Protein AF-A0A6G3QTH0-F1 (afdb_monomer_lite)

Radius of gyration: 37.04 Å; chains: 1; bounding box: 109×129×85 Å

Secondary structure (DSSP, 8-state):
---HHHHHHTT-S--EE-SSEEEEE--GGGHHHHHHHHH-TTTGGGTTSPPPHHHHHHHHHHTTT-TTEEEEEETTTTEEEEEEEEEE-TTSTT-EEEEEEE-GGGSSSSHHHHHHHHHHHHHHHH-TTS--EEEEEETT-HHHHHHHHHTT----EEEEETTEEEEEEPPP-------------------------------------------------PPP--PPP---HHHHHHHHHHHHHHHPPPPPHHHHHHHHHHTT--HHHHHHHTTS-HHHHHHHHTTSS---TTHHHHHHHHHHHHHHHSPPPS------------------------------------------------------------------------PPPP--------------GGGTT-SEEEEEEETTEEEEEEGGG-EEE---SSHHHHHHHHHHTS---B--SSTT--PBPPEEEE-HHHHHHHT--SS--HHHHHHTS--TT-HHHHHHHHTT-EE-TT-SSSEEEEEPPPBTTB--EEEEE-GGGTSS-HHHHGGGGGS-HHHHHHHHHHHHHHS-S--SSHHHHHHHHHHHHS-SEEE----TTS---EEE-TTS--SSPPPTTSS-TTTSPTT-GGGTTS-TT----TTTS-----EEEE-PPPTTGGGSSEEEEEEETTHHHHHHTT--EE-SPPEEEESPPP-TTS-EEEEEE-TT--TTEEEETTEEEE--GGGS--TTSTT-PPP-SEEEEEHHHHHHHHHTT----EEEEEE-SSEE-TTHHHHHHHHHHHHHHHHHTT--SS--HHHHHHHHTTTTTT-HHHHHHHHHHHHHHHHHHHGGG----STT--TTS--TTTTSTT--HHHHHHHHHHHHHHHHHHHHHHHHHH----SEEEETEEEEEESSSSGGGTS-EETTEE-TTS--BSSSTTSEEEEEEEEHHHHHHHHHHTT-TT--GGGTTTT----S-----

Organism: NCBI:txid2706070

Structure (mmCIF, N/CA/C/O backbone):
data_AF-A0A6G3QTH0-F1
#
_entry.id   AF-A0A6G3QTH0-F1
#
loop_
_atom_site.group_PDB
_atom_site.id
_atom_site.type_symbol
_atom_site.label_atom_id
_atom_site.label_alt_id
_atom_site.label_comp_id
_atom_site.label_asym_id
_atom_site.label_entity_id
_atom_site.label_seq_id
_atom_site.pdbx_PDB_ins_code
_atom_site.Cartn_x
_atom_site.Cartn_y
_atom_site.Cart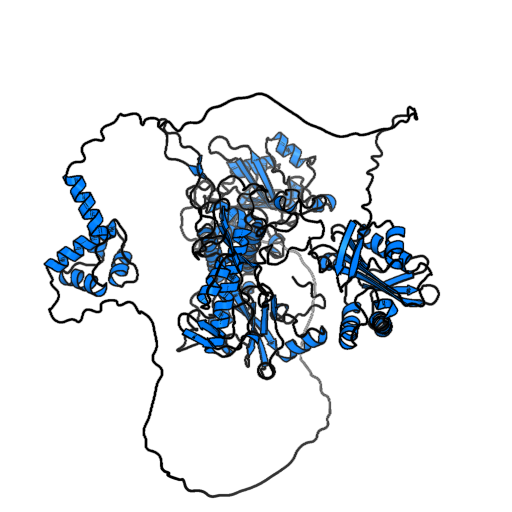n_z
_atom_site.occupancy
_atom_site.B_iso_or_equiv
_atom_site.auth_seq_id
_atom_site.auth_comp_id
_atom_site.auth_asym_id
_atom_site.auth_atom_id
_atom_site.pdbx_PDB_model_num
ATOM 1 N N . MET A 1 1 ? -12.919 6.850 -6.911 1.00 45.03 1 MET A N 1
ATOM 2 C CA . MET A 1 1 ? -13.787 6.142 -7.854 1.00 45.03 1 MET A CA 1
ATOM 3 C C . MET A 1 1 ? -13.513 4.664 -7.683 1.00 45.03 1 MET A C 1
ATOM 5 O O . MET A 1 1 ? -12.389 4.331 -7.317 1.00 45.03 1 MET A O 1
ATOM 9 N N . ASP A 1 2 ? -14.532 3.839 -7.878 1.00 47.91 2 ASP A N 1
ATOM 10 C CA . ASP A 1 2 ? -14.326 2.489 -8.414 1.00 47.91 2 ASP A CA 1
ATOM 11 C C . ASP A 1 2 ? -14.049 2.653 -9.929 1.00 47.91 2 ASP A C 1
ATOM 13 O O . ASP A 1 2 ? -14.332 3.740 -10.445 1.00 47.91 2 ASP A O 1
ATOM 17 N N . SER A 1 3 ? -13.472 1.682 -10.651 1.00 74.25 3 SER A N 1
ATOM 18 C CA . SER A 1 3 ? -13.229 1.890 -12.096 1.00 74.25 3 SER A CA 1
ATOM 19 C C . SER A 1 3 ? -14.543 2.147 -12.855 1.00 74.25 3 SER A C 1
ATOM 21 O O . SER A 1 3 ? -15.631 1.843 -12.358 1.00 74.25 3 SER A O 1
ATOM 23 N N . VAL A 1 4 ? -14.453 2.740 -14.049 1.00 75.44 4 VAL A N 1
ATOM 24 C CA . VAL A 1 4 ? -15.628 2.977 -14.914 1.00 75.44 4 VAL A CA 1
ATOM 25 C C . VAL A 1 4 ? -16.340 1.652 -15.200 1.00 75.44 4 VAL A C 1
ATOM 27 O O . VAL A 1 4 ? -17.562 1.559 -15.155 1.00 75.44 4 VAL A O 1
ATOM 30 N N . ASP A 1 5 ? -15.533 0.623 -15.395 1.00 78.56 5 ASP A N 1
ATOM 31 C CA . ASP A 1 5 ? -15.880 -0.757 -15.704 1.00 78.56 5 ASP A CA 1
ATOM 32 C C . ASP A 1 5 ? -16.513 -1.412 -14.465 1.00 78.56 5 ASP A C 1
ATOM 34 O O . ASP A 1 5 ? -17.652 -1.851 -14.525 1.00 78.56 5 ASP A O 1
ATOM 38 N N . THR A 1 6 ? -15.904 -1.258 -13.280 1.00 77.50 6 THR A N 1
ATOM 39 C CA . THR A 1 6 ? -16.502 -1.658 -11.983 1.00 77.50 6 THR A CA 1
ATOM 40 C C . THR A 1 6 ? -17.852 -0.971 -11.706 1.00 77.50 6 THR A C 1
ATOM 42 O O . THR A 1 6 ? -18.681 -1.493 -10.955 1.00 77.50 6 THR A O 1
ATOM 45 N N . ALA A 1 7 ? -18.080 0.231 -12.248 1.00 77.88 7 ALA A N 1
ATOM 46 C CA . ALA A 1 7 ? -19.360 0.928 -12.143 1.00 77.88 7 ALA A CA 1
ATOM 47 C C . ALA A 1 7 ? -20.397 0.385 -13.146 1.00 77.88 7 ALA A C 1
ATOM 49 O O . ALA A 1 7 ? -21.568 0.272 -12.782 1.00 77.88 7 ALA A O 1
ATOM 50 N N . LEU A 1 8 ? -19.970 0.001 -14.355 1.00 84.50 8 LEU A N 1
ATOM 51 C CA . LEU A 1 8 ? -20.791 -0.679 -15.363 1.00 84.50 8 LEU A CA 1
ATOM 52 C C . LEU A 1 8 ? -21.173 -2.104 -14.923 1.00 84.50 8 LEU A C 1
ATOM 54 O O . LEU A 1 8 ? -22.348 -2.454 -14.986 1.00 84.50 8 LEU A O 1
ATOM 58 N N . ASP A 1 9 ? -20.229 -2.885 -14.393 1.00 82.94 9 ASP A N 1
ATOM 59 C CA . ASP A 1 9 ? -20.406 -4.274 -13.931 1.00 82.94 9 ASP A CA 1
ATOM 60 C C . ASP A 1 9 ? -21.570 -4.432 -12.938 1.00 82.94 9 ASP A C 1
ATOM 62 O O . ASP A 1 9 ? -22.270 -5.441 -12.926 1.00 82.94 9 ASP A O 1
ATOM 66 N N . ARG A 1 10 ? -21.821 -3.412 -12.106 1.00 83.50 10 ARG A N 1
ATOM 67 C CA . ARG A 1 10 ? -22.905 -3.405 -11.104 1.00 83.50 10 ARG A CA 1
ATOM 68 C C . ARG A 1 10 ? -24.305 -3.229 -11.689 1.00 83.50 10 ARG A C 1
ATOM 70 O O . ARG A 1 10 ? -25.282 -3.469 -10.981 1.00 83.50 10 ARG A O 1
ATOM 77 N N . VAL A 1 11 ? -24.405 -2.752 -12.927 1.00 85.31 11 VAL A N 1
ATOM 78 C CA . VAL A 1 11 ? -25.665 -2.419 -13.613 1.00 85.31 11 VAL A CA 1
ATOM 79 C C . VAL A 1 11 ? -25.826 -3.168 -14.940 1.00 85.31 11 VAL A C 1
ATOM 81 O O . VAL A 1 11 ? -26.782 -2.920 -15.676 1.00 85.31 11 VAL A O 1
ATOM 84 N N . TRP A 1 12 ? -24.895 -4.069 -15.256 1.00 89.75 12 TRP A N 1
ATOM 85 C CA . TRP A 1 12 ? -24.884 -4.886 -16.464 1.00 89.75 12 TRP A CA 1
ATOM 86 C C . TRP A 1 12 ? -25.385 -6.312 -16.162 1.00 89.75 12 TRP A C 1
ATOM 88 O O . TRP A 1 12 ? -25.107 -6.829 -15.080 1.00 89.75 12 TRP A O 1
ATOM 98 N N . PRO A 1 13 ? -26.099 -6.988 -17.085 1.00 91.50 13 PRO A N 1
ATOM 99 C CA . PRO A 1 13 ? -26.591 -6.507 -18.379 1.00 91.50 13 PRO A CA 1
ATOM 100 C C . PRO A 1 13 ? -27.773 -5.531 -18.260 1.00 91.50 13 PRO A C 1
ATOM 102 O O . PRO A 1 13 ? -28.678 -5.729 -17.452 1.00 91.50 13 PRO A O 1
ATOM 105 N N . ALA A 1 14 ? -27.810 -4.521 -19.135 1.00 91.69 14 ALA A N 1
ATOM 106 C CA . ALA A 1 14 ? -28.911 -3.560 -19.230 1.00 91.69 14 ALA A CA 1
ATOM 107 C C . ALA A 1 14 ? -29.556 -3.564 -20.625 1.00 91.69 14 ALA A C 1
ATOM 109 O O . ALA A 1 14 ? -28.856 -3.483 -21.633 1.00 91.69 14 ALA A O 1
ATOM 110 N N . GLU A 1 15 ? -30.890 -3.575 -20.692 1.00 95.75 15 GLU A N 1
ATOM 111 C CA . GLU A 1 15 ? -31.651 -3.336 -21.927 1.00 95.75 15 GLU A CA 1
ATOM 112 C C . GLU A 1 15 ? -32.351 -1.974 -21.875 1.00 95.75 15 GLU A C 1
ATOM 114 O O . GLU A 1 15 ? -33.123 -1.710 -20.951 1.00 95.75 15 GLU A O 1
ATOM 119 N N . LEU A 1 16 ? -32.148 -1.129 -22.889 1.00 96.88 16 LEU A N 1
ATOM 120 C CA . LEU A 1 16 ? -32.826 0.165 -23.015 1.00 96.88 16 LEU A CA 1
ATOM 121 C C . LEU A 1 16 ? -33.865 0.081 -24.138 1.00 96.88 16 LEU A C 1
ATOM 123 O O . LEU A 1 16 ? -33.549 -0.322 -25.257 1.00 96.88 16 LEU A O 1
ATOM 127 N N . ARG A 1 17 ? -35.112 0.463 -23.854 1.00 95.62 17 ARG A N 1
ATOM 128 C CA . ARG A 1 17 ? -36.221 0.456 -24.823 1.00 95.62 17 ARG A CA 1
ATOM 129 C C . ARG A 1 17 ? -36.683 1.879 -25.108 1.00 95.62 17 ARG A C 1
ATOM 131 O O . ARG A 1 17 ? -36.864 2.664 -24.181 1.00 95.62 17 ARG A O 1
ATOM 138 N N . THR A 1 18 ? -36.896 2.185 -26.381 1.00 94.06 18 THR A N 1
ATOM 139 C CA . THR A 1 18 ? -37.471 3.444 -26.872 1.00 94.06 18 THR A CA 1
ATOM 140 C C . THR A 1 18 ? -38.622 3.151 -27.837 1.00 94.06 18 THR A C 1
ATOM 142 O O . THR A 1 18 ? -38.886 1.992 -28.160 1.00 94.06 18 THR A O 1
ATOM 145 N N . ASP A 1 19 ? -39.302 4.190 -28.328 1.00 90.00 19 ASP A N 1
ATOM 146 C CA . ASP A 1 19 ? -40.446 4.057 -29.241 1.00 90.00 19 ASP A CA 1
ATOM 147 C C . ASP A 1 19 ? -40.128 3.254 -30.517 1.00 90.00 19 ASP A C 1
ATOM 149 O O . ASP A 1 19 ? -41.019 2.625 -31.091 1.00 90.00 19 ASP A O 1
ATOM 153 N N . ARG A 1 20 ? -38.870 3.283 -30.991 1.00 96.81 20 ARG A N 1
ATOM 154 C CA . ARG A 1 20 ? -38.448 2.626 -32.242 1.00 96.81 20 ARG A CA 1
ATOM 155 C C . ARG A 1 20 ? -37.276 1.654 -32.090 1.00 96.81 20 ARG A C 1
ATOM 157 O O . ARG A 1 20 ? -37.009 0.916 -33.044 1.00 96.81 20 ARG A O 1
ATOM 164 N N . LEU A 1 21 ? -36.578 1.635 -30.950 1.00 98.00 21 LEU A N 1
ATOM 165 C CA . LEU A 1 21 ? -35.334 0.879 -30.756 1.00 98.00 21 LEU A CA 1
ATOM 166 C C . LEU A 1 21 ? -35.333 0.022 -29.481 1.00 98.00 21 LEU A C 1
ATOM 168 O O . LEU A 1 21 ? -35.874 0.394 -28.440 1.00 98.00 21 LEU A O 1
ATOM 172 N N . LEU A 1 22 ? -34.636 -1.108 -29.567 1.00 97.75 22 LEU A N 1
ATOM 173 C CA . LEU A 1 22 ? -34.147 -1.887 -28.435 1.00 97.75 22 LEU A CA 1
ATOM 174 C C . LEU A 1 22 ? -32.617 -1.833 -28.464 1.00 97.75 22 LEU A C 1
ATOM 176 O O . LEU A 1 22 ? -31.996 -2.327 -29.401 1.00 97.75 22 LEU A O 1
ATOM 180 N N . LEU A 1 23 ? -32.012 -1.243 -27.440 1.00 98.19 23 LEU A N 1
ATOM 181 C CA . LEU A 1 23 ? -30.586 -1.371 -27.160 1.00 98.19 23 LEU A CA 1
ATOM 182 C C . LEU A 1 23 ? -30.439 -2.548 -26.194 1.00 98.19 23 LEU A C 1
ATOM 184 O O . LEU A 1 23 ? -30.766 -2.421 -25.015 1.00 98.19 23 LEU A O 1
ATOM 188 N N . ARG A 1 24 ? -29.979 -3.696 -26.693 1.00 97.62 24 ARG A N 1
ATOM 189 C CA . ARG A 1 24 ? -29.685 -4.891 -25.880 1.00 97.62 24 ARG A CA 1
ATOM 190 C C . ARG A 1 24 ? -28.176 -5.155 -25.848 1.00 97.62 24 ARG A C 1
ATOM 192 O O . ARG A 1 24 ? -27.503 -4.709 -26.777 1.00 97.62 24 ARG A O 1
ATOM 199 N N . PRO A 1 25 ? -27.635 -5.876 -24.850 1.00 97.50 25 PRO A N 1
ATOM 200 C CA . PRO A 1 25 ? -26.239 -6.308 -24.867 1.00 97.50 25 PRO A CA 1
ATOM 201 C C . PRO A 1 25 ? -25.861 -6.972 -26.198 1.00 97.50 25 PRO A C 1
ATOM 203 O O . PRO A 1 25 ? -26.696 -7.639 -26.824 1.00 97.50 25 PRO A O 1
ATOM 206 N N . VAL A 1 26 ? -24.618 -6.770 -26.637 1.00 95.38 26 VAL A N 1
ATOM 207 C CA . VAL A 1 26 ? -24.077 -7.442 -27.829 1.00 95.38 26 VAL A CA 1
ATOM 208 C C . VAL A 1 26 ? -23.996 -8.951 -27.579 1.00 95.38 26 VAL A C 1
ATOM 210 O O . VAL A 1 26 ? -23.709 -9.396 -26.471 1.00 95.38 26 VAL A O 1
ATOM 213 N N . THR A 1 27 ? -24.246 -9.754 -28.609 1.00 93.44 27 THR A N 1
ATOM 214 C CA . THR A 1 27 ? -24.114 -11.216 -28.575 1.00 93.44 27 THR A CA 1
ATOM 215 C C . THR A 1 27 ? -23.159 -11.689 -29.670 1.00 93.44 27 THR A C 1
ATOM 217 O O . THR A 1 27 ? -22.854 -10.957 -30.610 1.00 93.44 27 THR A O 1
ATOM 220 N N . ARG A 1 28 ? -22.698 -12.947 -29.599 1.00 90.00 28 ARG A N 1
ATOM 221 C CA . ARG A 1 28 ? -21.864 -13.538 -30.667 1.00 90.00 28 ARG A CA 1
ATOM 222 C C . ARG A 1 28 ? -22.582 -13.590 -32.029 1.00 90.00 28 ARG A C 1
ATOM 224 O O . ARG A 1 28 ? -21.922 -13.605 -33.062 1.00 90.00 28 ARG A O 1
ATOM 231 N N . GLU A 1 29 ? -23.916 -13.558 -32.041 1.00 93.06 29 GLU A N 1
ATOM 232 C CA . GLU A 1 29 ? -24.734 -13.504 -33.263 1.00 93.06 29 GLU A CA 1
ATOM 233 C C . GLU A 1 29 ? -24.649 -12.146 -33.984 1.00 93.06 29 GLU A C 1
ATOM 235 O O . GLU A 1 29 ? -24.904 -12.076 -35.184 1.00 93.06 29 GLU A O 1
ATOM 240 N N . ASP A 1 30 ? -24.228 -11.076 -33.298 1.00 95.75 30 ASP A N 1
ATOM 241 C CA . ASP A 1 30 ? -24.039 -9.745 -33.892 1.00 95.75 30 ASP A CA 1
ATOM 242 C C . ASP A 1 30 ? -22.716 -9.600 -34.667 1.00 95.75 30 ASP A C 1
ATOM 244 O O . ASP A 1 30 ? -22.450 -8.542 -35.243 1.00 95.75 30 ASP A O 1
ATOM 248 N N . GLY A 1 31 ? -21.886 -10.648 -34.721 1.00 92.38 31 GLY A N 1
ATOM 249 C CA . GLY A 1 31 ? -20.609 -10.654 -35.441 1.00 92.38 31 GLY A CA 1
ATOM 250 C C . GLY A 1 31 ? -20.669 -10.056 -36.861 1.00 92.38 31 GLY A C 1
ATOM 251 O O . GLY A 1 31 ? -19.829 -9.205 -37.176 1.00 92.38 31 GLY A O 1
ATOM 252 N N . PRO A 1 32 ? -21.659 -10.403 -37.711 1.00 95.12 32 PRO A N 1
ATOM 253 C CA . PRO A 1 32 ? -21.818 -9.805 -39.038 1.00 95.12 32 PRO A CA 1
ATOM 254 C C . PRO A 1 32 ? -22.034 -8.284 -39.008 1.00 95.12 32 PRO A C 1
ATOM 256 O O . PRO A 1 32 ? -21.402 -7.571 -39.784 1.00 95.12 32 PRO A O 1
ATOM 259 N N . LEU A 1 33 ? -22.849 -7.771 -38.074 1.00 95.81 33 LEU A N 1
ATOM 260 C CA . LEU A 1 33 ? -23.064 -6.329 -37.894 1.00 95.81 33 LEU A CA 1
ATOM 261 C C . LEU A 1 33 ? -21.771 -5.630 -37.450 1.00 95.81 33 LEU A C 1
ATOM 263 O O . LEU A 1 33 ? -21.447 -4.555 -37.953 1.00 95.81 33 LEU A O 1
ATOM 267 N N . VAL A 1 34 ? -21.026 -6.232 -36.518 1.00 92.50 34 VAL A N 1
ATOM 268 C CA . VAL A 1 34 ? -19.736 -5.695 -36.054 1.00 92.50 34 VAL A CA 1
ATOM 269 C C . VAL A 1 34 ? -18.737 -5.611 -37.213 1.00 92.50 34 VAL A C 1
ATOM 271 O O . VAL A 1 34 ? -18.061 -4.594 -37.352 1.00 92.50 34 VAL A O 1
ATOM 274 N N . SER A 1 35 ? -18.689 -6.622 -38.086 1.00 92.12 35 SER A N 1
ATOM 275 C CA . SER A 1 35 ? -17.847 -6.592 -39.290 1.00 92.12 35 SER A CA 1
ATOM 276 C C . SER A 1 35 ? -18.272 -5.494 -40.269 1.00 92.12 35 SER A C 1
ATOM 278 O O . SER A 1 35 ? -17.438 -4.682 -40.673 1.00 92.12 35 SER A O 1
ATOM 280 N N . GLU A 1 36 ? -19.566 -5.385 -40.588 1.00 94.38 36 GLU A N 1
ATOM 281 C CA . GLU A 1 36 ? -20.078 -4.359 -41.508 1.00 94.38 36 GLU A CA 1
ATOM 282 C C . GLU A 1 36 ? -19.795 -2.932 -40.989 1.00 94.38 36 GLU A C 1
ATOM 284 O O . GLU A 1 36 ? -19.296 -2.087 -41.732 1.00 94.38 36 GLU A O 1
ATOM 289 N N . LEU A 1 37 ? -20.010 -2.667 -39.693 1.00 93.00 37 LEU A N 1
ATOM 290 C CA . LEU A 1 37 ? -19.732 -1.362 -39.074 1.00 93.00 37 LEU A CA 1
ATOM 291 C C . LEU A 1 37 ? -18.239 -0.996 -39.045 1.00 93.00 37 LEU A C 1
ATOM 293 O O . LEU A 1 37 ? -17.901 0.187 -39.140 1.00 93.00 37 LEU A O 1
ATOM 297 N N . LEU A 1 38 ? -17.348 -1.976 -38.860 1.00 88.50 38 LEU A N 1
ATOM 298 C CA . LEU A 1 38 ? -15.908 -1.738 -38.718 1.00 88.50 38 LEU A CA 1
ATOM 299 C C . LEU A 1 38 ? -15.157 -1.715 -40.059 1.00 88.50 38 LEU A C 1
ATOM 301 O O . LEU A 1 38 ? -14.117 -1.057 -40.157 1.00 88.50 38 LEU A O 1
ATOM 305 N N . THR A 1 39 ? -15.688 -2.366 -41.094 1.00 90.12 39 THR A N 1
ATOM 306 C CA . THR A 1 39 ? -15.107 -2.369 -42.447 1.00 90.12 39 THR A CA 1
ATOM 307 C C . THR A 1 39 ? -15.660 -1.252 -43.341 1.00 90.12 39 THR A C 1
ATOM 309 O O . THR A 1 39 ? -14.907 -0.710 -44.156 1.00 90.12 39 THR A O 1
ATOM 312 N N . ASP A 1 40 ? -16.920 -0.822 -43.175 1.00 90.81 40 ASP A N 1
ATOM 313 C CA . ASP A 1 40 ? -17.523 0.223 -44.015 1.00 90.81 40 ASP A CA 1
ATOM 314 C C . ASP A 1 40 ? -16.840 1.593 -43.824 1.00 90.81 40 ASP A C 1
ATOM 316 O O . ASP A 1 40 ? -17.014 2.299 -42.823 1.00 90.81 40 ASP A O 1
ATOM 320 N N . GLY A 1 41 ? -16.091 2.013 -44.848 1.00 85.56 41 GLY A N 1
ATOM 321 C CA . GLY A 1 41 ? -15.346 3.274 -44.856 1.00 85.56 41 GLY A CA 1
ATOM 322 C C . GLY A 1 41 ? -16.205 4.539 -44.730 1.00 85.56 41 GLY A C 1
ATOM 323 O O . GLY A 1 41 ? -15.671 5.591 -44.390 1.00 85.56 41 GLY A O 1
ATOM 324 N N . ARG A 1 42 ? -17.526 4.465 -44.951 1.00 91.38 42 ARG A N 1
ATOM 325 C CA . ARG A 1 42 ? -18.484 5.565 -44.735 1.00 91.38 42 ARG A CA 1
ATOM 326 C C . ARG A 1 42 ? -18.820 5.697 -43.253 1.00 91.38 42 ARG A C 1
ATOM 328 O O . ARG A 1 42 ? -18.807 6.809 -42.733 1.00 91.38 42 ARG A O 1
ATOM 335 N N . VAL A 1 43 ? -19.077 4.576 -42.571 1.00 90.00 43 VAL A N 1
ATOM 336 C CA . VAL A 1 43 ? -19.286 4.527 -41.108 1.00 90.00 43 VAL A CA 1
ATOM 337 C C . VAL A 1 43 ? -18.016 4.985 -40.389 1.00 90.00 43 VAL A C 1
ATOM 339 O O . VAL A 1 43 ? -18.055 5.806 -39.473 1.00 90.00 43 VAL A O 1
ATOM 342 N N . ARG A 1 44 ? -16.865 4.508 -40.867 1.00 89.06 44 ARG A N 1
ATOM 343 C CA . ARG A 1 44 ? -15.548 4.731 -40.265 1.00 89.06 44 ARG A CA 1
ATOM 344 C C . ARG A 1 44 ? -14.859 6.042 -40.666 1.00 89.06 44 ARG A C 1
ATOM 346 O O . ARG A 1 44 ? -13.832 6.383 -40.071 1.00 89.06 44 ARG A O 1
ATOM 353 N N . ALA A 1 45 ? -15.426 6.808 -41.604 1.00 86.56 45 ALA A N 1
ATOM 354 C CA . ALA A 1 45 ? -14.846 8.039 -42.163 1.00 86.56 45 ALA A CA 1
ATOM 355 C C . ALA A 1 45 ? -14.404 9.069 -41.106 1.00 86.56 45 ALA A C 1
ATOM 357 O O . ALA A 1 45 ? -13.401 9.757 -41.284 1.00 86.56 45 ALA A O 1
ATOM 358 N N . HIS A 1 46 ? -15.137 9.160 -39.993 1.00 84.44 46 HIS A N 1
ATOM 359 C CA . HIS A 1 46 ? -14.864 10.104 -38.904 1.00 84.44 46 HIS A CA 1
ATOM 360 C C . HIS A 1 46 ? -14.279 9.455 -37.637 1.00 84.44 46 HIS A C 1
ATOM 362 O O . HIS A 1 46 ? -14.173 10.123 -36.612 1.00 84.44 46 HIS A O 1
ATOM 368 N N . LEU A 1 47 ? -13.904 8.171 -37.699 1.00 80.06 47 LEU A N 1
ATOM 369 C CA . LEU A 1 47 ? -13.471 7.357 -36.552 1.00 80.06 47 LEU A CA 1
ATOM 370 C C . LEU A 1 47 ? -12.088 6.706 -36.764 1.00 80.06 47 LEU A C 1
ATOM 372 O O . LEU A 1 47 ? -11.748 5.730 -36.096 1.00 80.06 47 LEU A O 1
ATOM 376 N N . GLY A 1 48 ? -11.303 7.220 -37.719 1.00 70.94 48 GLY A N 1
ATOM 377 C CA . GLY A 1 48 ? -9.948 6.742 -38.026 1.00 70.94 48 GLY A CA 1
ATOM 378 C C . GLY A 1 48 ? -9.840 5.741 -39.186 1.00 70.94 48 GLY A C 1
ATOM 379 O O . GLY A 1 48 ? -8.799 5.110 -39.321 1.00 70.94 48 GLY A O 1
ATOM 380 N N . GLY A 1 49 ? -10.874 5.591 -40.024 1.00 80.12 49 GLY A N 1
ATOM 381 C CA . GLY A 1 49 ? -10.841 4.722 -41.212 1.00 80.12 49 GLY A CA 1
ATOM 382 C C . GLY A 1 49 ? -11.190 3.254 -40.937 1.00 80.12 49 GLY A C 1
ATOM 383 O O . GLY A 1 49 ? -11.360 2.848 -39.782 1.00 80.12 49 GLY A O 1
ATOM 384 N N . SER A 1 50 ? -11.383 2.477 -42.007 1.00 80.62 50 SER A N 1
ATOM 385 C CA . SER A 1 50 ? -11.748 1.054 -41.936 1.00 80.62 50 SER A CA 1
ATOM 386 C C . SER A 1 50 ? -10.729 0.239 -41.136 1.00 80.62 50 SER A C 1
ATOM 388 O O . SER A 1 50 ? -9.534 0.529 -41.143 1.00 80.62 50 SER A O 1
ATOM 390 N N . VAL A 1 51 ? -11.226 -0.762 -40.418 1.00 81.31 51 VAL A N 1
ATOM 391 C CA . VAL A 1 51 ? -10.442 -1.631 -39.533 1.00 81.31 51 VAL A CA 1
ATOM 392 C C . VAL A 1 51 ? -9.953 -2.862 -40.312 1.00 81.31 51 VAL A C 1
ATOM 394 O O . VAL A 1 51 ? -10.645 -3.319 -41.216 1.00 81.31 51 VAL A O 1
ATOM 397 N N . THR A 1 52 ? -8.759 -3.373 -39.988 1.00 79.44 52 THR A N 1
ATOM 398 C CA . THR A 1 52 ? -8.214 -4.621 -40.559 1.00 79.44 52 THR A CA 1
ATOM 399 C C . THR A 1 52 ? -8.946 -5.844 -40.014 1.00 79.44 52 THR A C 1
ATOM 401 O O . THR A 1 52 ? -9.424 -5.804 -38.882 1.00 79.44 52 THR A O 1
ATOM 404 N N . ASP A 1 53 ? -9.001 -6.931 -40.784 1.00 73.69 53 ASP A N 1
ATOM 405 C CA . ASP A 1 53 ? -9.802 -8.118 -40.447 1.00 73.69 53 ASP A CA 1
ATOM 406 C C . ASP A 1 53 ? -9.447 -8.715 -39.071 1.00 73.69 53 ASP A C 1
ATOM 408 O O . ASP A 1 53 ? -10.348 -9.011 -38.288 1.00 73.69 53 ASP A O 1
ATOM 412 N N . ASP A 1 54 ? -8.162 -8.761 -38.700 1.00 63.59 54 ASP A N 1
ATOM 413 C CA . ASP A 1 54 ? -7.707 -9.206 -37.368 1.00 63.59 54 ASP A CA 1
ATOM 414 C C . ASP A 1 54 ? -8.328 -8.349 -36.248 1.00 63.59 54 ASP A C 1
ATOM 416 O O . ASP A 1 54 ? -8.877 -8.840 -35.265 1.00 63.59 54 ASP A O 1
ATOM 420 N N . ARG A 1 55 ? -8.342 -7.023 -36.436 1.00 71.00 55 ARG A N 1
ATOM 421 C CA . ARG A 1 55 ? -8.933 -6.071 -35.482 1.00 71.00 55 ARG A CA 1
ATOM 422 C C . ARG A 1 55 ? -10.465 -6.033 -35.543 1.00 71.00 55 ARG A C 1
ATOM 424 O O . ARG A 1 55 ? -11.084 -5.460 -34.643 1.00 71.00 55 ARG A O 1
ATOM 431 N N . VAL A 1 56 ? -11.082 -6.615 -36.573 1.00 80.62 56 VAL A N 1
ATOM 432 C CA . VAL A 1 56 ? -12.520 -6.912 -36.606 1.00 80.62 56 VAL A CA 1
ATOM 433 C C . VAL A 1 56 ? -12.803 -8.160 -35.769 1.00 80.62 56 VAL A C 1
ATOM 435 O O . VAL A 1 56 ? -13.703 -8.103 -34.931 1.00 80.62 56 VAL A O 1
ATOM 438 N N . ALA A 1 57 ? -12.011 -9.227 -35.914 1.00 75.62 57 ALA A N 1
ATOM 439 C CA . ALA A 1 57 ? -12.124 -10.447 -35.111 1.00 75.62 57 ALA A CA 1
ATOM 440 C C . ALA A 1 57 ? -11.979 -10.153 -33.605 1.00 75.62 57 ALA A C 1
ATOM 442 O O . ALA A 1 57 ? -12.895 -10.464 -32.840 1.00 75.62 57 ALA A O 1
ATOM 443 N N . ALA A 1 58 ? -10.941 -9.408 -33.205 1.00 72.44 58 ALA A N 1
ATOM 444 C CA . ALA A 1 58 ? -10.743 -8.926 -31.833 1.00 72.44 58 ALA A CA 1
ATOM 445 C C . ALA A 1 58 ? -11.995 -8.240 -31.250 1.00 72.44 58 ALA A C 1
ATOM 447 O O . ALA A 1 58 ? -12.374 -8.426 -30.093 1.00 72.44 58 ALA A O 1
ATOM 448 N N . ARG A 1 59 ? -12.687 -7.432 -32.067 1.00 82.25 59 ARG A N 1
ATOM 449 C CA . ARG A 1 59 ? -13.900 -6.708 -31.655 1.00 82.25 59 ARG A CA 1
ATOM 450 C C . ARG A 1 59 ? -15.151 -7.584 -31.649 1.00 82.25 59 ARG A C 1
ATOM 452 O O . ARG A 1 59 ? -16.003 -7.383 -30.786 1.00 82.25 59 ARG A O 1
ATOM 459 N N . GLN A 1 60 ? -15.256 -8.562 -32.545 1.00 87.75 60 GLN A N 1
ATOM 460 C CA . GLN A 1 60 ? -16.309 -9.583 -32.506 1.00 87.75 60 GLN A CA 1
ATOM 461 C C . GLN A 1 60 ? -16.188 -10.481 -31.264 1.00 87.75 60 GLN A C 1
ATOM 463 O O . GLN A 1 60 ? -17.211 -10.858 -30.695 1.00 87.75 60 GLN A O 1
ATOM 468 N N . ALA A 1 61 ? -14.962 -10.782 -30.822 1.00 81.88 61 ALA A N 1
ATOM 469 C CA . ALA A 1 61 ? -14.696 -11.522 -29.591 1.00 81.88 61 ALA A CA 1
ATOM 470 C C . ALA A 1 61 ? -15.001 -10.690 -28.331 1.00 81.88 61 ALA A C 1
ATOM 472 O O . ALA A 1 61 ? -15.687 -11.176 -27.433 1.00 81.88 61 ALA A O 1
ATOM 473 N N . ALA A 1 62 ? -14.546 -9.431 -28.284 1.00 84.31 62 ALA A N 1
ATOM 474 C CA . ALA A 1 62 ? -14.639 -8.588 -27.090 1.00 84.31 62 ALA A CA 1
ATOM 475 C C . ALA A 1 62 ? -16.027 -7.968 -26.834 1.00 84.31 62 ALA A C 1
ATOM 477 O O . ALA A 1 62 ? -16.439 -7.845 -25.680 1.00 84.31 62 ALA A O 1
ATOM 478 N N . TYR A 1 63 ? -16.774 -7.538 -27.861 1.00 89.12 63 TYR A N 1
ATOM 479 C CA . TYR A 1 63 ? -18.038 -6.822 -27.615 1.00 89.12 63 TYR A CA 1
ATOM 480 C C . TYR A 1 63 ? -19.104 -7.635 -26.845 1.00 89.12 63 TYR A C 1
ATOM 482 O O . TYR A 1 63 ? -19.752 -7.033 -25.990 1.00 89.12 63 TYR A O 1
ATOM 490 N N . PRO A 1 64 ? -19.284 -8.957 -27.055 1.00 90.88 64 PRO A N 1
ATOM 491 C CA . PRO A 1 64 ? -20.233 -9.767 -26.282 1.00 90.88 64 PRO A CA 1
ATOM 492 C C . PRO A 1 64 ? -19.952 -9.871 -24.772 1.00 90.88 64 PRO A C 1
ATOM 494 O O . PRO A 1 64 ? -20.867 -10.202 -24.021 1.00 90.88 64 PRO A O 1
ATOM 497 N N . THR A 1 65 ? -18.721 -9.607 -24.317 1.00 86.38 65 THR A N 1
ATOM 498 C CA . THR A 1 65 ? -18.354 -9.550 -22.886 1.00 86.38 65 THR A CA 1
ATOM 499 C C . THR A 1 65 ? -18.166 -8.120 -22.368 1.00 86.38 65 THR A C 1
ATOM 501 O O . THR A 1 65 ? -18.099 -7.911 -21.161 1.00 86.38 65 THR A O 1
ATOM 504 N N . THR A 1 66 ? -18.138 -7.113 -23.249 1.00 88.44 66 THR A N 1
ATOM 505 C CA . THR A 1 66 ? -17.940 -5.706 -22.871 1.00 88.44 66 THR A CA 1
ATOM 506 C C . THR A 1 66 ? -19.177 -5.141 -22.161 1.00 88.44 66 THR A C 1
ATOM 508 O O . THR A 1 66 ? -20.215 -4.900 -22.786 1.00 88.44 66 THR A O 1
ATOM 511 N N . ALA A 1 67 ? -19.058 -4.855 -20.862 1.00 91.00 67 ALA A N 1
ATOM 512 C CA . ALA A 1 67 ? -20.067 -4.093 -20.133 1.00 91.00 67 ALA A CA 1
ATOM 513 C C . ALA A 1 67 ? -20.247 -2.693 -20.755 1.00 91.00 67 ALA A C 1
ATOM 515 O O . ALA A 1 67 ? -19.278 -2.036 -21.127 1.00 91.00 67 ALA A O 1
ATOM 516 N N . GLY A 1 68 ? -21.495 -2.241 -20.913 1.00 92.56 68 GLY A N 1
ATOM 517 C CA . GLY A 1 68 ? -21.804 -0.965 -21.572 1.00 92.56 68 GLY A CA 1
ATOM 518 C C . GLY A 1 68 ? -21.798 -0.994 -23.109 1.00 92.56 68 GLY A C 1
ATOM 519 O O . GLY A 1 68 ? -21.925 0.068 -23.720 1.00 92.56 68 GLY A O 1
ATOM 520 N N . ALA A 1 69 ? -21.679 -2.162 -23.757 1.00 96.56 69 ALA A N 1
ATOM 521 C CA . ALA A 1 69 ? -21.828 -2.311 -25.210 1.00 96.56 69 ALA A CA 1
ATOM 522 C C . ALA A 1 69 ? -23.223 -2.838 -25.602 1.00 96.56 69 ALA A C 1
ATOM 524 O O . ALA A 1 69 ? -23.605 -3.955 -25.248 1.00 96.56 69 ALA A O 1
ATOM 525 N N . TRP A 1 70 ? -23.973 -2.061 -26.391 1.00 98.25 70 TRP A N 1
ATOM 526 C CA . TRP A 1 70 ? -25.295 -2.433 -26.902 1.00 98.25 70 TRP A CA 1
ATOM 527 C C . TRP A 1 70 ? -25.339 -2.555 -28.423 1.00 98.25 70 TRP A C 1
ATOM 529 O O . TRP A 1 70 ? -24.973 -1.623 -29.145 1.00 98.25 70 TRP A O 1
ATOM 539 N N . THR A 1 71 ? -25.957 -3.632 -28.899 1.00 98.06 71 THR A N 1
ATOM 540 C CA . THR A 1 71 ? -26.518 -3.701 -30.249 1.00 98.06 71 THR A CA 1
ATOM 541 C C . THR A 1 71 ? -27.806 -2.884 -30.301 1.00 98.06 71 THR A C 1
ATOM 543 O O . THR A 1 71 ? -28.738 -3.103 -29.523 1.00 98.06 71 THR A O 1
ATOM 546 N N . VAL A 1 72 ? -27.875 -1.954 -31.252 1.00 98.06 72 VAL A N 1
ATOM 547 C CA . VAL A 1 72 ? -29.067 -1.165 -31.574 1.00 98.06 72 VAL A CA 1
ATOM 548 C C . VAL A 1 72 ? -29.935 -1.973 -32.538 1.00 98.06 72 VAL A C 1
ATOM 550 O O . VAL A 1 72 ? -29.596 -2.118 -33.713 1.00 98.06 72 VAL A O 1
ATOM 553 N N . VAL A 1 73 ? -31.064 -2.485 -32.053 1.00 97.69 73 VAL A N 1
ATOM 554 C CA . VAL A 1 73 ? -32.055 -3.240 -32.833 1.00 97.69 73 VAL A CA 1
ATOM 555 C C . VAL A 1 73 ? -33.259 -2.350 -33.144 1.00 97.69 73 VAL A C 1
ATOM 557 O O . VAL A 1 73 ? -33.813 -1.697 -32.260 1.00 97.69 73 VAL A O 1
ATOM 560 N N . ARG A 1 74 ? -33.694 -2.327 -34.406 1.00 95.62 74 ARG A N 1
ATOM 561 C CA . ARG A 1 74 ? -34.902 -1.628 -34.863 1.00 95.62 74 ARG A CA 1
ATOM 562 C C . ARG A 1 74 ? -36.140 -2.459 -34.515 1.00 95.62 74 ARG A C 1
ATOM 564 O O . ARG A 1 74 ? -36.271 -3.595 -34.957 1.00 95.62 74 ARG A O 1
ATOM 571 N N . VAL A 1 75 ? -37.079 -1.902 -33.749 1.00 93.62 75 VAL A N 1
ATOM 572 C CA . VAL A 1 75 ? -38.241 -2.660 -33.231 1.00 93.62 75 VAL A CA 1
ATOM 573 C C . VAL A 1 75 ? -39.193 -3.111 -34.348 1.00 93.62 75 VAL A C 1
ATOM 575 O O . VAL A 1 75 ? -39.751 -4.203 -34.271 1.00 93.62 75 VAL A O 1
ATOM 578 N N . ALA A 1 76 ? -39.352 -2.304 -35.401 1.00 91.50 76 ALA A N 1
ATOM 579 C CA . ALA A 1 76 ? -40.336 -2.533 -36.464 1.00 91.50 76 ALA A CA 1
ATOM 580 C C . ALA A 1 76 ? -40.082 -3.788 -37.327 1.00 91.50 76 ALA A C 1
ATOM 582 O O . ALA A 1 76 ? -41.034 -4.363 -37.848 1.00 91.50 76 ALA A O 1
ATOM 583 N N . ASP A 1 77 ? -38.823 -4.201 -37.488 1.00 90.81 77 ASP A N 1
ATOM 584 C CA . ASP A 1 77 ? -38.406 -5.347 -38.312 1.00 90.81 77 ASP A CA 1
ATOM 585 C C . ASP A 1 77 ? -37.405 -6.281 -37.599 1.00 90.81 77 ASP A C 1
ATOM 587 O O . ASP A 1 77 ? -36.891 -7.217 -38.209 1.00 90.81 77 ASP A O 1
ATOM 591 N N . GLN A 1 78 ? -37.143 -6.032 -36.308 1.00 91.62 78 GLN A N 1
ATOM 592 C CA . GLN A 1 78 ? -36.185 -6.741 -35.449 1.00 91.62 78 GLN A CA 1
ATOM 593 C C . GLN A 1 78 ? -34.741 -6.764 -35.986 1.00 91.62 78 GLN A C 1
ATOM 595 O O . GLN A 1 78 ? -33.942 -7.607 -35.578 1.00 91.62 78 GLN A O 1
ATOM 600 N N . ARG A 1 79 ? -34.365 -5.838 -36.880 1.00 93.75 79 ARG A N 1
ATOM 601 C CA . ARG A 1 79 ? -33.017 -5.821 -37.464 1.00 93.75 79 ARG A CA 1
ATOM 602 C C . ARG A 1 79 ? -31.992 -5.135 -36.557 1.00 93.75 79 ARG A C 1
ATOM 604 O O . ARG A 1 79 ? -32.219 -3.989 -36.159 1.00 93.75 79 ARG A O 1
ATOM 611 N N . PRO A 1 80 ? -30.831 -5.758 -36.294 1.00 96.81 80 PRO A N 1
ATOM 612 C CA . PRO A 1 80 ? -29.644 -5.047 -35.832 1.00 96.81 80 PRO A CA 1
ATOM 613 C C . PRO A 1 80 ? -29.238 -3.981 -36.866 1.00 96.81 80 PRO A C 1
ATOM 615 O O . PRO A 1 80 ? -29.148 -4.273 -38.057 1.00 96.81 80 PRO A O 1
ATOM 618 N N . ILE A 1 81 ? -29.037 -2.735 -36.430 1.00 97.06 81 ILE A N 1
ATOM 619 C CA . ILE A 1 81 ? -28.729 -1.584 -37.305 1.00 97.06 81 ILE A CA 1
ATOM 620 C C . ILE A 1 81 ? -27.528 -0.750 -36.841 1.00 97.06 81 ILE A C 1
ATOM 622 O O . ILE A 1 81 ? -27.183 0.241 -37.489 1.00 97.06 81 ILE A O 1
ATOM 626 N N . GLY A 1 82 ? -26.899 -1.102 -35.720 1.00 96.81 82 GLY A N 1
ATOM 627 C CA . GLY A 1 82 ? -25.772 -0.348 -35.186 1.00 96.81 82 GLY A CA 1
ATOM 628 C C . GLY A 1 82 ? -25.327 -0.774 -33.793 1.00 96.81 82 GLY A C 1
ATOM 629 O O . GLY A 1 82 ? -25.876 -1.701 -33.204 1.00 96.81 82 GLY A O 1
ATOM 630 N N . LEU A 1 83 ? -24.347 -0.049 -33.267 1.00 97.31 83 LEU A N 1
ATOM 631 C CA . LEU A 1 83 ? -23.701 -0.261 -31.980 1.00 97.31 83 LEU A CA 1
ATOM 632 C C . LEU A 1 83 ? -23.658 1.064 -31.199 1.00 97.31 83 LEU A C 1
ATOM 634 O O . LEU A 1 83 ? -23.323 2.111 -31.762 1.00 97.31 83 LEU A O 1
ATOM 638 N N . VAL A 1 84 ? -23.947 1.017 -29.900 1.00 97.62 84 VAL A N 1
ATOM 639 C CA . VAL A 1 84 ? -23.649 2.091 -28.938 1.00 97.62 84 VAL A CA 1
ATOM 640 C C . VAL A 1 84 ? -22.763 1.509 -27.846 1.00 97.62 84 VAL A C 1
ATOM 642 O O . VAL A 1 84 ? -23.026 0.410 -27.369 1.00 97.62 84 VAL A O 1
ATOM 645 N N . THR A 1 85 ? -21.725 2.234 -27.440 1.00 95.94 85 THR A N 1
ATOM 646 C CA . THR A 1 85 ? -20.830 1.815 -26.353 1.00 95.94 85 THR A CA 1
ATOM 647 C C . THR A 1 85 ? -20.623 2.948 -25.362 1.00 95.94 85 THR A C 1
ATOM 649 O O . THR A 1 85 ? -20.384 4.082 -25.780 1.00 95.94 85 THR A O 1
ATOM 652 N N . ILE A 1 86 ? -20.654 2.635 -24.070 1.00 95.19 86 ILE A N 1
ATOM 653 C CA . ILE A 1 86 ? -20.198 3.501 -22.979 1.00 95.19 86 ILE A CA 1
ATOM 654 C C . ILE A 1 86 ? -19.082 2.762 -22.232 1.00 95.19 86 ILE A C 1
ATOM 656 O O . ILE A 1 86 ? -19.280 1.616 -21.845 1.00 95.19 86 ILE A O 1
ATOM 660 N N . GLY A 1 87 ? -17.925 3.400 -22.038 1.00 90.81 87 GLY A N 1
ATOM 661 C CA . GLY A 1 87 ? -16.761 2.794 -21.374 1.00 90.81 87 GLY A CA 1
ATOM 662 C C . GLY A 1 87 ? -15.703 3.822 -20.967 1.00 90.81 87 GLY A C 1
ATOM 663 O O . GLY A 1 87 ? -15.905 5.026 -21.139 1.00 90.81 87 GLY A O 1
ATOM 664 N N . ALA A 1 88 ? -14.578 3.375 -20.403 1.00 85.25 88 ALA A N 1
ATOM 665 C CA . ALA A 1 88 ? -13.511 4.269 -19.948 1.00 85.25 88 ALA A CA 1
ATOM 666 C C . ALA A 1 88 ? -12.925 5.131 -21.090 1.00 85.25 88 ALA A C 1
ATOM 668 O O . ALA A 1 88 ? -12.526 4.620 -22.136 1.00 85.25 88 ALA A O 1
ATOM 669 N N . ASP A 1 89 ? -12.823 6.448 -20.879 1.00 83.25 89 ASP A N 1
ATOM 670 C CA . ASP A 1 89 ? -12.125 7.342 -21.808 1.00 83.25 89 ASP A CA 1
ATOM 671 C C . ASP A 1 89 ? -10.609 7.150 -21.668 1.00 83.25 89 ASP A C 1
ATOM 673 O O . ASP A 1 89 ? -9.996 7.616 -20.705 1.00 83.25 89 ASP A O 1
ATOM 677 N N . HIS A 1 90 ? -9.990 6.519 -22.667 1.00 76.56 90 HIS A N 1
ATOM 678 C CA . HIS A 1 90 ? -8.546 6.265 -22.716 1.00 76.56 90 HIS A CA 1
ATOM 679 C C . HIS A 1 90 ? -7.677 7.533 -22.575 1.00 76.56 90 HIS A C 1
ATOM 681 O O . HIS A 1 90 ? -6.507 7.438 -22.208 1.00 76.56 90 HIS A O 1
ATOM 687 N N . ARG A 1 91 ? -8.231 8.732 -22.817 1.00 74.75 91 ARG A N 1
ATOM 688 C CA . ARG A 1 91 ? -7.533 10.018 -22.627 1.00 74.75 91 ARG A CA 1
ATOM 689 C C . ARG A 1 91 ? -7.588 10.533 -21.181 1.00 74.75 91 ARG A C 1
ATOM 691 O O . ARG A 1 91 ? -6.917 11.518 -20.877 1.00 74.75 91 ARG A O 1
ATOM 698 N N . CYS A 1 92 ? -8.390 9.955 -20.277 1.00 70.75 92 CYS A N 1
ATOM 699 C CA . CYS A 1 92 ? -8.474 10.410 -18.883 1.00 70.75 92 CYS A CA 1
ATOM 700 C C . CYS A 1 92 ? -9.058 9.367 -17.914 1.00 70.75 92 CYS A C 1
ATOM 702 O O . CYS A 1 92 ? -10.257 9.101 -17.898 1.00 70.75 92 CYS A O 1
ATOM 704 N N . GLU A 1 93 ? -8.203 8.882 -17.012 1.00 65.75 93 GLU A N 1
ATOM 705 C CA . GLU A 1 93 ? -8.546 8.005 -15.886 1.00 65.75 93 GLU A CA 1
ATOM 706 C C . GLU A 1 93 ? -9.788 8.498 -15.105 1.00 65.75 93 GLU A C 1
ATOM 708 O O . GLU A 1 93 ? -9.771 9.564 -14.484 1.00 65.75 93 GLU A O 1
ATOM 713 N N . GLY A 1 94 ? -10.865 7.704 -15.114 1.00 69.06 94 GLY A N 1
ATOM 714 C CA . GLY A 1 94 ? -12.121 8.014 -14.417 1.00 69.06 94 GLY A CA 1
ATOM 715 C C . GLY A 1 94 ? -13.070 8.970 -15.154 1.00 69.06 94 GLY A C 1
ATOM 716 O O . GLY A 1 94 ? -14.044 9.428 -14.554 1.00 69.06 94 GLY A O 1
ATOM 717 N N . ARG A 1 95 ? -12.805 9.283 -16.429 1.00 84.12 95 ARG A N 1
ATOM 718 C CA . ARG A 1 95 ? -13.764 9.875 -17.378 1.00 84.12 95 ARG A CA 1
ATOM 719 C C . ARG A 1 95 ? -14.335 8.772 -18.275 1.00 84.12 95 ARG A C 1
ATOM 721 O O . ARG A 1 95 ? -13.716 7.723 -18.435 1.00 84.12 95 ARG A O 1
ATOM 728 N N . VAL A 1 96 ? -15.521 8.998 -18.832 1.00 88.94 96 VAL A N 1
ATOM 729 C CA . VAL A 1 96 ? -16.290 7.970 -19.552 1.00 88.94 96 VAL A CA 1
ATOM 730 C C . VAL A 1 96 ? -16.649 8.481 -20.937 1.00 88.94 96 VAL A C 1
ATOM 732 O O . VAL A 1 96 ? -17.138 9.602 -21.061 1.00 88.94 96 VAL A O 1
ATOM 735 N N . GLU A 1 97 ? -16.415 7.682 -21.972 1.00 93.00 97 GLU A N 1
ATOM 736 C CA . GLU A 1 97 ? -16.758 8.010 -23.353 1.00 93.00 97 GLU A CA 1
ATOM 737 C C . GLU A 1 97 ? -17.985 7.231 -23.833 1.00 93.00 97 GLU A C 1
ATOM 739 O O . GLU A 1 97 ? -18.092 6.022 -23.639 1.00 93.00 97 GLU A O 1
ATOM 744 N N . LEU A 1 98 ? -18.887 7.942 -24.510 1.00 94.88 98 LEU A N 1
ATOM 745 C CA . LEU A 1 98 ? -19.951 7.392 -25.335 1.00 94.88 98 LEU A CA 1
ATOM 746 C C . LEU A 1 98 ? -19.538 7.428 -26.809 1.00 94.88 98 LEU A C 1
ATOM 748 O O . LEU A 1 98 ? -19.196 8.488 -27.339 1.00 94.88 98 LEU A O 1
ATOM 752 N N . SER A 1 99 ? -19.687 6.294 -27.494 1.00 93.88 99 SER A N 1
ATOM 753 C CA . SER A 1 99 ? -19.564 6.176 -28.950 1.00 93.88 99 SER A CA 1
ATOM 754 C C . SER A 1 99 ? -20.817 5.542 -29.566 1.00 93.88 99 SER A C 1
ATOM 756 O O . SER A 1 99 ? -21.556 4.807 -28.909 1.00 93.88 99 SER A O 1
ATOM 758 N N . CYS A 1 100 ? -21.086 5.857 -30.835 1.00 94.69 100 CYS A N 1
ATOM 759 C CA . CYS A 1 100 ? -22.250 5.381 -31.580 1.00 94.69 100 CYS A CA 1
ATOM 760 C C . CYS A 1 100 ? -21.902 5.206 -33.064 1.00 94.69 100 CYS A C 1
ATOM 762 O O . CYS A 1 100 ? -21.377 6.122 -33.698 1.00 94.69 100 CYS A O 1
ATOM 764 N N . GLN A 1 101 ? -22.220 4.036 -33.619 1.00 95.50 101 GLN A N 1
ATOM 765 C CA . GLN A 1 101 ? -22.029 3.686 -35.027 1.00 95.50 101 GLN A CA 1
ATOM 766 C C . GLN A 1 101 ? -23.328 3.057 -35.546 1.00 95.50 101 GLN A C 1
ATOM 768 O O . GLN A 1 101 ? -23.811 2.093 -34.963 1.00 95.50 101 GLN A O 1
ATOM 773 N N . LEU A 1 102 ? -23.903 3.575 -36.634 1.00 95.50 102 LEU A N 1
ATOM 774 C CA . LEU A 1 102 ? -25.069 2.977 -37.301 1.00 95.50 102 LEU A CA 1
ATOM 775 C C . LEU A 1 102 ? -24.719 2.608 -38.741 1.00 95.50 102 LEU A C 1
ATOM 777 O O . LEU A 1 102 ? -23.963 3.338 -39.387 1.00 95.50 102 LEU A O 1
ATOM 781 N N . LEU A 1 103 ? -25.340 1.552 -39.267 1.00 95.81 103 LEU A N 1
ATOM 782 C CA . LEU A 1 103 ? -25.261 1.205 -40.684 1.00 95.81 103 LEU A CA 1
ATOM 783 C C . LEU A 1 103 ? -25.827 2.341 -41.559 1.00 95.81 103 LEU A C 1
ATOM 785 O O . LEU A 1 103 ? -26.824 2.961 -41.169 1.00 95.81 103 LEU A O 1
ATOM 789 N N . PRO A 1 104 ? -25.277 2.596 -42.764 1.00 94.25 104 PRO A N 1
ATOM 790 C CA . PRO A 1 104 ? -25.729 3.693 -43.627 1.00 94.25 104 PRO A CA 1
ATOM 791 C C . PRO A 1 104 ? -27.218 3.645 -43.998 1.00 94.25 104 PRO A C 1
ATOM 793 O O . PRO A 1 104 ? -27.836 4.687 -44.204 1.00 94.25 104 PRO A O 1
ATOM 796 N N . ALA A 1 105 ? -27.818 2.450 -44.019 1.00 91.00 105 ALA A N 1
ATOM 797 C CA . ALA A 1 105 ? -29.249 2.245 -44.257 1.00 91.00 105 ALA A CA 1
ATOM 798 C C . ALA A 1 105 ? -30.170 2.745 -43.120 1.00 91.00 105 ALA A C 1
ATOM 800 O O . ALA A 1 105 ? -31.380 2.801 -43.313 1.00 91.00 105 ALA A O 1
ATOM 801 N N . ALA A 1 106 ? -29.625 3.106 -41.951 1.00 91.19 106 ALA A N 1
ATOM 802 C CA . ALA A 1 106 ? -30.363 3.655 -40.806 1.00 91.19 106 ALA A CA 1
ATOM 803 C C . ALA A 1 106 ? -30.097 5.158 -40.564 1.00 91.19 106 ALA A C 1
ATOM 805 O O . ALA A 1 106 ? -30.506 5.724 -39.544 1.00 91.19 106 ALA A O 1
ATOM 806 N N . TRP A 1 107 ? -29.371 5.820 -41.471 1.00 93.25 107 TRP A N 1
ATOM 807 C CA . TRP A 1 107 ? -29.059 7.246 -41.370 1.00 93.25 107 TRP A CA 1
ATOM 808 C C . TRP A 1 107 ? -30.250 8.119 -41.802 1.00 93.25 107 TRP A C 1
ATOM 810 O O . TRP A 1 107 ? -31.135 7.698 -42.537 1.00 93.25 107 TRP A O 1
ATOM 820 N N . GLY A 1 108 ? -30.295 9.369 -41.329 1.00 89.81 108 GLY A N 1
ATOM 821 C CA . GLY A 1 108 ? -31.365 10.327 -41.655 1.00 89.81 108 GLY A CA 1
ATOM 822 C C . GLY A 1 108 ? -32.673 10.141 -40.869 1.00 89.81 108 GLY A C 1
ATOM 823 O O . GLY A 1 108 ? -33.307 11.132 -40.524 1.00 89.81 108 GLY A O 1
ATOM 824 N N . GLU A 1 109 ? -33.025 8.917 -40.469 1.00 89.81 109 GLU A N 1
ATOM 825 C CA . GLU A 1 109 ? -34.251 8.586 -39.709 1.00 89.81 109 GLU A CA 1
ATOM 826 C C . GLU A 1 109 ? -34.272 9.084 -38.243 1.00 89.81 109 GLU A C 1
ATOM 828 O O . GLU A 1 109 ? -35.228 8.857 -37.494 1.00 89.81 109 GLU A O 1
ATOM 833 N N . GLY A 1 110 ? -33.194 9.731 -37.792 1.00 92.06 110 GLY A N 1
ATOM 834 C CA . GLY A 1 110 ? -33.032 10.228 -36.422 1.00 92.06 110 GLY A CA 1
ATOM 835 C C . GLY A 1 110 ? -32.748 9.150 -35.367 1.00 92.06 110 GLY A C 1
ATOM 836 O O . GLY A 1 110 ? -32.597 9.495 -34.199 1.00 92.06 110 GLY A O 1
ATOM 837 N N . LEU A 1 111 ? -32.634 7.875 -35.754 1.00 92.88 111 LEU A N 1
ATOM 838 C CA . LEU A 1 111 ? -32.467 6.735 -34.839 1.00 92.88 111 LEU A CA 1
ATOM 839 C C . LEU A 1 111 ? -31.210 6.856 -33.956 1.00 92.88 111 LEU A C 1
ATOM 841 O O . LEU A 1 111 ? -31.269 6.568 -32.767 1.00 92.88 111 LEU A O 1
ATOM 845 N N . GLY A 1 112 ? -30.103 7.390 -34.484 1.00 93.44 112 GLY A N 1
ATOM 846 C CA . GLY A 1 112 ? -28.891 7.639 -33.687 1.00 93.44 112 GLY A CA 1
ATOM 847 C C . GLY A 1 112 ? -29.109 8.645 -32.550 1.00 93.44 112 GLY A C 1
ATOM 848 O O . GLY A 1 112 ? -28.575 8.470 -31.460 1.00 93.44 112 GLY A O 1
ATOM 849 N N . ARG A 1 113 ? -29.966 9.657 -32.757 1.00 94.44 113 ARG A N 1
ATOM 850 C CA . ARG A 1 113 ? -30.325 10.635 -31.716 1.00 94.44 113 ARG A CA 1
ATOM 851 C C . ARG A 1 113 ? -31.098 9.965 -30.580 1.00 94.44 113 ARG A C 1
ATOM 853 O O . ARG A 1 113 ? -30.891 10.305 -29.423 1.00 94.44 113 ARG A O 1
ATOM 860 N N . GLU A 1 114 ? -31.981 9.034 -30.928 1.00 95.56 114 GLU A N 1
ATOM 861 C CA . GLU A 1 114 ? -32.819 8.277 -29.996 1.00 95.56 114 GLU A CA 1
ATOM 862 C C . GLU A 1 114 ? -31.982 7.286 -29.171 1.00 95.56 114 GLU A C 1
ATOM 864 O O . GLU A 1 114 ? -32.044 7.311 -27.944 1.00 95.56 114 GLU A O 1
ATOM 869 N N . ALA A 1 115 ? -31.115 6.509 -29.831 1.00 96.00 115 ALA A N 1
ATOM 870 C CA . ALA A 1 115 ? -30.190 5.580 -29.180 1.00 96.00 115 ALA A CA 1
ATOM 871 C C . ALA A 1 115 ? -29.230 6.289 -28.207 1.00 96.00 115 ALA A C 1
ATOM 873 O O . ALA A 1 115 ? -29.082 5.871 -27.059 1.00 96.00 115 ALA A O 1
ATOM 874 N N . VAL A 1 116 ? -28.607 7.394 -28.639 1.00 96.06 116 VAL A N 1
ATOM 875 C CA . VAL A 1 116 ? -27.672 8.151 -27.792 1.00 96.06 116 VAL A CA 1
ATOM 876 C C . VAL A 1 116 ? -28.402 8.867 -26.651 1.00 96.06 116 VAL A C 1
ATOM 878 O O . VAL A 1 116 ? -27.892 8.874 -25.536 1.00 96.06 116 VAL A O 1
ATOM 881 N N . ALA A 1 117 ? -29.607 9.410 -26.867 1.00 94.75 117 ALA A N 1
ATOM 882 C CA . ALA A 1 117 ? -30.398 9.998 -25.781 1.00 94.75 117 ALA A CA 1
ATOM 883 C C . ALA A 1 117 ? -30.738 8.970 -24.687 1.00 94.75 117 ALA A C 1
ATOM 885 O O . ALA A 1 117 ? -30.583 9.272 -23.503 1.00 94.75 117 ALA A O 1
ATOM 886 N N . ALA A 1 118 ? -31.146 7.755 -25.074 1.00 95.81 118 ALA A N 1
ATOM 887 C CA . ALA A 1 118 ? -31.431 6.671 -24.134 1.00 95.81 118 ALA A CA 1
ATOM 888 C C . ALA A 1 118 ? -30.187 6.268 -23.324 1.00 95.81 118 ALA A C 1
ATOM 890 O O . ALA A 1 118 ? -30.258 6.187 -22.098 1.00 95.81 118 ALA A O 1
ATOM 891 N N . ALA A 1 119 ? -29.040 6.090 -23.987 1.00 95.88 119 ALA A N 1
ATOM 892 C CA . ALA A 1 119 ? -27.787 5.721 -23.329 1.00 95.88 119 ALA A CA 1
ATOM 893 C C . ALA A 1 119 ? -27.257 6.826 -22.384 1.00 95.88 119 ALA A C 1
ATOM 895 O O . ALA A 1 119 ? -26.782 6.524 -21.289 1.00 95.88 119 ALA A O 1
ATOM 896 N N . VAL A 1 120 ? -27.398 8.109 -22.752 1.00 93.69 120 VAL A N 1
ATOM 897 C CA . VAL A 1 120 ? -27.040 9.253 -21.885 1.00 93.69 120 VAL A CA 1
ATOM 898 C C . VAL A 1 120 ? -27.945 9.350 -20.652 1.00 93.69 120 VAL A C 1
ATOM 900 O O . VAL A 1 120 ? -27.436 9.630 -19.565 1.00 93.69 120 VAL A O 1
ATOM 903 N N . SER A 1 121 ? -29.259 9.116 -20.788 1.00 92.00 121 SER A N 1
ATOM 904 C CA . SER A 1 121 ? -30.162 9.067 -19.625 1.00 92.00 121 SER A CA 1
ATOM 905 C C . SER A 1 121 ? -29.792 7.899 -18.719 1.00 92.00 121 SER A C 1
ATOM 907 O O . SER A 1 121 ? -29.464 8.123 -17.562 1.00 92.00 121 SER A O 1
ATOM 909 N N . TRP A 1 122 ? -29.704 6.677 -19.263 1.00 94.38 122 TRP A N 1
ATOM 910 C CA . TRP A 1 122 ? -29.342 5.485 -18.488 1.00 94.38 122 TRP A CA 1
ATOM 911 C C . TRP A 1 122 ? -28.046 5.671 -17.695 1.00 94.38 122 TRP A C 1
ATOM 913 O O . TRP A 1 122 ? -28.025 5.385 -16.503 1.00 94.38 122 TRP A O 1
ATOM 923 N N . TRP A 1 123 ? -26.994 6.223 -18.306 1.00 91.38 123 TRP A N 1
ATOM 924 C CA . TRP A 1 123 ? -25.750 6.501 -17.585 1.00 91.38 123 TRP A CA 1
ATOM 925 C C . TRP A 1 123 ? -25.946 7.493 -16.427 1.00 91.38 123 TRP A C 1
ATOM 927 O O . TRP A 1 123 ? -25.416 7.297 -15.335 1.00 91.38 123 TRP A O 1
ATOM 937 N N . THR A 1 124 ? -26.721 8.555 -16.659 1.00 85.81 124 THR A N 1
ATOM 938 C CA . THR A 1 124 ? -26.985 9.610 -15.667 1.00 85.81 124 THR A CA 1
ATOM 939 C C . THR A 1 124 ? -27.864 9.113 -14.513 1.00 85.81 124 THR A C 1
ATOM 941 O O . THR A 1 124 ? -27.660 9.531 -13.374 1.00 85.81 124 THR A O 1
ATOM 944 N N . ASP A 1 125 ? -28.822 8.230 -14.803 1.00 85.38 125 ASP A N 1
ATOM 945 C CA . ASP A 1 125 ? -29.862 7.788 -13.871 1.00 85.38 125 ASP A CA 1
ATOM 946 C C . ASP A 1 125 ? -29.482 6.493 -13.122 1.00 85.38 125 ASP A C 1
ATOM 948 O O . ASP A 1 125 ? -29.817 6.342 -11.947 1.00 85.38 125 ASP A O 1
ATOM 952 N N . ALA A 1 126 ? -28.775 5.561 -13.777 1.00 84.38 126 ALA A N 1
ATOM 953 C CA . ALA A 1 126 ? -28.440 4.241 -13.231 1.00 84.38 126 ALA A CA 1
ATOM 954 C C . ALA A 1 126 ? -27.008 4.120 -12.680 1.00 84.38 126 ALA A C 1
ATOM 956 O O . ALA A 1 126 ? -26.768 3.226 -11.869 1.00 84.38 126 ALA A O 1
ATOM 957 N N . VAL A 1 127 ? -26.066 4.996 -13.068 1.00 81.38 127 VAL A N 1
ATOM 958 C CA . VAL A 1 127 ? -24.637 4.886 -12.688 1.00 81.38 127 VAL A CA 1
ATOM 959 C C . VAL A 1 127 ? -24.150 6.086 -11.847 1.00 81.38 127 VAL A C 1
ATOM 961 O O . VAL A 1 127 ? -23.204 6.791 -12.225 1.00 81.38 127 VAL A O 1
ATOM 964 N N . PRO A 1 128 ? -24.769 6.360 -10.676 1.00 68.75 128 PRO A N 1
ATOM 965 C CA . PRO A 1 128 ? -24.380 7.480 -9.823 1.00 68.75 128 PRO A CA 1
ATOM 966 C C . PRO A 1 128 ? -22.920 7.342 -9.369 1.00 68.75 128 PRO A C 1
ATOM 968 O O . PRO A 1 128 ? -22.498 6.319 -8.829 1.00 68.75 128 PRO A O 1
ATOM 971 N N . GLY A 1 129 ? -22.131 8.390 -9.603 1.00 65.56 129 GLY A N 1
ATOM 972 C CA . GLY A 1 129 ? -20.702 8.416 -9.286 1.00 65.56 129 GLY A CA 1
ATOM 973 C C . GLY A 1 129 ? -19.773 7.705 -10.284 1.00 65.56 129 GLY A C 1
ATOM 974 O O . GLY A 1 129 ? -18.564 7.736 -10.058 1.00 65.56 129 GLY A O 1
ATOM 975 N N . GLY A 1 130 ? -20.276 7.134 -11.390 1.00 64.56 130 GLY A N 1
ATOM 976 C CA . GLY A 1 130 ? -19.464 6.407 -12.386 1.00 64.56 130 GLY A CA 1
ATOM 977 C C . GLY A 1 130 ? -18.420 7.247 -13.142 1.00 64.56 130 GLY A C 1
ATOM 978 O O . GLY A 1 130 ? -17.518 6.701 -13.767 1.00 64.56 130 GLY A O 1
ATOM 979 N N . GLY A 1 131 ? -18.520 8.578 -13.076 1.00 74.56 131 GLY A N 1
ATOM 980 C CA . GLY A 1 131 ? -17.608 9.523 -13.729 1.00 74.56 131 GLY A CA 1
ATOM 981 C C . GLY A 1 131 ? -18.317 10.467 -14.711 1.00 74.56 131 GLY A C 1
ATOM 982 O O . GLY A 1 131 ? -19.479 10.251 -15.068 1.00 74.56 131 GLY A O 1
ATOM 983 N N . PRO A 1 132 ? -17.663 11.565 -15.132 1.00 83.94 132 PRO A N 1
ATOM 984 C CA . PRO A 1 132 ? -18.219 12.464 -16.134 1.00 83.94 132 PRO A CA 1
ATOM 985 C C . PRO A 1 132 ? -18.250 11.785 -17.509 1.00 83.94 132 PRO A C 1
ATOM 987 O O . PRO A 1 132 ? -17.204 11.424 -18.044 1.00 83.94 132 PRO A O 1
ATOM 990 N N . LEU A 1 133 ? -19.443 11.675 -18.095 1.00 89.94 133 LEU A N 1
ATOM 991 C CA . LEU A 1 133 ? -19.625 11.216 -19.471 1.00 89.94 133 LEU A CA 1
ATOM 992 C C . LEU A 1 133 ? -19.227 12.310 -20.474 1.00 89.94 133 LEU A C 1
ATOM 994 O O . LEU A 1 133 ? -19.491 13.498 -20.256 1.00 89.94 133 LEU A O 1
ATOM 998 N N . VAL A 1 134 ? -18.635 11.905 -21.593 1.00 93.12 134 VAL A N 1
ATOM 999 C CA . VAL A 1 134 ? -18.373 12.722 -22.782 1.00 93.12 134 VAL A CA 1
ATOM 1000 C C . VAL A 1 134 ? -18.672 11.911 -24.044 1.00 93.12 134 VAL A C 1
ATOM 1002 O O . VAL A 1 134 ? -18.663 10.689 -24.015 1.00 93.12 134 VAL A O 1
ATOM 1005 N N . ALA A 1 135 ? -18.904 12.585 -25.163 1.00 93.00 135 ALA A N 1
ATOM 1006 C CA . ALA A 1 135 ? -18.819 12.015 -26.501 1.00 93.00 135 ALA A CA 1
ATOM 1007 C C . ALA A 1 135 ? -17.821 12.853 -27.311 1.00 93.00 135 ALA A C 1
ATOM 1009 O O . ALA A 1 135 ? -17.863 14.089 -27.252 1.00 93.00 135 ALA A O 1
ATOM 1010 N N . VAL A 1 136 ? -16.929 12.202 -28.056 1.00 90.25 136 VAL A N 1
ATOM 1011 C CA . VAL A 1 136 ? -15.955 12.867 -28.932 1.00 90.25 136 VAL A CA 1
ATOM 1012 C C . VAL A 1 136 ? -16.263 12.518 -30.384 1.00 90.25 136 VAL A C 1
ATOM 1014 O O . VAL A 1 136 ? -16.605 11.388 -30.723 1.00 90.25 136 VAL A O 1
ATOM 1017 N N . THR A 1 137 ? -16.204 13.511 -31.270 1.00 91.44 137 THR A N 1
ATOM 1018 C CA . THR A 1 137 ? -16.419 13.291 -32.705 1.00 91.44 137 THR A CA 1
ATOM 1019 C C . THR A 1 137 ? -15.715 14.357 -33.533 1.00 91.44 137 THR A C 1
ATOM 1021 O O . THR A 1 137 ? -15.547 15.487 -33.071 1.00 91.44 137 THR A O 1
ATOM 1024 N N . GLN A 1 138 ? -15.324 14.035 -34.769 1.00 90.00 138 GLN A N 1
ATOM 1025 C CA . GLN A 1 138 ? -14.638 15.000 -35.627 1.00 90.00 138 GLN A CA 1
ATOM 1026 C C . GLN A 1 138 ? -15.500 16.246 -35.839 1.00 90.00 138 GLN A C 1
ATOM 1028 O O . GLN A 1 138 ? -16.679 16.148 -36.165 1.00 90.00 138 GLN A O 1
ATOM 1033 N N . LYS A 1 139 ? -14.887 17.430 -35.802 1.00 89.69 139 LYS A N 1
ATOM 1034 C CA . LYS A 1 139 ? -15.525 18.706 -36.166 1.00 89.69 139 LYS A CA 1
ATOM 1035 C C . LYS A 1 139 ? -16.010 18.736 -37.627 1.00 89.69 139 LYS A C 1
ATOM 1037 O O . LYS A 1 139 ? -16.871 19.534 -37.998 1.00 89.69 139 LYS A O 1
ATOM 1042 N N . ALA A 1 140 ? -15.470 17.844 -38.461 1.00 91.12 140 ALA A N 1
ATOM 1043 C CA . ALA A 1 140 ? -15.959 17.561 -39.809 1.00 91.12 140 ALA A CA 1
ATOM 1044 C C . ALA A 1 140 ? -17.289 16.774 -39.821 1.00 91.12 140 ALA A C 1
ATOM 1046 O O . ALA A 1 140 ? -18.089 16.958 -40.742 1.00 91.12 140 ALA A O 1
ATOM 1047 N N . ASN A 1 141 ? -17.569 15.963 -38.793 1.00 92.38 141 ASN A N 1
ATOM 1048 C CA . ASN A 1 141 ? -18.781 15.155 -38.638 1.00 92.38 141 ASN A CA 1
ATOM 1049 C C . ASN A 1 141 ? -19.985 16.014 -38.214 1.00 92.38 141 ASN A C 1
ATOM 1051 O O . ASN A 1 141 ? -20.570 15.867 -37.139 1.00 92.38 141 ASN A O 1
ATOM 1055 N N . ARG A 1 142 ? -20.400 16.917 -39.108 1.00 91.44 142 ARG A N 1
ATOM 1056 C CA . ARG A 1 142 ? -21.531 17.834 -38.897 1.00 91.44 142 ARG A CA 1
ATOM 1057 C C . ARG A 1 142 ? -22.855 17.115 -38.602 1.00 91.44 142 ARG A C 1
ATOM 1059 O O . ARG A 1 142 ? -23.785 17.763 -38.130 1.00 91.44 142 ARG A O 1
ATOM 1066 N N . ALA A 1 143 ? -22.976 15.822 -38.913 1.00 89.69 143 ALA A N 1
ATOM 1067 C CA . ALA A 1 143 ? -24.138 15.016 -38.553 1.00 89.69 143 ALA A CA 1
ATOM 1068 C C . ALA A 1 143 ? -24.135 14.676 -37.054 1.00 89.69 143 ALA A C 1
ATOM 1070 O O . ALA A 1 143 ? -25.110 14.990 -36.372 1.00 89.69 143 ALA A O 1
ATOM 1071 N N . SER A 1 144 ? -23.029 14.126 -36.540 1.00 92.00 144 SER A N 1
ATOM 1072 C CA . SER A 1 144 ? -22.874 13.810 -35.115 1.00 92.00 144 SER A CA 1
ATOM 1073 C C . SER A 1 144 ? -22.895 15.068 -34.240 1.00 92.00 144 SER A C 1
ATOM 1075 O O . SER A 1 144 ? -23.663 15.119 -33.284 1.00 92.00 144 SER A O 1
ATOM 1077 N N . CYS A 1 145 ? -22.190 16.141 -34.627 1.00 92.50 145 CYS A N 1
ATOM 1078 C CA . CYS A 1 145 ? -22.234 17.431 -33.922 1.00 92.50 145 CYS A CA 1
ATOM 1079 C C . CYS A 1 145 ? -23.674 17.915 -33.667 1.00 92.50 145 CYS A C 1
ATOM 1081 O O . CYS A 1 145 ? -24.084 18.096 -32.520 1.00 92.50 145 CYS A O 1
ATOM 1083 N N . ARG A 1 146 ? -24.491 18.014 -34.729 1.00 92.25 146 ARG A N 1
ATOM 1084 C CA . ARG A 1 146 ? -25.904 18.420 -34.616 1.00 92.25 146 ARG A CA 1
ATOM 1085 C C . ARG A 1 146 ? -26.750 17.434 -33.812 1.00 92.25 146 ARG A C 1
ATOM 1087 O O . ARG A 1 146 ? -27.728 17.848 -33.200 1.00 92.25 146 ARG A O 1
ATOM 1094 N N . MET A 1 147 ? -26.426 16.142 -33.839 1.00 94.50 147 MET A N 1
ATOM 1095 C CA . MET A 1 147 ? -27.138 15.114 -33.076 1.00 94.50 147 MET A CA 1
ATOM 1096 C C . MET A 1 147 ? -26.917 15.292 -31.569 1.00 94.50 147 MET A C 1
ATOM 1098 O O . MET A 1 147 ? -27.892 15.316 -30.819 1.00 94.50 147 MET A O 1
ATOM 1102 N N . LEU A 1 148 ? -25.659 15.481 -31.156 1.00 92.94 148 LEU A N 1
ATOM 1103 C CA . LEU A 1 148 ? -25.249 15.723 -29.769 1.00 92.94 148 LEU A CA 1
ATOM 1104 C C . LEU A 1 148 ? -25.821 17.061 -29.256 1.00 92.94 148 LEU A C 1
ATOM 1106 O O . LEU A 1 148 ? -26.409 17.124 -28.175 1.00 92.94 148 LEU A O 1
ATOM 1110 N N . GLU A 1 149 ? -25.769 18.110 -30.080 1.00 92.19 149 GLU A N 1
ATOM 1111 C CA . GLU A 1 149 ? -26.392 19.415 -29.800 1.00 92.19 149 GLU A CA 1
ATOM 1112 C C . GLU A 1 149 ? -27.918 19.312 -29.650 1.00 92.19 149 GLU A C 1
ATOM 1114 O O . GLU A 1 149 ? -28.503 19.893 -28.734 1.00 92.19 149 GLU A O 1
ATOM 1119 N N . ALA A 1 150 ? -28.582 18.514 -30.493 1.00 87.94 150 ALA A N 1
ATOM 1120 C CA . ALA A 1 150 ? -30.028 18.310 -30.438 1.00 87.94 150 ALA A CA 1
ATOM 1121 C C . ALA A 1 150 ? -30.498 17.460 -29.242 1.00 87.94 150 ALA A C 1
ATOM 1123 O O . ALA A 1 150 ? -31.695 17.461 -28.949 1.00 87.94 150 ALA A O 1
ATOM 1124 N N . ILE A 1 151 ? -29.612 16.745 -28.542 1.00 90.62 151 ILE A N 1
ATOM 1125 C CA . ILE A 1 151 ? -29.904 16.127 -27.230 1.00 90.62 151 ILE A CA 1
ATOM 1126 C C . ILE A 1 151 ? -29.401 16.987 -26.056 1.00 90.62 151 ILE A C 1
ATOM 1128 O O . ILE A 1 151 ? -29.431 16.566 -24.904 1.00 90.62 151 ILE A O 1
ATOM 1132 N N . GLY A 1 152 ? -28.994 18.230 -26.333 1.00 85.62 152 GLY A N 1
ATOM 1133 C CA . GLY A 1 152 ? -28.653 19.235 -25.331 1.00 85.62 152 GLY A CA 1
ATOM 1134 C C . GLY A 1 152 ? -27.206 19.199 -24.844 1.00 85.62 152 GLY A C 1
ATOM 1135 O O . GLY A 1 152 ? -26.880 19.963 -23.937 1.00 85.62 152 GLY A O 1
ATOM 1136 N N . MET A 1 153 ? -26.342 18.361 -25.424 1.00 89.81 153 MET A N 1
ATOM 1137 C CA . MET A 1 153 ? -24.898 18.410 -25.177 1.00 89.81 153 MET A CA 1
ATOM 1138 C C . MET A 1 153 ? -24.299 19.653 -25.849 1.00 89.81 153 MET A C 1
ATOM 1140 O O . MET A 1 153 ? -24.851 20.189 -26.808 1.00 89.81 153 MET A O 1
ATOM 1144 N N . THR A 1 154 ? -23.158 20.132 -25.361 1.00 86.25 154 THR A N 1
ATOM 1145 C CA . THR A 1 154 ? -22.516 21.355 -25.880 1.00 86.25 154 THR A CA 1
ATOM 1146 C C . THR A 1 154 ? -21.026 21.137 -26.060 1.00 86.25 154 THR A C 1
ATOM 1148 O O . THR A 1 154 ? -20.416 20.575 -25.154 1.00 86.25 154 THR A O 1
ATOM 1151 N N . VAL A 1 155 ? -20.422 21.631 -27.147 1.00 87.81 155 VAL A N 1
ATOM 1152 C CA . VAL A 1 155 ? -18.953 21.658 -27.272 1.00 87.81 155 VAL A CA 1
ATOM 1153 C C . VAL A 1 155 ? -18.366 22.424 -26.086 1.00 87.81 155 VAL A C 1
ATOM 1155 O O . VAL A 1 155 ? -18.784 23.550 -25.810 1.00 87.81 155 VAL A O 1
ATOM 1158 N N . VAL A 1 156 ? -17.405 21.819 -25.388 1.00 82.88 156 VAL A N 1
ATOM 1159 C CA . VAL A 1 156 ? -16.652 22.480 -24.303 1.00 82.88 156 VAL A CA 1
ATOM 1160 C C . VAL A 1 156 ? -15.150 22.549 -24.553 1.00 82.88 156 VAL A C 1
ATOM 1162 O O . VAL A 1 156 ? -14.485 23.309 -23.855 1.00 82.88 156 VAL A O 1
ATOM 1165 N N . ASP A 1 157 ? -14.628 21.769 -25.504 1.00 78.50 157 ASP A N 1
ATOM 1166 C CA . ASP A 1 157 ? -13.239 21.845 -25.963 1.00 78.50 157 ASP A CA 1
ATOM 1167 C C . ASP A 1 157 ? -13.070 21.220 -27.363 1.00 78.50 157 ASP A C 1
ATOM 1169 O O . ASP A 1 157 ? -13.964 20.519 -27.860 1.00 78.50 157 ASP A O 1
ATOM 1173 N N . GLU A 1 158 ? -11.917 21.464 -27.984 1.00 85.31 158 GLU A N 1
ATOM 1174 C CA . GLU A 1 158 ? -11.477 20.851 -29.241 1.00 85.31 158 GLU A CA 1
ATOM 1175 C C . GLU A 1 158 ? -10.055 20.295 -29.098 1.00 85.31 158 GLU A C 1
ATOM 1177 O O . GLU A 1 158 ? -9.153 21.000 -28.656 1.00 85.31 158 GLU A O 1
ATOM 1182 N N . LEU A 1 159 ? -9.845 19.049 -29.528 1.00 80.38 159 LEU A N 1
ATOM 1183 C CA . LEU A 1 159 ? -8.545 18.364 -29.507 1.00 80.38 159 LEU A CA 1
ATOM 1184 C C . LEU A 1 159 ? -8.184 17.843 -30.905 1.00 80.38 159 LEU A C 1
ATOM 1186 O O . LEU A 1 159 ? -9.024 17.866 -31.805 1.00 80.38 159 LEU A O 1
ATOM 1190 N N . GLU A 1 160 ? -6.951 17.385 -31.112 1.00 79.69 160 GLU A N 1
ATOM 1191 C CA . GLU A 1 160 ? -6.514 16.791 -32.382 1.00 79.69 160 GLU A CA 1
ATOM 1192 C C . GLU A 1 160 ? -6.201 15.303 -32.199 1.00 79.69 160 GLU A C 1
ATOM 1194 O O . GLU A 1 160 ? -5.428 14.927 -31.324 1.00 79.69 160 GLU A O 1
ATOM 1199 N N . GLU A 1 161 ? -6.841 14.454 -33.004 1.00 72.06 161 GLU A N 1
ATOM 1200 C CA . GLU A 1 161 ? -6.769 12.994 -32.891 1.00 72.06 161 GLU A CA 1
ATOM 1201 C C . GLU A 1 161 ? -7.065 12.366 -34.261 1.00 72.06 161 GLU A C 1
ATOM 1203 O O . GLU A 1 161 ? -7.877 12.894 -35.023 1.00 72.06 161 GLU A O 1
ATOM 1208 N N . HIS A 1 162 ? -6.382 11.273 -34.616 1.00 67.88 162 HIS A N 1
ATOM 1209 C CA . HIS A 1 162 ? -6.408 10.684 -35.970 1.00 67.88 162 HIS A CA 1
ATOM 1210 C C . HIS A 1 162 ? -6.122 11.693 -37.111 1.00 67.88 162 HIS A C 1
ATOM 1212 O O . HIS A 1 162 ? -6.693 11.586 -38.195 1.00 67.88 162 HIS A O 1
ATOM 1218 N N . GLY A 1 163 ? -5.273 12.701 -36.865 1.00 73.25 163 GLY A N 1
ATOM 1219 C CA . GLY A 1 163 ? -4.955 13.759 -37.838 1.00 73.25 163 GLY A CA 1
ATOM 1220 C C . GLY A 1 163 ? -6.110 14.726 -38.133 1.00 73.25 163 GLY A C 1
ATOM 1221 O O . GLY A 1 163 ? -6.099 15.407 -39.157 1.00 73.25 163 GLY A O 1
ATOM 1222 N N . ALA A 1 164 ? -7.132 14.773 -37.271 1.00 81.00 164 ALA A N 1
ATOM 1223 C CA . ALA A 1 164 ? -8.308 15.617 -37.439 1.00 81.00 164 ALA A CA 1
ATOM 1224 C C . ALA A 1 164 ? -8.709 16.314 -36.130 1.00 81.00 164 ALA A C 1
ATOM 1226 O O . ALA A 1 164 ? -8.589 15.764 -35.035 1.00 81.00 164 ALA A O 1
ATOM 1227 N N . ARG A 1 165 ? -9.264 17.527 -36.250 1.00 86.25 165 ARG A N 1
ATOM 1228 C CA . ARG A 1 165 ? -9.849 18.246 -35.109 1.00 86.25 165 ARG A CA 1
ATOM 1229 C C . ARG A 1 165 ? -11.146 17.578 -34.666 1.00 86.25 165 ARG A C 1
ATOM 1231 O O . ARG A 1 165 ? -12.096 17.478 -35.448 1.00 86.25 165 ARG A O 1
ATOM 1238 N N . GLN A 1 166 ? -11.193 17.192 -33.403 1.00 88.81 166 GLN A N 1
ATOM 1239 C CA . GLN A 1 166 ? -12.349 16.659 -32.698 1.00 88.81 166 GLN A CA 1
ATOM 1240 C C . GLN A 1 166 ? -13.062 17.770 -31.915 1.00 88.81 166 GLN A C 1
ATOM 1242 O O . GLN A 1 166 ? -12.440 18.745 -31.497 1.00 88.81 166 GLN A O 1
ATOM 1247 N N . CYS A 1 167 ? -14.359 17.602 -31.676 1.00 90.25 167 CYS A N 1
ATOM 1248 C CA . CYS A 1 167 ? -15.145 18.371 -30.716 1.00 90.25 167 CYS A CA 1
ATOM 1249 C C . CYS A 1 167 ? -15.582 17.447 -29.576 1.00 90.25 167 CYS A C 1
ATOM 1251 O O . CYS A 1 167 ? -16.087 16.351 -29.829 1.00 90.25 167 CYS A O 1
ATOM 1253 N N . LEU A 1 168 ? -15.415 17.902 -28.332 1.00 88.31 168 LEU A N 1
ATOM 1254 C CA . LEU A 1 168 ? -15.779 17.143 -27.138 1.00 88.31 168 LEU A CA 1
ATOM 1255 C C . LEU A 1 168 ? -17.066 17.698 -26.510 1.00 88.31 168 LEU A C 1
ATOM 1257 O O . LEU A 1 168 ? -17.159 18.882 -26.166 1.00 88.31 168 LEU A O 1
ATOM 1261 N N . TYR A 1 169 ? -18.042 16.808 -26.332 1.00 89.25 169 TYR A N 1
ATOM 1262 C CA . TYR A 1 169 ? -19.398 17.087 -25.865 1.00 89.25 169 TYR A CA 1
ATOM 1263 C C . TYR A 1 169 ? -19.698 16.336 -24.552 1.00 89.25 169 TYR A C 1
ATOM 1265 O O . TYR A 1 169 ? -19.911 15.128 -24.590 1.00 89.25 169 TYR A O 1
ATOM 1273 N N . PRO A 1 170 ? -19.764 16.984 -23.376 1.00 85.31 170 PRO A N 1
ATOM 1274 C CA . PRO A 1 170 ? -20.395 16.414 -22.186 1.00 85.31 170 PRO A CA 1
ATOM 1275 C C . PRO A 1 170 ? -21.927 16.576 -22.225 1.00 85.31 170 PRO A C 1
ATOM 1277 O O . PRO A 1 170 ? -22.429 17.535 -22.828 1.00 85.31 170 PRO A O 1
ATOM 1280 N N . PRO A 1 171 ? -22.688 15.725 -21.510 1.00 80.62 171 PRO A N 1
ATOM 1281 C CA . PRO A 1 171 ? -24.070 16.013 -21.153 1.00 80.62 171 PRO A CA 1
ATOM 1282 C C . PRO A 1 171 ? -24.203 17.361 -20.443 1.00 80.62 171 PRO A C 1
ATOM 1284 O O . PRO A 1 171 ? -23.348 17.778 -19.653 1.00 80.62 171 PRO A O 1
ATOM 1287 N N . ARG A 1 172 ? -25.321 18.044 -20.689 1.00 69.38 172 ARG A N 1
ATOM 1288 C CA . ARG A 1 172 ? -25.690 19.236 -19.929 1.00 69.38 172 ARG A CA 1
ATOM 1289 C C . ARG A 1 172 ? -25.968 18.835 -18.489 1.00 69.38 172 ARG A C 1
ATOM 1291 O O . ARG A 1 172 ? -26.915 18.101 -18.238 1.00 69.38 172 ARG A O 1
ATOM 1298 N N . ALA A 1 173 ? -25.191 19.379 -17.555 1.00 55.16 173 ALA A N 1
ATOM 1299 C CA . ALA A 1 173 ? -25.413 19.169 -16.130 1.00 55.16 173 ALA A CA 1
ATOM 1300 C C . ALA A 1 173 ? -26.864 19.517 -15.758 1.00 55.16 173 ALA A C 1
ATOM 1302 O O . ALA A 1 173 ? -27.269 20.688 -15.792 1.00 55.16 173 ALA A O 1
ATOM 1303 N N . THR A 1 174 ? -27.637 18.494 -15.403 1.00 38.91 174 THR A N 1
ATOM 1304 C CA . THR A 1 174 ? -28.975 18.626 -14.843 1.00 38.91 174 THR A CA 1
ATOM 1305 C C . THR A 1 174 ? -28.863 19.420 -13.549 1.00 38.91 174 THR A C 1
ATOM 1307 O O . THR A 1 174 ? -28.313 18.975 -12.544 1.00 38.91 174 THR A O 1
ATOM 1310 N N . ARG A 1 175 ? -29.382 20.653 -13.561 1.00 29.80 175 ARG A N 1
ATOM 1311 C CA . ARG A 1 175 ? -29.680 21.348 -12.311 1.00 29.80 175 ARG A CA 1
ATOM 1312 C C . ARG A 1 175 ? -30.843 20.606 -11.671 1.00 29.80 175 ARG A C 1
ATOM 1314 O O . ARG A 1 175 ? -31.990 20.920 -11.974 1.00 29.80 175 ARG A O 1
ATOM 1321 N N . THR A 1 176 ? -30.540 19.672 -10.775 1.00 27.95 176 THR A N 1
ATOM 1322 C CA . THR A 1 176 ? -31.504 19.146 -9.809 1.00 27.95 176 THR A CA 1
ATOM 1323 C C . THR A 1 176 ? -31.956 20.309 -8.934 1.00 27.95 176 THR A C 1
ATOM 1325 O O . THR A 1 176 ? -31.361 20.625 -7.903 1.00 27.95 176 THR A O 1
ATOM 1328 N N . THR A 1 177 ? -32.978 21.026 -9.394 1.00 23.16 177 THR A N 1
ATOM 1329 C CA . THR A 1 177 ? -33.669 22.036 -8.604 1.00 23.16 177 THR A CA 1
ATOM 1330 C C . THR A 1 177 ? -34.372 21.307 -7.481 1.00 23.16 177 THR A C 1
ATOM 1332 O O . THR A 1 177 ? -35.459 20.772 -7.676 1.00 23.16 177 THR A O 1
ATOM 1335 N N . VAL A 1 178 ? -33.739 21.295 -6.307 1.00 26.11 178 VAL A N 1
ATOM 1336 C CA . VAL A 1 178 ? -34.369 20.902 -5.048 1.00 26.11 178 VAL A CA 1
ATOM 1337 C C . VAL A 1 178 ? -35.487 21.906 -4.773 1.00 26.11 178 VAL A C 1
ATOM 1339 O O . VAL A 1 178 ? -35.294 22.936 -4.126 1.00 26.11 178 VAL A O 1
ATOM 1342 N N . THR A 1 179 ? -36.663 21.631 -5.332 1.00 23.27 179 THR A N 1
ATOM 1343 C CA . THR A 1 179 ? -37.901 22.350 -5.058 1.00 23.27 179 THR A CA 1
ATOM 1344 C C . THR A 1 179 ? -38.303 22.033 -3.628 1.00 23.27 179 THR A C 1
ATOM 1346 O O . THR A 1 179 ? -39.003 21.058 -3.366 1.00 23.27 179 THR A O 1
ATOM 1349 N N . CYS A 1 180 ? -37.808 22.843 -2.693 1.00 25.80 180 CYS A N 1
ATOM 1350 C CA . CYS A 1 180 ? -38.151 22.747 -1.284 1.00 25.80 180 CYS A CA 1
ATOM 1351 C C . CYS A 1 180 ? -39.642 23.082 -1.110 1.00 25.80 180 CYS A C 1
ATOM 1353 O O . CYS A 1 180 ? -40.027 24.248 -1.004 1.00 25.80 180 CYS A O 1
ATOM 1355 N N . ALA A 1 181 ? -40.486 22.050 -1.147 1.00 25.52 181 ALA A N 1
ATOM 1356 C CA . ALA A 1 181 ? -41.935 22.144 -1.018 1.00 25.52 181 ALA A CA 1
ATOM 1357 C C . ALA A 1 181 ? -42.318 22.455 0.441 1.00 25.52 181 ALA A C 1
ATOM 1359 O O . ALA A 1 181 ? -42.754 21.581 1.185 1.00 25.52 181 ALA A O 1
ATOM 1360 N N . GLY A 1 182 ? -42.078 23.698 0.871 1.00 31.52 182 GLY A N 1
ATOM 1361 C CA . GLY A 1 182 ? -42.106 24.037 2.295 1.00 31.52 182 GLY A CA 1
ATOM 1362 C C . GLY A 1 182 ? -42.121 25.523 2.657 1.00 31.52 182 GLY A C 1
ATOM 1363 O O . GLY A 1 182 ? -41.767 25.847 3.786 1.00 31.52 182 GLY A O 1
ATOM 1364 N N . CYS A 1 183 ? -42.510 26.438 1.760 1.00 24.89 183 CYS A N 1
ATOM 1365 C CA . CYS A 1 183 ? -42.846 27.810 2.167 1.00 24.89 183 CYS A CA 1
ATOM 1366 C C . CYS A 1 183 ? -43.778 28.502 1.159 1.00 24.89 183 CYS A C 1
ATOM 1368 O O . CYS A 1 183 ? -43.449 28.599 -0.022 1.00 24.89 183 CYS A O 1
ATOM 1370 N N . ALA A 1 184 ? -44.930 28.997 1.621 1.00 28.31 184 ALA A N 1
ATOM 1371 C CA . ALA A 1 184 ? -45.911 29.695 0.792 1.00 28.31 184 ALA A CA 1
ATOM 1372 C C . ALA A 1 184 ? -45.929 31.199 1.108 1.00 28.31 184 ALA A C 1
ATOM 1374 O O . ALA A 1 184 ? -46.222 31.586 2.235 1.00 28.31 184 ALA A O 1
ATOM 1375 N N . CYS A 1 185 ? -45.672 32.036 0.099 1.00 26.11 185 CYS A N 1
ATOM 1376 C CA . CYS A 1 185 ? -45.914 33.483 0.120 1.00 26.11 185 CYS A CA 1
ATOM 1377 C C . CYS A 1 185 ? -46.249 33.972 -1.300 1.00 26.11 185 CYS A C 1
ATOM 1379 O O . CYS A 1 185 ? -45.669 33.498 -2.276 1.00 26.11 185 CYS A O 1
ATOM 1381 N N . LEU A 1 186 ? -47.203 34.902 -1.415 1.00 27.95 186 LEU A N 1
ATOM 1382 C CA . LEU A 1 186 ? -47.772 35.368 -2.691 1.00 27.95 186 LEU A CA 1
ATOM 1383 C C . LEU A 1 186 ? -47.037 36.600 -3.278 1.00 27.95 186 LEU A C 1
ATOM 1385 O O . LEU A 1 186 ? -46.313 37.283 -2.551 1.00 27.95 186 LEU A O 1
ATOM 1389 N N . PRO A 1 187 ? -47.182 36.890 -4.591 1.00 35.16 187 PRO A N 1
ATOM 1390 C CA . PRO A 1 187 ? -46.212 37.703 -5.329 1.00 35.16 187 PRO A CA 1
ATOM 1391 C C . PRO A 1 187 ? -46.567 39.191 -5.501 1.00 35.16 187 PRO A C 1
ATOM 1393 O O . PRO A 1 187 ? -47.731 39.581 -5.588 1.00 35.16 187 PRO A O 1
ATOM 1396 N N . ARG A 1 188 ? -45.517 39.997 -5.706 1.00 28.39 188 ARG A N 1
ATOM 1397 C CA . ARG A 1 188 ? -45.475 41.247 -6.495 1.00 28.39 188 ARG A CA 1
ATOM 1398 C C . ARG A 1 188 ? -44.081 41.309 -7.152 1.00 28.39 188 ARG A C 1
ATOM 1400 O O . ARG A 1 188 ? -43.125 40.868 -6.527 1.00 28.39 188 ARG A O 1
ATOM 1407 N N . GLY A 1 189 ? -43.861 41.808 -8.366 1.00 25.47 189 GLY A N 1
ATOM 1408 C CA . GLY A 1 189 ? -44.778 42.395 -9.346 1.00 25.47 189 GLY A CA 1
ATOM 1409 C C . GLY A 1 189 ? -44.106 43.587 -10.039 1.00 25.47 189 GLY A C 1
ATOM 1410 O O . GLY A 1 189 ? -43.991 44.640 -9.422 1.00 25.47 189 GLY A O 1
ATOM 1411 N N . GLY A 1 190 ? -43.651 43.427 -11.288 1.00 24.44 190 GLY A N 1
ATOM 1412 C CA . GLY A 1 190 ? -43.013 44.501 -12.067 1.00 24.44 190 GLY A CA 1
ATOM 1413 C C . GLY A 1 190 ? -42.043 43.995 -13.144 1.00 24.44 190 GLY A C 1
ATOM 1414 O O . GLY A 1 190 ? -41.120 43.243 -12.848 1.00 24.44 190 GLY A O 1
ATOM 1415 N N . THR A 1 191 ? -42.254 44.424 -14.390 1.00 25.00 191 THR A N 1
ATOM 1416 C CA . THR A 1 191 ? -41.390 44.186 -15.569 1.00 25.00 191 THR A CA 1
ATOM 1417 C C . THR A 1 191 ? -41.177 45.546 -16.309 1.00 25.00 191 THR A C 1
ATOM 1419 O O . THR A 1 191 ? -41.566 46.565 -15.739 1.00 25.00 191 THR A O 1
ATOM 1422 N N . PRO A 1 192 ? -40.457 45.685 -17.449 1.00 50.78 192 PRO A N 1
ATOM 1423 C CA . PRO A 1 192 ? -39.171 46.398 -17.389 1.00 50.78 192 PRO A CA 1
ATOM 1424 C C . PRO A 1 192 ? -38.944 47.521 -18.436 1.00 50.78 192 PRO A C 1
ATOM 1426 O O . PRO A 1 192 ? -39.622 47.596 -19.459 1.00 50.78 192 PRO A O 1
ATOM 1429 N N . SER A 1 193 ? -37.919 48.358 -18.213 1.00 24.47 193 SER A N 1
ATOM 1430 C CA . SER A 1 193 ? -37.265 49.270 -19.186 1.00 24.47 193 SER A CA 1
ATOM 1431 C C . SER A 1 193 ? -36.037 49.947 -18.535 1.00 24.47 193 SER A C 1
ATOM 1433 O O . SER A 1 193 ? -36.002 50.024 -17.311 1.00 24.47 193 SER A O 1
ATOM 1435 N N . SER A 1 194 ? -35.000 50.434 -19.238 1.00 25.36 194 SER A N 1
ATOM 1436 C CA . SER A 1 194 ? -34.705 50.457 -20.689 1.00 25.36 194 SER A CA 1
ATOM 1437 C C . SER A 1 194 ? -33.189 50.553 -20.996 1.00 25.36 194 SER A C 1
ATOM 1439 O O . SER A 1 194 ? -32.395 50.926 -20.137 1.00 25.36 194 SER A O 1
ATOM 1441 N N . VAL A 1 195 ? -32.841 50.255 -22.259 1.00 27.36 195 VAL A N 1
ATOM 1442 C CA . VAL A 1 195 ? -31.801 50.844 -23.163 1.00 27.36 195 VAL A CA 1
ATOM 1443 C C . VAL A 1 195 ? -31.243 52.222 -22.696 1.00 27.36 195 VAL A C 1
ATOM 1445 O O . VAL A 1 195 ? -32.008 52.988 -22.114 1.00 27.36 195 VAL A O 1
ATOM 1448 N N . ALA A 1 196 ? -29.982 52.652 -22.917 1.00 26.38 196 ALA A N 1
ATOM 1449 C CA . ALA A 1 196 ? -29.022 52.434 -24.028 1.00 26.38 196 ALA A CA 1
ATOM 1450 C C . ALA A 1 196 ? -27.534 52.648 -23.578 1.00 26.38 196 ALA A C 1
ATOM 1452 O O . ALA A 1 196 ? -27.310 53.350 -22.599 1.00 26.38 196 ALA A O 1
ATOM 1453 N N . GLU A 1 197 ? -26.510 51.933 -24.085 1.00 27.09 197 GLU A N 1
ATOM 1454 C CA . GLU A 1 197 ? -25.647 52.192 -25.281 1.00 27.09 197 GLU A CA 1
ATOM 1455 C C . GLU A 1 197 ? -24.261 52.835 -24.941 1.00 27.09 197 GLU A C 1
ATOM 1457 O O . GLU A 1 197 ? -24.038 53.252 -23.809 1.00 27.09 197 GLU A O 1
ATOM 1462 N N . ALA A 1 198 ? -23.269 52.773 -25.851 1.00 31.89 198 ALA A N 1
ATOM 1463 C CA . ALA A 1 198 ? -21.821 53.005 -25.607 1.00 31.89 198 ALA A CA 1
ATOM 1464 C C . ALA A 1 198 ? -21.272 54.297 -26.286 1.00 31.89 198 ALA A C 1
ATOM 1466 O O . ALA A 1 198 ? -22.043 54.946 -26.992 1.00 31.89 198 ALA A O 1
ATOM 1467 N N . PRO A 1 199 ? -19.982 54.718 -26.110 1.00 39.97 199 PRO A N 1
ATOM 1468 C CA . PRO A 1 199 ? -18.840 54.120 -26.847 1.00 39.97 199 PRO A CA 1
ATOM 1469 C C . PRO A 1 199 ? -17.435 54.189 -26.150 1.00 39.97 199 PRO A C 1
ATOM 1471 O O . PRO A 1 199 ? -17.305 54.549 -24.984 1.00 39.97 199 PRO A O 1
ATOM 1474 N N . ARG A 1 200 ? -16.355 53.833 -26.882 1.00 34.84 200 ARG A N 1
ATOM 1475 C CA . ARG A 1 200 ? -14.910 54.014 -26.524 1.00 34.84 200 ARG A CA 1
ATOM 1476 C C . ARG A 1 200 ? -14.420 55.451 -26.867 1.00 34.84 200 ARG A C 1
ATOM 1478 O O . ARG A 1 200 ? -15.094 56.066 -27.694 1.00 34.84 200 ARG A O 1
ATOM 1485 N N . PRO A 1 201 ? -13.258 55.981 -26.375 1.00 41.69 201 PRO A N 1
ATOM 1486 C CA . PRO A 1 201 ? -11.951 55.733 -27.051 1.00 41.69 201 PRO A CA 1
ATOM 1487 C C . PRO A 1 201 ? -10.611 55.912 -26.244 1.00 41.69 201 PRO A C 1
ATOM 1489 O O . PRO A 1 201 ? -10.572 56.492 -25.171 1.00 41.69 201 PRO A O 1
ATOM 1492 N N . ALA A 1 202 ?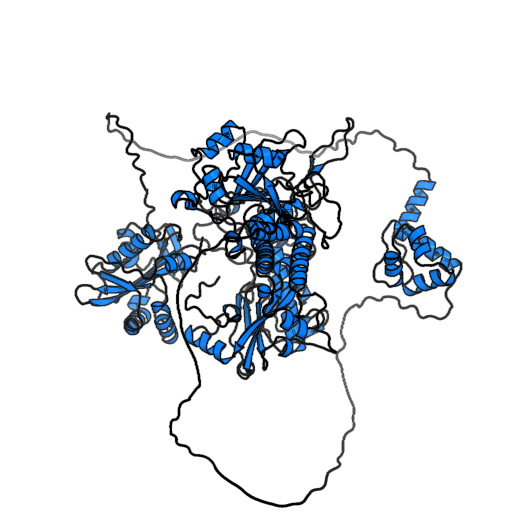 -9.510 55.427 -26.856 1.00 27.86 202 ALA A N 1
ATOM 1493 C CA . ALA A 1 202 ? -8.092 55.894 -26.937 1.00 27.86 202 ALA A CA 1
ATOM 1494 C C . ALA A 1 202 ? -7.261 56.557 -25.781 1.00 27.86 202 ALA A C 1
ATOM 1496 O O . ALA A 1 202 ? -7.745 57.279 -24.922 1.00 27.86 202 ALA A O 1
ATOM 1497 N N . ARG A 1 203 ? -5.919 56.384 -25.871 1.00 34.22 203 ARG A N 1
ATOM 1498 C CA . ARG A 1 203 ? -4.837 57.154 -25.183 1.00 34.22 203 ARG A CA 1
ATOM 1499 C C . ARG A 1 203 ? -4.360 58.349 -26.047 1.00 34.22 203 ARG A C 1
ATOM 1501 O O . ARG A 1 203 ? -4.511 58.261 -27.265 1.00 34.22 203 ARG A O 1
ATOM 1508 N N . PRO A 1 204 ? -3.677 59.380 -25.486 1.00 41.53 204 PRO A N 1
ATOM 1509 C CA . PRO A 1 204 ? -2.195 59.435 -25.582 1.00 41.53 204 PRO A CA 1
ATOM 1510 C C . PRO A 1 204 ? -1.439 60.073 -24.367 1.00 41.53 204 PRO A C 1
ATOM 1512 O O . PRO A 1 204 ? -2.016 60.365 -23.327 1.00 41.53 204 PRO A O 1
ATOM 1515 N N . ARG A 1 205 ? -0.105 60.223 -24.503 1.00 31.00 205 ARG A N 1
ATOM 1516 C CA . ARG A 1 205 ? 0.887 60.966 -23.654 1.00 31.00 205 ARG A CA 1
ATOM 1517 C C . ARG A 1 205 ? 1.099 62.414 -24.229 1.00 31.00 205 ARG A C 1
ATOM 1519 O O . ARG A 1 205 ? 0.397 62.669 -25.207 1.00 31.00 205 ARG A O 1
ATOM 1526 N N . PRO A 1 206 ? 2.027 63.334 -23.791 1.00 48.94 206 PRO A N 1
ATOM 1527 C CA . PRO A 1 206 ? 3.220 63.203 -22.902 1.00 48.94 206 PRO A CA 1
ATOM 1528 C C . PRO A 1 206 ? 3.645 64.418 -21.991 1.00 48.94 206 PRO A C 1
ATOM 1530 O O . PRO A 1 206 ? 3.084 65.497 -22.087 1.00 48.94 206 PRO A O 1
ATOM 1533 N N . ALA A 1 207 ? 4.773 64.251 -21.255 1.00 29.25 207 ALA A N 1
ATOM 1534 C CA . ALA A 1 207 ? 5.840 65.260 -20.955 1.00 29.25 207 ALA A CA 1
ATOM 1535 C C . ALA A 1 207 ? 5.541 66.487 -20.028 1.00 29.25 207 ALA A C 1
ATOM 1537 O O . ALA A 1 207 ? 4.399 66.889 -19.895 1.00 29.25 207 ALA A O 1
ATOM 1538 N N . ARG A 1 208 ? 6.509 67.174 -19.368 1.00 31.98 208 ARG A N 1
ATOM 1539 C CA . ARG A 1 208 ? 7.935 66.922 -18.981 1.00 31.98 208 ARG A CA 1
ATOM 1540 C C . ARG A 1 208 ? 8.419 67.981 -17.954 1.00 31.98 208 ARG A C 1
ATOM 1542 O O . ARG A 1 208 ? 8.131 69.151 -18.165 1.00 31.98 208 ARG A O 1
ATOM 1549 N N . THR A 1 209 ? 9.339 67.615 -17.047 1.00 24.34 209 THR A N 1
ATOM 1550 C CA . THR A 1 209 ? 10.430 68.499 -16.542 1.00 24.34 209 THR A CA 1
ATOM 1551 C C . THR A 1 209 ? 11.616 67.679 -15.972 1.00 24.34 209 THR A C 1
ATOM 1553 O O . THR A 1 209 ? 11.561 66.452 -15.952 1.00 24.34 209 THR A O 1
ATOM 1556 N N . PHE A 1 210 ? 12.726 68.346 -15.623 1.00 27.34 210 PHE A N 1
ATOM 1557 C CA . PHE A 1 210 ? 14.098 67.833 -15.355 1.00 27.34 210 PHE A CA 1
ATOM 1558 C C . PHE A 1 210 ? 14.639 68.405 -14.003 1.00 27.34 210 PHE A C 1
ATOM 1560 O O . PHE A 1 210 ? 13.861 69.131 -13.382 1.00 27.34 210 PHE A O 1
ATOM 1567 N N . PRO A 1 211 ? 15.921 68.237 -13.550 1.00 45.50 211 PRO A N 1
ATOM 1568 C CA . PRO A 1 211 ? 17.076 67.441 -14.047 1.00 45.50 211 PRO A CA 1
ATOM 1569 C C . PRO A 1 211 ? 17.871 66.620 -12.972 1.00 45.50 211 PRO A C 1
ATOM 1571 O O . PRO A 1 211 ? 17.564 66.702 -11.796 1.00 45.50 211 PRO A O 1
ATOM 1574 N N . ARG A 1 212 ? 18.945 65.910 -13.413 1.00 26.94 212 ARG A N 1
ATOM 1575 C CA . ARG A 1 212 ? 20.286 65.643 -12.774 1.00 26.94 212 ARG A CA 1
ATOM 1576 C C . ARG A 1 212 ? 20.371 65.334 -11.248 1.00 26.94 212 ARG A C 1
ATOM 1578 O O . ARG A 1 212 ? 19.835 66.060 -10.434 1.00 26.94 212 ARG A O 1
ATOM 1585 N N . THR A 1 213 ? 21.180 64.385 -10.758 1.00 29.59 213 THR A N 1
ATOM 1586 C CA . THR A 1 213 ? 22.615 64.098 -11.041 1.00 29.59 213 THR A CA 1
ATOM 1587 C C . THR A 1 213 ? 22.978 62.612 -10.793 1.00 29.59 213 THR A C 1
ATOM 1589 O O . THR A 1 213 ? 22.122 61.812 -10.430 1.00 29.59 213 THR A O 1
ATOM 1592 N N . SER A 1 214 ? 24.252 62.225 -10.969 1.00 29.69 214 SER A N 1
ATOM 1593 C CA . SER A 1 214 ? 24.785 60.899 -10.605 1.00 29.69 214 SER A CA 1
ATOM 1594 C C . SER A 1 214 ? 26.116 60.984 -9.836 1.00 29.69 214 SER A C 1
ATOM 1596 O O . SER A 1 214 ? 26.999 61.758 -10.207 1.00 29.69 214 SER A O 1
ATOM 1598 N N . ARG A 1 215 ? 26.283 60.158 -8.787 1.00 27.70 215 ARG A N 1
ATOM 1599 C CA . ARG A 1 215 ? 27.577 59.689 -8.231 1.00 27.70 215 ARG A CA 1
ATOM 1600 C C . ARG A 1 215 ? 27.373 58.500 -7.270 1.00 27.70 215 ARG A C 1
ATOM 1602 O O . ARG A 1 215 ? 26.241 58.122 -6.991 1.00 27.70 215 ARG A O 1
ATOM 1609 N N . ARG A 1 216 ? 28.474 57.848 -6.875 1.00 29.44 216 ARG A N 1
ATOM 1610 C CA . ARG A 1 216 ? 28.519 56.518 -6.228 1.00 29.44 216 ARG A CA 1
ATOM 1611 C C . ARG A 1 216 ? 28.439 56.560 -4.693 1.00 29.44 216 ARG A C 1
ATOM 1613 O O . ARG A 1 216 ? 29.027 57.458 -4.107 1.00 29.44 216 ARG A O 1
ATOM 1620 N N . SER A 1 217 ? 27.892 55.476 -4.124 1.00 29.91 217 SER A N 1
ATOM 1621 C CA . SER A 1 217 ? 28.161 54.878 -2.794 1.00 29.91 217 SER A CA 1
ATOM 1622 C C . SER A 1 217 ? 27.941 55.716 -1.522 1.00 29.91 217 SER A C 1
ATOM 1624 O O . SER A 1 217 ? 28.226 56.907 -1.466 1.00 29.91 217 SER A O 1
ATOM 1626 N N . PRO A 1 218 ? 27.510 55.050 -0.436 1.00 35.00 218 PRO A N 1
ATOM 1627 C CA . PRO A 1 218 ? 28.403 54.985 0.729 1.00 35.00 218 PRO A CA 1
ATOM 1628 C C . PRO A 1 218 ? 28.461 53.601 1.407 1.00 35.00 218 PRO A C 1
ATOM 1630 O O . PRO A 1 218 ? 27.497 52.839 1.399 1.00 35.00 218 PRO A O 1
ATOM 1633 N N . GLN A 1 219 ? 29.587 53.311 2.062 1.00 29.88 219 GLN A N 1
ATOM 1634 C CA . GLN A 1 219 ? 29.702 52.242 3.065 1.00 29.88 219 GLN A CA 1
ATOM 1635 C C . GLN A 1 219 ? 29.014 52.670 4.374 1.00 29.88 219 GLN A C 1
ATOM 1637 O O . GLN A 1 219 ? 28.986 53.865 4.677 1.00 29.88 219 GLN A O 1
ATOM 1642 N N . ARG A 1 220 ? 28.546 51.718 5.198 1.00 28.95 220 ARG A N 1
ATOM 1643 C CA . ARG A 1 220 ? 28.259 51.960 6.626 1.00 28.95 220 ARG A CA 1
ATOM 1644 C C . ARG A 1 220 ? 28.657 50.783 7.525 1.00 28.95 220 ARG A C 1
ATOM 1646 O O . ARG A 1 220 ? 27.993 49.759 7.550 1.00 28.95 220 ARG A O 1
ATOM 1653 N N . ASN A 1 221 ? 29.736 51.023 8.265 1.00 27.22 221 ASN A N 1
ATOM 1654 C CA . ASN A 1 221 ? 29.986 50.724 9.680 1.00 27.22 221 ASN A CA 1
ATOM 1655 C C . ASN A 1 221 ? 29.455 49.415 10.297 1.00 27.22 221 ASN A C 1
ATOM 1657 O O . ASN A 1 221 ? 28.277 49.297 10.628 1.00 27.22 221 ASN A O 1
ATOM 1661 N N . TRP A 1 222 ? 30.401 48.550 10.673 1.00 22.52 222 TRP A N 1
ATOM 1662 C CA . TRP A 1 222 ? 30.281 47.689 11.856 1.00 22.52 222 TRP A CA 1
ATOM 1663 C C . TRP A 1 222 ? 30.283 48.528 13.153 1.00 22.52 222 TRP A C 1
ATOM 1665 O O . TRP A 1 222 ? 31.060 49.484 13.242 1.00 22.52 222 TRP A O 1
ATOM 1675 N N . PRO A 1 223 ? 29.501 48.159 14.184 1.00 31.78 223 PRO A N 1
ATOM 1676 C CA . PRO A 1 223 ? 29.745 48.574 15.563 1.00 31.78 223 PRO A CA 1
ATOM 1677 C C . PRO A 1 223 ? 30.810 47.685 16.232 1.00 31.78 223 PRO A C 1
ATOM 1679 O O . PRO A 1 223 ? 30.947 46.505 15.911 1.00 31.78 223 PRO A O 1
ATOM 1682 N N . VAL A 1 224 ? 31.539 48.246 17.198 1.00 29.75 224 VAL A N 1
ATOM 1683 C CA . VAL A 1 224 ? 32.526 47.541 18.036 1.00 29.75 224 VAL A CA 1
ATOM 1684 C C . VAL A 1 224 ? 31.927 47.295 19.420 1.00 29.75 224 VAL A C 1
ATOM 1686 O O . VAL A 1 224 ? 31.415 48.249 19.999 1.00 29.75 224 VAL A O 1
ATOM 1689 N N . CYS A 1 225 ? 32.018 46.061 19.942 1.00 26.12 225 CYS A N 1
ATOM 1690 C CA . CYS A 1 225 ? 32.328 45.738 21.353 1.00 26.12 225 CYS A CA 1
ATOM 1691 C C . CYS A 1 225 ? 32.092 44.253 21.689 1.00 26.12 225 CYS A C 1
ATOM 1693 O O . CYS A 1 225 ? 30.944 43.831 21.788 1.00 26.12 225 CYS A O 1
ATOM 1695 N N . ALA A 1 226 ? 33.176 43.508 21.935 1.00 27.50 226 ALA A N 1
ATOM 1696 C CA . ALA A 1 226 ? 33.338 42.497 22.997 1.00 27.50 226 ALA A CA 1
ATOM 1697 C C . ALA A 1 226 ? 34.648 41.728 22.747 1.00 27.50 226 ALA A C 1
ATOM 1699 O O . ALA A 1 226 ? 34.808 41.111 21.695 1.00 27.50 226 ALA A O 1
ATOM 1700 N N . LEU A 1 227 ? 35.584 41.750 23.699 1.00 27.59 227 LEU A N 1
ATOM 1701 C CA . LEU A 1 227 ? 36.741 40.851 23.668 1.00 27.59 227 LEU A CA 1
ATOM 1702 C C . LEU A 1 227 ? 36.292 39.470 24.176 1.00 27.59 227 LEU A C 1
ATOM 1704 O O . LEU A 1 227 ? 35.756 39.407 25.285 1.00 27.59 227 LEU A O 1
ATOM 1708 N N . PRO A 1 228 ? 36.486 38.372 23.420 1.00 36.12 228 PRO A N 1
ATOM 1709 C CA . PRO A 1 228 ? 36.328 37.035 23.977 1.00 36.12 228 PRO A CA 1
ATOM 1710 C C . PRO A 1 228 ? 37.420 36.778 25.024 1.00 36.12 228 PRO A C 1
ATOM 1712 O O . PRO A 1 228 ? 38.504 37.362 24.964 1.00 36.12 228 PRO A O 1
ATOM 1715 N N . ALA A 1 229 ? 37.138 35.893 25.981 1.00 40.03 229 ALA A N 1
ATOM 1716 C CA . ALA A 1 229 ? 38.130 35.477 26.966 1.00 40.03 229 ALA A CA 1
ATOM 1717 C C . ALA A 1 229 ? 39.359 34.858 26.278 1.00 40.03 229 ALA A C 1
ATOM 1719 O O . ALA A 1 229 ? 39.238 34.163 25.267 1.00 40.03 229 ALA A O 1
ATOM 1720 N N . THR A 1 230 ? 40.544 35.093 26.841 1.00 40.34 230 THR A N 1
ATOM 1721 C CA . THR A 1 230 ? 41.781 34.450 26.391 1.00 40.34 230 THR A CA 1
ATOM 1722 C C . THR A 1 230 ? 41.712 32.955 26.681 1.00 40.34 230 THR A C 1
ATOM 1724 O O . THR A 1 230 ? 41.942 32.538 27.816 1.00 40.34 230 THR A O 1
ATOM 1727 N N . VAL A 1 231 ? 41.401 32.167 25.650 1.00 43.78 231 VAL A N 1
ATOM 1728 C CA . VAL A 1 231 ? 41.524 30.704 25.666 1.00 43.78 231 VAL A CA 1
ATOM 1729 C C . VAL A 1 231 ? 42.948 30.350 26.123 1.00 43.78 231 VAL A C 1
ATOM 1731 O O . VAL A 1 231 ? 43.905 30.841 25.512 1.00 43.78 231 VAL A O 1
ATOM 1734 N N . PRO A 1 232 ? 43.129 29.559 27.199 1.00 58.12 232 PRO A N 1
ATOM 1735 C CA . PRO A 1 232 ? 44.446 29.108 27.634 1.00 58.12 232 PRO A CA 1
ATOM 1736 C C . PRO A 1 232 ? 45.188 28.415 26.488 1.00 58.12 232 PRO A C 1
ATOM 1738 O O . PRO A 1 232 ? 44.586 27.643 25.744 1.00 58.12 232 PRO A O 1
ATOM 1741 N N . MET A 1 233 ? 46.503 28.630 26.351 1.00 46.31 233 MET A N 1
ATOM 1742 C CA . MET A 1 233 ? 47.252 27.978 25.263 1.00 46.31 233 MET A CA 1
ATOM 1743 C C . MET A 1 233 ? 47.149 26.447 25.310 1.00 46.31 233 MET A C 1
ATOM 1745 O O . MET A 1 233 ? 47.183 25.825 24.256 1.00 46.31 233 MET A O 1
ATOM 1749 N N . SER A 1 234 ? 46.961 25.846 26.491 1.00 57.03 234 SER A N 1
ATOM 1750 C CA . SER A 1 234 ? 46.678 24.413 26.632 1.00 57.03 234 SER A CA 1
ATOM 1751 C C . SER A 1 234 ? 45.427 23.983 25.864 1.00 57.03 234 SER A C 1
ATOM 1753 O O . SER A 1 234 ? 45.523 23.066 25.066 1.00 57.03 234 SER A O 1
ATOM 1755 N N . GLU A 1 235 ? 44.301 24.692 25.997 1.00 58.84 235 GLU A N 1
ATOM 1756 C CA . GLU A 1 235 ? 43.057 24.362 25.278 1.00 58.84 235 GLU A CA 1
ATOM 1757 C C . GLU A 1 235 ? 43.207 24.531 23.755 1.00 58.84 235 GLU A C 1
ATOM 1759 O O . GLU A 1 235 ? 42.593 23.802 22.976 1.00 58.84 235 GLU A O 1
ATOM 1764 N N . LEU A 1 236 ? 44.058 25.466 23.314 1.00 56.22 236 LEU A N 1
ATOM 1765 C CA . LEU A 1 236 ? 44.426 25.618 21.904 1.00 56.22 236 LEU A CA 1
ATOM 1766 C C . LEU A 1 236 ? 45.306 24.463 21.399 1.00 56.22 236 LEU A C 1
ATOM 1768 O O . LEU A 1 236 ? 45.091 24.004 20.279 1.00 56.22 236 LEU A O 1
ATOM 1772 N N . PHE A 1 237 ? 46.249 23.966 22.205 1.00 54.47 237 PHE A N 1
ATOM 1773 C CA . PHE A 1 237 ? 47.024 22.768 21.868 1.00 54.47 237 PHE A CA 1
ATOM 1774 C C . PHE A 1 237 ? 46.147 21.507 21.888 1.00 54.47 237 PHE A C 1
ATOM 1776 O O . PHE A 1 237 ? 46.157 20.773 20.906 1.00 54.47 237 PHE A O 1
ATOM 1783 N N . ASP A 1 238 ? 45.298 21.314 22.902 1.00 62.03 238 ASP A N 1
ATOM 1784 C CA . ASP A 1 238 ? 44.333 20.205 22.979 1.00 62.03 238 ASP A CA 1
ATOM 1785 C C . ASP A 1 238 ? 43.397 20.177 21.753 1.00 62.03 238 ASP A C 1
ATOM 1787 O O . ASP A 1 238 ? 43.110 19.113 21.198 1.00 62.03 238 ASP A O 1
ATOM 1791 N N . ALA A 1 239 ? 42.943 21.347 21.285 1.00 57.75 239 ALA A N 1
ATOM 1792 C CA . ALA A 1 239 ? 42.117 21.471 20.083 1.00 57.75 239 ALA A CA 1
ATOM 1793 C C . ALA A 1 239 ? 42.888 21.176 18.780 1.00 57.75 239 ALA A C 1
ATOM 1795 O O . ALA A 1 239 ? 42.317 20.602 17.848 1.00 57.75 239 ALA A O 1
ATOM 1796 N N . VAL A 1 240 ? 44.174 21.539 18.702 1.00 55.59 240 VAL A N 1
ATOM 1797 C CA . VAL A 1 240 ? 45.052 21.202 17.567 1.00 55.59 240 VAL A CA 1
ATOM 1798 C C . VAL A 1 240 ? 45.368 19.705 17.545 1.00 55.59 240 VAL A C 1
ATOM 1800 O O . VAL A 1 240 ? 45.239 19.079 16.492 1.00 55.59 240 VAL A O 1
ATOM 1803 N N . ASP A 1 241 ? 45.684 19.107 18.691 1.00 60.66 241 ASP A N 1
ATOM 1804 C CA . ASP A 1 241 ? 45.959 17.675 18.822 1.00 60.66 241 ASP A CA 1
ATOM 1805 C C . ASP A 1 241 ? 44.710 16.837 18.518 1.00 60.66 241 ASP A C 1
ATOM 1807 O O . ASP A 1 241 ? 44.795 15.836 17.805 1.00 60.66 241 ASP A O 1
ATOM 1811 N N . ALA A 1 242 ? 43.524 17.274 18.956 1.00 59.28 242 ALA A N 1
ATOM 1812 C CA . ALA A 1 242 ? 42.255 16.662 18.561 1.00 59.28 242 ALA A CA 1
ATOM 1813 C C . ALA A 1 242 ? 42.000 16.775 17.044 1.00 59.28 242 ALA A C 1
ATOM 1815 O O . ALA A 1 242 ? 41.565 15.808 16.412 1.00 59.28 242 ALA A O 1
ATOM 1816 N N . LEU A 1 243 ? 42.308 17.925 16.430 1.00 58.75 243 LEU A N 1
ATOM 1817 C CA . LEU A 1 243 ? 42.177 18.118 14.983 1.00 58.75 243 LEU A CA 1
ATOM 1818 C C . LEU A 1 243 ? 43.134 17.206 14.195 1.00 58.75 243 LEU A C 1
ATOM 1820 O O . LEU A 1 243 ? 42.715 16.620 13.193 1.00 58.75 243 LEU A O 1
ATOM 1824 N N . VAL A 1 244 ? 44.377 17.038 14.653 1.00 59.16 244 VAL A N 1
ATOM 1825 C CA . VAL A 1 244 ? 45.363 16.121 14.055 1.00 59.16 244 VAL A CA 1
ATOM 1826 C C . VAL A 1 244 ? 44.927 14.662 14.236 1.00 59.16 244 VAL A C 1
ATOM 1828 O O . VAL A 1 244 ? 44.828 13.934 13.246 1.00 59.16 244 VAL A O 1
ATOM 1831 N N . ALA A 1 245 ? 44.568 14.247 15.456 1.00 59.75 245 ALA A N 1
ATOM 1832 C CA . ALA A 1 245 ? 44.109 12.888 15.761 1.00 59.75 245 ALA A CA 1
ATOM 1833 C C . ALA A 1 245 ? 42.869 12.485 14.941 1.00 59.75 245 ALA A C 1
ATOM 1835 O O . ALA A 1 245 ? 42.818 11.379 14.399 1.00 59.75 245 ALA A O 1
ATOM 1836 N N . SER A 1 246 ? 41.917 13.407 14.741 1.00 58.75 246 SER A N 1
ATOM 1837 C CA . SER A 1 246 ? 40.714 13.157 13.929 1.00 58.75 246 SER A CA 1
ATOM 1838 C C . SER A 1 246 ? 41.020 12.772 12.470 1.00 58.75 246 SER A C 1
ATOM 1840 O O . SER A 1 246 ? 40.202 12.120 11.814 1.00 58.75 246 SER A O 1
ATOM 1842 N N . ARG A 1 247 ? 42.205 13.150 11.963 1.00 58.62 247 ARG A N 1
ATOM 1843 C CA . ARG A 1 247 ? 42.684 12.879 10.598 1.00 58.62 247 ARG A CA 1
ATOM 1844 C C . ARG A 1 247 ? 43.761 11.795 10.520 1.00 58.62 247 ARG A C 1
ATOM 1846 O O . ARG A 1 247 ? 44.102 11.389 9.412 1.00 58.62 247 ARG A O 1
ATOM 1853 N N . ALA A 1 248 ? 44.267 11.301 11.651 1.00 63.16 248 ALA A N 1
ATOM 1854 C CA . ALA A 1 248 ? 45.250 10.223 11.682 1.00 63.16 248 ALA A CA 1
ATOM 1855 C C . ALA A 1 248 ? 44.680 8.930 11.070 1.00 63.16 248 ALA A C 1
ATOM 1857 O O . ALA A 1 248 ? 43.518 8.571 11.298 1.00 63.16 248 ALA A O 1
ATOM 1858 N N . VAL A 1 249 ? 45.498 8.225 10.285 1.00 73.56 249 VAL A N 1
ATOM 1859 C CA . VAL A 1 249 ? 45.152 6.921 9.704 1.00 73.56 249 VAL A CA 1
ATOM 1860 C C . VAL A 1 249 ? 45.418 5.844 10.752 1.00 73.56 249 VAL A C 1
ATOM 1862 O O . VAL A 1 249 ? 46.548 5.674 11.194 1.00 73.56 249 VAL A O 1
ATOM 1865 N N . LEU A 1 250 ? 44.375 5.117 11.157 1.00 83.25 250 LEU A N 1
ATOM 1866 C CA . LEU A 1 250 ? 44.520 3.995 12.086 1.00 83.25 250 LEU A CA 1
ATOM 1867 C C . LEU A 1 250 ? 45.247 2.820 11.408 1.00 83.25 250 LEU A C 1
ATOM 1869 O O . LEU A 1 250 ? 44.955 2.549 10.238 1.00 83.25 250 LEU A O 1
ATOM 1873 N N . PRO A 1 251 ? 46.081 2.050 12.136 1.00 86.75 251 PRO A N 1
ATOM 1874 C CA . PRO A 1 251 ? 46.682 0.820 11.620 1.00 86.75 251 PRO A CA 1
ATOM 1875 C C . PRO A 1 251 ? 45.639 -0.151 11.029 1.00 86.75 251 PRO A C 1
ATOM 1877 O O . PRO A 1 251 ? 44.477 -0.122 11.453 1.00 86.75 251 PRO A O 1
ATOM 1880 N N . PRO A 1 252 ? 46.005 -1.049 10.095 1.00 88.88 252 PRO A N 1
ATOM 1881 C CA . PRO A 1 252 ? 45.081 -2.047 9.549 1.00 88.88 252 PRO A CA 1
ATOM 1882 C C . PRO A 1 252 ? 44.442 -2.923 10.648 1.00 88.88 252 PRO A C 1
ATOM 1884 O O . PRO A 1 252 ? 45.106 -3.210 11.644 1.00 88.88 252 PRO A O 1
ATOM 1887 N N . PRO A 1 253 ? 43.193 -3.416 10.508 1.00 90.81 253 PRO A N 1
ATOM 1888 C CA . PRO A 1 253 ? 42.497 -4.146 11.581 1.00 90.81 253 PRO A CA 1
ATOM 1889 C C . PRO A 1 253 ? 43.266 -5.340 12.178 1.00 90.81 253 PRO A C 1
ATOM 1891 O O . PRO A 1 253 ? 43.238 -5.548 13.391 1.00 90.81 253 PRO A O 1
ATOM 1894 N N . ALA A 1 254 ? 44.017 -6.074 11.348 1.00 85.62 254 ALA A N 1
ATOM 1895 C CA . ALA A 1 254 ? 44.894 -7.158 11.796 1.00 85.62 254 ALA A CA 1
ATOM 1896 C C . ALA A 1 254 ? 46.019 -6.672 12.732 1.00 85.62 254 ALA A C 1
ATOM 1898 O O . ALA A 1 254 ? 46.340 -7.346 13.710 1.00 85.62 254 ALA A O 1
ATOM 1899 N N . GLU A 1 255 ? 46.563 -5.482 12.477 1.00 89.06 255 GLU A N 1
ATOM 1900 C CA . GLU A 1 255 ? 47.601 -4.856 13.295 1.00 89.06 255 GLU A CA 1
ATOM 1901 C C . GLU A 1 255 ? 47.033 -4.336 14.621 1.00 89.06 255 GLU A C 1
ATOM 1903 O O . GLU A 1 255 ? 47.620 -4.567 15.674 1.00 89.06 255 GLU A O 1
ATOM 1908 N N . ARG A 1 256 ? 45.818 -3.764 14.615 1.00 93.06 256 ARG A N 1
ATOM 1909 C CA . ARG A 1 256 ? 45.095 -3.395 15.854 1.00 93.06 256 ARG A CA 1
ATOM 1910 C C . ARG A 1 256 ? 44.960 -4.596 16.794 1.00 93.06 256 ARG A C 1
ATOM 1912 O O . ARG A 1 256 ? 45.225 -4.500 17.993 1.00 93.06 256 ARG A O 1
ATOM 1919 N N . LYS A 1 257 ? 44.599 -5.750 16.221 1.00 91.69 257 LYS A N 1
ATOM 1920 C CA . LYS A 1 257 ? 44.502 -7.032 16.927 1.00 91.69 257 LYS A CA 1
ATOM 1921 C C . LYS A 1 257 ? 45.869 -7.541 17.405 1.00 91.69 257 LYS A C 1
ATOM 1923 O O . LYS A 1 257 ? 45.934 -8.060 18.520 1.00 91.69 257 LYS A O 1
ATOM 1928 N N . ARG A 1 258 ? 46.941 -7.396 16.605 1.00 93.06 258 ARG A N 1
ATOM 1929 C CA . ARG A 1 258 ? 48.322 -7.753 16.996 1.00 93.06 258 ARG A CA 1
ATOM 1930 C C . ARG A 1 258 ? 48.759 -6.948 18.215 1.00 93.06 258 ARG A C 1
ATOM 1932 O O . ARG A 1 258 ? 49.138 -7.548 19.213 1.00 93.06 258 ARG A O 1
ATOM 1939 N N . LEU A 1 259 ? 48.652 -5.622 18.149 1.00 92.00 259 LEU A N 1
ATOM 1940 C CA . LEU A 1 259 ? 49.086 -4.701 19.201 1.00 92.00 259 LEU A CA 1
ATOM 1941 C C . LEU A 1 259 ? 48.365 -4.966 20.529 1.00 92.00 259 LEU A C 1
ATOM 1943 O O . LEU A 1 259 ? 49.019 -5.142 21.556 1.00 92.00 259 LEU A O 1
ATOM 1947 N N . ARG A 1 260 ? 47.029 -5.106 20.510 1.00 94.25 260 ARG A N 1
ATOM 1948 C CA . ARG A 1 260 ? 46.263 -5.477 21.713 1.00 94.25 260 ARG A CA 1
ATOM 1949 C C . ARG A 1 260 ? 46.711 -6.832 22.278 1.00 94.25 260 ARG A C 1
ATOM 1951 O O . ARG A 1 260 ? 46.911 -6.951 23.484 1.00 94.25 260 ARG A O 1
ATOM 1958 N N . ALA A 1 261 ? 46.859 -7.851 21.428 1.00 91.06 261 ALA A N 1
ATOM 1959 C CA . ALA A 1 261 ? 47.232 -9.196 21.866 1.00 91.06 261 ALA A CA 1
ATOM 1960 C C . ALA A 1 261 ? 48.677 -9.282 22.393 1.00 91.06 261 ALA A C 1
ATOM 1962 O O . ALA A 1 261 ? 48.920 -10.012 23.350 1.00 91.06 261 ALA A O 1
ATOM 1963 N N . ALA A 1 262 ? 49.613 -8.519 21.821 1.00 87.81 262 ALA A N 1
ATOM 1964 C CA . ALA A 1 262 ? 51.006 -8.458 22.263 1.00 87.81 262 ALA A CA 1
ATOM 1965 C C . ALA A 1 262 ? 51.151 -7.857 23.674 1.00 87.81 262 ALA A C 1
ATOM 1967 O O . ALA A 1 262 ? 52.014 -8.287 24.437 1.00 87.81 262 ALA A O 1
ATOM 1968 N N . HIS A 1 263 ? 50.258 -6.936 24.054 1.00 89.69 263 HIS A N 1
ATOM 1969 C CA . HIS A 1 263 ? 50.165 -6.399 25.417 1.00 89.69 263 HIS A CA 1
ATOM 1970 C C . HIS A 1 263 ? 49.316 -7.257 26.375 1.00 89.69 263 HIS A 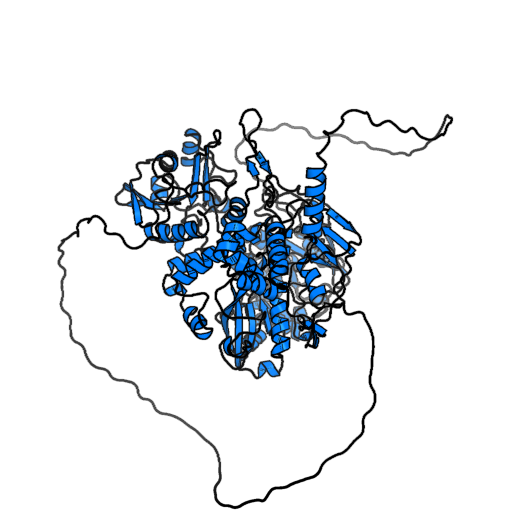C 1
ATOM 1972 O O . HIS A 1 263 ? 49.093 -6.870 27.518 1.00 89.69 263 HIS A O 1
ATOM 1978 N N . GLY A 1 264 ? 48.794 -8.403 25.924 1.00 87.81 264 GLY A N 1
ATOM 1979 C CA . GLY A 1 264 ? 47.950 -9.293 26.730 1.00 87.81 264 GLY A CA 1
ATOM 1980 C C . GLY A 1 264 ? 46.524 -8.790 27.007 1.00 87.81 264 GLY A C 1
ATOM 1981 O O . GLY A 1 264 ? 45.736 -9.531 27.588 1.00 87.81 264 GLY A O 1
ATOM 1982 N N . LEU A 1 265 ? 46.162 -7.581 26.562 1.00 92.88 265 LEU A N 1
ATOM 1983 C CA . LEU A 1 265 ? 44.849 -6.976 26.809 1.00 92.88 265 LEU A CA 1
ATOM 1984 C C . LEU A 1 265 ? 43.711 -7.793 26.185 1.00 92.88 265 LEU A C 1
ATOM 1986 O O . LEU A 1 265 ? 43.736 -8.135 24.998 1.00 92.88 265 LEU A O 1
ATOM 1990 N N . THR A 1 266 ? 42.644 -8.031 26.940 1.00 93.12 266 THR A N 1
ATOM 1991 C CA . THR A 1 266 ? 41.400 -8.602 26.415 1.00 93.12 266 THR A CA 1
ATOM 1992 C C . THR A 1 266 ? 40.564 -7.556 25.668 1.00 93.12 266 THR A C 1
ATOM 1994 O O . THR A 1 266 ? 40.723 -6.343 25.818 1.00 93.12 266 THR A O 1
ATOM 1997 N N . ILE A 1 267 ? 39.615 -8.030 24.854 1.00 90.06 267 ILE A N 1
ATOM 1998 C CA . ILE A 1 267 ? 38.646 -7.160 24.166 1.00 90.06 267 ILE A CA 1
ATOM 1999 C C . ILE A 1 267 ? 37.710 -6.469 25.182 1.00 90.06 267 ILE A C 1
ATOM 2001 O O . ILE A 1 267 ? 37.240 -5.364 24.918 1.00 90.06 267 ILE A O 1
ATOM 2005 N N . ASP A 1 268 ? 37.462 -7.081 26.347 1.00 86.69 268 ASP A N 1
ATOM 2006 C CA . ASP A 1 268 ? 36.587 -6.518 27.385 1.00 86.69 268 ASP A CA 1
ATOM 2007 C C . ASP A 1 268 ? 37.256 -5.369 28.146 1.00 86.69 268 ASP A C 1
ATOM 2009 O O . ASP A 1 268 ? 36.601 -4.365 28.415 1.00 86.69 268 ASP A O 1
ATOM 2013 N N . GLU A 1 269 ? 38.553 -5.467 28.445 1.00 85.56 269 GLU A N 1
ATOM 2014 C CA . GLU A 1 269 ? 39.313 -4.388 29.093 1.00 85.56 269 GLU A CA 1
ATOM 2015 C C . GLU A 1 269 ? 39.398 -3.155 28.188 1.00 85.56 269 GLU A C 1
ATOM 2017 O O . GLU A 1 269 ? 39.084 -2.048 28.625 1.00 85.56 269 GLU A O 1
ATOM 2022 N N . VAL A 1 270 ? 39.715 -3.347 26.901 1.00 89.94 270 VAL A N 1
ATOM 2023 C CA . VAL A 1 270 ? 39.721 -2.260 25.906 1.00 89.94 270 VAL A CA 1
ATOM 2024 C C . VAL A 1 270 ? 38.324 -1.658 25.733 1.00 89.94 270 VAL A C 1
ATOM 2026 O O . VAL A 1 270 ? 38.180 -0.436 25.707 1.00 89.94 270 VAL A O 1
ATOM 2029 N N . ALA A 1 271 ? 37.275 -2.484 25.675 1.00 91.50 271 ALA A N 1
ATOM 2030 C CA . ALA A 1 271 ? 35.901 -1.992 25.599 1.00 91.50 271 ALA A CA 1
ATOM 2031 C C . ALA A 1 271 ? 35.494 -1.198 26.853 1.00 91.50 271 ALA A C 1
ATOM 2033 O O . ALA A 1 271 ? 34.863 -0.150 26.730 1.00 91.50 271 ALA A O 1
ATOM 2034 N N . THR A 1 272 ? 35.902 -1.650 28.041 1.00 88.12 272 THR A N 1
ATOM 2035 C CA . THR A 1 272 ? 35.619 -0.993 29.327 1.00 88.12 272 THR A CA 1
ATOM 2036 C C . THR A 1 272 ? 36.340 0.349 29.439 1.00 88.12 272 THR A C 1
ATOM 2038 O O . THR A 1 272 ? 35.703 1.355 29.752 1.00 88.12 272 THR A O 1
ATOM 2041 N N . ALA A 1 273 ? 37.636 0.397 29.112 1.00 88.31 273 ALA A N 1
ATOM 2042 C CA . ALA A 1 273 ? 38.432 1.625 29.121 1.00 88.31 273 ALA A CA 1
ATOM 2043 C C . ALA A 1 273 ? 37.869 2.692 28.163 1.00 88.31 273 ALA A C 1
ATOM 2045 O O . ALA A 1 273 ? 37.802 3.871 28.508 1.00 88.31 273 ALA A O 1
ATOM 2046 N N . LEU A 1 274 ? 37.398 2.265 26.987 1.00 89.44 274 LEU A N 1
ATOM 2047 C CA . LEU A 1 274 ? 36.797 3.130 25.966 1.00 89.44 274 LEU A CA 1
ATOM 2048 C C . LEU A 1 274 ? 35.279 3.340 26.147 1.00 89.44 274 LEU A C 1
ATOM 2050 O O . LEU A 1 274 ? 34.663 4.023 25.335 1.00 89.44 274 LEU A O 1
ATOM 2054 N N . LYS A 1 275 ? 34.668 2.772 27.199 1.00 88.75 275 LYS A N 1
ATOM 2055 C CA . LYS A 1 275 ? 33.226 2.850 27.524 1.00 88.75 275 LYS A CA 1
ATOM 2056 C C . LYS A 1 275 ? 32.284 2.357 26.406 1.00 88.75 275 LYS A C 1
ATOM 2058 O O . LYS A 1 275 ? 31.133 2.783 26.318 1.00 88.75 275 LYS A O 1
ATOM 2063 N N . VAL A 1 276 ? 32.748 1.419 25.579 1.00 92.31 276 VAL A N 1
ATOM 2064 C CA . VAL A 1 276 ? 31.988 0.786 24.485 1.00 92.31 276 VAL A CA 1
ATOM 2065 C C . VAL A 1 276 ? 31.639 -0.675 24.800 1.00 92.31 276 VAL A C 1
ATOM 2067 O O . VAL A 1 276 ? 31.996 -1.222 25.839 1.00 92.31 276 VAL A O 1
ATOM 2070 N N . ARG A 1 277 ? 30.916 -1.348 23.897 1.00 90.69 277 ARG A N 1
ATOM 2071 C CA . ARG A 1 277 ? 30.612 -2.785 24.017 1.00 90.69 277 ARG A CA 1
ATOM 2072 C C . ARG A 1 277 ? 31.757 -3.625 23.434 1.00 90.69 277 ARG A C 1
ATOM 2074 O O . ARG A 1 277 ? 32.305 -3.262 22.396 1.00 90.69 277 ARG A O 1
ATOM 2081 N N . ARG A 1 278 ? 32.025 -4.811 24.004 1.00 93.94 278 ARG A N 1
ATOM 2082 C CA . ARG A 1 278 ? 32.958 -5.836 23.465 1.00 93.94 278 ARG A CA 1
ATOM 2083 C C . ARG A 1 278 ? 32.805 -6.052 21.953 1.00 93.94 278 ARG A C 1
ATOM 2085 O O . ARG A 1 278 ? 33.786 -6.121 21.216 1.00 93.94 278 ARG A O 1
ATOM 2092 N N . ALA A 1 279 ? 31.559 -6.142 21.484 1.00 87.81 279 ALA A N 1
ATOM 2093 C CA . ALA A 1 279 ? 31.234 -6.338 20.071 1.00 87.81 279 ALA A CA 1
ATOM 2094 C C . ALA A 1 279 ? 31.707 -5.181 19.169 1.00 87.81 279 ALA A C 1
ATOM 2096 O O . ALA A 1 279 ? 32.045 -5.423 18.014 1.00 87.81 279 ALA A O 1
ATOM 2097 N N . THR A 1 280 ? 31.776 -3.951 19.689 1.00 89.19 280 THR A N 1
ATOM 2098 C CA . THR A 1 280 ? 32.251 -2.770 18.957 1.00 89.19 280 THR A CA 1
ATOM 2099 C C . THR A 1 280 ? 33.757 -2.855 18.697 1.00 89.19 280 THR A C 1
ATOM 2101 O O . THR A 1 280 ? 34.178 -2.754 17.550 1.00 89.19 280 THR A O 1
ATOM 2104 N N . VAL A 1 281 ? 34.561 -3.151 19.728 1.00 88.38 281 VAL A N 1
ATOM 2105 C CA . VAL A 1 281 ? 36.024 -3.333 19.591 1.00 88.38 281 VAL A CA 1
ATOM 2106 C C . VAL A 1 281 ? 36.347 -4.535 18.696 1.00 88.38 281 VAL A C 1
ATOM 2108 O O . VAL A 1 281 ? 37.177 -4.439 17.797 1.00 88.38 281 VAL A O 1
ATOM 2111 N N . SER A 1 282 ? 35.611 -5.642 18.849 1.00 90.38 282 SER A N 1
ATOM 2112 C CA . SER A 1 282 ? 35.697 -6.795 17.938 1.00 90.38 282 SER A CA 1
ATOM 2113 C C . SER A 1 282 ? 35.351 -6.426 16.481 1.00 90.38 282 SER A C 1
ATOM 2115 O O . SER A 1 282 ? 35.956 -6.943 15.540 1.00 90.38 282 SER A O 1
ATOM 2117 N N . GLY A 1 283 ? 34.425 -5.485 16.269 1.00 86.06 283 GLY A N 1
ATOM 2118 C CA . GLY A 1 283 ? 34.116 -4.909 14.958 1.00 86.06 283 GLY A CA 1
ATOM 2119 C C . GLY A 1 283 ? 35.261 -4.075 14.371 1.00 86.06 283 GLY A C 1
ATOM 2120 O O . GLY A 1 283 ? 35.527 -4.183 13.173 1.00 86.06 283 GLY A O 1
ATOM 2121 N N . TRP A 1 284 ? 35.966 -3.300 15.202 1.00 93.00 284 TRP A N 1
ATOM 2122 C CA . TRP A 1 284 ? 37.135 -2.494 14.811 1.00 93.00 284 TRP A CA 1
ATOM 2123 C C . TRP A 1 284 ? 38.375 -3.338 14.481 1.00 93.00 284 TRP A C 1
ATOM 2125 O O . TRP A 1 284 ? 39.106 -3.007 13.549 1.00 93.00 284 TRP A O 1
ATOM 2135 N N . GLU A 1 285 ? 38.597 -4.444 15.195 1.00 92.75 285 GLU A N 1
ATOM 2136 C CA . GLU A 1 285 ? 39.700 -5.393 14.944 1.00 92.75 285 GLU A CA 1
ATOM 2137 C C . GLU A 1 285 ? 39.422 -6.382 13.800 1.00 92.75 285 GLU A C 1
ATOM 2139 O O . GLU A 1 285 ? 40.338 -7.035 13.306 1.00 92.75 285 GLU A O 1
ATOM 2144 N N . SER A 1 286 ? 38.168 -6.496 13.353 1.00 87.62 286 SER A N 1
ATOM 2145 C CA . SER A 1 286 ? 37.780 -7.323 12.199 1.00 87.62 286 SER A CA 1
ATOM 2146 C C . SER A 1 286 ? 37.443 -6.519 10.939 1.00 87.62 286 SER A C 1
ATOM 2148 O O . SER A 1 286 ? 37.004 -7.103 9.951 1.00 87.62 286 SER A O 1
ATOM 2150 N N . GLY A 1 287 ? 37.613 -5.191 10.959 1.00 86.50 287 GLY A N 1
ATOM 2151 C CA . GLY A 1 287 ? 37.315 -4.303 9.826 1.00 86.50 287 GLY A CA 1
ATOM 2152 C C . GLY A 1 287 ? 35.827 -4.193 9.463 1.00 86.50 287 GLY A C 1
ATOM 2153 O O . GLY A 1 287 ? 35.482 -3.555 8.473 1.00 86.50 287 GLY A O 1
ATOM 2154 N N . LYS A 1 288 ? 34.924 -4.789 10.255 1.00 82.06 288 LYS A N 1
ATOM 2155 C CA . LYS A 1 288 ? 33.465 -4.756 10.025 1.00 82.06 288 LYS A CA 1
ATOM 2156 C C . LYS A 1 288 ? 32.853 -3.380 10.294 1.00 82.06 288 LYS A C 1
ATOM 2158 O O . LYS A 1 288 ? 31.775 -3.069 9.797 1.00 82.06 288 LYS A O 1
ATOM 2163 N N . THR A 1 289 ? 33.532 -2.577 11.104 1.00 84.62 289 THR A N 1
ATOM 2164 C CA . THR A 1 289 ? 33.179 -1.202 11.464 1.00 84.62 289 THR A CA 1
ATOM 2165 C C . THR A 1 289 ? 34.459 -0.427 11.735 1.00 84.62 289 THR A C 1
ATOM 2167 O O . THR A 1 289 ? 35.391 -1.002 12.289 1.00 84.62 289 THR A O 1
ATOM 2170 N N . GLU A 1 290 ? 34.476 0.873 11.458 1.00 83.88 290 GLU A N 1
ATOM 2171 C CA . GLU A 1 290 ? 35.537 1.781 11.917 1.00 83.88 290 GLU A CA 1
ATOM 2172 C C . GLU A 1 290 ? 35.058 2.631 13.111 1.00 83.88 290 GLU A C 1
ATOM 2174 O O . GLU A 1 290 ? 33.852 2.900 13.219 1.00 83.88 290 GLU A O 1
ATOM 2179 N N . PRO A 1 291 ? 35.954 3.047 14.027 1.00 86.56 291 PRO A N 1
ATOM 2180 C CA . PRO A 1 291 ? 35.604 3.899 15.155 1.00 86.56 291 PRO A CA 1
ATOM 2181 C C . PRO A 1 291 ? 35.314 5.330 14.687 1.00 86.56 291 PRO A C 1
ATOM 2183 O O . PRO A 1 291 ? 35.790 5.793 13.645 1.00 86.56 291 PRO A O 1
ATOM 2186 N N . ARG A 1 292 ? 34.535 6.052 15.491 1.00 80.44 292 ARG A N 1
ATOM 2187 C CA . ARG A 1 292 ? 34.138 7.446 15.249 1.00 80.44 292 ARG A CA 1
ATOM 2188 C C . ARG A 1 292 ? 34.569 8.307 16.440 1.00 80.44 292 ARG A C 1
ATOM 2190 O O . ARG A 1 292 ? 34.721 7.749 17.522 1.00 80.44 292 ARG A O 1
ATOM 2197 N N . PRO A 1 293 ? 34.794 9.619 16.273 1.00 73.00 293 PRO A N 1
ATOM 2198 C CA . PRO A 1 293 ? 35.001 10.512 17.409 1.00 73.00 293 PRO A CA 1
ATOM 2199 C C . PRO A 1 293 ? 33.775 10.504 18.344 1.00 73.00 293 PRO A C 1
ATOM 2201 O O . PRO A 1 293 ? 32.650 10.476 17.830 1.00 73.00 293 PRO A O 1
ATOM 2204 N N . PRO A 1 294 ? 33.962 10.566 19.677 1.00 71.19 294 PRO A N 1
ATOM 2205 C CA . PRO A 1 294 ? 35.243 10.717 20.379 1.00 71.19 294 PRO A CA 1
ATOM 2206 C C . PRO A 1 294 ? 36.021 9.403 20.604 1.00 71.19 294 PRO A C 1
ATOM 2208 O O . PRO A 1 294 ? 37.213 9.443 20.907 1.00 71.19 294 PRO A O 1
ATOM 2211 N N . GLU A 1 295 ? 35.400 8.226 20.468 1.00 83.06 295 GLU A N 1
ATOM 2212 C CA . GLU A 1 295 ? 36.038 6.953 20.843 1.00 83.06 295 GLU A CA 1
ATOM 2213 C C . GLU A 1 295 ? 37.226 6.588 19.935 1.00 83.06 295 GLU A C 1
ATOM 2215 O O . GLU A 1 295 ? 38.188 5.970 20.393 1.00 83.06 295 GLU A O 1
ATOM 2220 N N . ARG A 1 296 ? 37.200 7.025 18.667 1.00 85.38 296 ARG A N 1
ATOM 2221 C CA . ARG A 1 296 ? 38.322 6.938 17.713 1.00 85.38 296 ARG A CA 1
ATOM 2222 C C . ARG A 1 296 ? 39.600 7.524 18.287 1.00 85.38 296 ARG A C 1
ATOM 2224 O O . ARG A 1 296 ? 40.650 6.907 18.155 1.00 85.38 296 ARG A O 1
ATOM 2231 N N . ASP A 1 297 ? 39.510 8.684 18.921 1.00 80.12 297 ASP A N 1
ATOM 2232 C CA . ASP A 1 297 ? 40.683 9.469 19.305 1.00 80.12 297 ASP A CA 1
ATOM 2233 C C . ASP A 1 297 ? 41.299 8.927 20.605 1.00 80.12 297 ASP A C 1
ATOM 2235 O O . ASP A 1 297 ? 42.480 9.132 20.880 1.00 80.12 297 ASP A O 1
ATOM 2239 N N . ALA A 1 298 ? 40.512 8.204 21.407 1.00 82.75 298 ALA A N 1
ATOM 2240 C CA . ALA A 1 298 ? 40.999 7.409 22.530 1.00 82.75 298 ALA A CA 1
ATOM 2241 C C . ALA A 1 298 ? 41.581 6.055 22.069 1.00 82.75 298 ALA A C 1
ATOM 2243 O O . ALA A 1 298 ? 42.621 5.632 22.572 1.00 82.75 298 ALA A O 1
ATOM 2244 N N . TYR A 1 299 ? 40.963 5.397 21.080 1.00 89.56 299 TYR A N 1
ATOM 2245 C CA . TYR A 1 299 ? 41.457 4.129 20.529 1.00 89.56 299 TYR A CA 1
ATOM 2246 C C . TYR A 1 299 ? 42.742 4.297 19.701 1.00 89.56 299 TYR A C 1
ATOM 2248 O O . TYR A 1 299 ? 43.623 3.450 19.796 1.00 89.56 299 TYR A O 1
ATOM 2256 N N . ALA A 1 300 ? 42.890 5.405 18.963 1.00 87.94 300 ALA A N 1
ATOM 2257 C CA . ALA A 1 300 ? 44.133 5.783 18.286 1.00 87.94 300 ALA A CA 1
ATOM 2258 C C . ALA A 1 300 ? 45.290 5.880 19.291 1.00 87.94 300 ALA A C 1
ATOM 2260 O O . ALA A 1 300 ? 46.221 5.086 19.228 1.00 87.94 300 ALA A O 1
ATOM 2261 N N . ARG A 1 301 ? 45.150 6.739 20.312 1.00 84.00 301 ARG A N 1
ATOM 2262 C CA . ARG A 1 301 ? 46.169 6.935 21.359 1.00 84.00 301 ARG A CA 1
ATOM 2263 C C . ARG A 1 301 ? 46.521 5.655 22.124 1.00 84.00 301 ARG A C 1
ATOM 2265 O O . ARG A 1 301 ? 47.671 5.500 22.528 1.00 84.00 301 ARG A O 1
ATOM 2272 N N . LEU A 1 302 ? 45.569 4.732 22.305 1.00 88.25 302 LEU A N 1
ATOM 2273 C CA . LEU A 1 302 ? 45.862 3.392 22.822 1.00 88.25 302 LEU A CA 1
ATOM 2274 C C . LEU A 1 302 ? 46.753 2.608 21.846 1.00 88.25 302 LEU A C 1
ATOM 2276 O O . LEU A 1 302 ? 47.793 2.102 22.252 1.00 88.25 302 LEU A O 1
ATOM 2280 N N . LEU A 1 303 ? 46.363 2.508 20.574 1.00 90.00 303 LEU A N 1
ATOM 2281 C CA . LEU A 1 303 ? 47.109 1.760 19.559 1.00 90.00 303 LEU A CA 1
ATOM 2282 C C . LEU A 1 303 ? 48.514 2.327 19.318 1.00 90.00 303 LEU A C 1
ATOM 2284 O O . LEU A 1 303 ? 49.454 1.542 19.237 1.00 90.00 303 LEU A O 1
ATOM 2288 N N . ASP A 1 304 ? 48.677 3.649 19.286 1.00 86.44 304 ASP A N 1
ATOM 2289 C CA . ASP A 1 304 ? 49.977 4.309 19.112 1.00 86.44 304 ASP A CA 1
ATOM 2290 C C . ASP A 1 304 ? 50.928 3.970 20.275 1.00 86.44 304 ASP A C 1
ATOM 2292 O O . ASP A 1 304 ? 52.071 3.562 20.066 1.00 86.44 304 ASP A O 1
ATOM 2296 N N . LYS A 1 305 ? 50.427 4.020 21.519 1.00 86.88 305 LYS A N 1
ATOM 2297 C CA . LYS A 1 305 ? 51.194 3.629 22.715 1.00 86.88 305 LYS A CA 1
ATOM 2298 C C . LYS A 1 305 ? 51.508 2.134 22.769 1.00 86.88 305 LYS A C 1
ATOM 2300 O O . LYS A 1 305 ? 52.537 1.753 23.320 1.00 86.88 305 LYS A O 1
ATOM 2305 N N . LEU A 1 306 ? 50.673 1.281 22.176 1.00 88.75 306 LEU A N 1
ATOM 2306 C CA . LEU A 1 306 ? 51.007 -0.132 21.993 1.00 88.75 306 LEU A CA 1
ATOM 2307 C C . LEU A 1 306 ? 52.024 -0.343 20.860 1.00 88.75 306 LEU A C 1
ATOM 2309 O O . LEU A 1 306 ? 52.857 -1.234 20.976 1.00 88.75 306 LEU A O 1
ATOM 2313 N N . ALA A 1 307 ? 52.015 0.469 19.801 1.00 87.56 307 ALA A N 1
ATOM 2314 C CA . ALA A 1 307 ? 53.005 0.397 18.725 1.00 87.56 307 ALA A CA 1
ATOM 2315 C C . ALA A 1 307 ? 54.412 0.815 19.193 1.00 87.56 307 ALA A C 1
ATOM 2317 O O . ALA A 1 307 ? 55.391 0.186 18.797 1.00 87.56 307 ALA A O 1
ATOM 2318 N N . GLU A 1 308 ? 54.512 1.798 20.096 1.00 86.00 308 GLU A N 1
ATOM 2319 C CA . GLU A 1 308 ? 55.762 2.157 20.791 1.00 86.00 308 GLU A CA 1
ATOM 2320 C C . GLU A 1 308 ? 56.346 0.990 21.610 1.00 86.00 308 GLU A C 1
ATOM 2322 O O . GLU A 1 308 ? 57.562 0.813 21.653 1.00 86.00 308 GLU A O 1
ATOM 2327 N N . LEU A 1 309 ? 55.489 0.186 22.252 1.00 80.75 309 LEU A N 1
ATOM 2328 C CA . LEU A 1 309 ? 55.894 -0.948 23.095 1.00 80.75 309 LEU A CA 1
ATOM 2329 C C . LEU A 1 309 ? 56.124 -2.249 22.307 1.00 80.75 309 LEU A C 1
ATOM 2331 O O . LEU A 1 309 ? 56.910 -3.095 22.733 1.00 80.75 309 LEU A O 1
ATOM 2335 N N . TYR A 1 310 ? 55.444 -2.418 21.172 1.00 86.19 310 TYR A N 1
ATOM 2336 C CA . TYR A 1 310 ? 55.461 -3.630 20.350 1.00 86.19 310 TYR A CA 1
ATOM 2337 C C . TYR A 1 310 ? 55.686 -3.291 18.870 1.00 86.19 310 TYR A C 1
ATOM 2339 O O . TYR A 1 310 ? 54.794 -3.541 18.049 1.00 86.19 310 TYR A O 1
ATOM 2347 N N . PRO A 1 311 ? 56.863 -2.755 18.489 1.00 79.69 311 PRO A N 1
ATOM 2348 C CA . PRO A 1 311 ? 57.176 -2.446 17.096 1.00 79.69 311 PRO A CA 1
ATOM 2349 C C . PRO A 1 311 ? 56.971 -3.662 16.178 1.00 79.69 311 PRO A C 1
ATOM 2351 O O . PRO A 1 311 ? 57.058 -4.822 16.597 1.00 79.69 311 PRO A O 1
ATOM 2354 N N . ALA A 1 312 ? 56.638 -3.399 14.915 1.00 69.88 312 ALA A N 1
ATOM 2355 C CA . ALA A 1 312 ? 56.448 -4.450 13.922 1.00 69.88 312 ALA A CA 1
ATOM 2356 C C . ALA A 1 312 ? 57.801 -5.090 13.532 1.00 69.88 312 ALA A C 1
ATOM 2358 O O . ALA A 1 312 ? 58.802 -4.375 13.440 1.00 69.88 312 ALA A O 1
ATOM 2359 N N . PRO A 1 313 ? 57.858 -6.413 13.276 1.00 59.62 313 PRO A N 1
ATOM 2360 C CA . PRO A 1 313 ? 59.022 -7.040 12.650 1.00 59.62 313 PRO A CA 1
ATOM 2361 C C . PRO A 1 313 ? 59.317 -6.411 11.281 1.00 59.62 313 PRO A C 1
ATOM 2363 O O . PRO A 1 313 ? 58.390 -6.062 10.553 1.00 59.62 313 PRO A O 1
ATOM 2366 N N . ALA A 1 314 ? 60.597 -6.291 10.923 1.00 49.94 314 ALA A N 1
ATOM 2367 C CA . ALA A 1 314 ? 61.048 -5.478 9.787 1.00 49.94 314 ALA A CA 1
ATOM 2368 C C . ALA A 1 314 ? 60.704 -6.024 8.380 1.00 49.94 314 ALA A C 1
ATOM 2370 O O . ALA A 1 314 ? 60.948 -5.328 7.399 1.00 49.94 314 ALA A O 1
ATOM 2371 N N . ASP A 1 315 ? 60.117 -7.222 8.276 1.00 50.53 315 ASP A N 1
ATOM 2372 C CA . ASP A 1 315 ? 59.794 -7.892 7.010 1.00 50.53 315 ASP A CA 1
ATOM 2373 C C . ASP A 1 315 ? 58.294 -8.226 6.899 1.00 50.53 315 ASP A C 1
ATOM 2375 O O . ASP A 1 315 ? 57.842 -9.322 7.236 1.00 50.53 315 ASP A O 1
ATOM 2379 N N . ALA A 1 316 ? 57.512 -7.273 6.386 1.00 35.94 316 ALA A N 1
ATOM 2380 C CA . ALA A 1 316 ? 56.164 -7.503 5.862 1.00 35.94 316 ALA A CA 1
ATOM 2381 C C . ALA A 1 316 ? 55.843 -6.467 4.761 1.00 35.94 316 ALA A C 1
ATOM 2383 O O . ALA A 1 316 ? 56.025 -5.271 4.993 1.00 35.94 316 ALA A O 1
ATOM 2384 N N . PRO A 1 317 ? 55.370 -6.871 3.565 1.00 39.25 317 PRO A N 1
ATOM 2385 C CA . PRO A 1 317 ? 55.136 -5.936 2.466 1.00 39.25 317 PRO A CA 1
ATOM 2386 C C . PRO A 1 317 ? 53.908 -5.049 2.717 1.00 39.25 317 PRO A C 1
ATOM 2388 O O . PRO A 1 317 ? 52.797 -5.540 2.926 1.00 39.25 317 PRO A O 1
ATOM 2391 N N . VAL A 1 318 ? 54.103 -3.731 2.638 1.00 37.50 318 VAL A N 1
ATOM 2392 C CA . VAL A 1 318 ? 53.029 -2.732 2.737 1.00 37.50 318 VAL A CA 1
ATOM 2393 C C . VAL A 1 318 ? 52.165 -2.776 1.474 1.00 37.50 318 VAL A C 1
ATOM 2395 O O . VAL A 1 318 ? 52.650 -2.527 0.372 1.00 37.50 318 VAL A O 1
ATOM 2398 N N . GLN A 1 319 ? 50.873 -3.077 1.626 1.00 34.56 319 GLN A N 1
ATOM 2399 C CA . GLN A 1 319 ? 49.886 -2.953 0.550 1.00 34.56 319 GLN A CA 1
ATOM 2400 C C . GLN A 1 319 ? 49.255 -1.556 0.571 1.00 34.56 319 GLN A C 1
ATOM 2402 O O . GLN A 1 319 ? 48.175 -1.361 1.129 1.00 34.56 319 GLN A O 1
ATOM 2407 N N . ASP A 1 320 ? 49.944 -0.588 -0.033 1.00 33.41 320 ASP A N 1
ATOM 2408 C CA . ASP A 1 320 ? 49.399 0.755 -0.248 1.00 33.41 320 ASP A CA 1
ATOM 2409 C C . ASP A 1 320 ? 48.326 0.782 -1.347 1.00 33.41 320 ASP A C 1
ATOM 2411 O O . ASP A 1 320 ? 48.352 0.018 -2.316 1.00 33.41 320 ASP A O 1
ATOM 2415 N N . ALA A 1 321 ? 47.364 1.695 -1.201 1.00 38.66 321 ALA A N 1
ATOM 2416 C CA . ALA A 1 321 ? 46.261 1.858 -2.142 1.00 38.66 321 ALA A CA 1
ATOM 2417 C C . ALA A 1 321 ? 46.634 2.809 -3.294 1.00 38.66 321 ALA A C 1
ATOM 2419 O O . ALA A 1 321 ? 46.958 3.973 -3.066 1.00 38.66 321 ALA A O 1
ATOM 2420 N N . ALA A 1 322 ? 46.502 2.342 -4.540 1.00 29.67 322 ALA A N 1
ATOM 2421 C CA . ALA A 1 322 ? 46.733 3.139 -5.747 1.00 29.67 322 ALA A CA 1
ATOM 2422 C C . ALA A 1 322 ? 45.447 3.341 -6.571 1.00 29.67 322 ALA A C 1
ATOM 2424 O O . ALA A 1 322 ? 44.589 2.461 -6.659 1.00 29.67 322 ALA A O 1
ATOM 2425 N N . VAL A 1 323 ? 45.320 4.521 -7.186 1.00 34.38 323 VAL A N 1
ATOM 2426 C CA . VAL A 1 323 ? 44.157 4.936 -7.989 1.00 34.38 323 VAL A CA 1
ATOM 2427 C C . VAL A 1 323 ? 44.362 4.549 -9.462 1.00 34.38 323 VAL A C 1
ATOM 2429 O O . VAL A 1 323 ? 45.417 4.867 -10.011 1.00 34.38 323 VAL A O 1
ATOM 2432 N N . PRO A 1 324 ? 43.379 3.930 -10.146 1.00 31.98 324 PRO A N 1
ATOM 2433 C CA . PRO A 1 324 ? 43.480 3.665 -11.577 1.00 31.98 324 PRO A CA 1
ATOM 2434 C C . PRO A 1 324 ? 43.178 4.927 -12.400 1.00 31.98 324 PRO A C 1
ATOM 2436 O O . PRO A 1 324 ? 42.044 5.406 -12.436 1.00 31.98 324 PRO A O 1
ATOM 2439 N N . ALA A 1 325 ? 44.201 5.441 -13.084 1.00 28.52 325 ALA A N 1
ATOM 2440 C CA . ALA A 1 325 ? 44.059 6.377 -14.200 1.00 28.52 325 ALA A CA 1
ATOM 2441 C C . ALA A 1 325 ? 43.919 5.622 -15.544 1.00 28.52 325 ALA A C 1
ATOM 2443 O O . ALA A 1 325 ? 43.991 4.395 -15.598 1.00 28.52 325 ALA A O 1
ATOM 2444 N N . THR A 1 326 ? 43.653 6.357 -16.623 1.00 25.30 326 THR A N 1
ATOM 2445 C CA . THR A 1 326 ? 43.006 5.839 -17.842 1.00 25.30 326 THR A CA 1
ATOM 2446 C C . THR A 1 326 ? 43.967 5.408 -18.971 1.00 25.30 326 THR A C 1
ATOM 2448 O O . THR A 1 326 ? 45.058 5.954 -19.097 1.00 25.30 326 THR A O 1
ATOM 2451 N N . PHE A 1 327 ? 43.437 4.560 -19.870 1.00 29.59 327 PHE A N 1
ATOM 2452 C CA . PHE A 1 327 ? 43.712 4.424 -21.322 1.00 29.59 327 PHE A CA 1
ATOM 2453 C C . PHE A 1 327 ? 44.599 3.286 -21.890 1.00 29.59 327 PHE A C 1
ATOM 2455 O O . PHE A 1 327 ? 45.773 3.142 -21.582 1.00 29.59 327 PHE A O 1
ATOM 2462 N N . THR A 1 328 ? 43.987 2.612 -22.883 1.00 25.31 328 THR A N 1
ATOM 2463 C CA . THR A 1 328 ? 44.525 2.037 -24.145 1.00 25.31 328 THR A CA 1
ATOM 2464 C C . THR A 1 328 ? 45.632 0.974 -24.151 1.00 25.31 328 THR A C 1
ATOM 2466 O O . THR A 1 328 ? 46.747 1.203 -23.705 1.00 25.31 328 THR A O 1
ATOM 2469 N N . GLY A 1 329 ? 45.360 -0.118 -24.881 1.00 24.78 329 GLY A N 1
ATOM 2470 C CA . GLY A 1 329 ? 46.357 -1.067 -25.394 1.00 24.78 329 GLY A CA 1
ATOM 2471 C C . GLY A 1 329 ? 45.706 -2.230 -26.156 1.00 24.78 329 GLY A C 1
ATOM 2472 O O . GLY A 1 329 ? 45.252 -3.182 -25.532 1.00 24.78 329 GLY A O 1
ATOM 2473 N N . ALA A 1 330 ? 45.627 -2.148 -27.490 1.00 26.31 330 ALA A N 1
ATOM 2474 C CA . ALA A 1 330 ? 45.128 -3.228 -28.359 1.00 26.31 330 ALA A CA 1
ATOM 2475 C C . ALA A 1 330 ? 46.295 -4.083 -28.931 1.00 26.31 330 ALA A C 1
ATOM 2477 O O . ALA A 1 330 ? 47.426 -3.592 -28.946 1.00 26.31 330 ALA A O 1
ATOM 2478 N N . PRO A 1 331 ? 46.072 -5.345 -29.364 1.00 51.22 331 PRO A N 1
ATOM 2479 C CA . PRO A 1 331 ? 47.132 -6.366 -29.404 1.00 51.22 331 PRO A CA 1
ATOM 2480 C C . PRO A 1 331 ? 47.628 -6.776 -30.807 1.00 51.22 331 PRO A C 1
ATOM 2482 O O . PRO A 1 331 ? 46.897 -6.645 -31.786 1.00 51.22 331 PRO A O 1
ATOM 2485 N N . ALA A 1 332 ? 48.829 -7.377 -30.868 1.00 26.75 332 ALA A N 1
ATOM 2486 C CA . ALA A 1 332 ? 49.329 -8.305 -31.908 1.00 26.75 332 ALA A CA 1
ATOM 2487 C C . ALA A 1 332 ? 50.760 -8.797 -31.551 1.00 26.75 332 ALA A C 1
ATOM 2489 O O . ALA A 1 332 ? 51.443 -8.084 -30.813 1.00 26.75 332 ALA A O 1
ATOM 2490 N N . PRO A 1 333 ? 51.298 -9.895 -32.137 1.00 37.94 333 PRO A N 1
ATOM 2491 C CA . PRO A 1 333 ? 50.666 -11.070 -32.758 1.00 37.94 333 PRO A CA 1
ATOM 2492 C C . PRO A 1 333 ? 51.152 -12.408 -32.118 1.00 37.94 333 PRO A C 1
ATOM 2494 O O . PRO A 1 333 ? 51.752 -12.408 -31.046 1.00 37.94 333 PRO A O 1
ATOM 2497 N N . ALA A 1 334 ? 50.878 -13.552 -32.761 1.00 27.47 334 ALA A N 1
ATOM 2498 C CA . ALA A 1 334 ? 51.193 -14.912 -32.287 1.00 27.47 334 ALA A CA 1
ATOM 2499 C C . ALA A 1 334 ? 52.300 -15.620 -33.106 1.00 27.47 334 ALA A C 1
ATOM 2501 O O . ALA A 1 334 ? 52.698 -15.119 -34.152 1.00 27.47 334 ALA A O 1
ATOM 2502 N N . GLU A 1 335 ? 52.736 -16.803 -32.646 1.00 29.45 335 GLU A N 1
ATOM 2503 C CA . GLU A 1 335 ? 53.335 -17.906 -33.433 1.00 29.45 335 GLU A CA 1
ATOM 2504 C C . GLU A 1 335 ? 53.337 -19.211 -32.582 1.00 29.45 335 GLU A C 1
ATOM 2506 O O . GLU A 1 335 ? 53.038 -19.175 -31.388 1.00 29.45 335 GLU A O 1
ATOM 2511 N N . THR A 1 336 ? 53.733 -20.374 -33.113 1.00 26.34 336 THR A N 1
ATOM 2512 C CA . THR A 1 336 ? 52.802 -21.404 -33.629 1.00 26.34 336 THR A CA 1
ATOM 2513 C C . THR A 1 336 ? 53.371 -22.823 -33.464 1.00 26.34 336 THR A C 1
ATOM 2515 O O . THR A 1 336 ? 54.520 -23.058 -33.838 1.00 26.34 336 THR A O 1
ATOM 2518 N N . ARG A 1 337 ? 52.557 -23.805 -33.015 1.00 23.92 337 ARG A N 1
ATOM 2519 C CA . ARG A 1 337 ? 52.518 -25.173 -33.601 1.00 23.92 337 ARG A CA 1
ATOM 2520 C C . ARG A 1 337 ? 51.361 -26.060 -33.114 1.00 23.92 337 ARG A C 1
ATOM 2522 O O . ARG A 1 337 ? 50.640 -25.714 -32.186 1.00 23.92 337 ARG A O 1
ATOM 2529 N N . THR A 1 338 ? 51.165 -27.179 -33.815 1.00 23.25 338 THR A N 1
ATOM 2530 C CA . THR A 1 338 ? 49.893 -27.911 -33.948 1.00 23.25 338 THR A CA 1
ATOM 2531 C C . THR A 1 338 ? 50.032 -29.442 -33.865 1.00 23.25 338 THR A C 1
ATOM 2533 O O . THR A 1 338 ? 51.068 -29.983 -34.229 1.00 23.25 338 THR A O 1
ATOM 2536 N N . LEU A 1 339 ? 48.936 -30.090 -33.426 1.00 28.56 339 LEU A N 1
ATOM 2537 C CA . LEU A 1 339 ? 48.339 -31.383 -33.853 1.00 28.56 339 LEU A CA 1
ATOM 2538 C C . LEU A 1 339 ? 49.232 -32.596 -34.226 1.00 28.56 339 LEU A C 1
ATOM 2540 O O . LEU A 1 339 ? 50.055 -32.493 -35.126 1.00 28.56 339 LEU A O 1
ATOM 2544 N N . SER A 1 340 ? 48.874 -33.802 -33.733 1.00 25.66 340 SER A N 1
ATOM 2545 C CA . SER A 1 340 ? 48.274 -34.862 -34.592 1.00 25.66 340 SER A CA 1
ATOM 2546 C C . SER A 1 340 ? 47.772 -36.123 -33.839 1.00 25.66 340 SER A C 1
ATOM 2548 O O . SER A 1 340 ? 48.483 -36.681 -33.015 1.00 25.66 340 SER A O 1
ATOM 2550 N N . THR A 1 341 ? 46.567 -36.584 -34.214 1.00 25.91 341 THR A N 1
ATOM 2551 C CA . THR A 1 341 ? 46.049 -37.982 -34.331 1.00 25.91 341 THR A CA 1
ATOM 2552 C C . THR A 1 341 ? 46.380 -39.115 -33.334 1.00 25.91 341 THR A C 1
ATOM 2554 O O . THR A 1 341 ? 47.527 -39.528 -33.190 1.00 25.91 341 THR A O 1
ATOM 2557 N N . GLY A 1 342 ? 45.317 -39.810 -32.899 1.00 24.23 342 GLY A N 1
ATOM 2558 C CA . GLY A 1 342 ? 45.283 -41.235 -32.517 1.00 24.23 342 GLY A CA 1
ATOM 2559 C C . GLY A 1 342 ? 43.842 -41.775 -32.638 1.00 24.23 342 GLY A C 1
ATOM 2560 O O . GLY A 1 342 ? 42.910 -41.020 -32.366 1.00 24.23 342 GLY A O 1
ATOM 2561 N N . GLN A 1 343 ? 43.633 -43.018 -33.097 1.00 26.55 343 GLN A N 1
ATOM 2562 C CA . GLN A 1 343 ? 42.311 -43.553 -33.499 1.00 26.55 343 GLN A CA 1
ATOM 2563 C C . GLN A 1 343 ? 41.981 -44.902 -32.813 1.00 26.55 343 GLN A C 1
ATOM 2565 O O . GLN A 1 343 ? 42.865 -45.549 -32.257 1.00 26.55 343 GLN A O 1
ATOM 2570 N N . ALA A 1 344 ? 40.699 -45.290 -32.810 1.00 29.61 344 ALA A N 1
ATOM 2571 C CA . ALA A 1 344 ? 40.147 -46.473 -32.130 1.00 29.61 344 ALA A CA 1
ATOM 2572 C C . ALA A 1 344 ? 40.351 -47.805 -32.893 1.00 29.61 344 ALA A C 1
ATOM 2574 O O . ALA A 1 344 ? 40.872 -47.804 -34.010 1.00 29.61 344 ALA A O 1
ATOM 2575 N N . PRO A 1 345 ? 39.868 -48.929 -32.323 1.00 35.78 345 PRO A N 1
ATOM 2576 C CA . PRO A 1 345 ? 39.243 -49.966 -33.150 1.00 35.78 345 PRO A CA 1
ATOM 2577 C C . PRO A 1 345 ? 37.853 -50.455 -32.673 1.00 35.78 345 PRO A C 1
ATOM 2579 O O . PRO A 1 345 ? 37.512 -50.440 -31.492 1.00 35.78 345 PRO A O 1
ATOM 2582 N N . GLU A 1 346 ? 37.097 -50.925 -33.664 1.00 27.50 346 GLU A N 1
ATOM 2583 C CA . GLU A 1 346 ? 35.844 -51.711 -33.673 1.00 27.50 346 GLU A CA 1
ATOM 2584 C C . GLU A 1 346 ? 36.091 -53.224 -33.387 1.00 27.50 346 GLU A C 1
ATOM 2586 O O . GLU A 1 346 ? 37.252 -53.623 -33.309 1.00 27.50 346 GLU A O 1
ATOM 2591 N N . ALA A 1 347 ? 35.130 -54.166 -33.265 1.00 27.42 347 ALA A N 1
ATOM 2592 C CA . ALA A 1 347 ? 33.652 -54.202 -33.106 1.00 27.42 347 ALA A CA 1
ATOM 2593 C C . ALA A 1 347 ? 33.206 -55.668 -32.766 1.00 27.42 347 ALA A C 1
ATOM 2595 O O . ALA A 1 347 ? 34.057 -56.479 -32.403 1.00 27.42 347 ALA A O 1
ATOM 2596 N N . ALA A 1 348 ? 31.910 -55.987 -32.978 1.00 26.83 348 ALA A N 1
ATOM 2597 C CA . ALA A 1 348 ? 31.252 -57.307 -33.164 1.00 26.83 348 ALA A CA 1
ATOM 2598 C C . ALA A 1 348 ? 30.513 -57.959 -31.959 1.00 26.83 348 ALA A C 1
ATOM 2600 O O . ALA A 1 348 ? 31.030 -57.945 -30.847 1.00 26.83 348 ALA A O 1
ATOM 2601 N N . ASP A 1 349 ? 29.348 -58.626 -32.113 1.00 25.36 349 ASP A N 1
ATOM 2602 C CA . ASP A 1 349 ? 28.248 -58.521 -33.117 1.00 25.36 349 ASP A CA 1
ATOM 2603 C C . ASP A 1 349 ? 26.979 -59.319 -32.658 1.00 25.36 349 ASP A C 1
ATOM 2605 O O . ASP A 1 349 ? 27.089 -60.167 -31.774 1.00 25.36 349 ASP A O 1
ATOM 2609 N N . MET A 1 350 ? 25.828 -59.117 -33.334 1.00 26.64 350 MET A N 1
ATOM 2610 C CA . MET A 1 350 ? 24.610 -59.974 -33.422 1.00 26.64 350 MET A CA 1
ATOM 2611 C C . MET A 1 350 ? 23.702 -60.119 -32.157 1.00 26.64 350 MET A C 1
ATOM 2613 O O . MET A 1 350 ? 24.185 -60.194 -31.035 1.00 26.64 350 MET A O 1
ATOM 2617 N N . THR A 1 351 ? 22.351 -60.195 -32.220 1.00 25.05 351 THR A N 1
ATOM 2618 C CA . THR A 1 351 ? 21.386 -60.210 -33.358 1.00 25.05 351 THR A CA 1
ATOM 2619 C C . THR A 1 351 ? 19.940 -59.821 -32.955 1.00 25.05 351 THR A C 1
ATOM 2621 O O . THR A 1 351 ? 19.519 -60.214 -31.875 1.00 25.05 351 THR A O 1
ATOM 2624 N N . ALA A 1 352 ? 19.174 -59.243 -33.907 1.00 27.16 352 ALA A N 1
ATOM 2625 C CA . ALA A 1 352 ? 17.734 -59.480 -34.223 1.00 27.16 352 ALA A CA 1
ATOM 2626 C C . ALA A 1 352 ? 16.616 -59.187 -33.161 1.00 27.16 352 ALA A C 1
ATOM 2628 O O . ALA A 1 352 ? 16.816 -59.378 -31.971 1.00 27.16 352 ALA A O 1
ATOM 2629 N N . THR A 1 353 ? 15.376 -58.765 -33.490 1.00 25.70 353 THR A N 1
ATOM 2630 C CA . THR A 1 353 ? 14.725 -58.401 -34.782 1.00 25.70 353 THR A CA 1
ATOM 2631 C C . THR A 1 353 ? 13.544 -57.417 -34.592 1.00 25.70 353 THR A C 1
ATOM 2633 O O . THR A 1 353 ? 13.116 -57.143 -33.477 1.00 25.70 353 THR A O 1
ATOM 2636 N N . GLU A 1 354 ? 13.034 -56.905 -35.715 1.00 25.80 354 GLU A N 1
ATOM 2637 C CA . GLU A 1 354 ? 12.126 -55.766 -35.939 1.00 25.80 354 GLU A CA 1
ATOM 2638 C C . GLU A 1 354 ? 10.627 -55.869 -35.506 1.00 25.80 354 GLU A C 1
ATOM 2640 O O . GLU A 1 354 ? 10.053 -56.953 -35.453 1.00 25.80 354 GLU A O 1
ATOM 2645 N N . ASN A 1 355 ? 9.981 -54.683 -35.444 1.00 27.19 355 ASN A N 1
ATOM 2646 C CA . ASN A 1 355 ? 8.765 -54.255 -36.199 1.00 27.19 355 ASN A CA 1
ATOM 2647 C C . ASN A 1 355 ? 7.362 -53.999 -35.550 1.00 27.19 355 ASN A C 1
ATOM 2649 O O . ASN A 1 355 ? 6.696 -54.894 -35.041 1.00 27.19 355 ASN A O 1
ATOM 2653 N N . THR A 1 356 ? 6.869 -52.771 -35.826 1.00 23.84 356 THR A N 1
ATOM 2654 C CA . THR A 1 356 ? 5.472 -52.334 -36.137 1.00 23.84 356 THR A CA 1
ATOM 2655 C C . THR A 1 356 ? 4.405 -52.122 -35.024 1.00 23.84 356 THR A C 1
ATOM 2657 O O . THR A 1 356 ? 4.411 -52.735 -33.966 1.00 23.84 356 THR A O 1
ATOM 2660 N N . GLN A 1 357 ? 3.470 -51.189 -35.300 1.00 26.22 357 GLN A N 1
ATOM 2661 C CA . GLN A 1 357 ? 2.414 -50.576 -34.456 1.00 26.22 357 GLN A CA 1
ATOM 2662 C C . GLN A 1 357 ? 1.162 -50.257 -35.335 1.00 26.22 357 GLN A C 1
ATOM 2664 O O . GLN A 1 357 ? 1.369 -50.050 -36.534 1.00 26.22 357 GLN A O 1
ATOM 2669 N N . PRO A 1 358 ? -0.099 -50.093 -34.832 1.00 44.97 358 PRO A N 1
ATOM 2670 C CA . PRO A 1 358 ? -0.695 -50.394 -33.519 1.00 44.97 358 PRO A CA 1
ATOM 2671 C C . PRO A 1 358 ? -1.617 -51.651 -33.624 1.00 44.97 358 PRO A C 1
ATOM 2673 O O . PRO A 1 358 ? -0.993 -52.705 -33.728 1.00 44.97 358 PRO A O 1
ATOM 2676 N N . PRO A 1 359 ? -2.990 -51.684 -33.675 1.00 37.09 359 PRO A N 1
ATOM 2677 C CA . PRO A 1 359 ? -4.091 -50.700 -33.500 1.00 37.09 359 PRO A CA 1
ATOM 2678 C C . PRO A 1 359 ? -4.908 -50.888 -32.181 1.00 37.09 359 PRO A C 1
ATOM 2680 O O . PRO A 1 359 ? -4.482 -51.602 -31.280 1.00 37.09 359 PRO A O 1
ATOM 2683 N N . ALA A 1 360 ? -6.095 -50.262 -32.072 1.00 30.00 360 ALA A N 1
ATOM 2684 C CA . ALA A 1 360 ? -7.137 -50.518 -31.049 1.00 30.00 360 ALA A CA 1
ATOM 2685 C C . ALA A 1 360 ? -8.439 -51.052 -31.709 1.00 30.00 360 ALA A C 1
ATOM 2687 O O . ALA A 1 360 ? -8.591 -50.875 -32.922 1.00 30.00 360 ALA A O 1
ATOM 2688 N N . PRO A 1 361 ? -9.371 -51.709 -30.973 1.00 36.38 361 PRO A N 1
ATOM 2689 C CA . PRO A 1 361 ? -10.468 -50.965 -30.316 1.00 36.38 361 PRO A CA 1
ATOM 2690 C C . PRO A 1 361 ? -10.975 -51.549 -28.962 1.00 36.38 361 PRO A C 1
ATOM 2692 O O . PRO A 1 361 ? -10.493 -52.565 -28.473 1.00 36.38 361 PRO A O 1
ATOM 2695 N N . ALA A 1 362 ? -11.970 -50.879 -28.359 1.00 29.25 362 ALA A N 1
ATOM 2696 C CA . ALA A 1 362 ? -12.712 -51.249 -27.131 1.00 29.25 362 ALA A CA 1
ATOM 2697 C C . ALA A 1 362 ? -13.958 -52.144 -27.447 1.00 29.25 362 ALA A C 1
ATOM 2699 O O . ALA A 1 362 ? -14.147 -52.431 -28.632 1.00 29.25 362 ALA A O 1
ATOM 2700 N N . PRO A 1 363 ? -14.865 -52.539 -26.502 1.00 45.25 363 PRO A N 1
ATOM 2701 C CA . PRO A 1 363 ? -14.978 -52.242 -25.053 1.00 45.25 363 PRO A CA 1
ATOM 2702 C C . PRO A 1 363 ? -15.321 -53.474 -24.156 1.00 45.25 363 PRO A C 1
ATOM 2704 O O . PRO A 1 363 ? -15.232 -54.604 -24.618 1.00 45.25 363 PRO A O 1
ATOM 2707 N N . VAL A 1 364 ? -15.742 -53.255 -22.888 1.00 26.17 364 VAL A N 1
ATOM 2708 C CA . VAL A 1 364 ? -16.939 -53.826 -22.179 1.00 26.17 364 VAL A CA 1
ATOM 2709 C C . VAL A 1 364 ? -16.967 -53.338 -20.698 1.00 26.17 364 VAL A C 1
ATOM 2711 O O . VAL A 1 364 ? -15.965 -52.855 -20.180 1.00 26.17 364 VAL A O 1
ATOM 2714 N N . VAL A 1 365 ? -18.140 -53.377 -20.042 1.00 28.98 365 VAL A N 1
ATOM 2715 C CA . VAL A 1 365 ? -18.503 -52.722 -18.757 1.00 28.98 365 VAL A CA 1
ATOM 2716 C C . VAL A 1 365 ? -18.441 -53.657 -17.529 1.00 28.98 365 VAL A C 1
ATOM 2718 O O . VAL A 1 365 ? -18.848 -54.811 -17.634 1.00 28.98 365 VAL A O 1
ATOM 2721 N N . ALA A 1 366 ? -18.092 -53.131 -16.340 1.00 26.77 366 ALA A N 1
ATOM 2722 C CA . ALA A 1 366 ? -18.515 -53.666 -15.027 1.00 26.77 366 ALA A CA 1
ATOM 2723 C C . ALA A 1 366 ? -18.539 -52.574 -13.921 1.00 26.77 366 ALA A C 1
ATOM 2725 O O . ALA A 1 366 ? -17.869 -51.553 -14.053 1.00 26.77 366 ALA A O 1
ATOM 2726 N N . ALA A 1 367 ? -19.301 -52.785 -12.835 1.00 29.39 367 ALA A N 1
ATOM 2727 C CA . ALA A 1 367 ? -19.521 -51.833 -11.726 1.00 29.39 367 ALA A CA 1
ATOM 2728 C C . ALA A 1 367 ? -19.510 -52.546 -10.335 1.00 29.39 367 ALA A C 1
ATOM 2730 O O . ALA A 1 367 ? -19.533 -53.779 -10.309 1.00 29.39 367 ALA A O 1
ATOM 2731 N N . PRO A 1 368 ? -19.425 -51.833 -9.185 1.00 41.59 368 PRO A N 1
ATOM 2732 C CA . PRO A 1 368 ? -18.978 -52.411 -7.903 1.00 41.59 368 PRO A CA 1
ATOM 2733 C C . PRO A 1 368 ? -20.088 -52.971 -6.984 1.00 41.59 368 PRO A C 1
ATOM 2735 O O . PRO A 1 368 ? -21.274 -52.711 -7.174 1.00 41.59 368 PRO A O 1
ATOM 2738 N N . VAL A 1 369 ? -19.680 -53.695 -5.927 1.00 27.02 369 VAL A N 1
ATOM 2739 C CA . VAL A 1 369 ? -20.544 -54.285 -4.878 1.00 27.02 369 VAL A CA 1
ATOM 2740 C C . VAL A 1 369 ? -19.954 -54.024 -3.476 1.00 27.02 369 VAL A C 1
ATOM 2742 O O . VAL A 1 369 ? -18.740 -53.895 -3.332 1.00 27.02 369 VAL A O 1
ATOM 2745 N N . ALA A 1 370 ? -20.804 -53.935 -2.442 1.00 29.19 370 ALA A N 1
ATOM 2746 C CA . ALA A 1 370 ? -20.451 -53.573 -1.059 1.00 29.19 370 ALA A CA 1
ATOM 2747 C C . ALA A 1 370 ? -21.197 -54.424 -0.000 1.00 29.19 370 ALA A C 1
ATOM 2749 O O . ALA A 1 370 ? -22.142 -55.136 -0.337 1.00 29.19 370 ALA A O 1
ATOM 2750 N N . ALA A 1 371 ? -20.815 -54.318 1.283 1.00 30.84 371 ALA A N 1
ATOM 2751 C CA . ALA A 1 371 ? -21.506 -54.916 2.441 1.00 30.84 371 ALA A CA 1
ATOM 2752 C C . ALA A 1 371 ? -21.014 -54.302 3.782 1.00 30.84 371 ALA A C 1
ATOM 2754 O O . ALA A 1 371 ? -19.887 -53.810 3.816 1.00 30.84 371 ALA A O 1
ATOM 2755 N N . PRO A 1 372 ? -21.731 -54.448 4.922 1.00 41.22 372 PRO A N 1
ATOM 2756 C CA . PRO A 1 372 ? -23.189 -54.427 5.131 1.00 41.22 372 PRO A CA 1
ATOM 2757 C C . PRO A 1 372 ? -23.608 -53.522 6.333 1.00 41.22 372 PRO A C 1
ATOM 2759 O O . PRO A 1 372 ? -22.786 -52.824 6.921 1.00 41.22 372 PRO A O 1
ATOM 2762 N N . ARG A 1 373 ? -24.897 -53.527 6.733 1.00 28.30 373 ARG A N 1
ATOM 2763 C CA . ARG A 1 373 ? -25.445 -52.687 7.828 1.00 28.30 373 ARG A CA 1
ATOM 2764 C C . ARG A 1 373 ? -26.617 -53.338 8.592 1.00 28.30 373 ARG A C 1
ATOM 2766 O O . ARG A 1 373 ? -27.517 -53.882 7.960 1.00 28.30 373 ARG A O 1
ATOM 2773 N N . PRO A 1 374 ? -26.667 -53.173 9.926 1.00 40.66 374 PRO A N 1
ATOM 2774 C CA . PRO A 1 374 ? -27.893 -52.974 10.729 1.00 40.66 374 PRO A CA 1
ATOM 2775 C C . PRO A 1 374 ? -27.818 -51.627 11.507 1.00 40.66 374 PRO A C 1
ATOM 2777 O O . PRO A 1 374 ? -26.777 -50.979 11.492 1.00 40.66 374 PRO A O 1
ATOM 2780 N N . ALA A 1 375 ? -28.813 -51.091 12.228 1.00 25.78 375 ALA A N 1
ATOM 2781 C CA . ALA A 1 375 ? -30.281 -51.232 12.259 1.00 25.78 375 ALA A CA 1
ATOM 2782 C C . ALA A 1 375 ? -30.869 -49.880 12.786 1.00 25.78 375 ALA A C 1
ATOM 2784 O O . ALA A 1 375 ? -30.227 -48.844 12.606 1.00 25.78 375 ALA A O 1
ATOM 2785 N N . ARG A 1 376 ? -32.068 -49.832 13.405 1.00 29.08 376 ARG A N 1
ATOM 2786 C CA . ARG A 1 376 ? -32.706 -48.581 13.902 1.00 29.08 376 ARG A CA 1
ATOM 2787 C C . ARG A 1 376 ? -33.760 -48.822 15.004 1.00 29.08 376 ARG A C 1
ATOM 2789 O O . ARG A 1 376 ? -34.666 -49.618 14.789 1.00 29.08 376 ARG A O 1
ATOM 2796 N N . THR A 1 377 ? -33.723 -48.055 16.100 1.00 24.62 377 THR A N 1
ATOM 2797 C CA . THR A 1 377 ? -34.796 -47.927 17.126 1.00 24.62 377 THR A CA 1
ATOM 2798 C C . THR A 1 377 ? -34.888 -46.481 17.665 1.00 24.62 377 THR A C 1
ATOM 2800 O O . THR A 1 377 ? -34.216 -45.596 17.138 1.00 24.62 377 THR A O 1
ATOM 2803 N N . THR A 1 378 ? -35.814 -46.186 18.592 1.00 27.70 378 THR A N 1
ATOM 2804 C CA . THR A 1 378 ? -36.451 -44.855 18.735 1.00 27.70 378 THR A CA 1
ATOM 2805 C C . THR A 1 378 ? -36.493 -44.258 20.155 1.00 27.70 378 THR A C 1
ATOM 2807 O O . THR A 1 378 ? -36.452 -44.987 21.141 1.00 27.70 378 THR A O 1
ATOM 2810 N N . ARG A 1 379 ? -36.769 -42.936 20.186 1.00 23.97 379 ARG A N 1
ATOM 2811 C CA . ARG A 1 379 ? -37.354 -42.073 21.250 1.00 23.97 379 ARG A CA 1
ATOM 2812 C C . ARG A 1 379 ? -36.427 -41.090 21.974 1.00 23.97 379 ARG A C 1
ATOM 2814 O O . ARG A 1 379 ? -35.265 -41.356 22.245 1.00 23.97 379 ARG A O 1
ATOM 2821 N N . SER A 1 380 ? -37.031 -39.945 22.291 1.00 31.06 380 SER A N 1
ATOM 2822 C CA . SER A 1 380 ? -36.488 -38.833 23.070 1.00 31.06 380 SER A CA 1
ATOM 2823 C C . SER A 1 380 ? -36.693 -39.036 24.573 1.00 31.06 380 SER A C 1
ATOM 2825 O O . SER A 1 380 ? -37.750 -39.513 24.983 1.00 31.06 380 SER A O 1
ATOM 2827 N N . THR A 1 381 ? -35.780 -38.497 25.379 1.00 24.38 381 THR A N 1
ATOM 2828 C CA . THR A 1 381 ? -36.060 -37.984 26.732 1.00 24.38 381 THR A CA 1
ATOM 2829 C C . THR A 1 381 ? -35.124 -36.817 27.039 1.00 24.38 381 THR A C 1
ATOM 2831 O O . THR A 1 381 ? -34.001 -36.763 26.545 1.00 24.38 381 THR A O 1
ATOM 2834 N N . SER A 1 382 ? -35.598 -35.872 27.850 1.00 27.88 382 SER A N 1
ATOM 2835 C CA . SER A 1 382 ? -34.784 -34.785 28.404 1.00 27.88 382 SER A CA 1
ATOM 2836 C C . SER A 1 382 ? -34.207 -35.196 29.758 1.00 27.88 382 SER A C 1
ATOM 2838 O O . SER A 1 382 ? -34.937 -35.754 30.579 1.00 27.88 382 SER A O 1
ATOM 2840 N N . SER A 1 383 ? -32.950 -34.845 30.032 1.00 23.95 383 SER A N 1
ATOM 2841 C CA . SER A 1 383 ? -32.498 -34.559 31.397 1.00 23.95 383 SER A CA 1
ATOM 2842 C C . SER A 1 383 ? -31.307 -33.595 31.412 1.00 23.95 383 SER A C 1
ATOM 2844 O O . SER A 1 383 ? -30.472 -33.565 30.511 1.00 23.95 383 SER A O 1
ATOM 2846 N N . THR A 1 384 ? -31.279 -32.758 32.446 1.00 28.06 384 THR A N 1
ATOM 2847 C CA . THR A 1 384 ? -30.247 -31.754 32.736 1.00 28.06 384 THR A CA 1
ATOM 2848 C C . THR A 1 384 ? -29.028 -32.364 33.457 1.00 28.06 384 THR A C 1
ATOM 2850 O O . THR A 1 384 ? -28.969 -33.575 33.650 1.00 28.06 384 THR A O 1
ATOM 2853 N N . LEU A 1 385 ? -28.121 -31.491 33.947 1.00 26.52 385 LEU A N 1
ATOM 2854 C CA . LEU A 1 385 ? -26.873 -31.736 34.711 1.00 26.52 385 LEU A CA 1
ATOM 2855 C C . LEU A 1 385 ? -25.616 -31.828 33.807 1.00 26.52 385 LEU A C 1
ATOM 2857 O O . LEU A 1 385 ? -25.633 -32.521 32.804 1.00 26.52 385 LEU A O 1
ATOM 2861 N N . ARG A 1 386 ? -24.481 -31.167 34.103 1.00 25.36 386 ARG A N 1
ATOM 2862 C CA . ARG A 1 386 ? -24.116 -30.288 35.242 1.00 25.36 386 ARG A CA 1
ATOM 2863 C C . ARG A 1 386 ? -23.006 -29.293 34.840 1.00 25.36 386 ARG A C 1
ATOM 2865 O O . ARG A 1 386 ? -22.171 -29.612 34.004 1.00 25.36 386 ARG A O 1
ATOM 2872 N N . ARG A 1 387 ? -22.944 -28.128 35.504 1.00 33.44 387 ARG A N 1
ATOM 2873 C CA . ARG A 1 387 ? -21.805 -27.184 35.424 1.00 33.44 387 ARG A CA 1
ATOM 2874 C C . ARG A 1 387 ? -20.485 -27.838 35.880 1.00 33.44 387 ARG A C 1
ATOM 2876 O O . ARG A 1 387 ? -20.465 -28.380 36.988 1.00 33.44 387 ARG A O 1
ATOM 2883 N N . PRO A 1 388 ? -19.363 -27.615 35.178 1.00 26.91 388 PRO A N 1
ATOM 2884 C CA . PRO A 1 388 ? -18.067 -27.391 35.812 1.00 26.91 388 PRO A CA 1
ATOM 2885 C C . PRO A 1 388 ? -18.080 -26.008 36.490 1.00 26.91 388 PRO A C 1
ATOM 2887 O O . PRO A 1 388 ? -18.519 -25.024 35.898 1.00 26.91 388 PRO A O 1
ATOM 2890 N N . GLY A 1 389 ? -17.651 -25.920 37.750 1.00 25.59 389 GLY A N 1
ATOM 2891 C CA . GLY A 1 389 ? -17.567 -24.641 38.466 1.00 25.59 389 GLY A CA 1
ATOM 2892 C C . GLY A 1 389 ? -16.325 -23.834 38.076 1.00 25.59 389 GLY A C 1
ATOM 2893 O O . GLY A 1 389 ? -15.289 -24.417 37.761 1.00 25.59 389 GLY A O 1
ATOM 2894 N N . ALA A 1 390 ? -16.412 -22.503 38.153 1.00 37.72 390 ALA A N 1
ATOM 2895 C CA . ALA A 1 390 ? -15.275 -21.614 37.922 1.00 37.72 390 ALA A CA 1
ATOM 2896 C C . ALA A 1 390 ? -14.092 -21.980 38.838 1.00 37.72 390 ALA A C 1
ATOM 2898 O O . ALA A 1 390 ? -14.220 -21.973 40.065 1.00 37.72 390 ALA A O 1
ATOM 2899 N N . LYS A 1 391 ? -12.932 -22.281 38.242 1.00 24.81 391 LYS A N 1
ATOM 2900 C CA . LYS A 1 391 ? -11.668 -22.474 38.962 1.00 24.81 391 LYS A CA 1
ATOM 2901 C C . LYS A 1 391 ? -10.715 -21.320 38.678 1.00 24.81 391 LYS A C 1
ATOM 2903 O O . LYS A 1 391 ? -10.547 -20.893 37.542 1.00 24.81 391 LYS A O 1
ATOM 2908 N N . LYS A 1 392 ? -10.094 -20.838 39.753 1.00 27.58 392 LYS A N 1
ATOM 2909 C CA . LYS A 1 392 ? -9.063 -19.796 39.751 1.00 27.58 392 LYS A CA 1
ATOM 2910 C C . LYS A 1 392 ? -7.813 -20.302 39.008 1.00 27.58 392 LYS A C 1
ATOM 2912 O O . LYS A 1 392 ? -7.518 -21.494 39.061 1.00 27.58 392 LYS A O 1
ATOM 2917 N N . ALA A 1 393 ? -7.130 -19.403 38.303 1.00 30.39 393 ALA A N 1
ATOM 2918 C CA . ALA A 1 393 ? -6.156 -19.740 37.262 1.00 30.39 393 ALA A CA 1
ATOM 2919 C C . ALA A 1 393 ? -4.864 -20.437 37.742 1.00 30.39 393 ALA A C 1
ATOM 2921 O O . ALA A 1 393 ? -4.446 -20.298 38.891 1.00 30.39 393 ALA A O 1
ATOM 2922 N N . ALA A 1 394 ? -4.189 -21.085 36.787 1.00 24.59 394 ALA A N 1
ATOM 2923 C CA . ALA A 1 394 ? -2.752 -21.361 36.789 1.00 24.59 394 ALA A CA 1
ATOM 2924 C C . ALA A 1 394 ? -2.158 -20.829 35.459 1.00 24.59 394 ALA A C 1
ATOM 2926 O O . ALA A 1 394 ? -2.861 -20.875 34.448 1.00 24.59 394 ALA A O 1
ATOM 2927 N N . PRO A 1 395 ? -0.932 -20.269 35.437 1.00 41.53 395 PRO A N 1
ATOM 2928 C CA . PRO A 1 395 ? -0.445 -19.481 34.300 1.00 41.53 395 PRO A CA 1
ATOM 2929 C C . PRO A 1 395 ? 0.298 -20.305 33.236 1.00 41.53 395 PRO A C 1
ATOM 2931 O O . PRO A 1 395 ? 1.029 -21.237 33.565 1.00 41.53 395 PRO A O 1
ATOM 2934 N N . ALA A 1 396 ? 0.203 -19.875 31.973 1.00 28.81 396 ALA A N 1
ATOM 2935 C CA . ALA A 1 396 ? 1.014 -20.374 30.861 1.00 28.81 396 ALA A CA 1
ATOM 2936 C C . ALA A 1 396 ? 1.641 -19.206 30.070 1.00 28.81 396 ALA A C 1
ATOM 2938 O O . ALA A 1 396 ? 0.953 -18.488 29.355 1.00 28.81 396 ALA A O 1
ATOM 2939 N N . SER A 1 397 ? 2.955 -19.022 30.244 1.00 31.44 397 SER A N 1
ATOM 2940 C CA . SER A 1 397 ? 3.892 -18.360 29.313 1.00 31.44 397 SER A CA 1
ATOM 2941 C C . SER A 1 397 ? 3.413 -17.135 28.500 1.00 31.44 397 SER A C 1
ATOM 2943 O O . SER A 1 397 ? 3.388 -17.176 27.271 1.00 31.44 397 SER A O 1
ATOM 2945 N N . THR A 1 398 ? 3.198 -15.994 29.163 1.00 30.66 398 THR A N 1
ATOM 2946 C CA . THR A 1 398 ? 3.350 -14.669 28.523 1.00 30.66 398 THR A CA 1
ATOM 2947 C C . THR A 1 398 ? 4.787 -14.168 28.743 1.00 30.66 398 THR A C 1
ATOM 2949 O O . THR A 1 398 ? 5.282 -14.291 29.867 1.00 30.66 398 THR A O 1
ATOM 2952 N N . PRO A 1 399 ? 5.477 -13.572 27.747 1.00 33.47 399 PRO A N 1
ATOM 2953 C CA . PRO A 1 399 ? 6.777 -12.938 27.969 1.00 33.47 399 PRO A CA 1
ATOM 2954 C C . PRO A 1 399 ? 6.677 -11.803 29.000 1.00 33.47 399 PRO A C 1
ATOM 2956 O O . PRO A 1 399 ? 5.940 -10.836 28.804 1.00 33.47 399 PRO A O 1
ATOM 2959 N N . ALA A 1 400 ? 7.421 -11.911 30.102 1.00 34.34 400 ALA A N 1
ATOM 2960 C CA . ALA A 1 400 ? 7.362 -10.963 31.212 1.00 34.34 400 ALA A CA 1
ATOM 2961 C C . ALA A 1 400 ? 8.099 -9.644 30.894 1.00 34.34 400 ALA A C 1
ATOM 2963 O O . ALA A 1 400 ? 9.244 -9.439 31.292 1.00 34.34 400 ALA A O 1
ATOM 2964 N N . GLY A 1 401 ? 7.425 -8.739 30.182 1.00 32.25 401 GLY A N 1
ATOM 2965 C CA . GLY A 1 401 ? 7.789 -7.325 30.059 1.00 32.25 401 GLY A CA 1
ATOM 2966 C C . GLY A 1 401 ? 6.772 -6.461 30.804 1.00 32.25 401 GLY A C 1
ATOM 2967 O O . GLY A 1 401 ? 5.573 -6.627 30.599 1.00 32.25 401 GLY A O 1
ATOM 2968 N N . GLY A 1 402 ? 7.233 -5.569 31.685 1.00 44.81 402 GLY A N 1
ATOM 2969 C CA . GLY A 1 402 ? 6.358 -4.819 32.594 1.00 44.81 402 GLY A CA 1
ATOM 2970 C C . GLY A 1 402 ? 5.301 -3.981 31.870 1.00 44.81 402 GLY A C 1
ATOM 2971 O O . GLY A 1 402 ? 5.634 -3.017 31.180 1.00 44.81 402 GLY A O 1
ATOM 2972 N N . THR A 1 403 ? 4.028 -4.331 32.057 1.00 59.06 403 THR A N 1
ATOM 2973 C CA . THR A 1 403 ? 2.887 -3.531 31.608 1.00 59.06 403 THR A CA 1
ATOM 2974 C C . THR A 1 403 ? 2.805 -2.236 32.414 1.00 59.06 403 THR A C 1
ATOM 2976 O O . THR A 1 403 ? 2.912 -2.237 33.640 1.00 59.06 403 THR A O 1
ATOM 2979 N N . ASP A 1 404 ? 2.613 -1.111 31.725 1.00 80.31 404 ASP A N 1
ATOM 2980 C CA . ASP A 1 404 ? 2.326 0.174 32.367 1.00 80.31 404 ASP A CA 1
ATOM 2981 C C . ASP A 1 404 ? 1.000 0.050 33.150 1.00 80.31 404 ASP A C 1
ATOM 2983 O O . ASP A 1 404 ? -0.015 -0.270 32.525 1.00 80.31 404 ASP A O 1
ATOM 2987 N N . PRO A 1 405 ? 0.956 0.297 34.478 1.00 87.06 405 PRO A N 1
ATOM 2988 C CA . PRO A 1 405 ? -0.261 0.122 35.282 1.00 87.06 405 PRO A CA 1
ATOM 2989 C C . PRO A 1 405 ? -1.460 0.975 34.837 1.00 87.06 405 PRO A C 1
ATOM 2991 O O . PRO A 1 405 ? -2.593 0.708 35.232 1.00 87.06 405 PRO A O 1
ATOM 2994 N N . ARG A 1 406 ? -1.238 2.000 34.003 1.00 88.69 406 ARG A N 1
ATOM 2995 C CA . ARG A 1 406 ? -2.308 2.798 33.378 1.00 88.69 406 ARG A CA 1
ATOM 2996 C C . ARG A 1 406 ? -3.072 2.024 32.297 1.00 88.69 406 ARG A C 1
ATOM 2998 O O . ARG A 1 406 ? -4.195 2.397 31.966 1.00 88.69 406 ARG A O 1
ATOM 3005 N N . PHE A 1 407 ? -2.459 0.974 31.751 1.00 93.00 407 PHE A N 1
ATOM 3006 C CA . PHE A 1 407 ? -2.903 0.215 30.581 1.00 93.00 407 PHE A CA 1
ATOM 3007 C C . PHE A 1 407 ? -2.912 -1.305 30.843 1.00 93.00 407 PHE A C 1
ATOM 3009 O O . PHE A 1 407 ? -2.678 -2.096 29.928 1.00 93.00 407 PHE A O 1
ATOM 3016 N N . GLU A 1 408 ? -3.133 -1.731 32.094 1.00 93.31 408 GLU A N 1
ATOM 3017 C CA . GLU A 1 408 ? -2.996 -3.139 32.509 1.00 93.31 408 GLU A CA 1
ATOM 3018 C C . GLU A 1 408 ? -3.939 -4.102 31.760 1.00 93.31 408 GLU A C 1
ATOM 3020 O O . GLU A 1 408 ? -3.592 -5.266 31.576 1.00 93.31 408 GLU A O 1
ATOM 3025 N N . ASN A 1 409 ? -5.074 -3.598 31.258 1.00 95.00 409 ASN A N 1
ATOM 3026 C CA . ASN A 1 409 ? -6.070 -4.368 30.503 1.00 95.00 409 ASN A CA 1
ATOM 3027 C C . ASN A 1 409 ? -5.853 -4.302 28.973 1.00 95.00 409 ASN A C 1
ATOM 3029 O O . ASN A 1 409 ? -6.626 -4.870 28.200 1.00 95.00 409 ASN A O 1
ATOM 3033 N N . GLY A 1 410 ? -4.781 -3.639 28.525 1.00 95.12 410 GLY A N 1
ATOM 3034 C CA . GLY A 1 410 ? -4.324 -3.627 27.136 1.00 95.12 410 GLY A CA 1
ATOM 3035 C C . GLY A 1 410 ? -4.908 -2.517 26.243 1.00 95.12 410 GLY A C 1
ATOM 3036 O O . GLY A 1 410 ? -5.527 -1.567 26.721 1.00 95.12 410 GLY A O 1
ATOM 3037 N N . PRO A 1 411 ? -4.683 -2.597 24.917 1.00 96.50 411 PRO A N 1
ATOM 3038 C CA . PRO A 1 411 ? -4.950 -1.500 23.979 1.00 96.50 411 PRO A CA 1
ATOM 3039 C C . PRO A 1 411 ? -6.431 -1.256 23.675 1.00 96.50 411 PRO A C 1
ATOM 3041 O O . PRO A 1 411 ? -6.782 -0.173 23.195 1.00 96.50 411 PRO A O 1
ATOM 3044 N N . LEU A 1 412 ? -7.277 -2.266 23.884 1.00 98.12 412 LEU A N 1
ATOM 3045 C CA . LEU A 1 412 ? -8.665 -2.278 23.439 1.00 98.12 412 LEU A CA 1
ATOM 3046 C C . LEU A 1 412 ? -9.525 -3.266 24.227 1.00 98.12 412 LEU A C 1
ATOM 3048 O O . LEU A 1 412 ? -9.001 -4.201 24.835 1.00 98.12 412 LEU A O 1
ATOM 3052 N N . ALA A 1 413 ? -10.840 -3.094 24.120 1.00 98.50 413 ALA A N 1
ATOM 3053 C CA . ALA A 1 413 ? -11.816 -4.120 24.462 1.00 98.50 413 ALA A CA 1
ATOM 3054 C C . ALA A 1 413 ? -12.916 -4.212 23.395 1.00 98.50 413 ALA A C 1
ATOM 3056 O O . ALA A 1 413 ? -13.298 -3.199 22.800 1.00 98.50 413 ALA A O 1
ATOM 3057 N N . VAL A 1 414 ? -13.447 -5.416 23.185 1.00 98.75 414 VAL A N 1
ATOM 3058 C CA . VAL A 1 414 ? -14.717 -5.630 22.480 1.00 98.75 414 VAL A CA 1
ATOM 3059 C C . VAL A 1 414 ? -15.830 -5.598 23.518 1.00 98.75 414 VAL A C 1
ATOM 3061 O O . VAL A 1 414 ? -15.746 -6.300 24.518 1.00 98.75 414 VAL A O 1
ATOM 3064 N N . VAL A 1 415 ? -16.842 -4.757 23.326 1.00 98.69 415 VAL A N 1
ATOM 3065 C CA . VAL A 1 415 ? -17.980 -4.619 24.241 1.00 98.69 415 VAL A CA 1
ATOM 3066 C C . VAL A 1 415 ? -19.194 -5.305 23.631 1.00 98.69 415 VAL A C 1
ATOM 3068 O O . VAL A 1 415 ? -19.555 -4.988 22.497 1.00 98.69 415 VAL A O 1
ATOM 3071 N N . ASP A 1 416 ? -19.808 -6.206 24.398 1.00 98.31 416 ASP A N 1
ATOM 3072 C CA . ASP A 1 416 ? -20.967 -7.018 24.005 1.00 98.31 416 ASP A CA 1
ATOM 3073 C C . ASP A 1 416 ? -21.976 -7.196 25.161 1.00 98.31 416 ASP A C 1
ATOM 3075 O O . ASP A 1 416 ? -21.777 -6.655 26.257 1.00 98.31 416 ASP A O 1
ATOM 3079 N N . VAL A 1 417 ? -23.087 -7.907 24.921 1.00 97.50 417 VAL A N 1
ATOM 3080 C CA . VAL A 1 417 ? -24.204 -8.053 25.868 1.00 97.50 417 VAL A CA 1
ATOM 3081 C C . VAL A 1 417 ? -24.657 -9.513 26.036 1.00 97.50 417 VAL A C 1
ATOM 3083 O O . VAL A 1 417 ? -25.509 -9.999 25.297 1.00 97.50 417 VAL A O 1
ATOM 3086 N N . GLU A 1 418 ? -24.166 -10.186 27.080 1.00 93.94 418 GLU A N 1
ATOM 3087 C CA . GLU A 1 418 ? -24.626 -11.521 27.509 1.00 93.94 418 GLU A CA 1
ATOM 3088 C C . GLU A 1 418 ? -25.627 -11.417 28.677 1.00 93.94 418 GLU A C 1
ATOM 3090 O O . GLU A 1 418 ? -25.420 -10.643 29.614 1.00 93.94 418 GLU A O 1
ATOM 3095 N N . ASP A 1 419 ? -26.717 -12.196 28.659 1.00 90.56 419 ASP A N 1
ATOM 3096 C CA . ASP A 1 419 ? -27.747 -12.251 29.721 1.00 90.56 419 ASP A CA 1
ATOM 3097 C C . ASP A 1 419 ? -28.262 -10.866 30.202 1.00 90.56 419 ASP A C 1
ATOM 3099 O O . ASP A 1 419 ? -28.651 -10.670 31.357 1.00 90.56 419 ASP A O 1
ATOM 3103 N N . GLY A 1 420 ? -28.250 -9.861 29.317 1.00 88.06 420 GLY A N 1
ATOM 3104 C CA . GLY A 1 420 ? -28.633 -8.473 29.619 1.00 88.06 420 GLY A CA 1
ATOM 3105 C C . GLY A 1 420 ? -27.607 -7.666 30.434 1.00 88.06 420 GLY A C 1
ATOM 3106 O O . GLY A 1 420 ? -27.852 -6.490 30.736 1.00 88.06 420 GLY A O 1
ATOM 3107 N N . LYS A 1 421 ? -26.456 -8.257 30.773 1.00 94.38 421 LYS A N 1
ATOM 3108 C CA . LYS A 1 421 ? -25.268 -7.561 31.284 1.00 94.38 421 LYS A CA 1
ATOM 3109 C C . LYS A 1 421 ? -24.438 -7.042 30.119 1.00 94.38 421 LYS A C 1
ATOM 3111 O O . LYS A 1 421 ? -24.434 -7.643 29.058 1.00 94.38 421 LYS A O 1
ATOM 3116 N N . VAL A 1 422 ? -23.708 -5.950 30.327 1.00 97.81 422 VAL A N 1
ATOM 3117 C CA . VAL A 1 422 ? -22.725 -5.472 29.346 1.00 97.81 422 VAL A CA 1
ATOM 3118 C C . VAL A 1 422 ? -21.342 -5.917 29.807 1.00 97.81 422 VAL A C 1
ATOM 3120 O O . VAL A 1 422 ? -20.982 -5.681 30.963 1.00 97.81 422 VAL A O 1
ATOM 3123 N N . LEU A 1 423 ? -20.593 -6.563 28.919 1.00 98.31 423 LEU A N 1
ATOM 3124 C CA . LEU A 1 423 ? -19.271 -7.129 29.181 1.00 98.31 423 LEU A CA 1
ATOM 3125 C C . LEU A 1 423 ? -18.242 -6.524 28.223 1.00 98.31 423 LEU A C 1
ATOM 3127 O O . LEU A 1 423 ? -18.572 -6.180 27.090 1.00 98.31 423 LEU A O 1
ATOM 3131 N N . ALA A 1 424 ? -16.997 -6.399 28.676 1.00 98.44 424 ALA A N 1
ATOM 3132 C CA . ALA A 1 424 ? -15.866 -5.959 27.866 1.00 98.44 424 ALA A CA 1
ATOM 3133 C C . ALA A 1 424 ? -14.784 -7.046 27.831 1.00 98.44 424 ALA A C 1
ATOM 3135 O O . ALA A 1 424 ? -14.148 -7.323 28.847 1.00 98.44 424 ALA A O 1
ATOM 3136 N N . TYR A 1 425 ? -14.579 -7.638 26.657 1.00 98.56 425 TYR A N 1
ATOM 3137 C CA . TYR A 1 425 ? -13.598 -8.679 26.370 1.00 98.56 425 TYR A CA 1
ATOM 3138 C C . TYR A 1 425 ? -12.281 -7.999 25.991 1.00 98.56 425 TYR A C 1
ATOM 3140 O O . TYR A 1 425 ? -12.165 -7.338 24.954 1.00 98.56 425 TYR A O 1
ATOM 3148 N N . CYS A 1 426 ? -11.300 -8.116 26.876 1.00 97.81 426 CYS A N 1
ATOM 3149 C CA . CYS A 1 426 ? -9.966 -7.551 26.752 1.00 97.81 426 CYS A CA 1
ATOM 3150 C C . CYS A 1 426 ? -8.973 -8.587 26.205 1.00 97.81 426 CYS A C 1
ATOM 3152 O O . CYS A 1 426 ? -9.231 -9.793 26.150 1.00 97.81 426 CYS A O 1
ATOM 3154 N N . VAL A 1 427 ? -7.791 -8.109 25.816 1.00 93.44 427 VAL A N 1
ATOM 3155 C CA . VAL A 1 427 ? -6.706 -8.978 25.341 1.00 93.44 427 VAL A CA 1
ATOM 3156 C C . VAL A 1 427 ? -6.292 -9.992 26.419 1.00 93.44 427 VAL A C 1
ATOM 3158 O O . VAL A 1 427 ? -6.292 -9.687 27.610 1.00 93.44 427 VAL A O 1
ATOM 3161 N N . GLY A 1 428 ? -5.937 -11.211 26.007 1.00 90.31 428 GLY A N 1
ATOM 3162 C CA . GLY A 1 428 ? -5.554 -12.285 26.935 1.00 90.31 428 GLY A CA 1
ATOM 3163 C C . GLY A 1 428 ? -6.720 -12.985 27.650 1.00 90.31 428 GLY A C 1
ATOM 3164 O O . GLY A 1 428 ? -6.475 -13.717 28.605 1.00 90.31 428 GLY A O 1
ATOM 3165 N N . GLY A 1 429 ? -7.969 -12.783 27.210 1.00 92.38 429 GLY A N 1
ATOM 3166 C CA . GLY A 1 429 ? -9.144 -13.485 27.751 1.00 92.38 429 GLY A CA 1
ATOM 3167 C C . GLY A 1 429 ? -9.686 -12.911 29.065 1.00 92.38 429 GLY A C 1
ATOM 3168 O O . GLY A 1 429 ? -10.503 -13.546 29.729 1.00 92.38 429 GLY A O 1
ATOM 3169 N N . LEU A 1 430 ? -9.240 -11.714 29.453 1.00 96.06 430 LEU A N 1
ATOM 3170 C CA . LEU A 1 430 ? -9.840 -10.952 30.544 1.00 96.06 430 LEU A CA 1
ATOM 3171 C C . LEU A 1 430 ? -11.227 -10.442 30.122 1.00 96.06 430 LEU A C 1
ATOM 3173 O O . LEU A 1 430 ? -11.374 -9.895 29.033 1.00 96.06 430 LEU A O 1
ATOM 3177 N N . VAL A 1 431 ? -12.220 -10.556 31.005 1.00 97.75 431 VAL A N 1
ATOM 3178 C CA . VAL A 1 431 ? -13.555 -9.967 30.815 1.00 97.75 431 VAL A CA 1
ATOM 3179 C C . VAL A 1 431 ? -13.869 -9.039 31.988 1.00 97.75 431 VAL A C 1
ATOM 3181 O O . VAL A 1 431 ? -13.667 -9.413 33.144 1.00 97.75 431 VAL A O 1
ATOM 3184 N N . LEU A 1 432 ? -14.350 -7.831 31.691 1.00 97.69 432 LEU A N 1
ATOM 3185 C CA . LEU A 1 432 ? -14.738 -6.813 32.671 1.00 97.69 432 LEU A CA 1
ATOM 3186 C C . LEU A 1 432 ? -16.258 -6.579 32.641 1.00 97.69 432 LEU A C 1
ATOM 3188 O O . LEU A 1 432 ? -16.842 -6.461 31.564 1.00 97.69 432 LEU A O 1
ATOM 3192 N N . ASP A 1 433 ? -16.888 -6.440 33.812 1.00 97.00 433 ASP A N 1
ATOM 3193 C CA . ASP A 1 433 ? -18.259 -5.920 33.923 1.00 97.00 433 ASP A CA 1
ATOM 3194 C C . ASP A 1 433 ? -18.292 -4.433 33.514 1.00 97.00 433 ASP A C 1
ATOM 3196 O O . ASP A 1 433 ? -17.504 -3.621 34.008 1.00 97.00 433 ASP A O 1
ATOM 3200 N N . VAL A 1 434 ? -19.238 -4.051 32.650 1.00 97.69 434 VAL A N 1
ATOM 3201 C CA . VAL A 1 434 ? -19.393 -2.673 32.157 1.00 97.69 434 VAL A CA 1
ATOM 3202 C C . VAL A 1 434 ? -20.644 -2.026 32.780 1.00 97.69 434 VAL A C 1
ATOM 3204 O O . VAL A 1 434 ? -21.764 -2.248 32.312 1.00 97.69 434 VAL A O 1
ATOM 3207 N N . PRO A 1 435 ? -20.512 -1.171 33.815 1.00 95.38 435 PRO A N 1
ATOM 3208 C CA . PRO A 1 435 ? -21.657 -0.538 34.483 1.00 95.38 435 PRO A CA 1
ATOM 3209 C C . PRO A 1 435 ? -22.316 0.587 33.659 1.00 95.38 435 PRO A C 1
ATOM 3211 O O . PRO A 1 435 ? -23.347 1.138 34.060 1.00 95.38 435 PRO A O 1
ATOM 3214 N N . ALA A 1 436 ? -21.731 0.961 32.516 1.00 95.50 436 ALA A N 1
ATOM 3215 C CA . ALA A 1 436 ? -22.174 2.074 31.686 1.00 95.50 436 ALA A CA 1
ATOM 3216 C C . ALA A 1 436 ? -23.545 1.822 31.032 1.00 95.50 436 ALA A C 1
ATOM 3218 O O . ALA A 1 436 ? -23.708 0.932 30.198 1.00 95.50 436 ALA A O 1
ATOM 3219 N N . LYS A 1 437 ? -24.523 2.682 31.348 1.00 94.56 437 LYS A N 1
ATOM 3220 C CA . LYS A 1 437 ? -25.916 2.629 30.844 1.00 94.56 437 LYS A CA 1
ATOM 3221 C C . LYS A 1 437 ? -26.173 3.519 29.617 1.00 94.56 437 LYS A C 1
ATOM 3223 O O . LYS A 1 437 ? -27.312 3.688 29.197 1.00 94.56 437 LYS A O 1
ATOM 3228 N N . SER A 1 438 ? -25.130 4.156 29.089 1.00 96.56 438 SER A N 1
ATOM 3229 C CA . SER A 1 438 ? -25.173 5.075 27.945 1.00 96.56 438 SER A CA 1
ATOM 3230 C C . SER A 1 438 ? -23.783 5.210 27.313 1.00 96.56 438 SER A C 1
ATOM 3232 O O . SER A 1 438 ? -22.781 5.012 28.007 1.00 96.56 438 SER A O 1
ATOM 3234 N N . LEU A 1 439 ? -23.696 5.614 26.042 1.00 97.06 439 LEU A N 1
ATOM 3235 C CA . LEU A 1 439 ? -22.396 5.792 25.388 1.00 97.06 439 LEU A CA 1
ATOM 3236 C C . LEU A 1 439 ? -21.500 6.859 26.061 1.00 97.06 439 LEU A C 1
ATOM 3238 O O . LEU A 1 439 ? -20.317 6.577 26.239 1.00 97.06 439 LEU A O 1
ATOM 3242 N N . PRO A 1 440 ? -21.997 8.029 26.529 1.00 97.44 440 PRO A N 1
ATOM 3243 C CA . PRO A 1 440 ? -21.166 8.956 27.303 1.00 97.44 440 PRO A CA 1
ATOM 3244 C C . PRO A 1 440 ? -20.571 8.320 28.566 1.00 97.44 440 PRO A C 1
ATOM 3246 O O . PRO A 1 440 ? -19.384 8.485 28.828 1.00 97.44 440 PRO A O 1
ATOM 3249 N N . SER A 1 441 ? -21.361 7.533 29.312 1.00 97.50 441 SER A N 1
ATOM 3250 C CA . SER A 1 441 ? -20.846 6.799 30.480 1.00 97.50 441 SER A CA 1
ATOM 3251 C C . SER A 1 441 ? -19.866 5.682 30.114 1.00 97.50 441 SER A C 1
ATOM 3253 O O . SER A 1 441 ? -19.000 5.379 30.923 1.00 97.50 441 SER A O 1
ATOM 3255 N N . LEU A 1 442 ? -19.958 5.095 28.912 1.00 98.19 442 LEU A N 1
ATOM 3256 C CA . LEU A 1 442 ? -18.982 4.107 28.438 1.00 98.19 442 LEU A CA 1
ATOM 3257 C C . LEU A 1 442 ? -17.632 4.777 28.165 1.00 98.19 442 LEU A C 1
ATOM 3259 O O . LEU A 1 442 ? -16.596 4.248 28.552 1.00 98.19 442 LEU A O 1
ATOM 3263 N N . VAL A 1 443 ? -17.642 5.965 27.557 1.00 97.44 443 VAL A N 1
ATOM 3264 C CA . VAL A 1 443 ? -16.435 6.766 27.297 1.00 97.44 443 VAL A CA 1
ATOM 3265 C C . VAL A 1 443 ? -15.790 7.236 28.606 1.00 97.44 443 VAL A C 1
ATOM 3267 O O . VAL A 1 443 ? -14.574 7.135 28.753 1.00 97.44 443 VAL A O 1
ATOM 3270 N N . ASP A 1 444 ? -16.584 7.693 29.581 1.00 96.88 444 ASP A N 1
ATOM 3271 C CA . ASP A 1 444 ? -16.073 8.046 30.911 1.00 96.88 444 ASP A CA 1
ATOM 3272 C C . ASP A 1 444 ? -15.519 6.809 31.670 1.00 96.88 444 ASP A C 1
ATOM 3274 O O . ASP A 1 444 ? -14.418 6.902 32.208 1.00 96.88 444 ASP A O 1
ATOM 3278 N N . TRP A 1 445 ? -16.190 5.644 31.642 1.00 97.69 445 TRP A N 1
ATOM 3279 C CA . TRP A 1 445 ? -15.686 4.372 32.210 1.00 97.69 445 TRP A CA 1
ATOM 3280 C C . TRP A 1 445 ? -14.373 3.915 31.550 1.00 97.69 445 TRP A C 1
ATOM 3282 O O . TRP A 1 445 ? -13.404 3.591 32.239 1.00 97.69 445 TRP A O 1
ATOM 3292 N N . THR A 1 446 ? -14.302 3.977 30.215 1.00 97.38 446 THR A N 1
ATOM 3293 C CA . THR A 1 446 ? -13.122 3.588 29.415 1.00 97.38 446 THR A CA 1
ATOM 3294 C C . THR A 1 446 ? -11.862 4.342 29.852 1.00 97.38 446 THR A C 1
ATOM 3296 O O . THR A 1 446 ? -10.769 3.780 29.863 1.00 97.38 446 THR A O 1
ATOM 3299 N N . LEU A 1 447 ? -12.013 5.617 30.224 1.00 95.12 447 LEU A N 1
ATOM 3300 C CA . LEU A 1 447 ? -10.909 6.509 30.588 1.00 95.12 447 LEU A CA 1
ATOM 3301 C C . LEU A 1 447 ? -10.566 6.517 32.086 1.00 95.12 447 LEU A C 1
ATOM 3303 O O . LEU A 1 447 ? -9.494 7.000 32.442 1.00 95.12 447 LEU A O 1
ATOM 3307 N N . LYS A 1 448 ? -11.465 6.044 32.958 1.00 94.38 448 LYS A N 1
ATOM 3308 C CA . LYS A 1 448 ? -11.327 6.142 34.427 1.00 94.38 448 LYS A CA 1
ATOM 3309 C C . LYS A 1 448 ? -11.132 4.799 35.122 1.00 94.38 448 LYS A C 1
ATOM 3311 O O . LYS A 1 448 ? -10.437 4.734 36.130 1.00 94.38 448 LYS A O 1
ATOM 3316 N N . GLU A 1 449 ? -11.763 3.752 34.604 1.00 95.38 449 GLU A N 1
ATOM 3317 C CA . GLU A 1 449 ? -11.932 2.466 35.291 1.00 95.38 449 GLU A CA 1
ATOM 3318 C C . GLU A 1 449 ? -11.382 1.303 34.458 1.00 95.38 449 GLU A C 1
ATOM 3320 O O . GLU A 1 449 ? -10.731 0.415 35.002 1.00 95.38 449 GLU A O 1
ATOM 3325 N N . ALA A 1 450 ? -11.574 1.328 33.134 1.00 95.62 450 ALA A N 1
ATOM 3326 C CA . ALA A 1 450 ? -11.207 0.213 32.259 1.00 95.62 450 ALA A CA 1
ATOM 3327 C C . ALA A 1 450 ? -9.692 0.005 32.076 1.00 95.62 450 ALA A C 1
ATOM 3329 O O . ALA A 1 450 ? -9.296 -1.064 31.623 1.00 95.62 450 ALA A O 1
ATOM 3330 N N . LYS A 1 451 ? -8.848 1.002 32.397 1.00 95.94 451 LYS A N 1
ATOM 3331 C CA . LYS A 1 451 ? -7.375 0.970 32.229 1.00 95.94 451 LYS A CA 1
ATOM 3332 C C . LYS A 1 451 ? -6.932 0.450 30.850 1.00 95.94 451 LYS A C 1
ATOM 3334 O O . LYS A 1 451 ? -6.087 -0.441 30.742 1.00 95.94 451 LYS A O 1
ATOM 3339 N N . LEU A 1 452 ? -7.542 0.998 29.798 1.00 95.69 452 LEU A N 1
ATOM 3340 C CA . LEU A 1 452 ? -7.242 0.667 28.406 1.00 95.69 452 LEU A CA 1
ATOM 3341 C C . LEU A 1 452 ? -6.342 1.730 27.762 1.00 95.69 452 LEU A C 1
ATOM 3343 O O . LEU A 1 452 ? -6.468 2.924 28.038 1.00 95.69 452 LEU A O 1
ATOM 3347 N N . GLY A 1 453 ? -5.467 1.301 26.855 1.00 93.81 453 GLY A N 1
ATOM 3348 C CA . GLY A 1 453 ? -4.587 2.162 26.063 1.00 93.81 453 GLY A CA 1
ATOM 3349 C C . GLY A 1 453 ? -3.262 1.483 25.711 1.00 93.81 453 GLY A C 1
ATOM 3350 O O . GLY A 1 453 ? -3.055 0.302 25.976 1.00 93.81 453 GLY A O 1
ATOM 3351 N N . GLN A 1 454 ? -2.347 2.222 25.083 1.00 92.81 454 GLN A N 1
ATOM 3352 C CA . GLN A 1 454 ? -1.021 1.705 24.725 1.00 92.81 454 GLN A CA 1
ATOM 3353 C C . GLN A 1 454 ? 0.052 2.772 24.986 1.00 92.81 454 GLN A C 1
ATOM 3355 O O . GLN A 1 454 ? -0.154 3.925 24.590 1.00 92.81 454 GLN A O 1
ATOM 3360 N N . PRO A 1 455 ? 1.205 2.427 25.594 1.00 92.38 455 PRO A N 1
ATOM 3361 C CA . PRO A 1 455 ? 2.326 3.353 25.730 1.00 92.38 455 PRO A CA 1
ATOM 3362 C C . PRO A 1 455 ? 2.780 3.929 24.383 1.00 92.38 455 PRO A C 1
ATOM 3364 O O . PRO A 1 455 ? 2.737 3.257 23.350 1.00 92.38 455 PRO A O 1
ATOM 3367 N N . LYS A 1 456 ? 3.249 5.178 24.398 1.00 91.94 456 LYS A N 1
ATOM 3368 C CA . LYS A 1 456 ? 3.801 5.866 23.223 1.00 91.94 456 LYS A CA 1
ATOM 3369 C C . LYS A 1 456 ? 4.908 5.059 22.528 1.00 91.94 456 LYS A C 1
ATOM 3371 O O . LYS A 1 456 ? 5.853 4.598 23.160 1.00 91.94 456 LYS A O 1
ATOM 3376 N N . LEU A 1 457 ? 4.837 4.982 21.197 1.00 92.12 457 LEU A N 1
ATOM 3377 C CA . LEU A 1 457 ? 5.820 4.265 20.367 1.00 92.12 457 LEU A CA 1
ATOM 3378 C C . LEU A 1 457 ? 7.161 5.005 20.197 1.00 92.12 457 LEU A C 1
ATOM 3380 O O . LEU A 1 457 ? 8.110 4.445 19.657 1.00 92.12 457 LEU A O 1
ATOM 3384 N N . SER A 1 458 ? 7.250 6.268 20.621 1.00 90.31 458 SER A N 1
ATOM 3385 C CA . SER A 1 458 ? 8.454 7.099 20.517 1.00 90.31 458 SER A CA 1
ATOM 3386 C C . SER A 1 458 ? 8.563 8.065 21.701 1.00 90.31 458 SER A C 1
ATOM 3388 O O . SER A 1 458 ? 7.560 8.442 22.310 1.00 90.31 458 SER A O 1
ATOM 3390 N N . GLY A 1 459 ? 9.783 8.500 22.033 1.00 85.31 459 GLY A N 1
ATOM 3391 C CA . GLY A 1 459 ? 10.050 9.403 23.164 1.00 85.31 459 GLY A CA 1
ATOM 3392 C C . GLY A 1 459 ? 9.258 10.725 23.119 1.00 85.31 459 GLY A C 1
ATOM 3393 O O . GLY A 1 459 ? 8.568 11.027 24.099 1.00 85.31 459 GLY A O 1
ATOM 3394 N N . PRO A 1 460 ? 9.287 11.477 21.997 1.00 86.75 460 PRO A N 1
ATOM 3395 C CA . PRO A 1 460 ? 8.452 12.667 21.772 1.00 86.75 460 PRO A CA 1
ATOM 3396 C C . PRO A 1 460 ? 6.965 12.361 21.508 1.00 86.75 460 PRO A C 1
ATOM 3398 O O . PRO A 1 460 ? 6.159 13.280 21.365 1.00 86.75 460 PRO A O 1
ATOM 3401 N N . GLY A 1 461 ? 6.605 11.081 21.386 1.00 86.50 461 GLY A N 1
ATOM 3402 C CA . GLY A 1 461 ? 5.265 10.624 21.046 1.00 86.50 461 GLY A CA 1
ATOM 3403 C C . GLY A 1 461 ? 4.254 10.767 22.180 1.00 86.50 461 GLY A C 1
ATOM 3404 O O . GLY A 1 461 ? 4.529 11.288 23.263 1.00 86.50 461 GLY A O 1
ATOM 3405 N N . LYS A 1 462 ? 3.045 10.276 21.914 1.00 88.12 462 LYS A N 1
ATOM 3406 C CA . LYS A 1 462 ? 1.913 10.288 22.846 1.00 88.12 462 LYS A CA 1
ATOM 3407 C C . LYS A 1 462 ? 1.336 8.885 22.946 1.00 88.12 462 LYS A C 1
ATOM 3409 O O . LYS A 1 462 ? 1.349 8.157 21.955 1.00 88.12 462 LYS A O 1
ATOM 3414 N N . ASP A 1 463 ? 0.827 8.539 24.122 1.00 91.81 463 ASP A N 1
ATOM 3415 C CA . ASP A 1 463 ? 0.152 7.260 24.342 1.00 91.81 463 ASP A CA 1
ATOM 3416 C C . ASP A 1 463 ? -1.057 7.133 23.396 1.00 91.81 463 ASP A C 1
ATOM 3418 O O . ASP A 1 463 ? -1.692 8.140 23.032 1.00 91.81 463 ASP A O 1
ATOM 3422 N N . ALA A 1 464 ? -1.350 5.913 22.951 1.00 91.75 464 ALA A N 1
ATOM 3423 C CA . ALA A 1 464 ? -2.489 5.656 22.083 1.00 91.75 464 ALA A CA 1
ATOM 3424 C C . ALA A 1 464 ? -3.794 5.855 22.863 1.00 91.75 464 ALA A C 1
ATOM 3426 O O . ALA A 1 464 ? -3.911 5.444 24.016 1.00 91.75 464 ALA A O 1
ATOM 3427 N N . ASP A 1 465 ? -4.778 6.477 22.212 1.00 93.44 465 ASP A N 1
ATOM 3428 C CA . ASP A 1 465 ? -6.137 6.539 22.751 1.00 93.44 465 ASP A CA 1
ATOM 3429 C C . ASP A 1 465 ? -6.703 5.100 22.828 1.00 93.44 465 ASP A C 1
ATOM 3431 O O . ASP A 1 465 ? -6.525 4.360 21.853 1.00 93.44 465 ASP A O 1
ATOM 3435 N N . PRO A 1 466 ? -7.386 4.693 23.915 1.00 96.31 466 PRO A N 1
ATOM 3436 C CA . PRO A 1 466 ? -8.046 3.390 23.990 1.00 96.31 466 PRO A CA 1
ATOM 3437 C C . PRO A 1 466 ? -9.076 3.201 22.875 1.00 96.31 466 PRO A C 1
ATOM 3439 O O . PRO A 1 466 ? -9.762 4.148 22.471 1.00 96.31 466 PRO A O 1
ATOM 3442 N N . LEU A 1 467 ? -9.199 1.958 22.414 1.00 98.38 467 LEU A N 1
ATOM 3443 C CA . LEU A 1 467 ? -10.172 1.539 21.412 1.00 98.38 467 LEU A CA 1
ATOM 3444 C C . LEU A 1 467 ? -11.267 0.676 22.048 1.00 98.38 467 LEU A C 1
ATOM 3446 O O . LEU A 1 467 ? -10.980 -0.332 22.686 1.00 98.38 467 LEU A O 1
ATOM 3450 N N . ILE A 1 468 ? -12.522 1.048 21.822 1.00 98.56 468 ILE A N 1
ATOM 3451 C CA . ILE A 1 468 ? -13.681 0.206 22.110 1.00 98.56 468 ILE A CA 1
ATOM 3452 C C . ILE A 1 468 ? -14.260 -0.289 20.785 1.00 98.56 468 ILE A C 1
ATOM 3454 O O . ILE A 1 468 ? -14.552 0.504 19.889 1.00 98.56 468 ILE A O 1
ATOM 3458 N N . VAL A 1 469 ? -14.429 -1.600 20.657 1.00 98.75 469 VAL A N 1
ATOM 3459 C CA . VAL A 1 469 ? -15.172 -2.219 19.553 1.00 98.75 469 VAL A CA 1
ATOM 3460 C C . VAL A 1 469 ? -16.593 -2.487 20.044 1.00 98.75 469 VAL A C 1
ATOM 3462 O O . VAL A 1 469 ? -16.753 -2.978 21.157 1.00 98.75 469 VAL A O 1
ATOM 3465 N N . LEU A 1 470 ? -17.616 -2.145 19.261 1.00 98.62 470 LEU A N 1
ATOM 3466 C CA . LEU A 1 470 ? -19.021 -2.377 19.625 1.00 98.62 470 LEU A CA 1
ATOM 3467 C C . LEU A 1 470 ? -19.613 -3.484 18.748 1.00 98.62 470 LEU A C 1
ATOM 3469 O O . LEU A 1 470 ? -19.625 -3.341 17.526 1.00 98.62 470 LEU A O 1
ATOM 3473 N N . THR A 1 471 ? -20.111 -4.555 19.367 1.00 98.38 471 THR A N 1
ATOM 3474 C CA . THR A 1 471 ? -20.938 -5.576 18.697 1.00 98.38 471 THR A CA 1
ATOM 3475 C C . THR A 1 471 ? -22.333 -5.040 18.374 1.00 98.38 471 THR A C 1
ATOM 3477 O O . THR A 1 471 ? -22.744 -3.987 18.867 1.00 98.38 471 THR A O 1
ATOM 3480 N N . GLU A 1 472 ? -23.107 -5.796 17.597 1.00 97.62 472 GLU A N 1
ATOM 3481 C CA . GLU A 1 472 ? -24.495 -5.460 17.267 1.00 97.62 472 GLU A CA 1
ATOM 3482 C C . GLU A 1 472 ? -25.372 -5.292 18.521 1.00 97.62 472 GLU A C 1
ATOM 3484 O O . GLU A 1 472 ? -26.026 -4.259 18.680 1.00 97.62 472 GLU A O 1
ATOM 3489 N N . ALA A 1 473 ? -25.295 -6.221 19.481 1.00 97.38 473 ALA A N 1
ATOM 3490 C CA . ALA A 1 473 ? -26.041 -6.121 20.736 1.00 97.38 473 ALA A CA 1
ATOM 3491 C C . ALA A 1 473 ? -25.582 -4.930 21.607 1.00 97.38 473 ALA A C 1
ATOM 3493 O O . ALA A 1 473 ? -26.399 -4.299 22.286 1.00 97.38 473 ALA A O 1
ATOM 3494 N N . ALA A 1 474 ? -24.299 -4.549 21.555 1.00 97.81 474 ALA A N 1
ATOM 3495 C CA . ALA A 1 474 ? -23.815 -3.333 22.209 1.00 97.81 474 ALA A CA 1
ATOM 3496 C C . ALA A 1 474 ? -24.311 -2.045 21.521 1.00 97.81 474 ALA A C 1
ATOM 3498 O O . ALA A 1 474 ? -24.596 -1.061 22.213 1.00 97.81 474 ALA A O 1
ATOM 3499 N N . LEU A 1 475 ? -24.469 -2.032 20.190 1.00 98.06 475 LEU A N 1
ATOM 3500 C CA . LEU A 1 475 ? -25.088 -0.912 19.469 1.00 98.06 475 LEU A CA 1
ATOM 3501 C C . LEU A 1 475 ? -26.543 -0.722 19.912 1.00 98.06 475 LEU A C 1
ATOM 3503 O O . LEU A 1 475 ? -26.896 0.380 20.344 1.00 98.06 475 LEU A O 1
ATOM 3507 N N . GLU A 1 476 ? -27.351 -1.789 19.905 1.00 96.94 476 GLU A N 1
ATOM 3508 C CA . GLU A 1 476 ? -28.742 -1.751 20.382 1.00 96.94 476 GLU A CA 1
ATOM 3509 C C . GLU A 1 476 ? -28.823 -1.247 21.827 1.00 96.94 476 GLU A C 1
ATOM 3511 O O . GLU A 1 476 ? -29.564 -0.309 22.142 1.00 96.94 476 GLU A O 1
ATOM 3516 N N . ARG A 1 477 ? -27.988 -1.814 22.708 1.00 96.69 477 ARG A N 1
ATOM 3517 C CA . ARG A 1 477 ? -27.904 -1.457 24.128 1.00 96.69 477 ARG A CA 1
ATOM 3518 C C . ARG A 1 477 ? -27.593 0.019 24.363 1.00 96.69 477 ARG A C 1
ATOM 3520 O O . ARG A 1 477 ? -28.099 0.596 25.330 1.00 96.69 477 ARG A O 1
ATOM 3527 N N . TYR A 1 478 ? -26.788 0.633 23.500 1.00 97.38 478 TYR A N 1
ATOM 3528 C CA . TYR A 1 478 ? -26.460 2.057 23.566 1.00 97.38 478 TYR A CA 1
ATOM 3529 C C . TYR A 1 478 ? -27.340 2.953 22.683 1.00 97.38 478 TYR A C 1
ATOM 3531 O O . TYR A 1 478 ? -27.162 4.174 22.691 1.00 97.38 478 TYR A O 1
ATOM 3539 N N . GLY A 1 479 ? -28.346 2.389 22.007 1.00 96.19 479 GLY A N 1
ATOM 3540 C CA . GLY A 1 479 ? -29.299 3.124 21.178 1.00 96.19 479 GLY A CA 1
ATOM 3541 C C . GLY A 1 479 ? -28.686 3.670 19.888 1.00 96.19 479 GLY A C 1
ATOM 3542 O O . GLY A 1 479 ? -29.026 4.781 19.481 1.00 96.19 479 GLY A O 1
ATOM 3543 N N . LEU A 1 480 ? -27.756 2.921 19.295 1.00 97.12 480 LEU A N 1
ATOM 3544 C CA . LEU A 1 480 ? -27.214 3.109 17.950 1.00 97.12 480 LEU A CA 1
ATOM 3545 C C . LEU A 1 480 ? -27.882 2.110 16.983 1.00 97.12 480 LEU A C 1
ATOM 3547 O O . LEU A 1 480 ? -28.282 1.034 17.424 1.00 97.12 480 LEU A O 1
ATOM 3551 N N . PRO A 1 481 ? -28.006 2.430 15.683 1.00 96.31 481 PRO A N 1
ATOM 3552 C CA . PRO A 1 481 ? -28.501 1.468 14.702 1.00 96.31 481 PRO A CA 1
ATOM 3553 C C . PRO A 1 481 ? -27.476 0.344 14.482 1.00 96.31 481 PRO A C 1
ATOM 3555 O O . PRO A 1 481 ? -26.277 0.609 14.389 1.00 96.31 481 PRO A O 1
ATOM 3558 N N . VAL A 1 482 ? -27.939 -0.907 14.382 1.00 95.50 482 VAL A N 1
ATOM 3559 C CA . VAL A 1 482 ? -27.071 -2.075 14.133 1.00 95.50 482 VAL A CA 1
ATOM 3560 C C . VAL A 1 482 ? -26.392 -1.970 12.768 1.00 95.50 482 VAL A C 1
ATOM 3562 O O . VAL A 1 482 ? -25.176 -2.121 12.668 1.00 95.50 482 VAL A O 1
ATOM 3565 N N . THR A 1 483 ? -27.161 -1.608 11.742 1.00 92.50 483 THR A N 1
ATOM 3566 C CA . THR A 1 483 ? -26.704 -1.320 10.379 1.00 92.50 483 THR A CA 1
ATOM 3567 C C . THR A 1 483 ? -27.062 0.116 9.995 1.00 92.50 483 THR A C 1
ATOM 3569 O O . THR A 1 483 ? -28.106 0.633 10.385 1.00 92.50 483 THR A O 1
ATOM 3572 N N . LEU A 1 484 ? -26.193 0.773 9.225 1.00 90.62 484 LEU A N 1
ATOM 3573 C CA . LEU A 1 484 ? -26.474 2.094 8.651 1.00 90.62 484 LEU A CA 1
ATOM 3574 C C . LEU A 1 484 ? -27.515 1.987 7.523 1.00 90.62 484 LEU A C 1
ATOM 3576 O O . LEU A 1 484 ? -27.430 1.069 6.705 1.00 90.62 484 LEU A O 1
ATOM 3580 N N . ALA A 1 485 ? -28.434 2.950 7.423 1.00 88.38 485 ALA A N 1
ATOM 3581 C CA . ALA A 1 485 ? -29.294 3.100 6.242 1.00 88.38 485 ALA A CA 1
ATOM 3582 C C . ALA A 1 485 ? -28.480 3.544 5.006 1.00 88.38 485 ALA A C 1
ATOM 3584 O O . ALA A 1 485 ? -27.388 4.088 5.157 1.00 88.38 485 ALA A O 1
ATOM 3585 N N . GLU A 1 486 ? -28.990 3.378 3.778 1.00 79.69 486 GLU A N 1
ATOM 3586 C CA . GLU A 1 486 ? -28.232 3.726 2.553 1.00 79.69 486 GLU A CA 1
ATOM 3587 C C . GLU A 1 486 ? -27.771 5.196 2.514 1.00 79.69 486 GLU A C 1
ATOM 3589 O O . GLU A 1 486 ? -26.628 5.483 2.156 1.00 79.69 486 GLU A O 1
ATOM 3594 N N . GLU A 1 487 ? -28.609 6.125 2.981 1.00 79.88 487 GLU A N 1
ATOM 3595 C CA . GLU A 1 487 ? -28.253 7.543 3.140 1.00 79.88 487 GLU A CA 1
ATOM 3596 C C . GLU A 1 487 ? -27.076 7.742 4.116 1.00 79.88 487 GLU A C 1
ATOM 3598 O O . GLU A 1 487 ? -26.173 8.545 3.873 1.00 79.88 487 GLU A O 1
ATOM 3603 N N . GLU A 1 488 ? -27.050 6.981 5.214 1.00 85.19 488 GLU A N 1
ATOM 3604 C CA . GLU A 1 488 ? -26.006 7.036 6.242 1.00 85.19 488 GLU A CA 1
ATOM 3605 C C . GLU A 1 488 ? -24.718 6.325 5.801 1.00 85.19 488 GLU A C 1
ATOM 3607 O O . GLU A 1 488 ? -23.623 6.785 6.135 1.00 85.19 488 GLU A O 1
ATOM 3612 N N . LYS A 1 489 ? -24.830 5.243 5.013 1.00 79.75 489 LYS A N 1
ATOM 3613 C CA . LYS A 1 489 ? -23.707 4.576 4.336 1.00 79.75 489 LYS A CA 1
ATOM 3614 C C . LYS A 1 489 ? -23.041 5.535 3.352 1.00 79.75 489 LYS A C 1
ATOM 3616 O O . LYS A 1 489 ? -21.827 5.718 3.422 1.00 79.75 489 LYS A O 1
ATOM 3621 N N . HIS A 1 490 ? -23.824 6.207 2.503 1.00 75.44 490 HIS A N 1
ATOM 3622 C CA . HIS A 1 490 ? -23.325 7.213 1.562 1.00 75.44 490 HIS A CA 1
ATOM 3623 C C . HIS A 1 490 ? -22.694 8.414 2.295 1.00 75.44 490 HIS A C 1
ATOM 3625 O O . HIS A 1 490 ? -21.611 8.874 1.932 1.00 75.44 490 HIS A O 1
ATOM 3631 N N . ALA A 1 491 ? -23.312 8.891 3.383 1.00 77.50 491 ALA A N 1
ATOM 3632 C CA . ALA A 1 491 ? -22.737 9.934 4.237 1.00 77.50 491 ALA A CA 1
ATOM 3633 C C . ALA A 1 491 ? -21.517 9.465 5.066 1.00 77.50 491 ALA A C 1
ATOM 3635 O O . ALA A 1 491 ? -20.782 10.298 5.611 1.00 77.50 491 ALA A O 1
ATOM 3636 N N . GLY A 1 492 ? -21.313 8.149 5.194 1.00 84.19 492 GLY A N 1
ATOM 3637 C CA . GLY A 1 492 ? -20.300 7.502 6.031 1.00 84.19 492 GLY A CA 1
ATOM 3638 C C . GLY A 1 492 ? -20.485 7.711 7.540 1.00 84.19 492 GLY A C 1
ATOM 3639 O O . GLY A 1 492 ? -19.513 7.563 8.289 1.00 84.19 492 GLY A O 1
ATOM 3640 N N . ARG A 1 493 ? -21.677 8.137 7.987 1.00 90.69 493 ARG A N 1
ATOM 3641 C CA . ARG A 1 493 ? -21.977 8.563 9.367 1.00 90.69 493 ARG A CA 1
ATOM 3642 C C . ARG A 1 493 ? -23.482 8.697 9.624 1.00 90.69 493 ARG A C 1
ATOM 3644 O O . ARG A 1 493 ? -24.219 9.106 8.730 1.00 90.69 493 ARG A O 1
ATOM 3651 N N . ILE A 1 494 ? -23.900 8.492 10.873 1.00 95.31 494 ILE A N 1
ATOM 3652 C CA . ILE A 1 494 ? -25.273 8.792 11.320 1.00 95.31 494 ILE A CA 1
ATOM 3653 C C . ILE A 1 494 ? -25.512 10.321 11.418 1.00 95.31 494 ILE A C 1
ATOM 3655 O O . ILE A 1 494 ? -24.554 11.076 11.654 1.00 95.31 494 ILE A O 1
ATOM 3659 N N . PRO A 1 495 ? -26.761 10.817 11.288 1.00 93.94 495 PRO A N 1
ATOM 3660 C CA . PRO A 1 495 ? -27.080 12.244 11.334 1.00 93.94 495 PRO A CA 1
ATOM 3661 C C . PRO A 1 495 ? -26.663 12.939 12.634 1.00 93.94 495 PRO A C 1
ATOM 3663 O O . PRO A 1 495 ? -26.874 12.431 13.732 1.00 93.94 495 PRO A O 1
ATOM 3666 N N . GLU A 1 496 ? -26.182 14.181 12.537 1.00 90.69 496 GLU A N 1
ATOM 3667 C CA . GLU A 1 496 ? -25.760 14.991 13.699 1.00 90.69 496 GLU A CA 1
ATOM 3668 C C . GLU A 1 496 ? -26.907 15.263 14.698 1.00 90.69 496 GLU A C 1
ATOM 3670 O O . GLU A 1 496 ? -26.676 15.502 15.882 1.00 90.69 496 GLU A O 1
ATOM 3675 N N . GLY A 1 497 ? -28.161 15.149 14.243 1.00 93.12 497 GLY A N 1
ATOM 3676 C CA . GLY A 1 497 ? -29.359 15.199 15.081 1.00 93.12 497 GLY A CA 1
ATOM 3677 C C . GLY A 1 497 ? -29.655 13.926 15.891 1.00 93.12 497 GLY A C 1
ATOM 3678 O O . GLY A 1 497 ? -30.631 13.931 16.648 1.00 93.12 497 GLY A O 1
ATOM 3679 N N . HIS A 1 498 ? -28.869 12.853 15.754 1.00 96.44 498 HIS A N 1
ATOM 3680 C CA . HIS A 1 498 ? -29.125 11.563 16.399 1.00 96.44 498 HIS A CA 1
ATOM 3681 C C . HIS A 1 498 ? -29.077 11.639 17.939 1.00 96.44 498 HIS A C 1
ATOM 3683 O O . HIS A 1 498 ? -28.309 12.405 18.530 1.00 96.44 498 HIS A O 1
ATOM 3689 N N . LYS A 1 499 ? -29.893 10.812 18.611 1.00 97.12 499 LYS A N 1
ATOM 3690 C CA . LYS A 1 499 ? -30.069 10.807 20.078 1.00 97.12 499 LYS A CA 1
ATOM 3691 C C . LYS A 1 499 ? -28.741 10.651 20.824 1.00 97.12 499 LYS A C 1
ATOM 3693 O O . LYS A 1 499 ? -28.483 11.395 21.769 1.00 97.12 499 LYS A O 1
ATOM 3698 N N . VAL A 1 500 ? -27.885 9.736 20.371 1.00 96.56 500 VAL A N 1
ATOM 3699 C CA . VAL A 1 500 ? -26.582 9.455 20.998 1.00 96.56 500 VAL A CA 1
ATOM 3700 C C . VAL A 1 500 ? -25.588 10.608 20.800 1.00 96.56 500 VAL A C 1
ATOM 3702 O O . VAL A 1 500 ? -24.861 10.952 21.729 1.00 96.56 500 VAL A O 1
ATOM 3705 N N . ILE A 1 501 ? -25.607 11.291 19.649 1.00 96.81 501 ILE A N 1
ATOM 3706 C CA . ILE A 1 501 ? -24.758 12.475 19.415 1.00 96.81 501 ILE A CA 1
ATOM 3707 C C . ILE A 1 501 ? -25.198 13.636 20.318 1.00 96.81 501 ILE A C 1
ATOM 3709 O O . ILE A 1 501 ? -24.358 14.275 20.952 1.00 96.81 501 ILE A O 1
ATOM 3713 N N . LYS A 1 502 ? -26.511 13.853 20.476 1.00 97.19 502 LYS A N 1
ATOM 3714 C CA . LYS A 1 502 ? -27.065 14.826 21.436 1.00 97.19 502 LYS A CA 1
ATOM 3715 C C . LYS A 1 502 ? -26.690 14.498 22.889 1.00 97.19 502 LYS A C 1
ATOM 3717 O O . LYS A 1 502 ? -26.403 15.412 23.660 1.00 97.19 502 LYS A O 1
ATOM 3722 N N . GLN A 1 503 ? -26.652 13.217 23.268 1.00 96.94 503 GLN A N 1
ATOM 3723 C CA . GLN A 1 503 ? -26.182 12.782 24.591 1.00 96.94 503 GLN A CA 1
ATOM 3724 C C . GLN A 1 503 ? -24.683 13.048 24.797 1.00 96.94 503 GLN A C 1
ATOM 3726 O O . GLN A 1 503 ? -24.310 13.574 25.844 1.00 96.94 503 GLN A O 1
ATOM 3731 N N . LEU A 1 504 ? -23.835 12.741 23.807 1.00 96.81 504 LEU A N 1
ATOM 3732 C CA . LEU A 1 504 ? -22.400 13.051 23.848 1.00 96.81 504 LEU A CA 1
ATOM 3733 C C . LEU A 1 504 ? -22.160 14.559 23.993 1.00 96.81 504 LEU A C 1
ATOM 3735 O O . LEU A 1 504 ? -21.455 14.972 24.910 1.00 96.81 504 LEU A O 1
ATOM 3739 N N . ALA A 1 505 ? -22.817 15.379 23.168 1.00 96.00 505 ALA A N 1
ATOM 3740 C CA . ALA A 1 505 ? -22.701 16.834 23.225 1.00 96.00 505 ALA A CA 1
ATOM 3741 C C . ALA A 1 505 ? -23.160 17.415 24.577 1.00 96.00 505 ALA A C 1
ATOM 3743 O O . ALA A 1 505 ? -22.498 18.299 25.117 1.00 96.00 505 ALA A O 1
ATOM 3744 N N . ARG A 1 506 ? -24.245 16.885 25.168 1.00 96.62 506 ARG A N 1
ATOM 3745 C CA . ARG A 1 506 ? -24.711 17.270 26.516 1.00 96.62 506 ARG A CA 1
ATOM 3746 C C . ARG A 1 506 ? -23.734 16.865 27.629 1.00 96.62 506 ARG A C 1
ATOM 3748 O O . ARG A 1 506 ? -23.713 17.513 28.668 1.00 96.62 506 ARG A O 1
ATOM 3755 N N . ALA A 1 507 ? -22.932 15.825 27.414 1.00 95.31 507 ALA A N 1
ATOM 3756 C CA . ALA A 1 507 ? -21.837 15.406 28.291 1.00 95.31 507 ALA A CA 1
ATOM 3757 C C . ALA A 1 507 ? -20.475 16.025 27.889 1.00 95.31 507 ALA A C 1
ATOM 3759 O O . ALA A 1 507 ? -19.418 15.501 28.249 1.00 95.31 507 ALA A O 1
ATOM 3760 N N . GLU A 1 508 ? -20.498 17.122 27.121 1.00 94.75 508 GLU A N 1
ATOM 3761 C CA . GLU A 1 508 ? -19.341 17.901 26.646 1.00 94.75 508 GLU A CA 1
ATOM 3762 C C . GLU A 1 508 ? -18.341 17.135 25.756 1.00 94.75 508 GLU A C 1
ATOM 3764 O O . GLU A 1 508 ? -17.267 17.643 25.416 1.00 94.75 508 GLU A O 1
ATOM 3769 N N . TRP A 1 509 ? -18.697 15.923 25.327 1.00 96.50 509 TRP A N 1
ATOM 3770 C CA . TRP A 1 509 ? -17.912 15.121 24.400 1.00 96.50 509 TRP A CA 1
ATOM 3771 C C . TRP A 1 509 ? -18.052 15.649 22.968 1.00 96.50 509 TRP A C 1
ATOM 3773 O O . TRP A 1 509 ? -19.153 15.915 22.481 1.00 96.50 509 TRP A O 1
ATOM 3783 N N . LYS A 1 510 ? -16.923 15.771 22.265 1.00 96.06 510 LYS A N 1
ATOM 3784 C CA . LYS A 1 510 ? -16.838 16.259 20.884 1.00 96.06 510 LYS A CA 1
ATOM 3785 C C . LYS A 1 510 ? -16.475 15.127 19.928 1.00 96.06 510 LYS A C 1
ATOM 3787 O O . LYS A 1 510 ? -15.734 14.209 20.277 1.00 96.06 510 LYS A O 1
ATOM 3792 N N . LEU A 1 511 ? -16.984 15.229 18.704 1.00 94.81 511 LEU A N 1
ATOM 3793 C CA . LEU A 1 511 ? -16.637 14.370 17.573 1.00 94.81 511 LEU A CA 1
ATOM 3794 C C . LEU A 1 511 ? -15.709 15.116 16.611 1.00 94.81 511 LEU A C 1
ATOM 3796 O O . LEU A 1 511 ? -15.656 16.347 16.593 1.00 94.81 511 LEU A O 1
ATOM 3800 N N . THR A 1 512 ? -14.969 14.377 15.787 1.00 91.00 512 THR A N 1
ATOM 3801 C CA . THR A 1 512 ? -14.175 14.984 14.704 1.00 91.00 512 THR A CA 1
ATOM 3802 C C . THR A 1 512 ? -15.067 15.445 13.545 1.00 91.00 512 THR A C 1
ATOM 3804 O O . THR A 1 512 ? -16.227 15.054 13.446 1.00 91.00 512 THR A O 1
ATOM 3807 N N . LYS A 1 513 ? -14.503 16.188 12.579 1.00 84.94 513 LYS A N 1
ATOM 3808 C CA . LYS A 1 513 ? -15.189 16.583 11.327 1.00 84.94 513 LYS A CA 1
ATOM 3809 C C . LYS A 1 513 ? -15.655 15.408 10.434 1.00 84.94 513 LYS A C 1
ATOM 3811 O O . LYS A 1 513 ? -16.213 15.670 9.373 1.00 84.94 513 LYS A O 1
ATOM 3816 N N . ARG A 1 514 ? -15.409 14.143 10.814 1.00 83.31 514 ARG A N 1
ATOM 3817 C CA . ARG A 1 514 ? -16.010 12.948 10.185 1.00 83.31 514 ARG A CA 1
ATOM 3818 C C . ARG A 1 514 ? -17.356 12.544 10.811 1.00 83.31 514 ARG A C 1
ATOM 3820 O O . ARG A 1 514 ? -18.062 11.738 10.228 1.00 83.31 514 ARG A O 1
ATOM 3827 N N . GLY A 1 515 ? -17.739 13.115 11.956 1.00 91.44 515 GLY A N 1
ATOM 3828 C CA . GLY A 1 515 ? -18.945 12.732 12.693 1.00 91.44 515 GLY A CA 1
ATOM 3829 C C . GLY A 1 515 ? -18.803 11.386 13.409 1.00 91.44 515 GLY A C 1
ATOM 3830 O O . GLY A 1 515 ? -17.727 11.055 13.912 1.00 91.44 515 GLY A O 1
ATOM 3831 N N . PHE A 1 516 ? -19.911 10.646 13.473 1.00 96.06 516 PHE A N 1
ATOM 3832 C CA . PHE A 1 516 ? -20.021 9.336 14.110 1.00 96.06 516 PHE A CA 1
ATOM 3833 C C . PHE A 1 516 ? -20.325 8.291 13.025 1.00 96.06 516 PHE A C 1
ATOM 3835 O O . PHE A 1 516 ? -21.454 8.195 12.553 1.00 96.06 516 PHE A O 1
ATOM 3842 N N . GLY A 1 517 ? -19.295 7.571 12.589 1.00 95.19 517 GLY A N 1
ATOM 3843 C CA . GLY A 1 517 ? -19.363 6.554 11.537 1.00 95.19 517 GLY A CA 1
ATOM 3844 C C . GLY A 1 517 ? -18.645 5.267 11.960 1.00 95.19 517 GLY A C 1
ATOM 3845 O O . GLY A 1 517 ? -18.347 5.126 13.147 1.00 95.19 517 GLY A O 1
ATOM 3846 N N . PRO A 1 518 ? -18.309 4.364 11.015 1.00 94.94 518 PRO A N 1
ATOM 3847 C CA . PRO A 1 518 ? -17.749 3.035 11.315 1.00 94.94 518 PRO A CA 1
ATOM 3848 C C . PRO A 1 518 ? -16.488 3.090 12.188 1.00 94.94 518 PRO A C 1
ATOM 3850 O O . PRO A 1 518 ? -16.249 2.232 13.034 1.00 94.94 518 PRO A O 1
ATOM 3853 N N . TRP A 1 519 ? -15.714 4.164 12.013 1.00 96.12 519 TRP A N 1
ATOM 3854 C CA . TRP A 1 519 ? -14.697 4.602 12.957 1.00 96.12 519 TRP A CA 1
ATOM 3855 C C . TRP A 1 519 ? -15.046 5.994 13.476 1.00 96.12 519 TRP A C 1
ATOM 3857 O O . TRP A 1 519 ? -15.035 6.968 12.714 1.00 96.12 519 TRP A O 1
ATOM 3867 N N . ALA A 1 520 ? -15.310 6.099 14.775 1.00 95.88 520 ALA A N 1
ATOM 3868 C CA . ALA A 1 520 ? -15.586 7.365 15.448 1.00 95.88 520 ALA A CA 1
ATOM 3869 C C . ALA A 1 520 ? -14.483 7.695 16.462 1.00 95.88 520 ALA A C 1
ATOM 3871 O O . ALA A 1 520 ? -13.832 6.814 17.017 1.00 95.88 520 ALA A O 1
ATOM 3872 N N . ARG A 1 521 ? -14.281 8.989 16.722 1.00 96.00 521 ARG A N 1
ATOM 3873 C CA . ARG A 1 521 ? -13.344 9.477 17.740 1.00 96.00 521 ARG A CA 1
ATOM 3874 C C . ARG A 1 521 ? -14.058 10.480 18.629 1.00 96.00 521 ARG A C 1
ATOM 3876 O O . ARG A 1 521 ? -14.438 11.552 18.153 1.00 96.00 521 ARG A O 1
ATOM 3883 N N . ILE A 1 522 ? -14.201 10.123 19.899 1.00 97.06 522 ILE A N 1
ATOM 3884 C CA . ILE A 1 522 ? -14.888 10.903 20.928 1.00 97.06 522 ILE A CA 1
ATOM 3885 C C . ILE A 1 522 ? -13.823 11.519 21.835 1.00 97.06 522 ILE A C 1
ATOM 3887 O O . ILE A 1 522 ? -12.954 10.803 22.325 1.00 97.06 522 ILE A O 1
ATOM 3891 N N . TYR A 1 523 ? -13.845 12.838 22.041 1.00 96.38 523 TYR A N 1
ATOM 3892 C CA . TYR A 1 523 ? -12.808 13.526 22.818 1.00 96.38 523 TYR A CA 1
ATOM 3893 C C . TYR A 1 523 ? -13.305 14.796 23.519 1.00 96.38 523 TYR A C 1
ATOM 3895 O O . TYR A 1 523 ? -14.241 15.448 23.058 1.00 96.38 523 TYR A O 1
ATOM 3903 N N . ARG A 1 524 ? -12.642 15.185 24.611 1.00 94.00 524 ARG A N 1
ATOM 3904 C CA . ARG A 1 524 ? -12.676 16.555 25.157 1.00 94.00 524 ARG A CA 1
ATOM 3905 C C . ARG A 1 524 ? -11.363 17.268 24.773 1.00 94.00 524 ARG A C 1
ATOM 3907 O O . ARG A 1 524 ? -10.368 16.591 24.494 1.00 94.00 524 ARG A O 1
ATOM 3914 N N . PRO A 1 525 ? -11.324 18.612 24.690 1.00 87.56 525 PRO A N 1
ATOM 3915 C CA . PRO A 1 525 ? -10.068 19.348 24.529 1.00 87.56 525 PRO A CA 1
ATOM 3916 C C . PRO A 1 525 ? -9.056 18.961 25.619 1.00 87.56 525 PRO A C 1
ATOM 3918 O O . PRO A 1 525 ? -9.449 18.719 26.756 1.00 87.56 525 PRO A O 1
ATOM 3921 N N . ALA A 1 526 ? -7.771 18.889 25.270 1.00 81.50 526 ALA A N 1
ATOM 3922 C CA . ALA A 1 526 ? -6.725 18.538 26.229 1.00 81.50 526 ALA A CA 1
ATOM 3923 C C . ALA A 1 526 ? -6.522 19.657 27.264 1.00 81.50 526 ALA A C 1
ATOM 3925 O O . ALA A 1 526 ? -6.513 20.835 26.900 1.00 81.50 526 ALA A O 1
ATOM 3926 N N . ILE A 1 527 ? -6.326 19.282 28.529 1.00 78.19 527 ILE A N 1
ATOM 3927 C CA . ILE A 1 527 ? -6.056 20.209 29.635 1.00 78.19 527 ILE A CA 1
ATOM 3928 C C . ILE A 1 527 ? -4.606 19.981 30.065 1.00 78.19 527 ILE A C 1
ATOM 3930 O O . ILE A 1 527 ? -4.263 18.944 30.627 1.00 78.19 527 ILE A O 1
ATOM 3934 N N . GLY A 1 528 ? -3.722 20.922 29.723 1.00 74.31 528 GLY A N 1
ATOM 3935 C CA . GLY A 1 528 ? -2.278 20.723 29.870 1.00 74.31 528 GLY A CA 1
ATOM 3936 C C . GLY A 1 528 ? -1.793 19.523 29.046 1.00 74.31 528 GLY A C 1
ATOM 3937 O O . GLY A 1 528 ? -1.895 19.522 27.818 1.00 74.31 528 GLY A O 1
ATOM 3938 N N . SER A 1 529 ? -1.261 18.506 29.723 1.00 67.88 529 SER A N 1
ATOM 3939 C CA . SER A 1 529 ? -0.850 17.224 29.134 1.00 67.88 529 SER A CA 1
ATOM 3940 C C . SER A 1 529 ? -1.977 16.186 29.042 1.00 67.88 529 SER A C 1
ATOM 3942 O O . SER A 1 529 ? -1.841 15.223 28.284 1.00 67.88 529 SER A O 1
ATOM 3944 N N . GLU A 1 530 ? -3.076 16.350 29.783 1.00 74.31 530 GLU A N 1
ATOM 3945 C CA . GLU A 1 530 ? -4.125 15.335 29.895 1.00 74.31 530 GLU A CA 1
ATOM 3946 C C . GLU A 1 530 ? -5.012 15.272 28.647 1.00 74.31 530 GLU A C 1
ATOM 3948 O O . GLU A 1 530 ? -5.456 16.287 28.102 1.00 74.31 530 GLU A O 1
ATOM 3953 N N . ARG A 1 531 ? -5.289 14.046 28.188 1.00 83.88 531 ARG A N 1
ATOM 3954 C CA . ARG A 1 531 ? -6.088 13.756 26.991 1.00 83.88 531 ARG A CA 1
ATOM 3955 C C . ARG A 1 531 ? -7.234 12.815 27.336 1.00 83.88 531 ARG A C 1
ATOM 3957 O O . ARG A 1 531 ? -7.025 11.620 27.496 1.00 83.88 531 ARG A O 1
ATOM 3964 N N . ALA A 1 532 ? -8.451 13.340 27.345 1.00 92.06 532 ALA A N 1
ATOM 3965 C CA . ALA A 1 532 ? -9.663 12.534 27.415 1.00 92.06 532 ALA A CA 1
ATOM 3966 C C . ALA A 1 532 ? -10.149 12.217 25.989 1.00 92.06 532 ALA A C 1
ATOM 3968 O O . ALA A 1 532 ? -10.709 13.087 25.314 1.00 92.06 532 ALA A O 1
ATOM 3969 N N . CYS A 1 533 ? -9.881 11.004 25.498 1.00 95.12 533 CYS A N 1
ATOM 3970 C CA . CYS A 1 533 ? -10.202 10.595 24.130 1.00 95.12 533 CYS A CA 1
ATOM 3971 C C . CYS A 1 533 ? -10.337 9.069 23.992 1.00 95.12 533 CYS A C 1
ATOM 3973 O O . CYS A 1 533 ? -9.459 8.340 24.434 1.00 95.12 533 CYS A O 1
ATOM 3975 N N . VAL A 1 534 ? -11.385 8.607 23.306 1.00 97.00 534 VAL A N 1
ATOM 3976 C CA . VAL A 1 534 ? -11.655 7.191 23.000 1.00 97.00 534 VAL A CA 1
ATOM 3977 C C . VAL A 1 534 ? -11.893 7.033 21.495 1.00 97.00 534 VAL A C 1
ATOM 3979 O O . VAL A 1 534 ? -12.533 7.883 20.863 1.00 97.00 534 VAL A O 1
ATOM 3982 N N . GLN A 1 535 ? -11.361 5.961 20.911 1.00 97.62 535 GLN A N 1
ATOM 3983 C CA . GLN A 1 535 ? -11.655 5.525 19.542 1.00 97.62 535 GLN A CA 1
ATOM 3984 C C . GLN A 1 535 ? -12.768 4.472 19.581 1.00 97.62 535 GLN A C 1
ATOM 3986 O O . GLN A 1 535 ? -12.779 3.632 20.479 1.00 97.62 535 GLN A O 1
ATOM 3991 N N . LEU A 1 536 ? -13.672 4.488 18.602 1.00 98.06 536 LEU A N 1
ATOM 3992 C CA . LEU A 1 536 ? -14.666 3.435 18.391 1.00 98.06 536 LEU A CA 1
ATOM 3993 C C . LEU A 1 536 ? -14.421 2.719 17.060 1.00 98.06 536 LEU A C 1
ATOM 3995 O O . LEU A 1 536 ? -14.135 3.378 16.057 1.00 98.06 536 LEU A O 1
ATOM 3999 N N . CYS A 1 537 ? -14.604 1.400 17.058 1.00 98.25 537 CYS A N 1
ATOM 4000 C CA . CYS A 1 537 ? -14.724 0.548 15.873 1.00 98.25 537 CYS A CA 1
ATOM 4001 C C . CYS A 1 537 ? -16.100 -0.132 15.890 1.00 98.25 537 CYS A C 1
ATOM 4003 O O . CYS A 1 537 ? -16.527 -0.623 16.936 1.00 98.25 537 CYS A O 1
ATOM 4005 N N . ILE A 1 538 ? -16.795 -0.151 14.752 1.00 98.19 538 ILE A N 1
ATOM 4006 C CA . ILE A 1 538 ? -18.139 -0.728 14.624 1.00 98.19 538 ILE A CA 1
ATOM 4007 C C . ILE A 1 538 ? -18.150 -1.714 13.439 1.00 98.19 538 ILE A C 1
ATOM 4009 O O . ILE A 1 538 ? -18.325 -1.284 12.293 1.00 98.19 538 ILE A O 1
ATOM 4013 N N . PRO A 1 539 ? -17.906 -3.021 13.667 1.00 96.81 539 PRO A N 1
ATOM 4014 C CA . PRO A 1 539 ? -17.730 -4.001 12.593 1.00 96.81 539 PRO A CA 1
ATOM 4015 C C . PRO A 1 539 ? -18.925 -4.106 11.639 1.00 96.81 539 PRO A C 1
ATOM 4017 O O . PRO A 1 539 ? -18.715 -4.069 10.428 1.00 96.81 539 PRO A O 1
ATOM 4020 N N . SER A 1 540 ? -20.158 -4.106 12.160 1.00 95.38 540 SER A N 1
ATOM 4021 C CA . SER A 1 540 ? -21.409 -4.157 11.377 1.00 95.38 540 SER A CA 1
ATOM 4022 C C . SER A 1 540 ? -21.623 -2.950 10.450 1.00 95.38 540 SER A C 1
ATOM 4024 O O . SER A 1 540 ? -22.420 -3.002 9.515 1.00 95.38 540 SER A O 1
ATOM 4026 N N . TRP A 1 541 ? -20.888 -1.851 10.661 1.00 94.69 541 TRP A N 1
ATOM 4027 C CA . TRP A 1 541 ? -20.868 -0.688 9.767 1.00 94.69 541 TRP A CA 1
ATOM 4028 C C . TRP A 1 541 ? -19.690 -0.740 8.771 1.00 94.69 541 TRP A C 1
ATOM 4030 O O . TRP A 1 541 ? -19.309 0.283 8.204 1.00 94.69 541 TRP A O 1
ATOM 4040 N N . ASN A 1 542 ? -19.084 -1.915 8.563 1.00 91.88 542 ASN A N 1
ATOM 4041 C CA . ASN A 1 542 ? -17.892 -2.132 7.737 1.00 91.88 542 ASN A CA 1
ATOM 4042 C C . ASN A 1 542 ? -16.662 -1.321 8.209 1.00 91.88 542 ASN A C 1
ATOM 4044 O O . ASN A 1 542 ? -15.924 -0.716 7.427 1.00 91.88 542 ASN A O 1
ATOM 4048 N N . ALA A 1 543 ? -16.427 -1.285 9.526 1.00 94.81 543 ALA A N 1
ATOM 4049 C CA . ALA A 1 543 ? -15.189 -0.733 10.082 1.00 94.81 543 ALA A CA 1
ATOM 4050 C C . ALA A 1 543 ? -13.964 -1.615 9.767 1.00 94.81 543 ALA A C 1
ATOM 4052 O O . ALA A 1 543 ? -12.861 -1.098 9.552 1.00 94.81 543 ALA A O 1
ATOM 4053 N N . LEU A 1 544 ? -14.166 -2.933 9.719 1.00 95.31 544 LEU A N 1
ATOM 4054 C CA . LEU A 1 544 ? -13.158 -3.943 9.404 1.00 95.31 544 LEU A CA 1
ATOM 4055 C C . LEU A 1 544 ? -13.365 -4.444 7.965 1.00 95.31 544 LEU A C 1
ATOM 4057 O O . LEU A 1 544 ? -13.902 -5.520 7.749 1.00 95.31 544 LEU A O 1
ATOM 4061 N N . ASP A 1 545 ? -12.941 -3.624 6.996 1.00 89.12 545 ASP A N 1
ATOM 4062 C CA . ASP A 1 545 ? -12.993 -3.902 5.547 1.00 89.12 545 ASP A CA 1
ATOM 4063 C C . ASP A 1 545 ? -12.494 -5.324 5.228 1.00 89.12 545 ASP A C 1
ATOM 4065 O O . ASP A 1 545 ? -11.316 -5.632 5.451 1.00 89.12 545 ASP A O 1
ATOM 4069 N N . THR A 1 546 ? -13.388 -6.176 4.713 1.00 90.06 546 THR A N 1
ATOM 4070 C CA . THR A 1 546 ? -13.163 -7.621 4.510 1.00 90.06 546 THR A CA 1
ATOM 4071 C C . THR A 1 546 ? -11.978 -7.917 3.590 1.00 90.06 546 THR A C 1
ATOM 4073 O O . THR A 1 546 ? -11.264 -8.895 3.796 1.00 90.06 546 THR A O 1
ATOM 4076 N N . ARG A 1 547 ? -11.637 -7.014 2.662 1.00 86.25 547 ARG A N 1
ATOM 4077 C CA . ARG A 1 547 ? -10.438 -7.130 1.802 1.00 86.25 547 ARG A CA 1
ATOM 4078 C C . ARG A 1 547 ? -9.117 -7.059 2.575 1.00 86.25 547 ARG A C 1
ATOM 4080 O O . ARG A 1 547 ? -8.062 -7.388 2.041 1.00 86.25 547 ARG A O 1
ATOM 4087 N N . HIS A 1 548 ? -9.156 -6.580 3.817 1.00 89.19 548 HIS A N 1
ATOM 4088 C CA . HIS A 1 548 ? -7.991 -6.395 4.680 1.00 89.19 548 HIS A CA 1
ATOM 4089 C C . HIS A 1 548 ? -8.057 -7.234 5.961 1.00 89.19 548 HIS A C 1
ATOM 4091 O O . HIS A 1 548 ? -7.009 -7.594 6.493 1.00 89.19 548 HIS A O 1
ATOM 4097 N N . TRP A 1 549 ? -9.266 -7.521 6.450 1.00 93.94 549 TRP A N 1
ATOM 4098 C CA . TRP A 1 549 ? -9.519 -8.219 7.713 1.00 93.94 549 TRP A CA 1
ATOM 4099 C C . TRP A 1 549 ? -10.252 -9.559 7.553 1.00 93.94 549 TRP A C 1
ATOM 4101 O O . TRP A 1 549 ? -10.440 -10.244 8.553 1.00 93.94 549 TRP A O 1
ATOM 4111 N N . GLY A 1 550 ? -10.668 -9.941 6.340 1.00 91.31 550 GLY A N 1
ATOM 4112 C CA . GLY A 1 550 ? -11.571 -11.074 6.111 1.00 91.31 550 GLY A CA 1
ATOM 4113 C C . GLY A 1 550 ? -12.835 -10.966 6.963 1.00 91.31 550 GLY A C 1
ATOM 4114 O O . GLY A 1 550 ? -13.291 -9.867 7.286 1.00 91.31 550 GLY A O 1
ATOM 4115 N N . GLU A 1 551 ? -13.327 -12.108 7.430 1.00 92.44 551 GLU A N 1
ATOM 4116 C CA . GLU A 1 551 ? -14.529 -12.187 8.265 1.00 92.44 551 GLU A CA 1
ATOM 4117 C C . GLU A 1 551 ? -14.275 -11.826 9.744 1.00 92.44 551 GLU A C 1
ATOM 4119 O O . GLU A 1 551 ? -15.089 -12.150 10.604 1.00 92.44 551 GLU A O 1
ATOM 4124 N N . ALA A 1 552 ? -13.181 -11.117 10.079 1.00 95.06 552 ALA A N 1
ATOM 4125 C CA . ALA A 1 552 ? -12.881 -10.721 11.464 1.00 95.06 552 ALA A CA 1
ATOM 4126 C C . ALA A 1 552 ? -14.054 -9.991 12.138 1.00 95.06 552 ALA A C 1
ATOM 4128 O O . ALA A 1 552 ? -14.282 -10.159 13.330 1.00 95.06 552 ALA A O 1
ATOM 4129 N N . GLY A 1 553 ? -14.819 -9.199 11.379 1.00 93.50 553 GLY A N 1
ATOM 4130 C CA . GLY A 1 553 ? -15.991 -8.486 11.892 1.00 93.50 553 GLY A CA 1
ATOM 4131 C C . GLY A 1 553 ? -17.166 -9.372 12.328 1.00 93.50 553 GLY A C 1
ATOM 4132 O O . GLY A 1 553 ? -18.090 -8.843 12.937 1.00 93.50 553 GLY A O 1
ATOM 4133 N N . GLN A 1 554 ? -17.126 -10.674 12.029 1.00 94.75 554 GLN A N 1
ATOM 4134 C CA . GLN A 1 554 ? -18.117 -11.689 12.412 1.00 94.75 554 GLN A CA 1
ATOM 4135 C C . GLN A 1 554 ? -17.595 -12.647 13.501 1.00 94.75 554 GLN A C 1
ATOM 4137 O O . GLN A 1 554 ? -18.335 -13.523 13.947 1.00 94.75 554 GLN A O 1
ATOM 4142 N N . LEU A 1 555 ? -16.332 -12.512 13.928 1.00 97.19 555 LEU A N 1
ATOM 4143 C CA . LEU A 1 555 ? -15.777 -13.319 15.018 1.00 97.19 555 LEU A CA 1
ATOM 4144 C C . LEU A 1 555 ? -16.486 -13.004 16.349 1.00 97.19 555 LEU A C 1
ATOM 4146 O O . LEU A 1 555 ? -16.851 -11.844 16.577 1.00 97.19 555 LEU A O 1
ATOM 4150 N N . PRO A 1 556 ? -16.632 -13.985 17.262 1.00 97.31 556 PRO A N 1
ATOM 4151 C CA . PRO A 1 556 ? -17.163 -13.712 18.591 1.00 97.31 556 PRO A CA 1
ATOM 4152 C C . PRO A 1 556 ? -16.229 -12.780 19.396 1.00 97.31 556 PRO A C 1
ATOM 4154 O O . PRO A 1 556 ? -15.071 -12.556 19.017 1.00 97.31 556 PRO A O 1
ATOM 4157 N N . PRO A 1 557 ? -16.708 -12.183 20.505 1.00 98.00 557 PRO A N 1
ATOM 4158 C CA . PRO A 1 557 ? -16.018 -11.062 21.147 1.00 98.00 557 PRO A CA 1
ATOM 4159 C C . PRO A 1 557 ? -14.593 -11.351 21.637 1.00 98.00 557 PRO A C 1
ATOM 4161 O O . PRO A 1 557 ? -13.751 -10.450 21.623 1.00 98.00 557 PRO A O 1
ATOM 4164 N N . ALA A 1 558 ? -14.301 -12.584 22.063 1.00 97.56 558 ALA A N 1
ATOM 4165 C CA . ALA A 1 558 ? -12.992 -12.967 22.591 1.00 97.56 558 ALA A CA 1
ATOM 4166 C C . ALA A 1 558 ? -11.949 -13.151 21.473 1.00 97.56 558 ALA A C 1
ATOM 4168 O O . ALA A 1 558 ? -10.823 -12.665 21.579 1.00 97.56 558 ALA A O 1
ATOM 4169 N N . GLU A 1 559 ? -12.346 -13.791 20.378 1.00 97.88 559 GLU A N 1
ATOM 4170 C CA . GLU A 1 559 ? -11.570 -14.026 19.161 1.00 97.88 559 GLU A CA 1
ATOM 4171 C C . GLU A 1 559 ? -11.310 -12.697 18.432 1.00 97.88 559 GLU A C 1
ATOM 4173 O O . GLU A 1 559 ? -10.183 -12.389 18.038 1.00 97.88 559 GLU A O 1
ATOM 4178 N N . LEU A 1 560 ? -12.313 -11.815 18.362 1.00 98.44 560 LEU A N 1
ATOM 4179 C CA . LEU A 1 560 ? -12.139 -10.458 17.841 1.00 98.44 560 LEU A CA 1
ATOM 4180 C C . LEU A 1 560 ? -11.181 -9.620 18.714 1.00 98.44 560 LEU A C 1
ATOM 4182 O O . LEU A 1 560 ? -10.327 -8.895 18.187 1.00 98.44 560 LEU A O 1
ATOM 4186 N N . ALA A 1 561 ? -11.257 -9.748 20.045 1.00 98.44 561 ALA A N 1
ATOM 4187 C CA . ALA A 1 561 ? -10.300 -9.124 20.960 1.00 98.44 561 ALA A CA 1
ATOM 4188 C C . ALA A 1 561 ? -8.878 -9.700 20.799 1.00 98.44 561 ALA A C 1
ATOM 4190 O O . ALA A 1 561 ? -7.902 -8.945 20.881 1.00 98.44 561 ALA A O 1
ATOM 4191 N N . ARG A 1 562 ? -8.744 -11.005 20.512 1.00 97.44 562 ARG A N 1
ATOM 4192 C CA . ARG A 1 562 ? -7.474 -11.680 20.189 1.00 97.44 562 ARG A CA 1
ATOM 4193 C C . ARG A 1 562 ? -6.869 -11.130 18.897 1.00 97.44 562 ARG A C 1
ATOM 4195 O O . ARG A 1 562 ? -5.767 -10.581 18.955 1.00 97.44 562 ARG A O 1
ATOM 4202 N N . VAL A 1 563 ? -7.583 -11.184 17.769 1.00 98.19 563 VAL A N 1
ATOM 4203 C CA . VAL A 1 563 ? -7.119 -10.690 16.454 1.00 98.19 563 VAL A CA 1
ATOM 4204 C C . VAL A 1 563 ? -6.657 -9.235 16.530 1.00 98.19 563 VAL A C 1
ATOM 4206 O O . VAL A 1 563 ? -5.520 -8.907 16.167 1.00 98.19 563 VAL A O 1
ATOM 4209 N N . LEU A 1 564 ? -7.510 -8.345 17.047 1.00 98.31 564 LEU A N 1
ATOM 4210 C CA . LEU A 1 564 ? -7.184 -6.922 17.131 1.00 98.31 564 LEU A CA 1
ATOM 4211 C C . LEU A 1 564 ? -6.089 -6.646 18.171 1.00 98.31 564 LEU A C 1
ATOM 4213 O O . LEU A 1 564 ? -5.287 -5.733 17.973 1.00 98.31 564 LEU A O 1
ATOM 4217 N N . GLY A 1 565 ? -6.009 -7.431 19.249 1.00 97.75 565 GLY A N 1
ATOM 4218 C CA . GLY A 1 565 ? -4.973 -7.332 20.279 1.00 97.75 565 GLY A CA 1
ATOM 4219 C C . GLY A 1 565 ? -3.580 -7.740 19.792 1.00 97.75 565 GLY A C 1
ATOM 4220 O O . GLY A 1 565 ? -2.598 -7.032 20.046 1.00 97.75 565 GLY A O 1
ATOM 4221 N N . VAL A 1 566 ? -3.480 -8.839 19.038 1.00 98.19 566 VAL A N 1
ATOM 4222 C CA . VAL A 1 566 ? -2.230 -9.270 18.388 1.00 98.19 566 VAL A CA 1
ATOM 4223 C C . VAL A 1 566 ? -1.781 -8.221 17.370 1.00 98.19 566 VAL A C 1
ATOM 4225 O O . VAL A 1 566 ? -0.634 -7.775 17.418 1.00 98.19 566 VAL A O 1
ATOM 4228 N N . TYR A 1 567 ? -2.686 -7.727 16.518 1.00 98.56 567 TYR A N 1
ATOM 4229 C CA . TYR A 1 567 ? -2.368 -6.619 15.615 1.00 98.56 567 TYR A CA 1
ATOM 4230 C C . TYR A 1 567 ? -1.915 -5.359 16.384 1.00 98.56 567 TYR A C 1
ATOM 4232 O O . TYR A 1 567 ? -0.909 -4.745 16.027 1.00 98.56 567 TYR A O 1
ATOM 4240 N N . ALA A 1 568 ? -2.610 -4.976 17.461 1.00 97.69 568 ALA A N 1
ATOM 4241 C CA . ALA A 1 568 ? -2.312 -3.761 18.219 1.00 97.69 568 ALA A CA 1
ATOM 4242 C C . ALA A 1 568 ? -0.950 -3.814 18.927 1.00 97.69 568 ALA A C 1
ATOM 4244 O O . ALA A 1 568 ? -0.188 -2.844 18.895 1.00 97.69 568 ALA A O 1
ATOM 4245 N N . SER A 1 569 ? -0.619 -4.951 19.543 1.00 96.06 569 SER A N 1
ATOM 4246 C CA . SER A 1 569 ? 0.674 -5.178 20.203 1.00 96.06 569 SER A CA 1
ATOM 4247 C C . SER A 1 569 ? 1.846 -5.206 19.214 1.00 96.06 569 SER A C 1
ATOM 4249 O O . SER A 1 569 ? 2.915 -4.664 19.518 1.00 96.06 569 SER A O 1
ATOM 4251 N N . ARG A 1 570 ? 1.642 -5.760 18.010 1.00 97.12 570 ARG A N 1
ATOM 4252 C CA . ARG A 1 570 ? 2.661 -5.863 16.951 1.00 97.12 570 ARG A CA 1
ATOM 4253 C C . ARG A 1 570 ? 2.839 -4.590 16.127 1.00 97.12 570 ARG A C 1
ATOM 4255 O O . ARG A 1 570 ? 3.970 -4.228 15.823 1.00 97.12 570 ARG A O 1
ATOM 4262 N N . VAL A 1 571 ? 1.755 -3.887 15.809 1.00 97.62 571 VAL A N 1
ATOM 4263 C CA . VAL A 1 571 ? 1.754 -2.653 15.009 1.00 97.62 571 VAL A CA 1
ATOM 4264 C C . VAL A 1 571 ? 1.500 -1.452 15.927 1.00 97.62 571 VAL A C 1
ATOM 4266 O O . VAL A 1 571 ? 2.452 -0.884 16.473 1.00 97.62 571 VAL A O 1
ATOM 4269 N N . MET A 1 572 ? 0.230 -1.097 16.125 1.00 96.44 572 MET A N 1
ATOM 4270 C CA . MET A 1 572 ? -0.291 -0.093 17.061 1.00 96.44 572 MET A CA 1
ATOM 4271 C C . MET A 1 572 ? -1.802 -0.305 17.229 1.00 96.44 572 MET A C 1
ATOM 4273 O O . MET A 1 572 ? -2.421 -0.876 16.327 1.00 96.44 572 MET A O 1
ATOM 4277 N N . THR A 1 573 ? -2.418 0.205 18.302 1.00 96.56 573 THR A N 1
ATOM 4278 C CA . THR A 1 573 ? -3.891 0.237 18.436 1.00 96.56 573 THR A CA 1
ATOM 4279 C C . THR A 1 573 ? -4.557 0.768 17.150 1.00 96.56 573 THR A C 1
ATOM 4281 O O . THR A 1 573 ? -4.243 1.894 16.742 1.00 96.56 573 THR A O 1
ATOM 4284 N N . PRO A 1 574 ? -5.459 -0.000 16.500 1.00 94.94 574 PRO A N 1
ATOM 4285 C CA . PRO A 1 574 ? -6.121 0.405 15.260 1.00 94.94 574 PRO A CA 1
ATOM 4286 C C . PRO A 1 574 ? -6.800 1.779 15.337 1.00 94.94 574 PRO A C 1
ATOM 4288 O O . PRO A 1 574 ? -7.485 2.103 16.308 1.00 94.94 574 PRO A O 1
ATOM 4291 N N . ARG A 1 575 ? -6.628 2.591 14.288 1.00 90.56 575 ARG A N 1
ATOM 4292 C CA . ARG A 1 575 ? -7.187 3.947 14.172 1.00 90.56 575 ARG A CA 1
ATOM 4293 C C . ARG A 1 575 ? -7.703 4.192 12.760 1.00 90.56 575 ARG A C 1
ATOM 4295 O O . ARG A 1 575 ? -6.988 4.703 11.898 1.00 90.56 575 ARG A O 1
ATOM 4302 N N . GLY A 1 576 ? -8.970 3.863 12.528 1.00 92.75 576 GLY A N 1
ATOM 4303 C CA . GLY A 1 576 ? -9.511 3.832 11.172 1.00 92.75 576 GLY A CA 1
ATOM 4304 C C . GLY A 1 576 ? -9.103 2.556 10.438 1.00 92.75 576 GLY A C 1
ATOM 4305 O O . GLY A 1 576 ? -8.483 1.661 11.010 1.00 92.75 576 GLY A O 1
ATOM 4306 N N . SER A 1 577 ? -9.396 2.504 9.138 1.00 93.19 577 SER A N 1
ATOM 4307 C CA . SER A 1 577 ? -8.910 1.424 8.277 1.00 93.19 577 SER A CA 1
ATOM 4308 C C . SER A 1 577 ? -7.384 1.272 8.346 1.00 93.19 577 SER A C 1
ATOM 4310 O O . SER A 1 577 ? -6.660 2.208 8.702 1.00 93.19 577 SER A O 1
ATOM 4312 N N . THR A 1 578 ? -6.884 0.101 7.955 1.00 95.56 578 THR A N 1
ATOM 4313 C CA . THR A 1 578 ? -5.450 -0.234 7.831 1.00 95.56 578 THR A CA 1
ATOM 4314 C C . THR A 1 578 ? -4.637 0.887 7.172 1.00 95.56 578 THR A C 1
ATOM 4316 O O . THR A 1 578 ? -3.614 1.313 7.699 1.00 95.56 578 THR A O 1
ATOM 4319 N N . ALA A 1 579 ? -5.157 1.475 6.091 1.00 94.50 579 ALA A N 1
ATOM 4320 C CA . ALA A 1 579 ? -4.559 2.620 5.404 1.00 94.50 579 ALA A CA 1
ATOM 4321 C C . ALA A 1 579 ? -4.394 3.884 6.277 1.00 94.50 579 ALA A C 1
ATOM 4323 O O . ALA A 1 579 ? -3.413 4.611 6.136 1.00 94.50 579 ALA A O 1
ATOM 4324 N N . VAL A 1 580 ? -5.345 4.175 7.173 1.00 94.75 580 VAL A N 1
ATOM 4325 C CA . VAL A 1 580 ? -5.234 5.294 8.127 1.00 94.75 580 VAL A CA 1
ATOM 4326 C C . VAL A 1 580 ? -4.304 4.916 9.278 1.00 94.75 580 VAL A C 1
ATOM 4328 O O . VAL A 1 580 ? -3.438 5.711 9.629 1.00 94.75 580 VAL A O 1
ATOM 4331 N N . THR A 1 581 ? -4.400 3.689 9.794 1.00 96.69 581 THR A N 1
ATOM 4332 C CA . THR A 1 581 ? -3.502 3.188 10.847 1.00 96.69 581 THR A CA 1
ATOM 4333 C C . THR A 1 581 ? -2.034 3.224 10.395 1.00 96.69 581 THR A C 1
ATOM 4335 O O . THR A 1 581 ? -1.175 3.658 11.154 1.00 96.69 581 THR A O 1
ATOM 4338 N N . GLY A 1 582 ? -1.734 2.890 9.135 1.00 96.88 582 GLY A N 1
ATOM 4339 C CA . GLY A 1 582 ? -0.380 2.973 8.573 1.00 96.88 582 GLY A CA 1
ATOM 4340 C C . GLY A 1 582 ? 0.174 4.400 8.486 1.00 96.88 582 GLY A C 1
ATOM 4341 O O . GLY A 1 582 ? 1.374 4.596 8.665 1.00 96.88 582 GLY A O 1
ATOM 4342 N N . LEU A 1 583 ? -0.691 5.396 8.271 1.00 95.75 583 LEU A N 1
ATOM 4343 C CA . LEU A 1 583 ? -0.357 6.827 8.231 1.00 95.75 583 LEU A CA 1
ATOM 4344 C C . LEU A 1 583 ? -0.160 7.417 9.644 1.00 95.75 583 LEU A C 1
ATOM 4346 O O . LEU A 1 583 ? 0.735 8.229 9.893 1.00 95.75 583 LEU A O 1
ATOM 4350 N N . GLU A 1 584 ? -0.999 6.986 10.586 1.00 95.62 584 GLU A N 1
ATOM 4351 C CA . GLU A 1 584 ? -0.891 7.308 12.011 1.00 95.62 584 GLU A CA 1
ATOM 4352 C C . GLU A 1 584 ? 0.382 6.691 12.611 1.00 95.62 584 GLU A C 1
ATOM 4354 O O . GLU A 1 584 ? 1.056 7.349 13.397 1.00 95.62 584 GLU A O 1
ATOM 4359 N N . LEU A 1 585 ? 0.783 5.490 12.173 1.00 97.31 585 LEU A N 1
ATOM 4360 C CA . LEU A 1 585 ? 2.015 4.822 12.603 1.00 97.31 585 LEU A CA 1
ATOM 4361 C C . LEU A 1 585 ? 3.275 5.618 12.229 1.00 97.31 585 LEU A C 1
ATOM 4363 O O . LEU A 1 585 ? 4.150 5.795 13.076 1.00 97.31 585 LEU A O 1
ATOM 4367 N N . MET A 1 586 ? 3.351 6.153 11.002 1.00 96.62 586 MET A N 1
ATOM 4368 C CA . MET A 1 586 ? 4.439 7.062 10.594 1.00 96.62 586 MET A CA 1
ATOM 4369 C C . MET A 1 586 ? 4.515 8.276 11.537 1.00 96.62 586 MET A C 1
ATOM 4371 O O . MET A 1 586 ? 5.586 8.648 12.009 1.00 96.62 586 MET A O 1
ATOM 4375 N N . THR A 1 587 ? 3.355 8.843 11.880 1.00 94.69 587 THR A N 1
ATOM 4376 C CA . THR A 1 587 ? 3.229 10.015 12.763 1.00 94.69 587 THR A CA 1
ATOM 4377 C C . THR A 1 587 ? 3.524 9.689 14.237 1.00 94.69 587 THR A C 1
ATOM 4379 O O . THR A 1 587 ? 4.014 10.541 14.973 1.00 94.69 587 THR A O 1
ATOM 4382 N N . ALA A 1 588 ? 3.246 8.467 14.695 1.00 95.00 588 ALA A N 1
ATOM 4383 C CA . ALA A 1 588 ? 3.506 8.022 16.064 1.00 95.00 588 ALA A CA 1
ATOM 4384 C C . ALA A 1 588 ? 4.989 7.688 16.304 1.00 95.00 588 ALA A C 1
ATOM 4386 O O . ALA A 1 588 ? 5.505 7.921 17.400 1.00 95.00 588 ALA A O 1
ATOM 4387 N N . LEU A 1 589 ? 5.675 7.165 15.283 1.00 95.50 589 LEU A N 1
ATOM 4388 C CA . LEU A 1 589 ? 7.102 6.836 15.324 1.00 95.50 589 LEU A CA 1
ATOM 4389 C C . LEU A 1 589 ? 7.984 8.065 15.066 1.00 95.50 589 LEU A C 1
ATOM 4391 O O . LEU A 1 589 ? 9.000 8.230 15.737 1.00 95.50 589 LEU A O 1
ATOM 4395 N N . HIS A 1 590 ? 7.550 8.967 14.180 1.00 94.25 590 HIS A N 1
ATOM 4396 C CA . HIS A 1 590 ? 8.187 10.258 13.915 1.00 94.25 590 HIS A CA 1
ATOM 4397 C C . HIS A 1 590 ? 7.202 11.414 14.201 1.00 94.25 590 HIS A C 1
ATOM 4399 O O . HIS A 1 590 ? 6.656 12.007 13.263 1.00 94.25 590 HIS A O 1
ATOM 4405 N N . PRO A 1 591 ? 6.953 11.752 15.488 1.00 94.00 591 PRO A N 1
ATOM 4406 C CA . PRO A 1 591 ? 6.078 12.859 15.870 1.00 94.00 591 PRO A CA 1
ATOM 4407 C C . PRO A 1 591 ? 6.544 14.181 15.259 1.00 94.00 591 PRO A C 1
ATOM 4409 O O . PRO A 1 591 ? 7.751 14.400 15.177 1.00 94.00 591 PRO A O 1
ATOM 4412 N N . PRO A 1 592 ? 5.624 15.095 14.903 1.00 93.31 592 PRO A N 1
ATOM 4413 C CA . PRO A 1 592 ? 5.964 16.366 14.258 1.00 93.31 592 PRO A CA 1
ATOM 4414 C C . PRO A 1 592 ? 6.665 17.366 15.190 1.00 93.31 592 PRO A C 1
ATOM 4416 O O . PRO A 1 592 ? 7.253 18.349 14.738 1.00 93.31 592 PRO A O 1
ATOM 4419 N N . THR A 1 593 ? 6.553 17.146 16.502 1.00 92.81 593 THR A N 1
ATOM 4420 C CA . THR A 1 593 ? 6.986 18.075 17.547 1.00 92.81 593 THR A CA 1
ATOM 4421 C C . THR A 1 593 ? 7.584 17.340 18.737 1.00 92.81 593 THR A C 1
ATOM 4423 O O . THR A 1 593 ? 7.074 16.286 19.122 1.00 92.81 593 THR A O 1
ATOM 4426 N N . ARG A 1 594 ? 8.590 17.943 19.370 1.00 92.62 594 ARG A N 1
ATOM 4427 C CA . ARG A 1 594 ? 9.188 17.501 20.639 1.00 92.62 594 ARG A CA 1
ATOM 4428 C C . ARG A 1 594 ? 9.001 18.565 21.723 1.00 92.62 594 ARG A C 1
ATOM 4430 O O . ARG A 1 594 ? 8.671 19.709 21.420 1.00 92.62 594 ARG A O 1
ATOM 4437 N N . ALA A 1 595 ? 9.241 18.195 22.977 1.00 90.06 595 ALA A N 1
ATOM 4438 C CA . ALA A 1 595 ? 9.421 19.178 24.040 1.00 90.06 595 ALA A CA 1
ATOM 4439 C C . ALA A 1 595 ? 10.854 19.737 23.991 1.00 90.06 595 ALA A C 1
ATOM 4441 O O . ALA A 1 595 ? 11.796 18.957 23.848 1.00 90.06 595 ALA A O 1
ATOM 4442 N N . SER A 1 596 ? 11.004 21.054 24.135 1.00 90.38 596 SER A N 1
ATOM 4443 C CA . SER A 1 596 ? 12.301 21.729 24.278 1.00 90.38 596 SER A CA 1
ATOM 4444 C C . SER A 1 596 ? 13.032 21.312 25.560 1.00 90.38 596 SER A C 1
ATOM 4446 O O . SER A 1 596 ? 12.482 20.617 26.428 1.00 90.38 596 SER A O 1
ATOM 4448 N N . GLU A 1 597 ? 14.253 21.810 25.738 1.00 89.81 597 GLU A N 1
ATOM 4449 C CA . GLU A 1 597 ? 14.826 21.965 27.079 1.00 89.81 597 GLU A CA 1
ATOM 4450 C C . GLU A 1 597 ? 13.990 22.958 27.916 1.00 89.81 597 GLU A C 1
ATOM 4452 O O . GLU A 1 597 ? 13.261 23.778 27.346 1.00 89.81 597 GLU A O 1
ATOM 4457 N N . PRO A 1 598 ? 14.002 22.871 29.258 1.00 89.88 598 PRO A N 1
ATOM 4458 C CA . PRO A 1 598 ? 13.318 23.848 30.102 1.00 89.88 598 PRO A CA 1
ATOM 4459 C C . PRO A 1 598 ? 13.895 25.256 29.908 1.00 89.88 598 PRO A C 1
ATOM 4461 O O . PRO A 1 598 ? 15.111 25.424 29.873 1.00 89.88 598 PRO A O 1
ATOM 4464 N N . ASP A 1 599 ? 13.032 26.266 29.824 1.00 91.19 599 ASP A N 1
ATOM 4465 C CA . ASP A 1 599 ? 13.446 27.668 29.881 1.00 91.19 599 ASP A CA 1
ATOM 4466 C C . ASP A 1 599 ? 13.895 28.084 31.298 1.00 91.19 599 ASP A C 1
ATOM 4468 O O . ASP A 1 599 ? 13.880 27.294 32.245 1.00 91.19 599 ASP A O 1
ATOM 4472 N N . ALA A 1 600 ? 14.269 29.356 31.467 1.00 89.75 600 ALA A N 1
ATOM 4473 C CA . ALA A 1 600 ? 14.697 29.911 32.755 1.00 89.75 600 ALA A CA 1
ATOM 4474 C C . ALA A 1 600 ? 13.616 29.880 33.864 1.00 89.75 600 ALA A C 1
ATOM 4476 O O . ALA A 1 600 ? 13.937 30.113 35.026 1.00 89.75 600 ALA A O 1
ATOM 4477 N N . ALA A 1 601 ? 12.353 29.581 33.531 1.00 88.88 601 ALA A N 1
ATOM 4478 C CA . ALA A 1 601 ? 11.259 29.348 34.476 1.00 88.88 601 ALA A CA 1
ATOM 4479 C C . ALA A 1 601 ? 10.925 27.845 34.639 1.00 88.88 601 ALA A C 1
ATOM 4481 O O . ALA A 1 601 ? 9.896 27.493 35.218 1.00 88.88 601 ALA A O 1
ATOM 4482 N N . GLY A 1 602 ? 11.769 26.947 34.118 1.00 87.25 602 GLY A N 1
ATOM 4483 C CA . GLY A 1 602 ? 11.582 25.495 34.155 1.00 87.25 602 GLY A CA 1
ATOM 4484 C C . GLY A 1 602 ? 10.536 24.965 33.166 1.00 87.25 602 GLY A C 1
ATOM 4485 O O . GLY A 1 602 ? 10.204 23.776 33.198 1.00 87.25 602 GLY A O 1
ATOM 4486 N N . LYS A 1 603 ? 10.001 25.808 32.276 1.00 87.12 603 LYS A N 1
ATOM 4487 C CA . LYS A 1 603 ? 8.910 25.449 31.366 1.00 87.12 603 LYS A CA 1
ATOM 4488 C C . LYS A 1 603 ? 9.456 24.960 30.027 1.00 87.12 603 LYS A C 1
ATOM 4490 O O . LYS A 1 603 ? 10.290 25.605 29.403 1.00 87.12 603 LYS A O 1
ATOM 4495 N N . ARG A 1 604 ? 8.949 23.819 29.553 1.00 87.44 604 ARG A N 1
ATOM 4496 C CA . ARG A 1 604 ? 9.239 23.304 28.205 1.00 87.44 604 ARG A CA 1
ATOM 4497 C C . ARG A 1 604 ? 8.211 23.807 27.191 1.00 87.44 604 ARG A C 1
ATOM 4499 O O . ARG A 1 604 ? 7.021 23.906 27.496 1.00 87.44 604 ARG A O 1
ATOM 4506 N N . HIS A 1 605 ? 8.676 24.053 25.974 1.00 88.19 605 HIS A N 1
ATOM 4507 C CA . HIS A 1 605 ? 7.907 24.525 24.823 1.00 88.19 605 HIS A CA 1
ATOM 4508 C C . HIS A 1 605 ? 7.813 23.435 23.749 1.00 88.19 605 HIS A C 1
ATOM 4510 O O . HIS A 1 605 ? 8.462 22.394 23.847 1.00 88.19 605 HIS A O 1
ATOM 4516 N N . SER A 1 606 ? 6.977 23.651 22.732 1.00 89.38 606 SER A N 1
ATOM 4517 C CA . SER A 1 606 ? 6.821 22.723 21.605 1.00 89.38 606 SER A CA 1
ATOM 4518 C C . SER A 1 606 ? 7.728 23.135 20.447 1.00 89.38 606 SER A C 1
ATOM 4520 O O . SER A 1 606 ? 7.449 24.123 19.773 1.00 89.38 606 SER A O 1
ATOM 4522 N N . GLU A 1 607 ? 8.761 22.348 20.174 1.00 92.50 607 GLU A N 1
ATOM 4523 C CA . GLU A 1 607 ? 9.678 22.529 19.041 1.00 92.50 607 GLU A CA 1
ATOM 4524 C C . GLU A 1 607 ? 9.354 21.567 17.896 1.00 92.50 607 GLU A C 1
ATOM 4526 O O . GLU A 1 607 ? 8.708 20.540 18.109 1.00 92.50 607 GLU A O 1
ATOM 4531 N N . HIS A 1 608 ? 9.864 21.845 16.692 1.00 92.31 608 HIS A N 1
ATOM 4532 C CA . HIS A 1 608 ? 9.950 20.844 15.626 1.00 92.31 608 HIS A CA 1
ATOM 4533 C C . HIS A 1 608 ? 10.824 19.656 16.068 1.00 92.31 608 HIS A C 1
ATOM 4535 O O . HIS A 1 608 ? 11.833 19.827 16.752 1.00 92.31 608 HIS A O 1
ATOM 4541 N N . ASN A 1 609 ? 10.441 18.444 15.669 1.00 93.56 609 ASN A N 1
ATOM 4542 C CA . ASN A 1 609 ? 11.213 17.231 15.923 1.00 93.56 609 ASN A CA 1
ATOM 4543 C C . ASN A 1 609 ? 12.019 16.840 14.665 1.00 93.56 609 ASN A C 1
ATOM 4545 O O . ASN A 1 609 ? 11.392 16.436 13.683 1.00 93.56 609 ASN A O 1
ATOM 4549 N N . PRO A 1 610 ? 13.365 16.931 14.668 1.00 91.19 610 PRO A N 1
ATOM 4550 C CA . PRO A 1 610 ? 14.187 16.607 13.500 1.00 91.19 610 PRO A CA 1
ATOM 4551 C C . PRO A 1 610 ? 13.924 15.194 12.970 1.00 91.19 610 PRO A C 1
ATOM 4553 O O . PRO A 1 610 ? 13.725 14.259 13.746 1.00 91.19 610 PRO A O 1
ATOM 4556 N N . GLY A 1 611 ? 13.932 15.024 11.646 1.00 91.00 611 GLY A N 1
ATOM 4557 C CA . GLY A 1 611 ? 13.578 13.742 11.028 1.00 91.00 611 GLY A CA 1
ATOM 4558 C C . GLY A 1 611 ? 12.070 13.457 10.991 1.00 91.00 611 GLY A C 1
ATOM 4559 O O . GLY A 1 611 ? 11.682 12.292 10.888 1.00 91.00 611 GLY A O 1
ATOM 4560 N N . SER A 1 612 ? 11.220 14.486 11.088 1.00 94.19 612 SER A N 1
ATOM 4561 C CA . SER A 1 612 ? 9.760 14.405 10.922 1.00 94.19 612 SER A CA 1
ATOM 4562 C C . SER A 1 612 ? 9.264 15.398 9.864 1.00 94.19 612 SER A C 1
ATOM 4564 O O . SER A 1 612 ? 9.959 16.353 9.537 1.00 94.19 612 SER A O 1
ATOM 4566 N N . LEU A 1 613 ? 8.041 15.211 9.360 1.00 92.81 613 LEU A N 1
ATOM 4567 C CA . LEU A 1 613 ? 7.429 16.076 8.333 1.00 92.81 613 LEU A CA 1
ATOM 4568 C C . LEU A 1 613 ? 6.887 17.417 8.875 1.00 92.81 613 LEU A C 1
ATOM 4570 O O . LEU A 1 613 ? 6.144 18.107 8.183 1.00 92.81 613 LEU A O 1
ATOM 4574 N N . GLY A 1 614 ? 7.191 17.770 10.129 1.00 88.06 614 GLY A N 1
ATOM 4575 C CA . GLY A 1 614 ? 6.627 18.951 10.781 1.00 88.06 614 GLY A CA 1
ATOM 4576 C C . GLY A 1 614 ? 5.121 18.853 11.069 1.00 88.06 614 GLY A C 1
ATOM 4577 O O . GLY A 1 614 ? 4.459 17.846 10.816 1.00 88.06 614 GLY A O 1
ATOM 4578 N N . LYS A 1 615 ? 4.584 19.900 11.703 1.00 89.56 615 LYS A N 1
ATOM 4579 C CA . LYS A 1 615 ? 3.204 19.941 12.227 1.00 89.56 615 LYS A CA 1
ATOM 4580 C C . LYS A 1 615 ? 2.173 20.383 11.190 1.00 89.56 615 LYS A C 1
ATOM 4582 O O . LYS A 1 615 ? 1.016 19.969 11.265 1.00 89.56 615 LYS A O 1
ATOM 4587 N N . ASP A 1 616 ? 2.584 21.254 10.285 1.00 91.25 616 ASP A N 1
ATOM 4588 C CA . ASP A 1 616 ? 1.717 21.999 9.383 1.00 91.25 616 ASP A CA 1
ATOM 4589 C C . ASP A 1 616 ? 1.937 21.494 7.944 1.00 91.25 616 ASP A C 1
ATOM 4591 O O . ASP A 1 616 ? 2.991 20.945 7.630 1.00 91.25 616 ASP A O 1
ATOM 4595 N N . ALA A 1 617 ? 0.908 21.556 7.096 1.00 92.56 617 ALA A N 1
ATOM 4596 C CA . ALA A 1 617 ? 0.981 21.008 5.740 1.00 92.56 617 ALA A CA 1
ATOM 4597 C C . ALA A 1 617 ? 1.629 22.009 4.770 1.00 92.56 617 ALA A C 1
ATOM 4599 O O . ALA A 1 617 ? 1.399 23.210 4.895 1.00 92.56 617 ALA A O 1
ATOM 4600 N N . ILE A 1 618 ? 2.379 21.496 3.789 1.00 92.88 618 ILE A N 1
ATOM 4601 C CA . ILE A 1 618 ? 2.897 22.272 2.650 1.00 92.88 618 ILE A CA 1
ATOM 4602 C C . ILE A 1 618 ? 1.714 22.902 1.903 1.00 92.88 618 ILE A C 1
ATOM 4604 O O . ILE A 1 618 ? 0.712 22.220 1.662 1.00 92.88 618 ILE A O 1
ATOM 4608 N N . ASP A 1 619 ? 1.822 24.183 1.537 1.00 93.62 619 ASP A N 1
ATOM 4609 C CA . ASP A 1 619 ? 0.741 24.896 0.849 1.00 93.62 619 ASP A CA 1
ATOM 4610 C C . ASP A 1 619 ? 0.392 24.191 -0.483 1.00 93.62 619 ASP A C 1
ATOM 4612 O O . ASP A 1 619 ? 1.302 23.866 -1.251 1.00 93.62 619 ASP A O 1
ATOM 4616 N N . PRO A 1 620 ? -0.896 23.956 -0.810 1.00 92.38 620 PRO A N 1
ATOM 4617 C CA . PRO A 1 620 ? -1.322 23.405 -2.100 1.00 92.38 620 PRO A CA 1
ATOM 4618 C C . PRO A 1 620 ? -0.776 24.117 -3.353 1.00 92.38 620 PRO A C 1
ATOM 4620 O O . PRO A 1 620 ? -0.811 23.527 -4.433 1.00 92.38 620 PRO A O 1
ATOM 4623 N N . MET A 1 621 ? -0.288 25.354 -3.235 1.00 94.50 621 MET A N 1
ATOM 4624 C CA . MET A 1 621 ? 0.356 26.108 -4.313 1.00 94.50 621 MET A CA 1
ATOM 4625 C C . MET A 1 621 ? 1.889 25.966 -4.354 1.00 94.50 621 MET A C 1
ATOM 4627 O O . MET A 1 621 ? 2.474 26.248 -5.396 1.00 94.50 621 MET A O 1
ATOM 4631 N N . ASN A 1 622 ? 2.533 25.494 -3.279 1.00 94.50 622 ASN A N 1
ATOM 4632 C CA . ASN A 1 622 ? 3.994 25.316 -3.185 1.00 94.50 622 ASN A CA 1
ATOM 4633 C C . ASN A 1 622 ? 4.479 23.942 -3.696 1.00 94.50 622 ASN A C 1
ATOM 4635 O O . ASN A 1 622 ? 5.670 23.634 -3.647 1.00 94.50 622 ASN A O 1
ATOM 4639 N N . TRP A 1 623 ? 3.568 23.088 -4.168 1.00 96.31 623 TRP A N 1
ATOM 4640 C CA . TRP A 1 623 ? 3.904 21.757 -4.672 1.00 96.31 623 TRP A CA 1
ATOM 4641 C C . TRP A 1 623 ? 4.438 21.785 -6.113 1.00 96.31 623 TRP A C 1
ATOM 4643 O O . TRP A 1 623 ? 3.782 22.376 -6.974 1.00 96.31 623 TRP A O 1
ATOM 4653 N N . PRO A 1 624 ? 5.542 21.072 -6.421 1.00 97.38 624 PRO A N 1
ATOM 4654 C CA . PRO A 1 624 ? 6.015 20.887 -7.790 1.00 97.38 624 PRO A CA 1
ATOM 4655 C C . PRO A 1 624 ? 4.908 20.343 -8.711 1.00 97.38 624 PRO A C 1
ATOM 4657 O O . PRO A 1 624 ? 4.329 19.294 -8.399 1.00 97.38 624 PRO A O 1
ATOM 4660 N N . PRO A 1 625 ? 4.617 20.984 -9.862 1.00 96.31 625 PRO A N 1
ATOM 4661 C CA . PRO A 1 625 ? 3.563 20.533 -10.771 1.00 96.31 625 PRO A CA 1
ATOM 4662 C C . PRO A 1 625 ? 3.719 19.072 -11.217 1.00 96.31 625 PRO A C 1
ATOM 4664 O O . PRO A 1 625 ? 2.726 18.351 -11.320 1.00 96.31 625 PRO A O 1
ATOM 4667 N N . CYS A 1 626 ? 4.954 18.599 -11.405 1.00 97.06 626 CYS A N 1
ATOM 4668 C CA . CYS A 1 626 ? 5.237 17.227 -11.824 1.00 97.06 626 CYS A CA 1
ATOM 4669 C C . CYS A 1 626 ? 4.914 16.158 -10.761 1.00 97.06 626 CYS A C 1
ATOM 4671 O O . CYS A 1 626 ? 4.636 15.014 -11.116 1.00 97.06 626 CYS A O 1
ATOM 4673 N N . GLU A 1 627 ? 4.884 16.494 -9.469 1.00 96.88 627 GLU A N 1
ATOM 4674 C CA . GLU A 1 627 ? 4.650 15.516 -8.393 1.00 96.88 627 GLU A CA 1
ATOM 4675 C C . GLU A 1 627 ? 3.162 15.246 -8.127 1.00 96.88 627 GLU A C 1
ATOM 4677 O O . GLU A 1 627 ? 2.778 14.186 -7.623 1.00 96.88 627 GLU A O 1
ATOM 4682 N N . VAL A 1 628 ? 2.301 16.212 -8.443 1.00 95.06 628 VAL A N 1
ATOM 4683 C CA . VAL A 1 628 ? 0.903 16.213 -8.001 1.00 95.06 628 VAL A CA 1
ATOM 4684 C C . VAL A 1 628 ? -0.028 15.461 -8.966 1.00 95.06 628 VAL A C 1
ATOM 4686 O O . VAL A 1 628 ? 0.217 15.433 -10.175 1.00 95.06 628 VAL A O 1
ATOM 4689 N N . PRO A 1 629 ? -1.116 14.833 -8.471 1.00 90.69 629 PRO A N 1
ATOM 4690 C CA . PRO A 1 629 ? -2.139 14.241 -9.332 1.00 90.69 629 PRO A CA 1
ATOM 4691 C C . PRO A 1 629 ? -2.927 15.322 -10.086 1.00 90.69 629 PRO A C 1
ATOM 4693 O O . PRO A 1 629 ? -2.926 16.497 -9.717 1.00 90.69 629 PRO A O 1
ATOM 4696 N N . ASP A 1 630 ? -3.619 14.918 -11.145 1.00 86.25 630 ASP A N 1
ATOM 4697 C CA . ASP A 1 630 ? -4.343 15.837 -12.023 1.00 86.25 630 ASP A CA 1
ATOM 4698 C C . ASP A 1 630 ? -5.506 16.543 -11.304 1.00 86.25 630 ASP A C 1
ATOM 4700 O O . ASP A 1 630 ? -6.126 16.011 -10.381 1.00 86.25 630 ASP A O 1
ATOM 4704 N N . GLY A 1 631 ? -5.755 17.800 -11.682 1.00 85.56 631 GLY A N 1
ATOM 4705 C CA . GLY A 1 631 ? -6.713 18.671 -10.997 1.00 85.56 631 GLY A CA 1
ATOM 4706 C C . GLY A 1 631 ? -6.273 19.192 -9.617 1.00 85.56 631 GLY A C 1
ATOM 4707 O O . GLY A 1 631 ? -7.095 19.790 -8.924 1.00 85.56 631 GLY A O 1
ATOM 4708 N N . HIS A 1 632 ? -5.012 19.020 -9.202 1.00 92.31 632 HIS A N 1
ATOM 4709 C CA . HIS A 1 632 ? -4.449 19.702 -8.024 1.00 92.31 632 HIS A CA 1
ATOM 4710 C C . HIS A 1 632 ? -4.526 21.245 -8.152 1.00 92.31 632 HIS A C 1
ATOM 4712 O O . HIS A 1 632 ? -4.461 21.747 -9.273 1.00 92.31 632 HIS A O 1
ATOM 4718 N N . PRO A 1 633 ? -4.630 22.034 -7.058 1.00 94.12 633 PRO A N 1
ATOM 4719 C CA . PRO A 1 633 ? -4.745 23.500 -7.136 1.00 94.12 633 PRO A CA 1
ATOM 4720 C C . PRO A 1 633 ? -3.638 24.221 -7.918 1.00 94.12 633 PRO A C 1
ATOM 4722 O O . PRO A 1 633 ? -3.931 25.167 -8.645 1.00 94.12 633 PRO A O 1
ATOM 4725 N N . VAL A 1 634 ? -2.391 23.739 -7.855 1.00 95.12 634 VAL A N 1
ATOM 4726 C CA . VAL A 1 634 ? -1.275 24.267 -8.670 1.00 95.12 634 VAL A CA 1
ATOM 4727 C C . VAL A 1 634 ? -1.470 24.066 -10.187 1.00 95.12 634 VAL A C 1
ATOM 4729 O O . VAL A 1 634 ? -0.831 24.737 -10.985 1.00 95.12 634 VAL A O 1
ATOM 4732 N N . LEU A 1 635 ? -2.385 23.176 -10.593 1.00 93.19 635 LEU A N 1
ATOM 4733 C CA . LEU A 1 635 ? -2.724 22.855 -11.986 1.00 93.19 635 LEU A CA 1
ATOM 4734 C C . LEU A 1 635 ? -4.028 23.524 -12.464 1.00 93.19 635 LEU A C 1
ATOM 4736 O O . LEU A 1 635 ? -4.502 23.216 -13.555 1.00 93.19 635 LEU A O 1
ATOM 4740 N N . LYS A 1 636 ? -4.645 24.400 -11.656 1.00 88.38 636 LYS A N 1
ATOM 4741 C CA . LYS A 1 636 ? -5.969 25.007 -11.928 1.00 88.38 636 LYS A CA 1
ATOM 4742 C C . LYS A 1 636 ? -6.075 25.735 -13.283 1.00 88.38 636 LYS A C 1
ATOM 4744 O O . LYS A 1 636 ? -7.183 25.896 -13.782 1.00 88.38 636 LYS A O 1
ATOM 4749 N N . ASP A 1 637 ? -4.944 26.209 -13.814 1.00 86.56 637 ASP A N 1
ATOM 4750 C CA . ASP A 1 637 ? -4.850 27.026 -15.029 1.00 86.56 637 ASP A CA 1
ATOM 4751 C C . ASP A 1 637 ? -4.526 26.187 -16.287 1.00 86.56 637 ASP A C 1
ATOM 4753 O O . ASP A 1 637 ? -4.421 26.741 -17.381 1.00 86.56 637 ASP A O 1
ATOM 4757 N N . LEU A 1 638 ? -4.375 24.858 -16.160 1.00 82.62 638 LEU A N 1
ATOM 4758 C CA . LEU A 1 638 ? -4.242 23.963 -17.315 1.00 82.62 638 LEU A CA 1
ATOM 4759 C C . LEU A 1 638 ? -5.570 23.848 -18.091 1.00 82.62 638 LEU A C 1
ATOM 4761 O O . LEU A 1 638 ? -6.644 23.904 -17.481 1.00 82.62 638 LEU A O 1
ATOM 4765 N N . PRO A 1 639 ? -5.531 23.618 -19.421 1.00 76.19 639 PRO A N 1
ATOM 4766 C CA . PRO A 1 639 ? -6.729 23.315 -20.197 1.00 76.19 639 PRO A CA 1
ATOM 4767 C C . PRO A 1 639 ? -7.480 22.107 -19.623 1.00 76.19 639 PRO A C 1
ATOM 4769 O O . PRO A 1 639 ? -6.878 21.123 -19.192 1.00 76.19 639 PRO A O 1
ATOM 4772 N N . ARG A 1 640 ? -8.816 22.166 -19.638 1.00 57.56 640 ARG A N 1
ATOM 4773 C CA . ARG A 1 640 ? -9.696 21.211 -18.934 1.00 57.56 640 ARG A CA 1
ATOM 4774 C C . ARG A 1 640 ? -9.509 19.749 -19.368 1.00 57.56 640 ARG A C 1
ATOM 4776 O O . ARG A 1 640 ? -9.836 18.849 -18.594 1.00 57.56 640 ARG A O 1
ATOM 4783 N N . PHE A 1 641 ? -9.010 19.526 -20.580 1.00 62.84 641 PHE A N 1
ATOM 4784 C CA . PHE A 1 641 ? -8.790 18.207 -21.173 1.00 62.84 641 PHE A CA 1
ATOM 4785 C C . PHE A 1 641 ? -7.308 17.931 -21.485 1.00 62.84 641 PHE A C 1
ATOM 4787 O O . PHE A 1 641 ? -7.009 16.966 -22.180 1.00 62.84 641 PHE A O 1
ATOM 4794 N N . HIS A 1 642 ? -6.385 18.740 -20.947 1.00 77.12 642 HIS A N 1
ATOM 4795 C CA . HIS A 1 642 ? -4.944 18.549 -21.123 1.00 77.12 642 HIS A CA 1
ATOM 4796 C C . HIS A 1 642 ? -4.462 17.242 -20.481 1.00 77.12 642 HIS A C 1
ATOM 4798 O O . HIS A 1 642 ? -4.586 17.051 -19.268 1.00 77.12 642 HIS A O 1
ATOM 4804 N N . VAL A 1 643 ? -3.895 16.353 -21.295 1.00 77.38 643 VAL A N 1
ATOM 4805 C CA . VAL A 1 643 ? -3.345 15.065 -20.858 1.00 77.38 643 VAL A CA 1
ATOM 4806 C C . VAL A 1 643 ? -1.847 15.238 -20.636 1.00 77.38 643 VAL A C 1
ATOM 4808 O O . VAL A 1 643 ? -1.080 15.306 -21.591 1.00 77.38 643 VAL A O 1
ATOM 4811 N N . ARG A 1 644 ? -1.429 15.335 -19.369 1.00 87.06 644 ARG A N 1
ATOM 4812 C CA . ARG A 1 644 ? -0.024 15.596 -19.028 1.00 87.06 644 ARG A CA 1
ATOM 4813 C C . ARG A 1 644 ? 0.887 14.425 -19.376 1.00 87.06 644 ARG A C 1
ATOM 4815 O O . ARG A 1 644 ? 0.709 13.337 -18.824 1.00 87.06 644 ARG A O 1
ATOM 4822 N N . GLY A 1 645 ? 1.882 14.680 -20.222 1.00 85.62 645 GLY A N 1
ATOM 4823 C CA . GLY A 1 645 ? 2.867 13.685 -20.651 1.00 85.62 645 GLY A CA 1
ATOM 4824 C C . GLY A 1 645 ? 4.006 13.450 -19.643 1.00 85.62 645 GLY A C 1
ATOM 4825 O O . GLY A 1 645 ? 4.085 14.132 -18.614 1.00 85.62 645 GLY A O 1
ATOM 4826 N N . PRO A 1 646 ? 4.939 12.520 -19.933 1.00 90.00 646 PRO A N 1
ATOM 4827 C CA . PRO A 1 646 ? 6.091 12.223 -19.070 1.00 90.00 646 PRO A CA 1
ATOM 4828 C C . PRO A 1 646 ? 6.986 13.436 -18.763 1.00 90.00 646 PRO A C 1
ATOM 4830 O O . PRO A 1 646 ? 7.545 13.530 -17.671 1.00 90.00 646 PRO A O 1
ATOM 4833 N N . GLY A 1 647 ? 7.063 14.410 -19.677 1.00 93.88 647 GLY A N 1
ATOM 4834 C CA . GLY A 1 647 ? 7.749 15.696 -19.478 1.00 93.88 647 GLY A CA 1
ATOM 4835 C C . GLY A 1 647 ? 7.045 16.681 -18.528 1.00 93.88 647 GLY A C 1
ATOM 4836 O O . GLY A 1 647 ? 7.588 17.744 -18.244 1.00 93.88 647 GLY A O 1
ATOM 4837 N N . GLU A 1 648 ? 5.865 16.346 -17.992 1.00 93.00 648 GLU A N 1
ATOM 4838 C CA . GLU A 1 648 ? 5.042 17.234 -17.145 1.00 93.00 648 GLU A CA 1
ATOM 4839 C C . GLU A 1 648 ? 4.618 16.623 -15.795 1.00 93.00 648 GLU A C 1
ATOM 4841 O O . GLU A 1 648 ? 3.984 17.299 -14.973 1.00 93.00 648 GLU A O 1
ATOM 4846 N N . LYS A 1 649 ? 4.879 15.328 -15.579 1.00 93.94 649 LYS A N 1
ATOM 4847 C CA . LYS A 1 649 ? 4.293 14.530 -14.492 1.00 93.94 649 LYS A CA 1
ATOM 4848 C C . LYS A 1 649 ? 5.149 13.296 -14.190 1.00 93.94 649 LYS A C 1
ATOM 4850 O O . LYS A 1 649 ? 5.606 12.626 -15.106 1.00 93.94 649 LYS A O 1
ATOM 4855 N N . LEU A 1 650 ? 5.320 12.962 -12.909 1.00 94.31 650 LEU A N 1
ATOM 4856 C CA . LEU A 1 650 ? 5.917 11.698 -12.469 1.00 94.31 650 LEU A CA 1
ATOM 4857 C C . LEU A 1 650 ? 4.981 10.521 -12.784 1.00 94.31 650 LEU A C 1
ATOM 4859 O O . LEU A 1 650 ? 3.860 10.459 -12.266 1.00 94.31 650 LEU A O 1
ATOM 4863 N N . PHE A 1 651 ? 5.491 9.539 -13.527 1.00 92.19 651 PHE A N 1
ATOM 4864 C CA . PHE A 1 651 ? 4.845 8.238 -13.768 1.00 92.19 651 PHE A CA 1
ATOM 4865 C C . PHE A 1 651 ? 5.472 7.119 -12.918 1.00 92.19 651 PHE A C 1
ATOM 4867 O O . PHE A 1 651 ? 5.591 5.972 -13.338 1.00 92.19 651 PHE A O 1
ATOM 4874 N N . GLU A 1 652 ? 5.871 7.459 -11.689 1.00 94.75 652 GLU A N 1
ATOM 4875 C CA . GLU A 1 652 ? 6.477 6.532 -10.727 1.00 94.75 652 GLU A CA 1
ATOM 4876 C C . GLU A 1 652 ? 5.422 5.621 -10.074 1.00 94.75 652 GLU A C 1
ATOM 4878 O O . GLU A 1 652 ? 5.052 5.767 -8.904 1.00 94.75 652 GLU A O 1
ATOM 4883 N N . GLU A 1 653 ? 4.934 4.682 -10.881 1.00 93.75 653 GLU A N 1
ATOM 4884 C CA . GLU A 1 653 ? 4.076 3.561 -10.502 1.00 93.75 653 GLU A CA 1
ATOM 4885 C C . GLU A 1 653 ? 4.859 2.227 -10.585 1.00 93.75 653 GLU A C 1
ATOM 4887 O O . GLU A 1 653 ? 6.043 2.199 -10.949 1.00 93.75 653 GLU A O 1
ATOM 4892 N N . ALA A 1 654 ? 4.236 1.129 -10.147 1.00 91.56 654 ALA A N 1
ATOM 4893 C CA . ALA A 1 654 ? 4.830 -0.210 -10.203 1.00 91.56 654 ALA A CA 1
ATOM 4894 C C . ALA A 1 654 ? 4.755 -0.795 -11.629 1.00 91.56 654 ALA A C 1
ATOM 4896 O O . ALA A 1 654 ? 4.163 -0.176 -12.510 1.00 91.56 654 ALA A O 1
ATOM 4897 N N . TYR A 1 655 ? 5.371 -1.958 -11.861 1.00 94.50 655 TYR A N 1
ATOM 4898 C CA . TYR A 1 655 ? 5.325 -2.594 -13.180 1.00 94.50 655 TYR A CA 1
ATOM 4899 C C . TYR A 1 655 ? 3.940 -3.156 -13.518 1.00 94.50 655 TYR A C 1
ATOM 4901 O O . TYR A 1 655 ? 3.296 -3.774 -12.673 1.00 94.50 655 TYR A O 1
ATOM 4909 N N . ASP A 1 656 ? 3.554 -3.018 -14.780 1.00 93.62 656 ASP A N 1
ATOM 4910 C CA . ASP A 1 656 ? 2.512 -3.799 -15.448 1.00 93.62 656 ASP A CA 1
ATOM 4911 C C . ASP A 1 656 ? 2.974 -4.011 -16.897 1.00 93.62 656 ASP A C 1
ATOM 4913 O O . ASP A 1 656 ? 2.709 -3.191 -17.775 1.00 93.62 656 ASP A O 1
ATOM 4917 N N . TRP A 1 657 ? 3.777 -5.057 -17.103 1.00 95.12 657 TRP A N 1
ATOM 4918 C CA . TRP A 1 657 ? 4.458 -5.371 -18.363 1.00 95.12 657 TRP A CA 1
ATOM 4919 C C . TRP A 1 657 ? 4.406 -6.872 -18.627 1.00 95.12 657 TRP A C 1
ATOM 4921 O O . TRP A 1 657 ? 4.610 -7.674 -17.715 1.00 95.12 657 TRP A O 1
ATOM 4931 N N . ALA A 1 658 ? 4.210 -7.250 -19.882 1.00 94.62 658 ALA A N 1
ATOM 4932 C CA . ALA A 1 658 ? 4.429 -8.601 -20.367 1.00 94.62 658 ALA A CA 1
ATOM 4933 C C . ALA A 1 658 ? 4.854 -8.552 -21.836 1.00 94.62 658 ALA A C 1
ATOM 4935 O O . ALA A 1 658 ? 4.754 -7.515 -22.489 1.00 94.62 658 ALA A O 1
ATOM 4936 N N . ARG A 1 659 ? 5.328 -9.687 -22.344 1.00 94.00 659 ARG A N 1
ATOM 4937 C CA . ARG A 1 659 ? 5.691 -9.889 -23.751 1.00 94.00 659 ARG A CA 1
ATOM 4938 C C . ARG A 1 659 ? 5.227 -11.268 -24.230 1.00 94.00 659 ARG A C 1
ATOM 4940 O O . ARG A 1 659 ? 5.031 -12.153 -23.386 1.00 94.00 659 ARG A O 1
ATOM 4947 N N . PRO A 1 660 ? 5.121 -11.507 -25.547 1.00 92.31 660 PRO A N 1
ATOM 4948 C CA . PRO A 1 660 ? 5.025 -12.859 -26.087 1.00 92.31 660 PRO A CA 1
ATOM 4949 C C . PRO A 1 660 ? 6.151 -13.765 -25.559 1.00 92.31 660 PRO A C 1
ATOM 4951 O O . PRO A 1 660 ? 7.259 -13.302 -25.254 1.00 92.31 660 PRO A O 1
ATOM 4954 N N . MET A 1 661 ? 5.865 -15.063 -25.435 1.00 93.75 661 MET A N 1
ATOM 4955 C CA . MET A 1 661 ? 6.914 -16.054 -25.183 1.00 93.75 661 MET A CA 1
ATOM 4956 C C . MET A 1 661 ? 7.738 -16.283 -26.452 1.00 93.75 661 MET A C 1
ATOM 4958 O O . MET A 1 661 ? 7.232 -16.182 -27.566 1.00 93.75 661 MET A O 1
ATOM 4962 N N . THR A 1 662 ? 9.022 -16.573 -26.273 1.00 94.75 662 THR A N 1
ATOM 4963 C CA . THR A 1 662 ? 9.907 -17.020 -27.355 1.00 94.75 662 THR A CA 1
ATOM 4964 C C . THR A 1 662 ? 9.685 -18.504 -27.650 1.00 94.75 662 THR A C 1
ATOM 4966 O O . THR A 1 662 ? 9.297 -19.257 -26.757 1.00 94.75 662 THR A O 1
ATOM 4969 N N . ASP A 1 663 ? 10.018 -18.958 -28.863 1.00 94.44 663 ASP A N 1
ATOM 4970 C CA . ASP A 1 663 ? 9.939 -20.377 -29.258 1.00 94.44 663 ASP A CA 1
ATOM 4971 C C . ASP A 1 663 ? 10.588 -21.316 -28.227 1.00 94.44 663 ASP A C 1
ATOM 4973 O O . ASP A 1 663 ? 10.062 -22.387 -27.936 1.00 94.44 663 ASP A O 1
ATOM 4977 N N . ALA A 1 664 ? 11.714 -20.896 -27.636 1.00 94.25 664 ALA A N 1
ATOM 4978 C CA . ALA A 1 664 ? 12.423 -21.657 -26.613 1.00 94.25 664 ALA A CA 1
ATOM 4979 C C . ALA A 1 664 ? 11.611 -21.779 -25.309 1.00 94.25 664 ALA A C 1
ATOM 4981 O O . ALA A 1 664 ? 11.507 -22.871 -24.752 1.00 94.25 664 ALA A O 1
ATOM 4982 N N . GLU A 1 665 ? 10.982 -20.694 -24.848 1.00 95.94 665 GLU A N 1
ATOM 4983 C CA . GLU A 1 665 ? 10.101 -20.702 -23.670 1.00 95.94 665 GLU A CA 1
ATOM 4984 C C . GLU A 1 665 ? 8.833 -21.527 -23.922 1.00 95.94 665 GLU A C 1
ATOM 4986 O O . GLU A 1 665 ? 8.377 -22.233 -23.026 1.00 95.94 665 GLU A O 1
ATOM 4991 N N . CYS A 1 666 ? 8.328 -21.531 -25.158 1.00 94.56 666 CYS A N 1
ATOM 4992 C CA . CYS A 1 666 ? 7.209 -22.371 -25.585 1.00 94.56 666 CYS A CA 1
ATOM 4993 C C . CYS A 1 666 ? 7.527 -23.880 -25.614 1.00 94.56 666 CYS A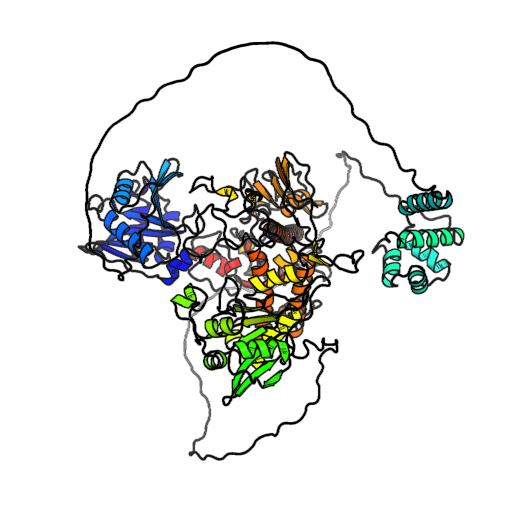 C 1
ATOM 4995 O O . CYS A 1 666 ? 6.600 -24.685 -25.684 1.00 94.56 666 CYS A O 1
ATOM 4997 N N . THR A 1 667 ? 8.802 -24.295 -25.529 1.00 95.44 667 THR A N 1
ATOM 4998 C CA . THR A 1 667 ? 9.156 -25.719 -25.335 1.00 95.44 667 THR A CA 1
ATOM 4999 C C . THR A 1 667 ? 9.136 -26.159 -23.866 1.00 95.44 667 THR A C 1
ATOM 5001 O O . THR A 1 667 ? 9.133 -27.361 -23.590 1.00 95.44 667 THR A O 1
ATOM 5004 N N . LEU A 1 668 ? 9.097 -25.208 -22.925 1.00 96.81 668 LEU A N 1
ATOM 5005 C CA . LEU A 1 668 ? 9.027 -25.472 -21.488 1.00 96.81 668 LEU A CA 1
ATOM 5006 C C . LEU A 1 668 ? 7.591 -25.809 -21.056 1.00 96.81 668 LEU A C 1
ATOM 5008 O O . LEU A 1 668 ? 6.617 -25.593 -21.775 1.00 96.81 668 LEU A O 1
ATOM 5012 N N . ARG A 1 669 ? 7.444 -26.387 -19.861 1.00 96.94 669 ARG A N 1
ATOM 5013 C CA . ARG A 1 669 ? 6.169 -26.975 -19.408 1.00 96.94 669 ARG A CA 1
ATOM 5014 C C . ARG A 1 669 ? 5.310 -26.010 -18.604 1.00 96.94 669 ARG A C 1
ATOM 5016 O O . ARG A 1 669 ? 4.080 -26.054 -18.692 1.00 96.94 669 ARG A O 1
ATOM 5023 N N . HIS A 1 670 ? 5.951 -25.162 -17.806 1.00 98.25 670 HIS A N 1
ATOM 5024 C CA . HIS A 1 670 ? 5.310 -24.404 -16.742 1.00 98.25 670 HIS A CA 1
ATOM 5025 C C . HIS A 1 670 ? 5.630 -22.917 -16.796 1.00 98.25 670 HIS A C 1
ATOM 5027 O O . HIS A 1 670 ? 6.722 -22.507 -17.174 1.00 98.25 670 HIS A O 1
ATOM 5033 N N . LEU A 1 671 ? 4.666 -22.121 -16.346 1.00 97.94 671 LEU A N 1
ATOM 5034 C CA . LEU A 1 671 ? 4.848 -20.723 -15.983 1.00 97.94 671 LEU A CA 1
ATOM 5035 C C . LEU A 1 671 ? 4.843 -20.650 -14.458 1.00 97.94 671 LEU A C 1
ATOM 5037 O O . LEU A 1 671 ? 3.861 -21.047 -13.833 1.00 97.94 671 LEU A O 1
ATOM 5041 N N . VAL A 1 672 ? 5.930 -20.164 -13.859 1.00 98.31 672 VAL A N 1
ATOM 5042 C CA . VAL A 1 672 ? 6.109 -20.116 -12.400 1.00 98.31 672 VAL A CA 1
ATOM 5043 C C . VAL A 1 672 ? 6.192 -18.662 -11.944 1.00 98.31 672 VAL A C 1
ATOM 5045 O O . VAL A 1 672 ? 7.100 -17.920 -12.323 1.00 98.31 672 VAL A O 1
ATOM 5048 N N . GLY A 1 673 ? 5.234 -18.251 -11.111 1.00 97.88 673 GLY A N 1
ATOM 5049 C CA . GLY A 1 673 ? 5.169 -16.919 -10.519 1.00 97.88 673 GLY A CA 1
ATOM 5050 C C . GLY A 1 673 ? 5.914 -16.836 -9.187 1.00 97.88 673 GLY A C 1
ATOM 5051 O O . GLY A 1 673 ? 5.657 -17.616 -8.263 1.00 97.88 673 GLY A O 1
ATOM 5052 N N . ILE A 1 674 ? 6.796 -15.846 -9.053 1.00 98.06 674 ILE A N 1
ATOM 5053 C CA . ILE A 1 674 ? 7.438 -15.462 -7.789 1.00 98.06 674 ILE A CA 1
ATOM 5054 C C . ILE A 1 674 ? 7.024 -14.047 -7.385 1.00 98.06 674 ILE A C 1
ATOM 5056 O O . ILE A 1 674 ? 7.062 -13.134 -8.199 1.00 98.06 674 ILE A O 1
ATOM 5060 N N . ASP A 1 675 ? 6.660 -13.846 -6.120 1.00 97.19 675 ASP A N 1
ATOM 5061 C CA . ASP A 1 675 ? 6.263 -12.536 -5.576 1.00 97.19 675 ASP A CA 1
ATOM 5062 C C . ASP A 1 675 ? 7.218 -12.075 -4.472 1.00 97.19 675 ASP A C 1
ATOM 5064 O O . ASP A 1 675 ? 7.614 -12.859 -3.600 1.00 97.19 675 ASP A O 1
ATOM 5068 N N . VAL A 1 676 ? 7.592 -10.793 -4.503 1.00 96.88 676 VAL A N 1
ATOM 5069 C CA . VAL A 1 676 ? 8.506 -10.185 -3.532 1.00 96.88 676 VAL A CA 1
ATOM 5070 C C . VAL A 1 676 ? 7.752 -9.799 -2.259 1.00 96.88 676 VAL A C 1
ATOM 5072 O O . VAL A 1 676 ? 7.086 -8.768 -2.186 1.00 96.88 676 VAL A O 1
ATOM 5075 N N . ASN A 1 677 ? 7.954 -10.578 -1.192 1.00 94.62 677 ASN A N 1
ATOM 5076 C CA . ASN A 1 677 ? 7.349 -10.355 0.119 1.00 94.62 677 ASN A CA 1
ATOM 5077 C C . ASN A 1 677 ? 7.471 -8.884 0.560 1.00 94.62 677 ASN A C 1
ATOM 5079 O O . ASN A 1 677 ? 8.568 -8.387 0.818 1.00 94.62 677 ASN A O 1
ATOM 5083 N N . MET A 1 678 ? 6.327 -8.198 0.683 1.00 95.44 678 MET A N 1
ATOM 5084 C CA . MET A 1 678 ? 6.228 -6.803 1.137 1.00 95.44 678 MET A CA 1
ATOM 5085 C C . MET A 1 678 ? 7.162 -5.835 0.379 1.00 95.44 678 MET A C 1
ATOM 5087 O O . MET A 1 678 ? 7.825 -5.002 1.008 1.00 95.44 678 MET A O 1
ATOM 5091 N N . ALA A 1 679 ? 7.223 -5.921 -0.956 1.00 96.06 679 ALA A N 1
ATOM 5092 C CA . ALA A 1 679 ? 8.198 -5.188 -1.768 1.00 96.06 679 ALA A CA 1
ATOM 5093 C C . ALA A 1 679 ? 8.245 -3.681 -1.466 1.00 96.06 679 ALA A C 1
ATOM 5095 O O . ALA A 1 679 ? 9.320 -3.140 -1.212 1.00 96.06 679 ALA A O 1
ATOM 5096 N N . PHE A 1 680 ? 7.089 -3.017 -1.368 1.00 96.25 680 PHE A N 1
ATOM 5097 C CA . PHE A 1 680 ? 7.002 -1.584 -1.051 1.00 96.25 680 PHE A CA 1
ATOM 5098 C C . PHE A 1 680 ? 7.503 -1.218 0.359 1.00 96.25 680 PHE A C 1
ATOM 5100 O O . PHE A 1 680 ? 8.008 -0.115 0.569 1.00 96.25 680 PHE A O 1
ATOM 5107 N N . ALA A 1 681 ? 7.424 -2.134 1.333 1.00 96.50 681 ALA A N 1
ATOM 5108 C CA . ALA A 1 681 ? 8.043 -1.926 2.644 1.00 96.50 681 ALA A CA 1
ATOM 5109 C C . ALA A 1 681 ? 9.575 -2.001 2.528 1.00 96.50 681 ALA A C 1
ATOM 5111 O O . ALA A 1 681 ? 10.281 -1.130 3.035 1.00 96.50 681 ALA A O 1
ATOM 5112 N N . ALA A 1 682 ? 10.096 -2.991 1.795 1.00 96.81 682 ALA A N 1
ATOM 5113 C CA . ALA A 1 682 ? 11.527 -3.101 1.510 1.00 96.81 682 ALA A CA 1
ATOM 5114 C C . ALA A 1 682 ? 12.056 -1.914 0.671 1.00 96.81 682 ALA A C 1
ATOM 5116 O O . ALA A 1 682 ? 13.176 -1.456 0.894 1.00 96.81 682 ALA A O 1
ATOM 5117 N N . GLY A 1 683 ? 11.240 -1.356 -0.230 1.00 97.00 683 GLY A N 1
ATOM 5118 C CA . GLY A 1 683 ? 11.523 -0.124 -0.976 1.00 97.00 683 GLY A CA 1
ATOM 5119 C C . GLY A 1 683 ? 11.627 1.127 -0.096 1.00 97.00 683 GLY A C 1
ATOM 5120 O O . GLY A 1 683 ? 12.405 2.029 -0.412 1.00 97.00 683 GLY A O 1
ATOM 5121 N N . ALA A 1 684 ? 10.930 1.165 1.044 1.00 97.62 684 ALA A N 1
ATOM 5122 C CA . ALA A 1 684 ? 11.025 2.242 2.032 1.00 97.62 684 ALA A CA 1
ATOM 5123 C C . ALA A 1 684 ? 12.247 2.123 2.971 1.00 97.62 684 ALA A C 1
ATOM 5125 O O . ALA A 1 684 ? 12.762 3.137 3.439 1.00 97.62 684 ALA A O 1
ATOM 5126 N N . ASN A 1 685 ? 12.747 0.909 3.225 1.00 97.25 685 ASN A N 1
ATOM 5127 C CA . ASN A 1 685 ? 13.845 0.633 4.164 1.00 97.25 685 ASN A CA 1
ATOM 5128 C C . ASN A 1 685 ? 15.154 1.372 3.815 1.00 97.25 685 ASN A C 1
ATOM 5130 O O . ASN A 1 685 ? 15.796 1.065 2.805 1.00 97.25 685 ASN A O 1
ATOM 5134 N N . GLY A 1 686 ? 15.593 2.319 4.643 1.00 96.75 686 GLY A N 1
ATOM 5135 C CA . GLY A 1 686 ? 16.816 3.089 4.423 1.00 96.75 686 GLY A CA 1
ATOM 5136 C C . GLY A 1 686 ? 16.692 4.188 3.365 1.00 96.75 686 GLY A C 1
ATOM 5137 O O . GLY A 1 686 ? 17.720 4.732 2.961 1.00 96.75 686 GLY A O 1
ATOM 5138 N N . LEU A 1 687 ? 15.481 4.497 2.885 1.00 97.69 687 LEU A N 1
ATOM 5139 C CA . LEU A 1 687 ? 15.253 5.550 1.895 1.00 97.69 687 LEU A CA 1
ATOM 5140 C C . LEU A 1 687 ? 15.375 6.934 2.552 1.00 97.69 687 LEU A C 1
ATOM 5142 O O . LEU A 1 687 ? 14.607 7.279 3.451 1.00 97.69 687 LEU A O 1
ATOM 5146 N N . THR A 1 688 ? 16.312 7.746 2.065 1.00 98.00 688 THR A N 1
ATOM 5147 C CA . THR A 1 688 ? 16.327 9.187 2.340 1.00 98.00 688 THR A CA 1
ATOM 5148 C C . THR A 1 688 ? 15.185 9.846 1.572 1.00 98.00 688 THR A C 1
ATOM 5150 O O . THR A 1 688 ? 15.099 9.712 0.353 1.00 98.00 688 THR A O 1
ATOM 5153 N N . VAL A 1 689 ? 14.320 10.570 2.279 1.00 97.81 689 VAL A N 1
ATOM 5154 C CA . VAL A 1 689 ? 13.213 11.342 1.703 1.00 97.81 689 VAL A CA 1
ATOM 5155 C C . VAL A 1 689 ? 13.252 12.777 2.207 1.00 97.81 689 VAL A C 1
ATOM 5157 O O . VAL A 1 689 ? 13.734 13.036 3.309 1.00 97.81 689 VAL A O 1
ATOM 5160 N N . GLY A 1 690 ? 12.752 13.720 1.410 1.00 96.25 690 GLY A N 1
ATOM 5161 C CA . GLY A 1 690 ? 12.659 15.112 1.839 1.00 96.25 690 GLY A CA 1
ATOM 5162 C C . GLY A 1 690 ? 11.661 15.285 2.982 1.00 96.25 690 GLY A C 1
ATOM 5163 O O . GLY A 1 690 ? 10.633 14.610 3.012 1.00 96.25 690 GLY A O 1
ATOM 5164 N N . LEU A 1 691 ? 11.930 16.202 3.905 1.00 95.56 691 LEU A N 1
ATOM 5165 C CA . LEU A 1 691 ? 11.079 16.469 5.067 1.00 95.56 691 LEU A CA 1
ATOM 5166 C C . LEU A 1 691 ? 10.275 17.764 4.882 1.00 95.56 691 LEU A C 1
ATOM 5168 O O . LEU A 1 691 ? 9.066 17.743 5.106 1.00 95.56 691 LEU A O 1
ATOM 5172 N N . GLY A 1 692 ? 10.894 18.823 4.354 1.00 90.31 692 GLY A N 1
ATOM 5173 C CA . GLY A 1 692 ? 10.244 20.092 4.002 1.00 90.31 692 GLY A CA 1
ATOM 5174 C C . GLY A 1 692 ? 9.781 20.236 2.540 1.00 90.31 692 GLY A C 1
ATOM 5175 O O . GLY A 1 692 ? 9.559 19.256 1.818 1.00 90.31 692 GLY A O 1
ATOM 5176 N N . GLU A 1 693 ? 9.624 21.497 2.123 1.00 92.94 693 GLU A N 1
ATOM 5177 C CA . GLU A 1 693 ? 9.267 21.923 0.760 1.00 92.94 693 GLU A CA 1
ATOM 5178 C C . GLU A 1 693 ? 10.404 21.686 -0.255 1.00 92.94 693 GLU A C 1
ATOM 5180 O O . GLU A 1 693 ? 11.559 21.459 0.114 1.00 92.94 693 GLU A O 1
ATOM 5185 N N . ALA A 1 694 ? 10.074 21.721 -1.550 1.00 96.81 694 ALA A N 1
ATOM 5186 C CA . ALA A 1 694 ? 11.036 21.536 -2.635 1.00 96.81 694 ALA A CA 1
ATOM 5187 C C . ALA A 1 694 ? 11.626 22.867 -3.126 1.00 96.81 694 ALA A C 1
ATOM 5189 O O . ALA A 1 694 ? 10.934 23.875 -3.220 1.00 96.81 694 ALA A O 1
ATOM 5190 N N . THR A 1 695 ? 12.903 22.844 -3.502 1.00 97.94 695 THR A N 1
ATOM 5191 C CA . THR A 1 695 ? 13.600 23.942 -4.185 1.00 97.94 695 THR A CA 1
ATOM 5192 C C . THR A 1 695 ? 13.733 23.612 -5.668 1.00 97.94 695 THR A C 1
ATOM 5194 O O . THR A 1 695 ? 14.205 22.528 -6.012 1.00 97.94 695 THR A O 1
ATOM 5197 N N . HIS A 1 696 ? 13.335 24.536 -6.544 1.00 98.31 696 HIS A N 1
ATOM 5198 C CA . HIS A 1 696 ? 13.546 24.414 -7.989 1.00 98.31 696 HIS A CA 1
ATOM 5199 C C . HIS A 1 696 ? 14.988 24.768 -8.365 1.00 98.31 696 HIS A C 1
ATOM 5201 O O . HIS A 1 696 ? 15.527 25.764 -7.880 1.00 98.31 696 HIS A O 1
ATOM 5207 N N . VAL A 1 697 ? 15.607 23.963 -9.228 1.00 98.12 697 VAL A N 1
ATOM 5208 C CA . VAL A 1 697 ? 16.970 24.165 -9.739 1.00 98.12 697 VAL A CA 1
ATOM 5209 C C . VAL A 1 697 ? 17.047 23.793 -11.222 1.00 98.12 697 VAL A C 1
ATOM 5211 O O . VAL A 1 697 ? 16.487 22.785 -11.644 1.00 98.12 697 VAL A O 1
ATOM 5214 N N . THR A 1 698 ? 17.763 24.584 -12.022 1.00 97.75 698 THR A N 1
ATOM 5215 C CA . THR A 1 698 ? 17.946 24.360 -13.467 1.00 97.75 698 THR A CA 1
ATOM 5216 C C . THR A 1 698 ? 19.390 23.969 -13.782 1.00 97.75 698 THR A C 1
ATOM 5218 O O . THR A 1 698 ? 20.324 24.463 -13.154 1.00 97.75 698 THR A O 1
ATOM 5221 N N . ASN A 1 699 ? 19.571 23.054 -14.739 1.00 96.12 699 ASN A N 1
ATOM 5222 C CA . ASN A 1 699 ? 20.842 22.396 -15.074 1.00 96.12 699 ASN A CA 1
ATOM 5223 C C . ASN A 1 699 ? 21.639 21.870 -13.847 1.00 96.12 699 ASN A C 1
ATOM 5225 O O . ASN A 1 699 ? 22.843 22.131 -13.748 1.00 96.12 699 ASN A O 1
ATOM 5229 N N . PRO A 1 700 ? 21.012 21.185 -12.864 1.00 97.06 700 PRO A N 1
ATOM 5230 C CA . PRO A 1 700 ? 21.707 20.765 -11.652 1.00 97.06 700 PRO A CA 1
ATOM 5231 C C . PRO A 1 700 ? 22.635 19.568 -11.905 1.00 97.06 700 PRO A C 1
ATOM 5233 O O . PRO A 1 700 ? 22.311 18.647 -12.655 1.00 97.06 700 PRO A O 1
ATOM 5236 N N . VAL A 1 701 ? 23.757 19.517 -11.182 1.00 95.94 701 VAL A N 1
ATOM 5237 C CA . VAL A 1 701 ? 24.538 18.278 -11.048 1.00 95.94 701 VAL A CA 1
ATOM 5238 C C . VAL A 1 701 ? 23.705 17.263 -10.262 1.00 95.94 701 VAL A C 1
ATOM 5240 O O . VAL A 1 701 ? 23.164 17.587 -9.203 1.00 95.94 701 VAL A O 1
ATOM 5243 N N . PHE A 1 702 ? 23.600 16.035 -10.769 1.00 98.00 702 PHE A N 1
ATOM 5244 C CA . PHE A 1 702 ? 22.853 14.973 -10.102 1.00 98.00 702 PHE A CA 1
ATOM 5245 C C . PHE A 1 702 ? 23.574 14.472 -8.837 1.00 98.00 702 PHE A C 1
ATOM 5247 O O . PHE A 1 702 ? 24.731 14.058 -8.905 1.00 98.00 702 PHE A O 1
ATOM 5254 N N . ASP A 1 703 ? 22.870 14.444 -7.701 1.00 96.69 703 ASP A N 1
ATOM 5255 C CA . ASP A 1 703 ? 23.314 13.769 -6.474 1.00 96.69 703 ASP A CA 1
ATOM 5256 C C . ASP A 1 703 ? 22.331 12.636 -6.117 1.00 96.69 703 ASP A C 1
ATOM 5258 O O . ASP A 1 703 ? 21.197 12.921 -5.720 1.00 96.69 703 ASP A O 1
ATOM 5262 N N . PRO A 1 704 ? 22.742 11.352 -6.178 1.00 96.69 704 PRO A N 1
ATOM 5263 C CA . PRO A 1 704 ? 21.884 10.221 -5.821 1.00 96.69 704 PRO A CA 1
ATOM 5264 C C . PRO A 1 704 ? 21.491 10.173 -4.333 1.00 96.69 704 PRO A C 1
ATOM 5266 O O . PRO A 1 704 ? 20.663 9.344 -3.953 1.00 96.69 704 PRO A O 1
ATOM 5269 N N . LYS A 1 705 ? 22.071 11.022 -3.471 1.00 96.56 705 LYS A N 1
ATOM 5270 C CA . LYS A 1 705 ? 21.697 11.152 -2.051 1.00 96.56 705 LYS A CA 1
ATOM 5271 C C . LYS A 1 705 ? 20.637 12.226 -1.804 1.00 96.56 705 LYS A C 1
ATOM 5273 O O . LYS A 1 705 ? 20.005 12.191 -0.748 1.00 96.56 705 LYS A O 1
ATOM 5278 N N . LEU A 1 706 ? 20.442 13.157 -2.739 1.00 97.88 706 LEU A N 1
ATOM 5279 C CA . LEU A 1 706 ? 19.511 14.275 -2.612 1.00 97.88 706 LEU A CA 1
ATOM 5280 C C . LEU A 1 706 ? 18.117 13.844 -3.111 1.00 97.88 706 LEU A C 1
ATOM 5282 O O . LEU A 1 706 ? 17.945 13.588 -4.307 1.00 97.88 706 LEU A O 1
ATOM 5286 N N . PRO A 1 707 ? 17.098 13.724 -2.238 1.00 98.19 707 PRO A N 1
ATOM 5287 C CA . PRO A 1 707 ? 15.760 13.350 -2.677 1.00 98.19 707 PRO A CA 1
ATOM 5288 C C . PRO A 1 707 ? 15.116 14.490 -3.468 1.00 98.19 707 PRO A C 1
ATOM 5290 O O . PRO A 1 707 ? 15.076 15.641 -3.026 1.00 98.19 707 PRO A O 1
ATOM 5293 N N . GLY A 1 708 ? 14.575 14.150 -4.631 1.00 98.00 708 GLY A N 1
ATOM 5294 C CA . GLY A 1 708 ? 13.922 15.091 -5.523 1.00 98.00 708 GLY A CA 1
ATOM 5295 C C . GLY A 1 708 ? 13.301 14.417 -6.739 1.00 98.00 708 GLY A C 1
ATOM 5296 O O . GLY A 1 708 ? 13.425 13.203 -6.940 1.00 98.00 708 GLY A O 1
ATOM 5297 N N . SER A 1 709 ? 12.653 15.255 -7.535 1.00 98.56 709 SER A N 1
ATOM 5298 C CA . SER A 1 709 ? 12.043 14.927 -8.821 1.00 98.56 709 SER A CA 1
ATOM 5299 C C . SER A 1 709 ? 12.853 15.623 -9.911 1.00 98.56 709 SER A C 1
ATOM 5301 O O . SER A 1 709 ? 13.077 16.827 -9.814 1.00 98.56 709 SER A O 1
ATOM 5303 N N . TRP A 1 710 ? 13.322 14.892 -10.918 1.00 98.69 710 TRP A N 1
ATOM 5304 C CA . TRP A 1 710 ? 14.321 15.355 -11.887 1.00 98.69 710 TRP A CA 1
ATOM 5305 C C . TRP A 1 710 ? 13.793 15.174 -13.309 1.00 98.69 710 TRP A C 1
ATOM 5307 O O . TRP A 1 710 ? 13.336 14.080 -13.640 1.00 98.69 710 TRP A O 1
ATOM 5317 N N . LEU A 1 711 ? 13.889 16.206 -14.148 1.00 98.69 711 LEU A N 1
ATOM 5318 C CA . LEU A 1 711 ? 13.651 16.098 -15.586 1.00 98.69 711 LEU A CA 1
ATOM 5319 C C . LEU A 1 711 ? 14.957 15.659 -16.252 1.00 98.69 711 LEU A C 1
ATOM 5321 O O . LEU A 1 711 ? 15.941 16.404 -16.250 1.00 98.69 711 LEU A O 1
ATOM 5325 N N . VAL A 1 712 ? 14.982 14.442 -16.788 1.00 98.19 712 VAL A N 1
ATOM 5326 C CA . VAL A 1 712 ? 16.181 13.827 -17.379 1.00 98.19 712 VAL A CA 1
ATOM 5327 C C . VAL A 1 712 ? 15.785 13.138 -18.679 1.00 98.19 712 VAL A C 1
ATOM 5329 O O . VAL A 1 712 ? 14.715 12.538 -18.753 1.00 98.19 712 VAL A O 1
ATOM 5332 N N . ASP A 1 713 ? 16.638 13.195 -19.698 1.00 97.94 713 ASP A N 1
ATOM 5333 C CA . ASP A 1 713 ? 16.531 12.277 -20.833 1.00 97.94 713 ASP A CA 1
ATOM 5334 C C . ASP A 1 713 ? 17.215 10.953 -20.474 1.00 97.94 713 ASP A C 1
ATOM 5336 O O . ASP A 1 713 ? 18.355 10.958 -20.006 1.00 97.94 713 ASP A O 1
ATOM 5340 N N . LEU A 1 714 ? 16.501 9.839 -20.646 1.00 97.81 714 LEU A N 1
ATOM 5341 C CA . LEU A 1 714 ? 17.003 8.471 -20.455 1.00 97.81 714 LEU A CA 1
ATOM 5342 C C . LEU A 1 714 ? 16.736 7.587 -21.689 1.00 97.81 714 LEU A C 1
ATOM 5344 O O . LEU A 1 714 ? 16.932 6.373 -21.632 1.00 97.81 714 LEU A O 1
ATOM 5348 N N . SER A 1 715 ? 16.323 8.181 -22.815 1.00 96.56 715 SER A N 1
ATOM 5349 C CA . SER A 1 715 ? 16.076 7.475 -24.084 1.00 96.56 715 SER A CA 1
ATOM 5350 C C . SER A 1 715 ? 17.325 6.799 -24.659 1.00 96.56 715 SER A C 1
ATOM 5352 O O . SER A 1 715 ? 17.233 5.803 -25.380 1.00 96.56 715 SER A O 1
ATOM 5354 N N . HIS A 1 716 ? 18.513 7.296 -24.302 1.00 95.81 716 HIS A N 1
ATOM 5355 C CA . HIS A 1 716 ? 19.820 6.773 -24.708 1.00 95.81 716 HIS A CA 1
ATOM 5356 C C . HIS A 1 716 ? 20.266 5.515 -23.953 1.00 95.81 716 HIS A C 1
ATOM 5358 O O . HIS A 1 716 ? 21.284 4.933 -24.329 1.00 95.81 716 HIS A O 1
ATOM 5364 N N . VAL A 1 717 ? 19.548 5.087 -22.909 1.00 96.88 717 VAL A N 1
ATOM 5365 C CA . VAL A 1 717 ? 19.868 3.846 -22.188 1.00 96.88 717 VAL A CA 1
ATOM 5366 C C . VAL A 1 717 ? 19.477 2.634 -23.037 1.00 96.88 717 VAL A C 1
ATOM 5368 O O . VAL A 1 717 ? 18.391 2.589 -23.614 1.00 96.88 717 VAL A O 1
ATOM 5371 N N . ASP A 1 718 ? 20.363 1.643 -23.107 1.00 95.75 718 ASP A N 1
ATOM 5372 C CA . ASP A 1 718 ? 20.165 0.394 -23.843 1.00 95.75 718 ASP A CA 1
ATOM 5373 C C . ASP A 1 718 ? 20.310 -0.792 -22.878 1.00 95.75 718 ASP A C 1
ATOM 5375 O O . ASP A 1 718 ? 21.372 -1.014 -22.300 1.00 95.75 718 ASP A O 1
ATOM 5379 N N . LEU A 1 719 ? 19.227 -1.549 -22.673 1.00 96.50 719 LEU A N 1
ATOM 5380 C CA . LEU A 1 719 ? 19.241 -2.709 -21.774 1.00 96.50 719 LEU A CA 1
ATOM 5381 C C . LEU A 1 719 ? 20.030 -3.898 -22.334 1.00 96.50 719 LEU A C 1
ATOM 5383 O O . LEU A 1 719 ? 20.387 -4.792 -21.569 1.00 96.50 719 LEU A O 1
ATOM 5387 N N . SER A 1 720 ? 20.362 -3.877 -23.627 1.00 96.56 720 SER A N 1
ATOM 5388 C CA . SER A 1 720 ? 21.194 -4.899 -24.269 1.00 96.56 720 SER A CA 1
ATOM 5389 C C . SER A 1 720 ? 22.645 -4.867 -23.778 1.00 96.56 720 SER A C 1
ATOM 5391 O O . SER A 1 720 ? 23.374 -5.834 -23.975 1.00 96.56 720 SER A O 1
ATOM 5393 N N . LYS A 1 721 ? 23.084 -3.770 -23.139 1.00 96.44 721 LYS A N 1
ATOM 5394 C CA . LYS A 1 721 ? 24.462 -3.570 -22.674 1.00 96.44 721 LYS A CA 1
ATOM 5395 C C . LYS A 1 721 ? 24.498 -2.789 -21.361 1.00 96.44 721 LYS A C 1
ATOM 5397 O O . LYS A 1 721 ? 24.550 -1.563 -21.350 1.00 96.44 721 LYS A O 1
ATOM 5402 N N . VAL A 1 722 ? 24.523 -3.492 -20.232 1.00 97.00 722 VAL A N 1
ATOM 5403 C CA . VAL A 1 722 ? 24.400 -2.870 -18.899 1.00 97.00 722 VAL A CA 1
ATOM 5404 C C . VAL A 1 722 ? 25.505 -3.296 -17.943 1.00 97.00 722 VAL A C 1
ATOM 5406 O O . VAL A 1 722 ? 26.083 -4.374 -18.068 1.00 97.00 722 VAL A O 1
ATOM 5409 N N . LYS A 1 723 ? 25.807 -2.457 -16.948 1.00 96.19 723 LYS A N 1
ATOM 5410 C CA . LYS A 1 723 ? 26.697 -2.844 -15.850 1.00 96.19 723 LYS A CA 1
ATOM 5411 C C . LYS A 1 723 ? 25.969 -3.677 -14.806 1.00 96.19 723 LYS A C 1
ATOM 5413 O O . LYS A 1 723 ? 24.953 -3.261 -14.251 1.00 96.19 723 LYS A O 1
ATOM 5418 N N . VAL A 1 724 ? 26.570 -4.809 -14.449 1.00 92.00 724 VAL A N 1
ATOM 5419 C CA . VAL A 1 724 ? 26.165 -5.637 -13.311 1.00 92.00 724 VAL A CA 1
ATOM 5420 C C . VAL A 1 724 ? 27.255 -5.533 -12.243 1.00 92.00 724 VAL A C 1
ATOM 5422 O O . VAL A 1 724 ? 28.273 -6.222 -12.255 1.00 92.00 724 VAL A O 1
ATOM 5425 N N . GLY A 1 725 ? 27.070 -4.599 -11.308 1.00 87.06 725 GLY A N 1
ATOM 5426 C CA . GLY A 1 725 ? 28.050 -4.285 -10.263 1.00 87.06 725 GLY A CA 1
ATOM 5427 C C . GLY A 1 725 ? 29.224 -3.441 -10.771 1.00 87.06 725 GLY A C 1
ATOM 5428 O O . GLY A 1 725 ? 29.271 -2.243 -10.505 1.00 87.06 725 GLY A O 1
ATOM 5429 N N . LYS A 1 726 ? 30.186 -4.058 -11.467 1.00 88.94 726 LYS A N 1
ATOM 5430 C CA . LYS A 1 726 ? 31.341 -3.365 -12.087 1.00 88.94 726 LYS A CA 1
ATOM 5431 C C . LYS A 1 726 ? 31.634 -3.802 -13.524 1.00 88.94 726 LYS A C 1
ATOM 5433 O O . LYS A 1 726 ? 32.317 -3.074 -14.238 1.00 88.94 726 LYS A O 1
ATOM 5438 N N . GLU A 1 727 ? 31.139 -4.964 -13.925 1.00 93.75 727 GLU A N 1
ATOM 5439 C CA . GLU A 1 727 ? 31.374 -5.569 -15.234 1.00 93.75 727 GLU A CA 1
ATOM 5440 C C . GLU A 1 727 ? 30.245 -5.181 -16.192 1.00 93.75 727 GLU A C 1
ATOM 5442 O O . GLU A 1 727 ? 29.094 -5.066 -15.770 1.00 93.75 727 GLU A O 1
ATOM 5447 N N . TRP A 1 728 ? 30.572 -4.955 -17.466 1.00 96.38 728 TRP A N 1
ATOM 5448 C CA . TRP A 1 728 ? 29.569 -4.848 -18.527 1.00 96.38 728 TRP A CA 1
ATOM 5449 C C . TRP A 1 728 ? 29.102 -6.250 -18.916 1.00 96.38 728 TRP A C 1
ATOM 5451 O O . TRP A 1 728 ? 29.925 -7.153 -19.057 1.00 96.38 728 TRP A O 1
ATOM 5461 N N . VAL A 1 729 ? 27.796 -6.407 -19.107 1.00 96.06 729 VAL A N 1
ATOM 5462 C CA . VAL A 1 729 ? 27.154 -7.640 -19.560 1.00 96.06 729 VAL A CA 1
ATOM 5463 C C . VAL A 1 729 ? 26.300 -7.306 -20.779 1.00 96.06 729 VAL A C 1
ATOM 5465 O O . VAL A 1 729 ? 25.531 -6.342 -20.745 1.00 96.06 729 VAL A O 1
ATOM 5468 N N . GLU A 1 730 ? 26.439 -8.100 -21.841 1.00 96.06 730 GLU A N 1
ATOM 5469 C CA . GLU A 1 730 ? 25.507 -8.076 -22.970 1.00 96.06 730 GLU A CA 1
ATOM 5470 C C . GLU A 1 730 ? 24.299 -8.969 -22.637 1.00 96.06 730 GLU A C 1
ATOM 5472 O O . GLU A 1 730 ? 24.470 -10.071 -22.112 1.00 96.06 730 GLU A O 1
ATOM 5477 N N . LEU A 1 731 ? 23.090 -8.499 -22.929 1.00 95.81 731 LEU A N 1
ATOM 5478 C CA . LEU A 1 731 ? 21.815 -9.177 -22.672 1.00 95.81 731 LEU A CA 1
ATOM 5479 C C . LEU A 1 731 ? 20.906 -9.032 -23.898 1.00 95.81 731 LEU A C 1
ATOM 5481 O O . LEU A 1 731 ? 21.123 -8.152 -24.730 1.00 95.81 731 LEU A O 1
ATOM 5485 N N . ASP A 1 732 ? 19.843 -9.833 -23.984 1.00 93.69 732 ASP A N 1
ATOM 5486 C CA . ASP A 1 732 ? 18.753 -9.514 -24.905 1.00 93.69 732 ASP A CA 1
ATOM 5487 C C . ASP A 1 732 ? 17.885 -8.397 -24.303 1.00 93.69 732 ASP A C 1
ATOM 5489 O O . ASP A 1 732 ? 17.018 -8.631 -23.457 1.00 93.69 732 ASP A O 1
ATOM 5493 N N . GLY A 1 733 ? 18.147 -7.161 -24.734 1.00 92.75 733 GLY A N 1
ATOM 5494 C CA . GLY A 1 733 ? 17.404 -5.981 -24.303 1.00 92.75 733 GLY A CA 1
ATOM 5495 C C . GLY A 1 733 ? 15.940 -5.957 -24.757 1.00 92.75 733 GLY A C 1
ATOM 5496 O O . GLY A 1 733 ? 15.175 -5.169 -24.208 1.00 92.75 733 GLY A O 1
ATOM 5497 N N . SER A 1 734 ? 15.528 -6.801 -25.713 1.00 92.75 734 SER A N 1
ATOM 5498 C CA . SER A 1 734 ? 14.130 -6.896 -26.164 1.00 92.75 734 SER A CA 1
ATOM 5499 C C . SER A 1 734 ? 13.255 -7.736 -25.226 1.00 92.75 734 SER A C 1
ATOM 5501 O O . SER A 1 734 ? 12.047 -7.521 -25.142 1.00 92.75 734 SER A O 1
ATOM 5503 N N . LEU A 1 735 ? 13.867 -8.643 -24.457 1.00 96.12 735 LEU A N 1
ATOM 5504 C CA . LEU A 1 735 ? 13.181 -9.504 -23.489 1.00 96.12 735 LEU A CA 1
ATOM 5505 C C . LEU A 1 735 ? 13.116 -8.891 -22.074 1.00 96.12 735 LEU A C 1
ATOM 5507 O O . LEU A 1 735 ? 12.681 -9.563 -21.135 1.00 96.12 735 LEU A O 1
ATOM 5511 N N . LEU A 1 736 ? 13.559 -7.638 -21.905 1.00 96.56 736 LEU A N 1
ATOM 5512 C CA . LEU A 1 736 ? 13.697 -6.952 -20.617 1.00 96.56 736 LEU A CA 1
ATOM 5513 C C . LEU A 1 736 ? 12.868 -5.652 -20.553 1.00 96.56 736 LEU A C 1
ATOM 5515 O O . LEU A 1 736 ? 12.987 -4.809 -21.441 1.00 96.56 736 LEU A O 1
ATOM 5519 N N . PRO A 1 737 ? 12.086 -5.421 -19.481 1.00 96.62 737 PRO A N 1
ATOM 5520 C CA . PRO A 1 737 ? 11.335 -4.181 -19.309 1.00 96.62 737 PRO A CA 1
ATOM 5521 C C . PRO A 1 737 ? 12.229 -3.014 -18.886 1.00 96.62 737 PRO A C 1
ATOM 5523 O O . PRO A 1 737 ? 12.988 -3.111 -17.923 1.00 96.62 737 PRO A O 1
ATOM 5526 N N . SER A 1 738 ? 12.043 -1.864 -19.529 1.00 96.56 738 SER A N 1
ATOM 5527 C CA . SER A 1 738 ? 12.605 -0.573 -19.126 1.00 96.56 738 SER A CA 1
ATOM 5528 C C . SER A 1 738 ? 12.315 -0.248 -17.651 1.00 96.56 738 SER A C 1
ATOM 5530 O O . SER A 1 738 ? 11.152 -0.096 -17.274 1.00 96.56 738 SER A O 1
ATOM 5532 N N . PRO A 1 739 ? 13.339 -0.019 -16.804 1.00 96.81 739 PRO A N 1
ATOM 5533 C CA . PRO A 1 739 ? 13.142 0.385 -15.410 1.00 96.81 739 PRO A CA 1
ATOM 5534 C C . PRO A 1 739 ? 12.640 1.827 -15.255 1.00 96.81 739 PRO A C 1
ATOM 5536 O O . PRO A 1 739 ? 12.351 2.266 -14.136 1.00 96.81 739 PRO A O 1
ATOM 5539 N N . PHE A 1 740 ? 12.542 2.575 -16.353 1.00 96.88 740 PHE A N 1
ATOM 5540 C CA . PHE A 1 740 ? 12.213 3.997 -16.363 1.00 96.88 740 PHE A CA 1
ATOM 5541 C C . PHE A 1 740 ? 10.706 4.257 -16.497 1.00 96.88 740 PHE A C 1
ATOM 5543 O O . PHE A 1 740 ? 10.232 5.287 -16.026 1.00 96.88 740 PHE A O 1
ATOM 5550 N N . THR A 1 741 ? 9.936 3.310 -17.039 1.00 93.62 741 THR A N 1
ATOM 5551 C CA . THR A 1 741 ? 8.476 3.414 -17.201 1.00 93.62 741 THR A CA 1
ATOM 5552 C C . THR A 1 741 ? 7.752 2.318 -16.401 1.00 93.62 741 THR A C 1
ATOM 5554 O O . THR A 1 741 ? 8.335 1.271 -16.111 1.00 93.62 741 THR A O 1
ATOM 5557 N N . PRO A 1 742 ? 6.476 2.513 -16.013 1.00 90.69 742 PRO A N 1
ATOM 5558 C CA . PRO A 1 742 ? 5.687 1.459 -15.370 1.00 90.69 742 PRO A CA 1
ATOM 5559 C C . PRO A 1 742 ? 5.257 0.359 -16.358 1.00 90.69 742 PRO A C 1
ATOM 5561 O O . PRO A 1 742 ? 5.042 -0.777 -15.948 1.00 90.69 742 PRO A O 1
ATOM 5564 N N . LYS A 1 743 ? 5.176 0.671 -17.658 1.00 91.88 743 LYS A N 1
ATOM 5565 C CA . LYS A 1 743 ? 4.812 -0.271 -18.728 1.00 91.88 743 LYS A CA 1
ATOM 5566 C C . LYS A 1 743 ? 6.001 -1.009 -19.355 1.00 91.88 743 LYS A C 1
ATOM 5568 O O . LYS A 1 743 ? 5.806 -1.767 -20.290 1.00 91.88 743 LYS A O 1
ATOM 5573 N N . GLY A 1 744 ? 7.233 -0.807 -18.877 1.00 93.69 744 GLY A N 1
ATOM 5574 C CA . GLY A 1 744 ? 8.430 -1.459 -19.433 1.00 93.69 744 GLY A CA 1
ATOM 5575 C C . GLY A 1 744 ? 8.884 -0.929 -20.805 1.00 93.69 744 GLY A C 1
ATOM 5576 O O . GLY A 1 744 ? 9.904 -1.375 -21.322 1.00 93.69 744 GLY A O 1
ATOM 5577 N N . GLU A 1 745 ? 8.192 0.064 -21.358 1.00 92.69 745 GLU A N 1
ATOM 5578 C CA . GLU A 1 745 ? 8.534 0.799 -22.581 1.00 92.69 745 GLU A CA 1
ATOM 5579 C C . GLU A 1 745 ? 9.836 1.610 -22.426 1.00 92.69 745 GLU A C 1
ATOM 5581 O O . GLU A 1 745 ? 10.081 2.243 -21.387 1.00 92.69 745 GLU A O 1
ATOM 5586 N N . ARG A 1 746 ? 10.669 1.649 -23.471 1.00 93.44 746 ARG A N 1
ATOM 5587 C CA . ARG A 1 746 ? 11.825 2.559 -23.547 1.00 93.44 746 ARG A CA 1
ATOM 5588 C C . ARG A 1 746 ? 11.330 4.020 -23.575 1.00 93.44 746 ARG A C 1
ATOM 5590 O O . ARG A 1 746 ? 10.391 4.296 -24.309 1.00 93.44 746 ARG A O 1
ATOM 5597 N N . PRO A 1 747 ? 11.933 4.967 -22.830 1.00 94.31 747 PRO A N 1
ATOM 5598 C CA . PRO A 1 747 ? 11.557 6.377 -22.938 1.00 94.31 747 PRO A CA 1
ATOM 5599 C C . PRO A 1 747 ? 11.927 6.958 -24.308 1.00 94.31 747 PRO A C 1
ATOM 5601 O O . PRO A 1 747 ? 13.057 6.777 -24.756 1.00 94.31 747 PRO A O 1
ATOM 5604 N N . ASP A 1 748 ? 11.031 7.737 -24.916 1.00 92.88 748 ASP A N 1
ATOM 5605 C CA . ASP A 1 748 ? 11.285 8.433 -26.192 1.00 92.88 748 ASP A CA 1
ATOM 5606 C C . ASP A 1 748 ? 11.997 9.794 -26.035 1.00 92.88 748 ASP A C 1
ATOM 5608 O O . ASP A 1 748 ? 12.268 10.480 -27.021 1.00 92.88 748 ASP A O 1
ATOM 5612 N N . GLY A 1 749 ? 12.288 10.223 -24.801 1.00 95.19 749 GLY A N 1
ATOM 5613 C CA . GLY A 1 749 ? 12.975 11.487 -24.529 1.00 95.19 749 GLY A CA 1
ATOM 5614 C C . GLY A 1 749 ? 12.923 11.931 -23.057 1.00 95.19 749 GLY A C 1
ATOM 5615 O O . GLY A 1 749 ? 12.773 11.093 -22.158 1.00 95.19 749 GLY A O 1
ATOM 5616 N N . PRO A 1 750 ? 13.030 13.249 -22.787 1.00 97.12 750 PRO A N 1
ATOM 5617 C CA . PRO A 1 750 ? 13.000 13.815 -21.439 1.00 97.12 750 PRO A CA 1
ATOM 5618 C C . PRO A 1 750 ? 11.703 13.539 -20.667 1.00 97.12 750 PRO A C 1
ATOM 5620 O O . PRO A 1 750 ? 10.608 13.874 -21.122 1.00 97.12 750 PRO A O 1
ATOM 5623 N N . ALA A 1 751 ? 11.834 13.012 -19.448 1.00 97.75 751 ALA A N 1
ATOM 5624 C CA . ALA A 1 751 ? 10.713 12.764 -18.542 1.00 97.75 751 ALA A CA 1
ATOM 5625 C C . ALA A 1 751 ? 11.077 13.017 -17.070 1.00 97.75 751 ALA A C 1
ATOM 5627 O O . ALA A 1 751 ? 12.254 13.094 -16.704 1.00 97.75 751 ALA A O 1
ATOM 5628 N N . TRP A 1 752 ? 10.057 13.167 -16.220 1.00 98.50 752 TRP A N 1
ATOM 5629 C CA . TRP A 1 752 ? 10.237 13.323 -14.777 1.00 98.50 752 TRP A CA 1
ATOM 5630 C C . TRP A 1 752 ? 10.414 11.976 -14.076 1.00 98.50 752 TRP A C 1
ATOM 5632 O O . TRP A 1 752 ? 9.546 11.104 -14.139 1.00 98.50 752 TRP A O 1
ATOM 5642 N N . TYR A 1 753 ? 11.492 11.869 -13.302 1.00 98.62 753 TYR A N 1
ATOM 5643 C CA . TYR A 1 753 ? 11.860 10.687 -12.525 1.00 98.62 753 TYR A CA 1
ATOM 5644 C C . TYR A 1 753 ? 12.180 11.051 -11.069 1.00 98.62 753 TYR A C 1
ATOM 5646 O O . TYR A 1 753 ? 12.702 12.132 -10.786 1.00 98.62 753 TYR A O 1
ATOM 5654 N N . ALA A 1 754 ? 11.931 10.144 -10.124 1.00 98.56 754 ALA A N 1
ATOM 5655 C CA . ALA A 1 754 ? 12.413 10.299 -8.750 1.00 98.56 754 ALA A CA 1
ATOM 5656 C C . ALA A 1 754 ? 13.904 9.909 -8.642 1.00 98.56 754 ALA A C 1
ATOM 5658 O O . ALA A 1 754 ? 14.380 9.060 -9.399 1.00 98.56 754 ALA A O 1
ATOM 5659 N N . THR A 1 755 ? 14.640 10.460 -7.662 1.00 98.62 755 THR A N 1
ATOM 5660 C CA . THR A 1 755 ? 16.087 10.183 -7.458 1.00 98.62 755 THR A CA 1
ATOM 5661 C C . THR A 1 755 ? 16.496 8.700 -7.602 1.00 98.62 755 THR A C 1
ATOM 5663 O O . THR A 1 755 ? 17.511 8.456 -8.256 1.00 98.62 755 THR A O 1
ATOM 5666 N N . PRO A 1 756 ? 15.762 7.690 -7.071 1.00 98.56 756 PRO A N 1
ATOM 5667 C CA . PRO A 1 756 ? 16.154 6.282 -7.208 1.00 98.56 756 PRO A CA 1
ATOM 5668 C C . PRO A 1 756 ? 16.216 5.770 -8.655 1.00 98.56 756 PRO A C 1
ATOM 5670 O O . PRO A 1 756 ? 17.055 4.925 -8.953 1.00 98.56 756 PRO A O 1
ATOM 5673 N N . THR A 1 757 ? 15.366 6.288 -9.545 1.00 98.50 757 THR A N 1
ATOM 5674 C CA . THR A 1 757 ? 15.313 5.911 -10.968 1.00 98.50 757 THR A CA 1
ATOM 5675 C C . THR A 1 757 ? 16.510 6.480 -11.727 1.00 98.50 757 THR A C 1
ATOM 5677 O O . THR A 1 757 ? 17.217 5.748 -12.416 1.00 98.50 757 THR A O 1
ATOM 5680 N N . VAL A 1 758 ? 16.810 7.768 -11.523 1.00 98.56 758 VAL A N 1
ATOM 5681 C CA . VAL A 1 758 ? 17.970 8.439 -12.139 1.00 98.56 758 VAL A CA 1
ATOM 5682 C C . VAL A 1 758 ? 19.286 7.845 -11.627 1.00 98.56 758 VAL A C 1
ATOM 5684 O O . VAL A 1 758 ? 20.186 7.562 -12.412 1.00 98.56 758 VAL A O 1
ATOM 5687 N N . ALA A 1 759 ? 19.380 7.562 -10.323 1.00 98.50 759 ALA A N 1
ATOM 5688 C CA . ALA A 1 759 ? 20.542 6.897 -9.733 1.00 98.50 759 ALA A CA 1
ATOM 5689 C C . ALA A 1 759 ? 20.791 5.500 -10.324 1.00 98.50 759 ALA A C 1
ATOM 5691 O O . ALA A 1 759 ? 21.937 5.055 -10.388 1.00 98.50 759 ALA A O 1
ATOM 5692 N N . TYR A 1 760 ? 19.735 4.818 -10.770 1.00 98.25 760 TYR A N 1
ATOM 5693 C CA . TYR A 1 760 ? 19.842 3.490 -11.353 1.00 98.25 760 TYR A CA 1
ATOM 5694 C C . TYR A 1 760 ? 20.310 3.502 -12.814 1.00 98.25 760 TYR A C 1
ATOM 5696 O O . TYR A 1 760 ? 21.054 2.606 -13.199 1.00 98.25 760 TYR A O 1
ATOM 5704 N N . ALA A 1 761 ? 20.008 4.542 -13.601 1.00 98.12 761 ALA A N 1
ATOM 5705 C CA . ALA A 1 761 ? 20.650 4.730 -14.910 1.00 98.12 761 ALA A CA 1
ATOM 5706 C C . ALA A 1 761 ? 22.185 4.841 -14.775 1.00 98.12 761 ALA A C 1
ATOM 5708 O O . ALA A 1 761 ? 22.930 4.210 -15.529 1.00 98.12 761 ALA A O 1
ATOM 5709 N N . THR A 1 762 ? 22.662 5.548 -13.743 1.00 97.25 762 THR A N 1
ATOM 5710 C CA . THR A 1 762 ? 24.093 5.612 -13.401 1.00 97.25 762 THR A CA 1
ATOM 5711 C C . THR A 1 762 ? 24.651 4.260 -12.938 1.00 97.25 762 THR A C 1
ATOM 5713 O O . THR A 1 762 ? 25.780 3.914 -13.287 1.00 97.25 762 THR A O 1
ATOM 5716 N N . GLU A 1 763 ? 23.876 3.465 -12.188 1.00 97.06 763 GLU A N 1
ATOM 5717 C CA . GLU A 1 763 ? 24.261 2.104 -11.773 1.00 97.06 763 GLU A CA 1
ATOM 5718 C C . GLU A 1 763 ? 24.408 1.154 -12.973 1.00 97.06 763 GLU A C 1
ATOM 5720 O O . GLU A 1 763 ? 25.401 0.433 -13.057 1.00 97.06 763 GLU A O 1
ATOM 5725 N N . LEU A 1 764 ? 23.479 1.220 -13.936 1.00 97.50 764 LEU A N 1
ATOM 5726 C CA . LEU A 1 764 ? 23.536 0.499 -15.216 1.00 97.50 764 LEU A CA 1
ATOM 5727 C C . LEU A 1 764 ? 24.700 0.961 -16.113 1.00 97.50 764 LEU A C 1
ATOM 5729 O O . LEU A 1 764 ? 25.021 0.292 -17.092 1.00 97.50 764 LEU A O 1
ATOM 5733 N N . GLY A 1 765 ? 25.372 2.061 -15.760 1.00 96.94 765 GLY A N 1
ATOM 5734 C CA . GLY A 1 765 ? 26.622 2.512 -16.366 1.00 96.94 765 GLY A CA 1
ATOM 5735 C C . GLY A 1 765 ? 26.524 3.739 -17.268 1.00 96.94 765 GLY A C 1
ATOM 5736 O O . GLY A 1 765 ? 27.550 4.108 -17.841 1.00 96.94 765 GLY A O 1
ATOM 5737 N N . TYR A 1 766 ? 25.348 4.364 -17.367 1.00 97.44 766 TYR A N 1
ATOM 5738 C CA . TYR A 1 766 ? 25.062 5.478 -18.272 1.00 97.44 766 TYR A CA 1
ATOM 5739 C C . TYR A 1 766 ? 25.276 6.844 -17.609 1.00 97.44 766 TYR A C 1
ATOM 5741 O O . TYR A 1 766 ? 25.105 7.011 -16.402 1.00 97.44 766 TYR A O 1
ATOM 5749 N N . GLU A 1 767 ? 25.647 7.847 -18.407 1.00 95.62 767 GLU A N 1
ATOM 5750 C CA . GLU A 1 767 ? 25.694 9.236 -17.946 1.00 95.62 767 GLU A CA 1
ATOM 5751 C C . GLU A 1 767 ? 24.271 9.813 -17.854 1.00 95.62 767 GLU A C 1
ATOM 5753 O O . GLU A 1 767 ? 23.444 9.577 -18.738 1.00 95.62 767 GLU A O 1
ATOM 5758 N N . VAL A 1 768 ? 24.003 10.596 -16.805 1.00 97.06 768 VAL A N 1
ATOM 5759 C CA . VAL A 1 768 ? 22.733 11.302 -16.584 1.00 97.06 768 VAL A CA 1
ATOM 5760 C C . VAL A 1 768 ? 22.966 12.812 -16.561 1.00 97.06 768 VAL A C 1
ATOM 5762 O O . VAL A 1 768 ? 23.871 13.297 -15.882 1.00 97.06 768 VAL A O 1
ATOM 5765 N N . ARG A 1 769 ? 22.143 13.566 -17.297 1.00 96.31 769 ARG A N 1
ATOM 5766 C CA . ARG A 1 769 ? 22.238 15.032 -17.416 1.00 96.31 769 ARG A CA 1
ATOM 5767 C C . ARG A 1 769 ? 20.872 15.669 -17.131 1.00 96.31 769 ARG A C 1
ATOM 5769 O O . ARG A 1 769 ? 20.061 15.771 -18.049 1.00 96.31 769 ARG A O 1
ATOM 5776 N N . PRO A 1 770 ? 20.575 16.050 -15.875 1.00 98.06 770 PRO A N 1
ATOM 5777 C CA . PRO A 1 770 ? 19.300 16.675 -15.543 1.00 98.06 770 PRO A CA 1
ATOM 5778 C C . PRO A 1 770 ? 19.153 18.062 -16.179 1.00 98.06 770 PRO A C 1
ATOM 5780 O O . PRO A 1 770 ? 20.039 18.909 -16.071 1.00 98.06 770 PRO A O 1
ATOM 5783 N N . ILE A 1 771 ? 17.997 18.302 -16.791 1.00 98.38 771 ILE A N 1
ATOM 5784 C CA . ILE A 1 771 ? 17.612 19.591 -17.382 1.00 98.38 771 ILE A CA 1
ATOM 5785 C C . ILE A 1 771 ? 17.167 20.549 -16.267 1.00 98.38 771 ILE A C 1
ATOM 5787 O O . ILE A 1 771 ? 17.576 21.709 -16.208 1.00 98.38 771 ILE A O 1
ATOM 5791 N N . GLU A 1 772 ? 16.369 20.040 -15.333 1.00 98.44 772 GLU A N 1
ATOM 5792 C CA . GLU A 1 772 ? 15.902 20.734 -14.134 1.00 98.44 772 GLU A CA 1
ATOM 5793 C C . GLU A 1 772 ? 15.510 19.721 -13.048 1.00 98.44 772 GLU A C 1
ATOM 5795 O O . GLU A 1 772 ? 15.354 18.527 -13.320 1.00 98.44 772 GLU A O 1
ATOM 5800 N N . ALA A 1 773 ? 15.362 20.180 -11.806 1.00 98.56 773 ALA A N 1
ATOM 5801 C CA . ALA A 1 773 ? 14.878 19.354 -10.709 1.00 98.56 773 ALA A CA 1
ATOM 5802 C C . ALA A 1 773 ? 14.155 20.158 -9.620 1.00 98.56 773 ALA A C 1
ATOM 5804 O O . ALA A 1 773 ? 14.364 21.358 -9.441 1.00 98.56 773 ALA A O 1
ATOM 5805 N N . TRP A 1 774 ? 13.345 19.443 -8.844 1.00 98.56 774 TRP A N 1
ATOM 5806 C CA . TRP A 1 774 ? 12.725 19.886 -7.601 1.00 98.56 774 TRP A CA 1
ATOM 5807 C C . TRP A 1 774 ? 13.310 19.060 -6.454 1.00 98.56 774 TRP A C 1
ATOM 5809 O O . TRP A 1 774 ? 12.948 17.899 -6.259 1.00 98.56 774 TRP A O 1
ATOM 5819 N N . VAL A 1 775 ? 14.263 19.642 -5.724 1.00 98.38 775 VAL A N 1
ATOM 5820 C CA . VAL A 1 775 ? 15.106 18.947 -4.734 1.00 98.38 775 VAL A CA 1
ATOM 5821 C C . VAL A 1 775 ? 14.775 19.356 -3.300 1.00 98.38 775 VAL A C 1
ATOM 5823 O O . VAL A 1 775 ? 14.350 20.482 -3.048 1.00 98.38 775 VAL A O 1
ATOM 5826 N N . ARG A 1 776 ? 14.973 18.452 -2.333 1.00 97.12 776 ARG A N 1
ATOM 5827 C CA . ARG A 1 776 ? 14.661 18.687 -0.912 1.00 97.12 776 ARG A CA 1
ATOM 5828 C C . ARG A 1 776 ? 15.919 18.582 -0.045 1.00 97.12 776 ARG A C 1
ATOM 5830 O O . ARG A 1 776 ? 16.345 17.493 0.343 1.00 97.12 776 ARG A O 1
ATOM 5837 N N . TYR A 1 777 ? 16.517 19.738 0.250 1.00 96.12 777 TYR A N 1
ATOM 5838 C CA . TYR A 1 777 ? 17.733 19.852 1.067 1.00 96.12 777 TYR A CA 1
ATOM 5839 C C . TYR A 1 777 ? 17.515 19.470 2.537 1.00 96.12 777 TYR A C 1
ATOM 5841 O O . TYR A 1 777 ? 18.393 18.859 3.138 1.00 96.12 777 TYR A O 1
ATOM 5849 N N . ASP A 1 778 ? 16.339 19.766 3.095 1.00 95.06 778 ASP A N 1
ATOM 5850 C CA . ASP A 1 778 ? 15.888 19.163 4.350 1.00 95.06 778 ASP A CA 1
ATOM 5851 C C . ASP A 1 778 ? 15.358 17.752 4.060 1.00 95.06 778 ASP A C 1
ATOM 5853 O O . ASP A 1 778 ? 14.337 17.584 3.384 1.00 95.06 778 ASP A O 1
ATOM 5857 N N . ASN A 1 779 ? 16.087 16.733 4.515 1.00 97.06 779 ASN A N 1
ATOM 5858 C CA . ASN A 1 779 ? 15.796 15.330 4.248 1.00 97.06 779 ASN A CA 1
ATOM 5859 C C . ASN A 1 779 ? 16.264 14.394 5.373 1.00 97.06 779 ASN A C 1
ATOM 5861 O O . ASN A 1 779 ? 17.090 14.738 6.216 1.00 97.06 779 ASN A O 1
ATOM 5865 N N . GLY A 1 780 ? 15.716 13.180 5.386 1.00 96.56 780 GLY A N 1
ATOM 5866 C CA . GLY A 1 780 ? 16.075 12.150 6.352 1.00 96.56 780 GLY A CA 1
ATOM 5867 C C . GLY A 1 780 ? 15.342 10.833 6.121 1.00 96.56 780 GLY A C 1
ATOM 5868 O O . GLY A 1 780 ? 14.558 10.676 5.187 1.00 96.56 780 GLY A O 1
ATOM 5869 N N . ARG A 1 781 ? 15.591 9.856 6.994 1.00 96.56 781 ARG A N 1
ATOM 5870 C CA . ARG A 1 781 ? 15.012 8.508 6.895 1.00 96.56 781 ARG A CA 1
ATOM 5871 C C . ARG A 1 781 ? 13.688 8.377 7.647 1.00 96.56 781 ARG A C 1
ATOM 5873 O O . ARG A 1 781 ? 13.570 7.617 8.605 1.00 96.56 781 ARG A O 1
ATOM 5880 N N . TYR A 1 782 ? 12.689 9.139 7.209 1.00 97.25 782 TYR A N 1
ATOM 5881 C CA . TYR A 1 782 ? 11.363 9.203 7.842 1.00 97.25 782 TYR A CA 1
ATOM 5882 C C . TYR A 1 782 ? 10.640 7.843 7.936 1.00 97.25 782 TYR A C 1
ATOM 5884 O O . TYR A 1 782 ? 9.805 7.638 8.815 1.00 97.25 782 TYR A O 1
ATOM 5892 N N . LEU A 1 783 ? 10.951 6.903 7.036 1.00 97.94 783 LEU A N 1
ATOM 5893 C CA . LEU A 1 783 ? 10.271 5.608 6.956 1.00 97.94 783 LEU A CA 1
ATOM 5894 C C . LEU A 1 783 ? 11.014 4.454 7.650 1.00 97.94 783 LEU A C 1
ATOM 5896 O O . LEU A 1 783 ? 10.435 3.374 7.752 1.00 97.94 783 LEU A O 1
ATOM 5900 N N . ASP A 1 784 ? 12.235 4.646 8.171 1.00 96.75 784 ASP A N 1
ATOM 5901 C CA . ASP A 1 784 ? 13.009 3.550 8.787 1.00 96.75 784 ASP A CA 1
ATOM 5902 C C . ASP A 1 784 ? 12.270 2.961 10.000 1.00 96.75 784 ASP A C 1
ATOM 5904 O O . ASP A 1 784 ? 12.106 1.744 10.089 1.00 96.75 784 ASP A O 1
ATOM 5908 N N . GLY A 1 785 ? 11.765 3.793 10.919 1.00 96.50 785 GLY A N 1
ATOM 5909 C CA . GLY A 1 785 ? 11.010 3.308 12.082 1.00 96.50 785 GLY A CA 1
ATOM 5910 C C . GLY A 1 785 ? 9.736 2.556 11.682 1.00 96.50 785 GLY A C 1
ATOM 5911 O O . GLY A 1 785 ? 9.452 1.477 12.205 1.00 96.50 785 GLY A O 1
ATOM 5912 N N . TRP A 1 786 ? 8.999 3.104 10.712 1.00 97.94 786 TRP A N 1
ATOM 5913 C CA . TRP A 1 786 ? 7.759 2.537 10.171 1.00 97.94 786 TRP A CA 1
ATOM 5914 C C . TRP A 1 786 ? 7.988 1.178 9.497 1.00 97.94 786 TRP A C 1
ATOM 5916 O O . TRP A 1 786 ? 7.278 0.216 9.793 1.00 97.94 786 TRP A O 1
ATOM 5926 N N . TYR A 1 787 ? 9.029 1.076 8.664 1.00 98.12 787 TYR A N 1
ATOM 5927 C CA . TYR A 1 787 ? 9.450 -0.173 8.035 1.00 98.12 787 TYR A CA 1
ATOM 5928 C C . TYR A 1 787 ? 9.830 -1.229 9.074 1.00 98.12 787 TYR A C 1
ATOM 5930 O O . TYR A 1 787 ? 9.297 -2.336 9.025 1.00 98.12 787 TYR A O 1
ATOM 5938 N N . ASN A 1 788 ? 10.720 -0.897 10.019 1.00 98.38 788 ASN A N 1
ATOM 5939 C CA . ASN A 1 788 ? 11.173 -1.848 11.037 1.00 98.38 788 ASN A CA 1
ATOM 5940 C C . ASN A 1 788 ? 9.975 -2.403 11.826 1.00 98.38 788 ASN A C 1
ATOM 5942 O O . ASN A 1 788 ? 9.805 -3.615 11.902 1.00 98.38 788 ASN A O 1
ATOM 5946 N N . ARG A 1 789 ? 9.078 -1.530 12.309 1.00 98.25 789 ARG A N 1
ATOM 5947 C CA . ARG A 1 789 ? 7.891 -1.937 13.077 1.00 98.25 789 ARG A CA 1
ATOM 5948 C C . ARG A 1 789 ? 6.953 -2.860 12.288 1.00 98.25 789 ARG A C 1
ATOM 5950 O O . ARG A 1 789 ? 6.463 -3.831 12.855 1.00 98.25 789 ARG A O 1
ATOM 5957 N N . LEU A 1 790 ? 6.717 -2.592 11.000 1.00 98.50 790 LEU A N 1
ATOM 5958 C CA . LEU A 1 790 ? 5.850 -3.427 10.154 1.00 98.50 790 LEU A CA 1
ATOM 5959 C C . LEU A 1 790 ? 6.521 -4.731 9.696 1.00 98.50 790 LEU A C 1
ATOM 5961 O O . LEU A 1 790 ? 5.842 -5.754 9.620 1.00 98.50 790 LEU A O 1
ATOM 5965 N N . ARG A 1 791 ? 7.841 -4.732 9.453 1.00 98.38 791 ARG A N 1
ATOM 5966 C CA . ARG A 1 791 ? 8.627 -5.962 9.257 1.00 98.38 791 ARG A CA 1
ATOM 5967 C C . ARG A 1 791 ? 8.514 -6.851 10.488 1.00 98.38 791 ARG A C 1
ATOM 5969 O O . ARG A 1 791 ? 8.170 -8.017 10.352 1.00 98.38 791 ARG A O 1
ATOM 5976 N N . ASP A 1 792 ? 8.800 -6.313 11.669 1.00 98.56 792 ASP A N 1
ATOM 5977 C CA . ASP A 1 792 ? 8.875 -7.104 12.900 1.00 98.56 792 ASP A CA 1
ATOM 5978 C C . ASP A 1 792 ? 7.489 -7.636 13.298 1.00 98.56 792 ASP A C 1
ATOM 5980 O O . ASP A 1 792 ? 7.366 -8.782 13.727 1.00 98.56 792 ASP A O 1
ATOM 5984 N N . ALA A 1 793 ? 6.425 -6.863 13.043 1.00 98.56 793 ALA A N 1
ATOM 5985 C CA . ALA A 1 793 ? 5.042 -7.327 13.140 1.00 98.56 793 ALA A CA 1
ATOM 5986 C C . ALA A 1 793 ? 4.734 -8.503 12.194 1.00 98.56 793 ALA A C 1
ATOM 5988 O O . ALA A 1 793 ? 4.127 -9.491 12.615 1.00 98.56 793 ALA A O 1
ATOM 5989 N N . TYR A 1 794 ? 5.145 -8.405 10.924 1.00 98.56 794 TYR A N 1
ATOM 5990 C CA . TYR A 1 794 ? 4.946 -9.463 9.932 1.00 98.56 794 TYR A CA 1
ATOM 5991 C C . TYR A 1 794 ? 5.728 -10.725 10.296 1.00 98.56 794 TYR A C 1
ATOM 5993 O O . TYR A 1 794 ? 5.129 -11.787 10.415 1.00 98.56 794 TYR A O 1
ATOM 6001 N N . LEU A 1 795 ? 7.035 -10.602 10.543 1.00 98.44 795 LEU A N 1
ATOM 6002 C CA . LEU A 1 795 ? 7.912 -11.727 10.867 1.00 98.44 795 LEU A CA 1
ATOM 6003 C C . LEU A 1 795 ? 7.473 -12.457 12.138 1.00 98.44 795 LEU A C 1
ATOM 6005 O O . LEU A 1 795 ? 7.434 -13.681 12.135 1.00 98.44 795 LEU A O 1
ATOM 6009 N N . ALA A 1 796 ? 7.072 -11.735 13.189 1.00 98.50 796 ALA A N 1
ATOM 6010 C CA . ALA A 1 796 ? 6.542 -12.364 14.396 1.00 98.50 796 ALA A CA 1
ATOM 6011 C C . ALA A 1 796 ? 5.226 -13.121 14.132 1.00 98.50 796 ALA A C 1
ATOM 6013 O O . ALA A 1 796 ? 5.017 -14.186 14.695 1.00 98.50 796 ALA A O 1
ATOM 6014 N N . THR A 1 797 ? 4.354 -12.613 13.254 1.00 98.50 797 THR A N 1
ATOM 6015 C CA . THR A 1 797 ? 3.088 -13.298 12.923 1.00 98.50 797 THR A CA 1
ATOM 6016 C C . THR A 1 797 ? 3.303 -14.493 11.990 1.00 98.50 797 THR A C 1
ATOM 6018 O O . THR A 1 797 ? 2.642 -15.512 12.143 1.00 98.50 797 THR A O 1
ATOM 6021 N N . MET A 1 798 ? 4.264 -14.414 11.066 1.00 98.19 798 MET A N 1
ATOM 6022 C CA . MET A 1 798 ? 4.668 -15.559 10.244 1.00 98.19 798 MET A CA 1
ATOM 6023 C C . MET A 1 798 ? 5.353 -16.648 11.082 1.00 98.19 798 MET A C 1
ATOM 6025 O O . MET A 1 798 ? 5.108 -17.827 10.845 1.00 98.19 798 MET A O 1
ATOM 6029 N N . ALA A 1 799 ? 6.145 -16.271 12.091 1.00 98.00 799 ALA A N 1
ATOM 6030 C CA . ALA A 1 799 ? 6.784 -17.214 13.004 1.00 98.00 799 ALA A CA 1
ATOM 6031 C C . ALA A 1 799 ? 5.771 -17.961 13.890 1.00 98.00 799 ALA A C 1
ATOM 6033 O O . ALA A 1 799 ? 5.914 -19.170 14.048 1.00 98.00 799 ALA A O 1
ATOM 6034 N N . ASP A 1 800 ? 4.728 -17.292 14.402 1.00 97.56 800 ASP A N 1
ATOM 6035 C CA . ASP A 1 800 ? 3.612 -17.971 15.088 1.00 97.56 800 ASP A CA 1
ATOM 6036 C C . ASP A 1 800 ? 2.914 -18.994 14.167 1.00 97.56 800 ASP A C 1
ATOM 6038 O O . ASP A 1 800 ? 2.523 -20.069 14.611 1.00 97.56 800 ASP A O 1
ATOM 6042 N N . LEU A 1 801 ? 2.793 -18.673 12.872 1.00 97.69 801 LEU A N 1
ATOM 6043 C CA . LEU A 1 801 ? 2.238 -19.543 11.825 1.00 97.69 801 LEU A CA 1
ATOM 6044 C C . LEU A 1 801 ? 3.231 -20.621 11.332 1.00 97.69 801 LEU A C 1
ATOM 6046 O O . LEU A 1 801 ? 2.965 -21.312 10.344 1.00 97.69 801 LEU A O 1
ATOM 6050 N N . GLY A 1 802 ? 4.378 -20.780 12.001 1.00 96.88 802 GLY A N 1
ATOM 6051 C CA . GLY A 1 802 ? 5.382 -21.801 11.695 1.00 96.88 802 GLY A CA 1
ATOM 6052 C C . GLY A 1 802 ? 6.233 -21.518 10.453 1.00 96.88 802 GLY A C 1
ATOM 6053 O O . GLY A 1 802 ? 6.758 -22.457 9.867 1.00 96.88 802 GLY A O 1
ATOM 6054 N N . VAL A 1 803 ? 6.366 -20.257 10.025 1.00 97.56 803 VAL A N 1
ATOM 6055 C CA . VAL A 1 803 ? 7.234 -19.843 8.906 1.00 97.56 803 VAL A CA 1
ATOM 6056 C C . VAL A 1 803 ? 8.368 -18.961 9.428 1.00 97.56 803 VAL A C 1
ATOM 6058 O O . VAL A 1 803 ? 8.159 -17.810 9.819 1.00 97.56 803 VAL A O 1
ATOM 6061 N N . HIS A 1 804 ? 9.588 -19.495 9.419 1.00 95.75 804 HIS A N 1
ATOM 6062 C CA . HIS A 1 804 ? 10.766 -18.856 10.009 1.00 95.75 804 HIS A CA 1
ATOM 6063 C C . HIS A 1 804 ? 11.721 -18.274 8.948 1.00 95.75 804 HIS A C 1
ATOM 6065 O O . HIS A 1 804 ? 11.589 -18.505 7.746 1.00 95.75 804 HIS A O 1
ATOM 6071 N N . THR A 1 805 ? 12.664 -17.435 9.381 1.00 94.50 805 THR A N 1
ATOM 6072 C CA . THR A 1 805 ? 13.538 -16.638 8.490 1.00 94.50 805 THR A CA 1
ATOM 6073 C C . THR A 1 805 ? 14.778 -17.370 7.975 1.00 94.50 805 THR A C 1
ATOM 6075 O O . THR A 1 805 ? 15.472 -16.862 7.092 1.00 94.50 805 THR A O 1
ATOM 6078 N N . ASP A 1 806 ? 15.052 -18.520 8.570 1.00 92.50 806 ASP A N 1
ATOM 6079 C CA . ASP A 1 806 ? 16.256 -19.346 8.517 1.00 92.50 806 ASP A CA 1
ATOM 6080 C C . ASP A 1 806 ? 15.980 -20.764 7.984 1.00 92.50 806 ASP A C 1
ATOM 6082 O O . ASP A 1 806 ? 16.882 -21.592 7.948 1.00 92.50 806 ASP A O 1
ATOM 6086 N N . MET A 1 807 ? 14.752 -21.018 7.520 1.00 94.69 807 MET A N 1
ATOM 6087 C CA . MET A 1 807 ? 14.372 -22.238 6.803 1.00 94.69 807 MET A CA 1
ATOM 6088 C C . MET A 1 807 ? 15.168 -22.410 5.503 1.00 94.69 807 MET A C 1
ATOM 6090 O O . MET A 1 807 ? 15.394 -21.440 4.768 1.00 94.69 807 MET A O 1
ATOM 6094 N N . GLU A 1 808 ? 15.520 -23.656 5.185 1.00 93.06 808 GLU A N 1
ATOM 6095 C CA . GLU A 1 808 ? 16.065 -24.011 3.875 1.00 93.06 808 GLU A CA 1
ATOM 6096 C C . GLU A 1 808 ? 14.996 -23.855 2.770 1.00 93.06 808 GLU A C 1
ATOM 6098 O O . GLU A 1 808 ? 13.796 -23.890 3.054 1.00 93.06 808 GLU A O 1
ATOM 6103 N N . PRO A 1 809 ? 15.379 -23.649 1.494 1.00 93.38 809 PRO A N 1
ATOM 6104 C CA . PRO A 1 809 ? 14.449 -23.226 0.444 1.00 93.38 809 PRO A CA 1
ATOM 6105 C C . PRO A 1 809 ? 13.250 -24.153 0.196 1.00 93.38 809 PRO A C 1
ATOM 6107 O O . PRO A 1 809 ? 12.162 -23.655 -0.085 1.00 93.38 809 PRO A O 1
ATOM 6110 N N . ALA A 1 810 ? 13.435 -25.472 0.304 1.00 93.31 810 ALA A N 1
ATOM 6111 C CA . ALA A 1 810 ? 12.355 -26.449 0.146 1.00 93.31 810 ALA A CA 1
ATOM 6112 C C . ALA A 1 810 ? 11.406 -26.444 1.358 1.00 93.31 810 ALA A C 1
ATOM 6114 O O . ALA A 1 810 ? 10.191 -26.345 1.185 1.00 93.31 810 ALA A O 1
ATOM 6115 N N . ASP A 1 811 ? 11.962 -26.445 2.573 1.00 95.38 811 ASP A N 1
ATOM 6116 C CA . ASP A 1 811 ? 11.196 -26.362 3.822 1.00 95.38 811 ASP A CA 1
ATOM 6117 C C . ASP A 1 811 ? 10.404 -25.054 3.904 1.00 95.38 811 ASP A C 1
ATOM 6119 O O . ASP A 1 811 ? 9.262 -25.051 4.349 1.00 95.38 811 ASP A O 1
ATOM 6123 N N . PHE A 1 812 ? 10.967 -23.943 3.417 1.00 96.50 812 PHE A N 1
ATOM 6124 C CA . PHE A 1 812 ? 10.267 -22.664 3.317 1.00 96.50 812 PHE A CA 1
ATOM 6125 C C . PHE A 1 812 ? 9.059 -22.729 2.371 1.00 96.50 812 PHE A C 1
ATOM 6127 O O . PHE A 1 812 ? 8.017 -22.162 2.693 1.00 96.50 812 PHE A O 1
ATOM 6134 N N . LEU A 1 813 ? 9.169 -23.407 1.223 1.00 95.94 813 LEU A N 1
ATOM 6135 C CA . LEU A 1 813 ? 8.039 -23.575 0.302 1.00 95.94 813 LEU A CA 1
ATOM 6136 C C . LEU A 1 813 ? 6.944 -24.451 0.929 1.00 95.94 813 LEU A C 1
ATOM 6138 O O . LEU A 1 813 ? 5.788 -24.035 0.958 1.00 95.94 813 LEU A O 1
ATOM 6142 N N . ALA A 1 814 ? 7.308 -25.590 1.526 1.00 95.69 814 ALA A N 1
ATOM 6143 C CA . ALA A 1 814 ? 6.367 -26.451 2.248 1.00 95.69 814 ALA A CA 1
ATOM 6144 C C . ALA A 1 814 ? 5.732 -25.749 3.468 1.00 95.69 814 ALA A C 1
ATOM 6146 O O . ALA A 1 814 ? 4.546 -25.910 3.743 1.00 95.69 814 ALA A O 1
ATOM 6147 N N . ALA A 1 815 ? 6.489 -24.914 4.184 1.00 95.81 815 ALA A N 1
ATOM 6148 C CA . ALA A 1 815 ? 5.979 -24.118 5.294 1.00 95.81 815 ALA A CA 1
ATOM 6149 C C . ALA A 1 815 ? 5.094 -22.948 4.833 1.00 95.81 815 ALA A C 1
ATOM 6151 O O . ALA A 1 815 ? 4.235 -22.516 5.602 1.00 95.81 815 ALA A O 1
ATOM 6152 N N . MET A 1 816 ? 5.262 -22.445 3.609 1.00 95.69 816 MET A N 1
ATOM 6153 C CA . MET A 1 816 ? 4.378 -21.440 3.011 1.00 95.69 816 MET A CA 1
ATOM 6154 C C . MET A 1 816 ? 3.069 -22.032 2.472 1.00 95.69 816 MET A C 1
ATOM 6156 O O . MET A 1 816 ? 2.085 -21.295 2.397 1.00 95.69 816 MET A O 1
ATOM 6160 N N . ASP A 1 817 ? 3.020 -23.321 2.136 1.00 92.25 817 ASP A N 1
ATOM 6161 C CA . ASP A 1 817 ? 1.774 -23.985 1.745 1.00 92.25 817 ASP A CA 1
ATOM 6162 C C . ASP A 1 817 ? 0.823 -24.169 2.946 1.00 92.25 817 ASP A C 1
ATOM 6164 O O . ASP A 1 817 ? 1.256 -24.406 4.079 1.00 92.25 817 ASP A O 1
ATOM 6168 N N . GLY A 1 818 ? -0.480 -23.969 2.724 1.00 87.19 818 GLY A N 1
ATOM 6169 C CA . GLY A 1 818 ? -1.532 -24.015 3.753 1.00 87.19 818 GLY A CA 1
ATOM 6170 C C . GLY A 1 818 ? -1.296 -23.139 4.999 1.00 87.19 818 GLY A C 1
ATOM 6171 O O . GLY A 1 818 ? -1.904 -23.367 6.045 1.00 87.19 818 GLY A O 1
ATOM 6172 N N . TYR A 1 819 ? -0.371 -22.165 4.965 1.00 93.94 819 TYR A N 1
ATOM 6173 C CA . TYR A 1 819 ? 0.143 -21.558 6.207 1.00 93.94 819 TYR A CA 1
ATOM 6174 C C . TYR A 1 819 ? -0.917 -20.801 7.017 1.00 93.94 819 TYR A C 1
ATOM 6176 O O . TYR A 1 819 ? -0.788 -20.690 8.234 1.00 93.94 819 TYR A O 1
ATOM 6184 N N . LYS A 1 820 ? -1.962 -20.287 6.353 1.00 91.62 820 LYS A N 1
ATOM 6185 C CA . LYS A 1 820 ? -3.075 -19.576 6.998 1.00 91.62 820 LYS A CA 1
ATOM 6186 C C . LYS A 1 820 ? -4.021 -20.508 7.750 1.00 91.62 820 LYS A C 1
ATOM 6188 O O . LYS A 1 820 ? -4.637 -20.073 8.715 1.00 91.62 820 LYS A O 1
ATOM 6193 N N . ASP A 1 821 ? -4.120 -21.768 7.342 1.00 92.81 821 ASP A N 1
ATOM 6194 C CA . ASP A 1 821 ? -5.112 -22.713 7.868 1.00 92.81 821 ASP A CA 1
ATOM 6195 C C . ASP A 1 821 ? -4.706 -23.268 9.246 1.00 92.81 821 ASP A C 1
ATOM 6197 O O . ASP A 1 821 ? -5.525 -23.823 9.975 1.00 92.81 821 ASP A O 1
ATOM 6201 N N . ARG A 1 822 ? -3.439 -23.052 9.631 1.00 95.19 822 ARG A N 1
ATOM 6202 C CA . ARG A 1 822 ? -2.863 -23.387 10.944 1.00 95.19 822 ARG A CA 1
ATOM 6203 C C . ARG A 1 822 ? -3.428 -22.518 12.072 1.00 95.19 822 ARG A C 1
ATOM 6205 O O . ARG A 1 822 ? -3.626 -23.010 13.178 1.00 95.19 822 ARG A O 1
ATOM 6212 N N . ASP A 1 823 ? -3.676 -21.240 11.786 1.00 96.50 823 ASP A N 1
ATOM 6213 C CA . ASP A 1 823 ? -4.382 -20.294 12.656 1.00 96.50 823 ASP A CA 1
ATOM 6214 C C . ASP A 1 823 ? -5.028 -19.206 11.771 1.00 96.50 823 ASP A C 1
ATOM 6216 O O . ASP A 1 823 ? -4.371 -18.216 11.414 1.00 96.50 823 ASP A O 1
ATOM 6220 N N . PRO A 1 824 ? -6.305 -19.384 11.377 1.00 95.75 824 PRO A N 1
ATOM 6221 C CA . PRO A 1 824 ? -6.986 -18.462 10.473 1.00 95.75 824 PRO A CA 1
ATOM 6222 C C . PRO A 1 824 ? -7.023 -17.021 10.988 1.00 95.75 824 PRO A C 1
ATOM 6224 O O . PRO A 1 824 ? -6.838 -16.093 10.202 1.00 95.75 824 PRO A O 1
ATOM 6227 N N . GLU A 1 825 ? -7.181 -16.820 12.300 1.00 96.12 825 GLU A N 1
ATOM 6228 C CA . GLU A 1 825 ? -7.171 -15.503 12.950 1.00 96.12 825 GLU A CA 1
ATOM 6229 C C . GLU A 1 825 ? -5.828 -14.779 12.766 1.00 96.12 825 GLU A C 1
ATOM 6231 O O . GLU A 1 825 ? -5.799 -13.601 12.394 1.00 96.12 825 GLU A O 1
ATOM 6236 N N . LEU A 1 826 ? -4.701 -15.473 12.953 1.00 97.25 826 LEU A N 1
ATOM 6237 C CA . LEU A 1 826 ? -3.380 -14.921 12.636 1.00 97.25 826 LEU A CA 1
ATOM 6238 C C . LEU A 1 826 ? -3.203 -14.706 11.122 1.00 97.25 826 LEU A C 1
ATOM 6240 O O . LEU A 1 826 ? -2.560 -13.733 10.714 1.00 97.25 826 LEU A O 1
ATOM 6244 N N . GLY A 1 827 ? -3.844 -15.518 10.277 1.00 97.00 827 GLY A N 1
ATOM 6245 C CA . GLY A 1 827 ? -3.983 -15.268 8.838 1.00 97.00 827 GLY A CA 1
ATOM 6246 C C . GLY A 1 827 ? -4.687 -13.938 8.505 1.00 97.00 827 GLY A C 1
ATOM 6247 O O . GLY A 1 827 ? -4.278 -13.241 7.562 1.00 97.00 827 GLY A O 1
ATOM 6248 N N . LEU A 1 828 ? -5.682 -13.527 9.302 1.00 96.88 828 LEU A N 1
ATOM 6249 C CA . LEU A 1 828 ? -6.311 -12.200 9.209 1.00 96.88 828 LEU A CA 1
ATOM 6250 C C . LEU A 1 828 ? -5.333 -11.100 9.654 1.00 96.88 828 LEU A C 1
ATOM 6252 O O . LEU A 1 828 ? -5.192 -10.091 8.962 1.00 96.88 828 LEU A O 1
ATOM 6256 N N . VAL A 1 829 ? -4.577 -11.314 10.739 1.00 98.38 829 VAL A N 1
ATOM 6257 C CA . VAL A 1 829 ? -3.546 -10.364 11.212 1.00 98.38 829 VAL A CA 1
ATOM 6258 C C . VAL A 1 829 ? -2.448 -10.138 10.162 1.00 98.38 829 VAL A C 1
ATOM 6260 O O . VAL A 1 829 ? -2.094 -8.987 9.897 1.00 98.38 829 VAL A O 1
ATOM 6263 N N . VAL A 1 830 ? -1.943 -11.190 9.502 1.00 97.50 830 VAL A N 1
ATOM 6264 C CA . VAL A 1 830 ? -0.980 -11.059 8.386 1.00 97.50 830 VAL A CA 1
ATOM 6265 C C . VAL A 1 830 ? -1.558 -10.208 7.254 1.00 97.50 830 VAL A C 1
ATOM 6267 O O . VAL A 1 830 ? -0.874 -9.329 6.718 1.00 97.50 830 VAL A O 1
ATOM 6270 N N . SER A 1 831 ? -2.824 -10.444 6.906 1.00 96.19 831 SER A N 1
ATOM 6271 C CA . SER A 1 831 ? -3.524 -9.720 5.840 1.00 96.19 831 SER A CA 1
ATOM 6272 C C . SER A 1 831 ? -3.683 -8.231 6.195 1.00 96.19 831 SER A C 1
ATOM 6274 O O . SER A 1 831 ? -3.334 -7.362 5.391 1.00 96.19 831 SER A O 1
ATOM 6276 N N . ALA A 1 832 ? -4.049 -7.922 7.443 1.00 97.88 832 ALA A N 1
ATOM 6277 C CA . ALA A 1 832 ? -4.163 -6.558 7.955 1.00 97.88 832 ALA A CA 1
ATOM 6278 C C . ALA A 1 832 ? -2.812 -5.817 8.025 1.00 97.88 832 ALA A C 1
ATOM 6280 O O . ALA A 1 832 ? -2.744 -4.618 7.727 1.00 97.88 832 ALA A O 1
ATOM 6281 N N . ILE A 1 833 ? -1.713 -6.507 8.362 1.00 98.38 833 ILE A N 1
ATOM 6282 C CA . ILE A 1 833 ? -0.354 -5.935 8.340 1.00 98.38 833 ILE A CA 1
ATOM 6283 C C . ILE A 1 833 ? 0.045 -5.557 6.905 1.00 98.38 833 ILE A C 1
ATOM 6285 O O . ILE A 1 833 ? 0.461 -4.420 6.666 1.00 98.38 833 ILE A O 1
ATOM 6289 N N . LYS A 1 834 ? -0.149 -6.452 5.924 1.00 96.31 834 LYS A N 1
ATOM 6290 C CA . LYS A 1 834 ? 0.145 -6.165 4.503 1.00 96.31 834 LYS A CA 1
ATOM 6291 C C . LYS A 1 834 ? -0.726 -5.027 3.953 1.00 96.31 834 LYS A C 1
ATOM 6293 O O . LYS A 1 834 ? -0.218 -4.120 3.291 1.00 96.31 834 LYS A O 1
ATOM 6298 N N . ALA A 1 835 ? -2.009 -5.000 4.309 1.00 96.12 835 ALA A N 1
ATOM 6299 C CA . ALA A 1 835 ? -2.921 -3.908 3.972 1.00 96.12 835 ALA A CA 1
ATOM 6300 C C . ALA A 1 835 ? -2.490 -2.550 4.559 1.00 96.12 835 ALA A C 1
ATOM 6302 O O . ALA A 1 835 ? -2.631 -1.511 3.913 1.00 96.12 835 ALA A O 1
ATOM 6303 N N . THR A 1 836 ? -1.924 -2.546 5.767 1.00 98.06 836 THR A N 1
ATOM 6304 C CA . THR A 1 836 ? -1.430 -1.335 6.445 1.00 98.06 836 THR A CA 1
ATOM 6305 C C . THR A 1 836 ? -0.218 -0.727 5.732 1.00 98.06 836 THR A C 1
ATOM 6307 O O . THR A 1 836 ? -0.090 0.497 5.673 1.00 98.06 836 THR A O 1
ATOM 6310 N N . VAL A 1 837 ? 0.613 -1.562 5.100 1.00 96.94 837 VAL A N 1
ATOM 6311 C CA . VAL A 1 837 ? 1.721 -1.140 4.225 1.00 96.94 837 VAL A CA 1
ATOM 6312 C C . VAL A 1 837 ? 1.185 -0.495 2.939 1.00 96.94 837 VAL A C 1
ATOM 6314 O O . VAL A 1 837 ? 1.423 0.694 2.711 1.00 96.94 837 VAL A O 1
ATOM 6317 N N . LYS A 1 838 ? 0.427 -1.250 2.118 1.00 93.19 838 LYS A N 1
ATOM 6318 C CA . LYS A 1 838 ? -0.087 -0.787 0.807 1.00 93.19 838 LYS A CA 1
ATOM 6319 C C . LYS A 1 838 ? -0.982 0.448 0.973 1.00 93.19 838 LYS A C 1
ATOM 6321 O O . LYS A 1 838 ? -0.801 1.459 0.294 1.00 93.19 838 LYS A O 1
ATOM 6326 N N . GLY A 1 839 ? -1.894 0.406 1.944 1.00 93.25 839 GLY A N 1
ATOM 6327 C CA . GLY A 1 839 ? -2.804 1.502 2.261 1.00 93.25 839 GLY A CA 1
ATOM 6328 C C . GLY A 1 839 ? -2.112 2.739 2.843 1.00 93.25 839 GLY A C 1
ATOM 6329 O O . GLY A 1 839 ? -2.464 3.857 2.465 1.00 93.25 839 GLY A O 1
ATOM 6330 N N . GLY A 1 840 ? -1.124 2.565 3.729 1.00 95.69 840 GLY A N 1
ATOM 6331 C CA . GLY A 1 840 ? -0.378 3.674 4.334 1.00 95.69 840 GLY A CA 1
ATOM 6332 C C . GLY A 1 840 ? 0.400 4.486 3.296 1.00 95.69 840 GLY A C 1
ATOM 6333 O O . GLY A 1 840 ? 0.290 5.711 3.263 1.00 95.69 840 GLY A O 1
ATOM 6334 N N . LEU A 1 841 ? 1.103 3.806 2.384 1.00 96.38 841 LEU A N 1
ATOM 6335 C CA . LEU A 1 841 ? 1.806 4.446 1.264 1.00 96.38 841 LEU A CA 1
ATOM 6336 C C . LEU A 1 841 ? 0.830 5.063 0.247 1.00 96.38 841 LEU A C 1
ATOM 6338 O O . LEU A 1 841 ? 1.050 6.179 -0.223 1.00 96.38 841 LEU A O 1
ATOM 6342 N N . GLY A 1 842 ? -0.296 4.400 -0.040 1.00 94.00 842 GLY A N 1
ATOM 6343 C CA . GLY A 1 842 ? -1.361 4.959 -0.881 1.00 94.00 842 GLY A CA 1
ATOM 6344 C C . GLY A 1 842 ? -1.940 6.272 -0.333 1.00 94.00 842 GLY A C 1
ATOM 6345 O O . GLY A 1 842 ? -2.221 7.198 -1.097 1.00 94.00 842 GLY A O 1
ATOM 6346 N N . LYS A 1 843 ? -2.048 6.414 0.996 1.00 94.38 843 LYS A N 1
ATOM 6347 C CA . LYS A 1 843 ? -2.520 7.648 1.649 1.00 94.38 843 LYS A CA 1
ATOM 6348 C C . LYS A 1 843 ? -1.572 8.840 1.509 1.00 94.38 843 LYS A C 1
ATOM 6350 O O . LYS A 1 843 ? -2.026 9.969 1.714 1.00 94.38 843 LYS A O 1
ATOM 6355 N N . LEU A 1 844 ? -0.314 8.638 1.119 1.00 96.81 844 LEU A N 1
ATOM 6356 C CA . LEU A 1 844 ? 0.614 9.738 0.847 1.00 96.81 844 LEU A CA 1
ATOM 6357 C C . LEU A 1 844 ? 0.221 10.528 -0.417 1.00 96.81 844 LEU A C 1
ATOM 6359 O O . LEU A 1 844 ? 0.394 11.740 -0.437 1.00 96.81 844 LEU A O 1
ATOM 6363 N N . ARG A 1 845 ? -0.391 9.886 -1.425 1.00 94.88 845 ARG A N 1
ATOM 6364 C CA . ARG A 1 845 ? -0.924 10.523 -2.653 1.00 94.88 845 ARG A CA 1
ATOM 6365 C C . ARG A 1 845 ? -2.446 10.363 -2.737 1.00 94.88 845 ARG A C 1
ATOM 6367 O O . ARG A 1 845 ? -3.003 10.002 -3.769 1.00 94.88 845 ARG A O 1
ATOM 6374 N N . GLU A 1 846 ? -3.139 10.596 -1.623 1.00 91.75 846 GLU A N 1
ATOM 6375 C CA . GLU A 1 846 ? -4.600 10.483 -1.575 1.00 91.75 846 GLU A CA 1
ATOM 6376 C C . GLU A 1 846 ? -5.260 11.528 -2.491 1.00 91.75 846 GLU A C 1
ATOM 6378 O O . GLU A 1 846 ? -5.210 12.728 -2.207 1.00 91.75 846 GLU A O 1
ATOM 6383 N N . ARG A 1 847 ? -5.879 11.048 -3.575 1.00 87.00 847 ARG A N 1
ATOM 6384 C CA . ARG A 1 847 ? -6.737 11.799 -4.507 1.00 87.00 847 ARG A CA 1
ATOM 6385 C C . ARG A 1 847 ? -8.047 12.263 -3.823 1.00 87.00 847 ARG A C 1
ATOM 6387 O O . ARG A 1 847 ? -8.404 11.713 -2.773 1.00 87.00 847 ARG A O 1
ATOM 6394 N N . PRO A 1 848 ? -8.776 13.255 -4.374 1.00 80.69 848 PRO A N 1
ATOM 6395 C CA . PRO A 1 848 ? -10.109 13.629 -3.889 1.00 80.69 848 PRO A CA 1
ATOM 6396 C C . PRO A 1 848 ? -11.103 12.450 -3.925 1.00 80.69 848 PRO A C 1
ATOM 6398 O O . PRO A 1 848 ? -10.906 11.459 -4.626 1.00 80.69 848 PRO A O 1
ATOM 6401 N N . ARG A 1 849 ? -12.179 12.549 -3.133 1.00 66.44 849 ARG A N 1
ATOM 6402 C CA . ARG A 1 849 ? -13.249 11.542 -3.025 1.00 66.44 849 ARG A CA 1
ATOM 6403 C C . ARG A 1 849 ? -14.606 12.220 -2.831 1.00 66.44 849 ARG A C 1
ATOM 6405 O O . ARG A 1 849 ? -14.684 13.173 -2.056 1.00 66.44 849 ARG A O 1
ATOM 6412 N N . GLY A 1 850 ? -15.646 11.645 -3.433 1.00 52.41 850 GLY A N 1
ATOM 6413 C CA . GLY A 1 850 ? -17.039 12.081 -3.300 1.00 52.41 850 GLY A CA 1
ATOM 6414 C C . GLY A 1 850 ? -17.466 13.115 -4.342 1.00 52.41 850 GLY A C 1
ATOM 6415 O O . GLY A 1 850 ? -16.636 13.778 -4.967 1.00 52.41 850 GLY A O 1
ATOM 6416 N N . GLU A 1 851 ? -18.777 13.233 -4.524 1.00 45.59 851 GLU A N 1
ATOM 6417 C CA . GLU A 1 851 ? -19.387 14.162 -5.473 1.00 45.59 851 GLU A CA 1
ATOM 6418 C C . GLU A 1 851 ? -19.190 15.631 -5.059 1.00 45.59 851 GLU A C 1
ATOM 6420 O O . GLU A 1 851 ? -19.035 15.968 -3.884 1.00 45.59 851 GLU A O 1
ATOM 6425 N N . GLY A 1 852 ? -19.183 16.531 -6.045 1.00 56.06 852 GLY A N 1
ATOM 6426 C CA . GLY A 1 852 ? -19.111 17.980 -5.827 1.00 56.06 852 GLY A CA 1
ATOM 6427 C C . GLY A 1 852 ? -17.705 18.586 -5.714 1.00 56.06 852 GLY A C 1
ATOM 6428 O O . GLY A 1 852 ? -17.590 19.811 -5.802 1.00 56.06 852 GLY A O 1
ATOM 6429 N N . TRP A 1 853 ? -16.634 17.787 -5.594 1.00 78.19 853 TRP A N 1
ATOM 6430 C CA . TRP A 1 853 ? -15.269 18.293 -5.820 1.00 78.19 853 TRP A CA 1
ATOM 6431 C C . TRP A 1 853 ? -15.080 18.725 -7.285 1.00 78.19 853 TRP A C 1
ATOM 6433 O O . TRP A 1 853 ? -15.729 18.199 -8.190 1.00 78.19 853 TRP A O 1
ATOM 6443 N N . ARG A 1 854 ? -14.187 19.693 -7.526 1.00 78.25 854 ARG A N 1
ATOM 6444 C CA . ARG A 1 854 ? -13.864 20.206 -8.865 1.00 78.25 854 ARG A CA 1
ATOM 6445 C C . ARG A 1 854 ? -12.346 20.312 -9.053 1.00 78.25 854 ARG A C 1
ATOM 6447 O O . ARG A 1 854 ? -11.679 20.766 -8.120 1.00 78.25 854 ARG A O 1
ATOM 6454 N N . PRO A 1 855 ? -11.808 19.993 -10.247 1.00 83.19 855 PRO A N 1
ATOM 6455 C CA . PRO A 1 855 ? -10.417 20.275 -10.594 1.00 83.19 855 PRO A CA 1
ATOM 6456 C C . PRO A 1 855 ? -10.012 21.719 -10.265 1.00 83.19 855 PRO A C 1
ATOM 6458 O O . PRO A 1 855 ? -10.806 22.649 -10.410 1.00 83.19 855 PRO A O 1
ATOM 6461 N N . GLY A 1 856 ? -8.787 21.888 -9.769 1.00 84.69 856 GLY A N 1
ATOM 6462 C CA . GLY A 1 856 ? -8.248 23.155 -9.276 1.00 84.69 856 GLY A CA 1
ATOM 6463 C C . GLY A 1 856 ? -8.642 23.508 -7.833 1.00 84.69 856 GLY A C 1
ATOM 6464 O O . GLY A 1 856 ? -8.094 24.460 -7.283 1.00 84.69 856 GLY A O 1
ATOM 6465 N N . GLN A 1 857 ? -9.551 22.767 -7.181 1.00 87.38 857 GLN A N 1
ATOM 6466 C CA . GLN A 1 857 ? -9.947 23.029 -5.789 1.00 87.38 857 GLN A CA 1
ATOM 6467 C C . GLN A 1 857 ? -9.211 22.127 -4.781 1.00 87.38 857 GLN A C 1
ATOM 6469 O O . GLN A 1 857 ? -9.044 20.930 -5.031 1.00 87.38 857 GLN A O 1
ATOM 6474 N N . PRO A 1 858 ? -8.805 22.643 -3.605 1.00 89.94 858 PRO A N 1
ATOM 6475 C CA . PRO A 1 858 ? -8.145 21.837 -2.582 1.00 89.94 858 PRO A CA 1
ATOM 6476 C C . PRO A 1 858 ? -9.115 20.843 -1.924 1.00 89.94 858 PRO A C 1
ATOM 6478 O O . PRO A 1 858 ? -10.271 21.167 -1.652 1.00 89.94 858 PRO A O 1
ATOM 6481 N N . TRP A 1 859 ? -8.633 19.638 -1.605 1.00 90.88 859 TRP A N 1
ATOM 6482 C CA . TRP A 1 859 ? -9.406 18.610 -0.893 1.00 90.88 859 TRP A CA 1
ATOM 6483 C C . TRP A 1 859 ? -8.807 18.257 0.473 1.00 90.88 859 TRP A C 1
ATOM 6485 O O . TRP A 1 859 ? -7.666 18.579 0.796 1.00 90.88 859 TRP A O 1
ATOM 6495 N N . ARG A 1 860 ? -9.593 17.537 1.286 1.00 87.50 860 ARG A N 1
ATOM 6496 C CA . ARG A 1 860 ? -9.315 17.219 2.705 1.00 87.50 860 ARG A CA 1
ATOM 6497 C C . ARG A 1 860 ? -7.996 16.482 2.984 1.00 87.50 860 ARG A C 1
ATOM 6499 O O . ARG A 1 860 ? -7.624 16.373 4.149 1.00 87.50 860 ARG A O 1
ATOM 6506 N N . ALA A 1 861 ? -7.333 15.925 1.970 1.00 91.69 861 ALA A N 1
ATOM 6507 C CA . ALA A 1 861 ? -6.047 15.262 2.155 1.00 91.69 861 ALA A CA 1
ATOM 6508 C C . ALA A 1 861 ? -4.874 16.252 2.140 1.00 91.69 861 ALA A C 1
ATOM 6510 O O . ALA A 1 861 ? -3.918 16.026 2.869 1.00 91.69 861 ALA A O 1
ATOM 6511 N N . LEU A 1 862 ? -4.981 17.363 1.398 1.00 93.62 862 LEU A N 1
ATOM 6512 C CA . LEU A 1 862 ? -3.913 18.364 1.275 1.00 93.62 862 LEU A CA 1
ATOM 6513 C C . LEU A 1 862 ? -3.630 19.083 2.604 1.00 93.62 862 LEU A C 1
ATOM 6515 O O . LEU A 1 862 ? -2.512 19.506 2.856 1.00 93.62 862 LEU A O 1
ATOM 6519 N N . SER A 1 863 ? -4.608 19.151 3.515 1.00 92.25 863 SER A N 1
ATOM 6520 C CA . SER A 1 863 ? -4.412 19.672 4.876 1.00 92.25 863 SER A CA 1
ATOM 6521 C C . SER A 1 863 ? -3.768 18.650 5.835 1.00 92.25 863 SER A C 1
ATOM 6523 O O . SER A 1 863 ? -4.091 18.636 7.026 1.00 92.25 863 SER A O 1
ATOM 6525 N N . ARG A 1 864 ? -2.922 17.741 5.330 1.00 93.31 864 ARG A N 1
ATOM 6526 C CA . ARG A 1 864 ? -2.149 16.766 6.117 1.00 93.31 864 ARG A CA 1
ATOM 6527 C C . ARG A 1 864 ? -0.656 16.937 5.804 1.00 93.31 864 ARG A C 1
ATOM 6529 O O . ARG A 1 864 ? -0.304 16.799 4.638 1.00 93.31 864 ARG A O 1
ATOM 6536 N N . PRO A 1 865 ? 0.238 17.085 6.803 1.00 94.06 865 PRO A N 1
ATOM 6537 C CA . PRO A 1 865 ? 1.692 17.029 6.575 1.00 94.06 865 PRO A CA 1
ATOM 6538 C C . PRO A 1 865 ? 2.144 15.711 5.921 1.00 94.06 865 PRO A C 1
ATOM 6540 O O . PRO A 1 865 ? 3.142 15.653 5.216 1.00 94.06 865 PRO A O 1
ATOM 6543 N N . THR A 1 866 ? 1.364 14.644 6.124 1.00 95.69 866 THR A N 1
ATOM 6544 C CA . THR A 1 866 ? 1.548 13.309 5.539 1.00 95.69 866 THR A CA 1
ATOM 6545 C C . THR A 1 866 ? 0.898 13.132 4.156 1.00 95.69 866 THR A C 1
ATOM 6547 O O . THR A 1 866 ? 0.708 12.001 3.707 1.00 95.69 866 THR A O 1
ATOM 6550 N N . TRP A 1 867 ? 0.487 14.205 3.472 1.00 96.94 867 TRP A N 1
ATOM 6551 C CA . TRP A 1 867 ? 0.221 14.156 2.030 1.00 96.94 867 TRP A CA 1
ATOM 6552 C C . TRP A 1 867 ? 1.517 14.524 1.308 1.00 96.94 867 TRP A C 1
ATOM 6554 O O . TRP A 1 867 ? 1.955 15.667 1.351 1.00 96.94 867 TRP A O 1
ATOM 6564 N N . ARG A 1 868 ? 2.176 13.501 0.763 1.00 97.31 868 ARG A N 1
ATOM 6565 C CA . ARG A 1 868 ? 3.563 13.495 0.288 1.00 97.31 868 ARG A CA 1
ATOM 6566 C C . ARG A 1 868 ? 3.686 12.617 -0.965 1.00 97.31 868 ARG A C 1
ATOM 6568 O O . ARG A 1 868 ? 4.164 11.480 -0.875 1.00 97.31 868 ARG A O 1
ATOM 6575 N N . PRO A 1 869 ? 3.192 13.078 -2.129 1.00 97.06 869 PRO A N 1
ATOM 6576 C CA . PRO A 1 869 ? 3.268 12.315 -3.373 1.00 97.06 869 PRO A CA 1
ATOM 6577 C C . PRO A 1 869 ? 4.711 11.965 -3.765 1.00 97.06 869 PRO A C 1
ATOM 6579 O O . PRO A 1 869 ? 4.944 10.870 -4.271 1.00 97.06 869 PRO A O 1
ATOM 6582 N N . ASP A 1 870 ? 5.666 12.839 -3.443 1.00 97.69 870 ASP A N 1
ATOM 6583 C CA . ASP A 1 870 ? 7.108 12.648 -3.619 1.00 97.69 870 ASP A CA 1
ATOM 6584 C C . ASP A 1 870 ? 7.643 11.419 -2.862 1.00 97.69 870 ASP A C 1
ATOM 6586 O O . ASP A 1 870 ? 8.361 10.593 -3.426 1.00 97.69 870 ASP A O 1
ATOM 6590 N N . ILE A 1 871 ? 7.223 11.236 -1.603 1.00 98.25 871 ILE A N 1
ATOM 6591 C CA . ILE A 1 871 ? 7.614 10.083 -0.781 1.00 98.25 871 ILE A CA 1
ATOM 6592 C C . ILE A 1 871 ? 7.038 8.790 -1.371 1.00 98.25 871 ILE A C 1
ATOM 6594 O O . ILE A 1 871 ? 7.740 7.781 -1.431 1.00 98.25 871 ILE A O 1
ATOM 6598 N N . ARG A 1 872 ? 5.786 8.808 -1.855 1.00 98.12 872 ARG A N 1
ATOM 6599 C CA . ARG A 1 872 ? 5.198 7.644 -2.541 1.00 98.12 872 ARG A CA 1
ATOM 6600 C C . ARG A 1 872 ? 5.982 7.295 -3.807 1.00 98.12 872 ARG A C 1
ATOM 6602 O O . ARG A 1 872 ? 6.323 6.129 -3.984 1.00 98.12 872 ARG A O 1
ATOM 6609 N N . ALA A 1 873 ? 6.264 8.285 -4.653 1.00 98.00 873 ALA A N 1
ATOM 6610 C CA . ALA A 1 873 ? 7.009 8.099 -5.894 1.00 98.00 873 ALA A CA 1
ATOM 6611 C C . ALA A 1 873 ? 8.391 7.481 -5.631 1.00 98.00 873 ALA A C 1
ATOM 6613 O O . ALA A 1 873 ? 8.719 6.458 -6.221 1.00 98.00 873 ALA A O 1
ATOM 6614 N N . ALA A 1 874 ? 9.155 8.021 -4.675 1.00 98.50 874 ALA A N 1
ATOM 6615 C CA . ALA A 1 874 ? 10.483 7.514 -4.329 1.00 98.50 874 ALA A CA 1
ATOM 6616 C C . ALA A 1 874 ? 10.477 6.094 -3.716 1.00 98.50 874 ALA A C 1
ATOM 6618 O O . ALA A 1 874 ? 11.427 5.336 -3.916 1.00 98.50 874 ALA A O 1
ATOM 6619 N N . VAL A 1 875 ? 9.423 5.702 -2.987 1.00 98.56 875 VAL A N 1
ATOM 6620 C CA . VAL A 1 875 ? 9.274 4.322 -2.483 1.00 98.56 875 VAL A CA 1
ATOM 6621 C C . VAL A 1 875 ? 8.944 3.351 -3.618 1.00 98.56 875 VAL A C 1
ATOM 6623 O O . VAL A 1 875 ? 9.546 2.279 -3.698 1.00 98.56 875 VAL A O 1
ATOM 6626 N N . ILE A 1 876 ? 8.009 3.707 -4.502 1.00 98.06 876 ILE A N 1
ATOM 6627 C CA . ILE A 1 876 ? 7.598 2.843 -5.617 1.00 98.06 876 ILE A CA 1
ATOM 6628 C C . ILE A 1 876 ? 8.732 2.696 -6.633 1.00 98.06 876 ILE A C 1
ATOM 6630 O O . ILE A 1 876 ? 9.075 1.574 -6.998 1.00 98.06 876 ILE A O 1
ATOM 6634 N N . SER A 1 877 ? 9.383 3.794 -7.011 1.00 97.88 877 SER A N 1
ATOM 6635 C CA . SER A 1 877 ? 10.488 3.769 -7.967 1.00 97.88 877 SER A CA 1
ATOM 6636 C C . SER A 1 877 ? 11.661 2.930 -7.468 1.00 97.88 877 SER A C 1
ATOM 6638 O O . SER A 1 877 ? 12.145 2.044 -8.171 1.00 97.88 877 SER A O 1
ATOM 6640 N N . ARG A 1 878 ? 12.043 3.082 -6.192 1.00 98.06 878 ARG A N 1
ATOM 6641 C CA . ARG A 1 878 ? 13.045 2.219 -5.551 1.00 98.06 878 ARG A CA 1
ATOM 6642 C C . ARG A 1 878 ? 12.603 0.756 -5.471 1.00 98.06 878 ARG A C 1
ATOM 6644 O O . ARG A 1 878 ? 13.460 -0.122 -5.509 1.00 98.06 878 ARG A O 1
ATOM 6651 N N . THR A 1 879 ? 11.303 0.475 -5.392 1.00 97.88 879 THR A N 1
ATOM 6652 C CA . THR A 1 879 ? 10.768 -0.897 -5.450 1.00 97.88 879 THR A CA 1
ATOM 6653 C C . THR A 1 879 ? 10.948 -1.491 -6.853 1.00 97.88 879 THR A C 1
ATOM 6655 O O . THR A 1 879 ? 11.549 -2.558 -6.971 1.00 97.88 879 THR A O 1
ATOM 6658 N N . ARG A 1 880 ? 10.556 -0.761 -7.910 1.00 97.31 880 ARG A N 1
ATOM 6659 C CA . ARG A 1 880 ? 10.734 -1.148 -9.326 1.00 97.31 880 ARG A CA 1
ATOM 6660 C C . ARG A 1 880 ? 12.213 -1.361 -9.684 1.00 97.31 880 ARG A C 1
ATOM 6662 O O . ARG A 1 880 ? 12.579 -2.398 -10.229 1.00 97.31 880 ARG A O 1
ATOM 6669 N N . ILE A 1 881 ? 13.087 -0.447 -9.258 1.00 97.25 881 ILE A N 1
ATOM 6670 C CA . ILE A 1 881 ? 14.553 -0.525 -9.409 1.00 97.25 881 ILE A CA 1
ATOM 6671 C C . ILE A 1 881 ? 15.134 -1.740 -8.663 1.00 97.25 881 ILE A C 1
ATOM 6673 O O . ILE A 1 881 ? 15.969 -2.468 -9.203 1.00 97.25 881 ILE A O 1
ATOM 6677 N N . ASN A 1 882 ? 14.685 -2.008 -7.431 1.00 97.06 882 ASN A N 1
ATOM 6678 C CA . ASN A 1 882 ? 15.124 -3.181 -6.668 1.00 97.06 882 ASN A CA 1
ATOM 6679 C C . ASN A 1 882 ? 14.661 -4.508 -7.286 1.00 97.06 882 ASN A C 1
ATOM 6681 O O . ASN A 1 882 ? 15.312 -5.528 -7.054 1.00 97.06 882 ASN A O 1
ATOM 6685 N N . LEU A 1 883 ? 13.568 -4.504 -8.053 1.00 97.62 883 LEU A N 1
ATOM 6686 C CA . LEU A 1 883 ? 13.097 -5.658 -8.811 1.00 97.62 883 LEU A CA 1
ATOM 6687 C C . LEU A 1 883 ? 13.903 -5.840 -10.107 1.00 97.62 883 LEU A C 1
ATOM 6689 O O . LEU A 1 883 ? 14.493 -6.900 -10.304 1.00 97.62 883 LEU A O 1
ATOM 6693 N N . HIS A 1 884 ? 14.041 -4.790 -10.924 1.00 97.81 884 HIS A N 1
ATOM 6694 C CA . HIS A 1 884 ? 14.819 -4.833 -12.169 1.00 97.81 884 HIS A CA 1
ATOM 6695 C C . HIS A 1 884 ? 16.287 -5.229 -11.935 1.00 97.81 884 HIS A C 1
ATOM 6697 O O . HIS A 1 884 ? 16.825 -6.049 -12.674 1.00 97.81 884 HIS A O 1
ATOM 6703 N N . ARG A 1 885 ? 16.923 -4.764 -10.847 1.00 96.81 885 ARG A N 1
ATOM 6704 C CA . ARG A 1 885 ? 18.287 -5.193 -10.476 1.00 96.81 885 ARG A CA 1
ATOM 6705 C C . ARG A 1 885 ? 18.408 -6.711 -10.289 1.00 96.81 885 ARG A C 1
ATOM 6707 O O . ARG A 1 885 ? 19.437 -7.282 -10.647 1.00 96.81 885 ARG A O 1
ATOM 6714 N N . LYS A 1 886 ? 17.378 -7.373 -9.747 1.00 96.69 886 LYS A N 1
ATOM 6715 C CA . LYS A 1 886 ? 17.355 -8.839 -9.607 1.00 96.69 886 LYS A CA 1
ATOM 6716 C C . LYS A 1 886 ? 17.115 -9.528 -10.943 1.00 96.69 886 LYS A C 1
ATOM 6718 O O . LYS A 1 886 ? 17.746 -10.547 -11.182 1.00 96.69 886 LYS A O 1
ATOM 6723 N N . ILE A 1 887 ? 16.246 -8.968 -11.786 1.00 97.12 887 ILE A N 1
ATOM 6724 C CA . ILE A 1 887 ? 15.927 -9.486 -13.124 1.00 97.12 887 ILE A CA 1
ATOM 6725 C C . ILE A 1 887 ? 17.171 -9.456 -14.014 1.00 97.12 887 ILE A C 1
ATOM 6727 O O . ILE A 1 887 ? 17.598 -10.506 -14.477 1.00 97.12 887 ILE A O 1
ATOM 6731 N N . VAL A 1 888 ? 17.821 -8.295 -14.150 1.00 96.94 888 VAL A N 1
ATOM 6732 C CA . VAL A 1 888 ? 19.092 -8.143 -14.881 1.00 96.94 888 VAL A CA 1
ATOM 6733 C C . VAL A 1 888 ? 20.151 -9.101 -14.345 1.00 96.94 888 VAL A C 1
ATOM 6735 O O . VAL A 1 888 ? 20.829 -9.764 -15.121 1.00 96.94 888 VAL A O 1
ATOM 6738 N N . LYS A 1 889 ? 20.283 -9.224 -13.017 1.00 94.94 889 LYS A N 1
ATOM 6739 C CA . LYS A 1 889 ? 21.269 -10.134 -12.420 1.00 94.94 889 LYS A CA 1
ATOM 6740 C C . LYS A 1 889 ? 20.920 -11.619 -12.593 1.00 94.94 889 LYS A C 1
ATOM 6742 O O . LYS A 1 889 ? 21.827 -12.444 -12.607 1.00 94.94 889 LYS A O 1
ATOM 6747 N N . HIS A 1 890 ? 19.639 -11.956 -12.702 1.00 95.31 890 HIS A N 1
ATOM 6748 C CA . HIS A 1 890 ? 19.176 -13.302 -13.014 1.00 95.31 890 HIS A CA 1
ATOM 6749 C C . HIS A 1 890 ? 19.483 -13.630 -14.482 1.00 95.31 890 HIS A C 1
ATOM 6751 O O . HIS A 1 890 ? 20.239 -14.563 -14.723 1.00 95.31 890 HIS A O 1
ATOM 6757 N N . ALA A 1 891 ? 19.037 -12.798 -15.431 1.00 95.50 891 ALA A N 1
ATOM 6758 C CA . ALA A 1 891 ? 19.311 -12.957 -16.862 1.00 95.50 891 ALA A CA 1
ATOM 6759 C C . ALA A 1 891 ? 20.821 -13.031 -17.167 1.00 95.50 891 ALA A C 1
ATOM 6761 O O . ALA A 1 891 ? 21.264 -13.931 -17.872 1.00 95.50 891 ALA A O 1
ATOM 6762 N N . ALA A 1 892 ? 21.635 -12.178 -16.534 1.00 94.25 892 ALA A N 1
ATOM 6763 C CA . ALA A 1 892 ? 23.100 -12.201 -16.630 1.00 94.25 892 ALA A CA 1
ATOM 6764 C C . ALA A 1 892 ? 23.776 -13.479 -16.082 1.00 94.25 892 ALA A C 1
ATOM 6766 O O . ALA A 1 892 ? 24.987 -13.633 -16.230 1.00 94.25 892 ALA A O 1
ATOM 6767 N N . PHE A 1 893 ? 23.036 -14.365 -15.408 1.00 93.31 893 PHE A N 1
ATOM 6768 C CA . PHE A 1 893 ? 23.547 -15.614 -14.836 1.00 93.31 893 PHE A CA 1
ATOM 6769 C C . PHE A 1 893 ? 22.900 -16.869 -15.446 1.00 93.31 893 PHE A C 1
ATOM 6771 O O . PHE A 1 893 ? 23.570 -17.892 -15.556 1.00 93.31 893 PHE A O 1
ATOM 6778 N N . THR A 1 894 ? 21.618 -16.813 -15.823 1.00 93.06 894 THR A N 1
ATOM 6779 C CA . THR A 1 894 ? 20.845 -17.955 -16.353 1.00 93.06 894 THR A CA 1
ATOM 6780 C C . THR A 1 894 ? 20.553 -17.864 -17.852 1.00 93.06 894 THR A C 1
ATOM 6782 O O . THR A 1 894 ? 20.161 -18.863 -18.445 1.00 93.06 894 THR A O 1
ATOM 6785 N N . GLY A 1 895 ? 20.677 -16.680 -18.459 1.00 93.12 895 GLY A N 1
ATOM 6786 C CA . GLY A 1 895 ? 20.138 -16.374 -19.790 1.00 93.12 895 GLY A CA 1
ATOM 6787 C C . GLY A 1 895 ? 18.610 -16.211 -19.833 1.00 93.12 895 GLY A C 1
ATOM 6788 O O . GLY A 1 895 ? 18.079 -15.801 -20.858 1.00 93.12 895 GLY A O 1
ATOM 6789 N N . GLN A 1 896 ? 17.894 -16.499 -18.740 1.00 94.44 896 GLN A N 1
ATOM 6790 C CA . GLN A 1 896 ? 16.431 -16.460 -18.698 1.00 94.44 896 GLN A CA 1
ATOM 6791 C C . GLN A 1 896 ? 15.919 -15.044 -18.404 1.00 94.44 896 GLN A C 1
ATOM 6793 O O . GLN A 1 896 ? 16.353 -14.385 -17.455 1.00 94.44 896 GLN A O 1
ATOM 6798 N N . CYS A 1 897 ? 14.934 -14.603 -19.180 1.00 96.38 897 CYS A N 1
ATOM 6799 C CA . CYS A 1 897 ? 14.236 -13.333 -18.995 1.00 96.38 897 CYS A CA 1
ATOM 6800 C C . CYS A 1 897 ? 12.785 -13.583 -18.547 1.00 96.38 897 CYS A C 1
ATOM 6802 O O . CYS A 1 897 ? 12.222 -14.630 -18.858 1.00 96.38 897 CYS A O 1
ATOM 6804 N N . PRO A 1 898 ? 12.152 -12.655 -17.810 1.00 97.12 898 PRO A N 1
ATOM 6805 C CA . PRO A 1 898 ? 10.757 -12.805 -17.410 1.00 97.12 898 PRO A CA 1
ATOM 6806 C C . PRO A 1 898 ? 9.828 -12.708 -18.626 1.00 97.12 898 PRO A C 1
ATOM 6808 O O . PRO A 1 898 ? 10.130 -11.995 -19.584 1.00 97.12 898 PRO A O 1
ATOM 6811 N N . VAL A 1 899 ? 8.688 -13.395 -18.564 1.00 96.81 899 VAL A N 1
ATOM 6812 C CA . VAL A 1 899 ? 7.610 -13.324 -19.571 1.00 96.81 899 VAL A CA 1
ATOM 6813 C C . VAL A 1 899 ? 6.599 -12.231 -19.205 1.00 96.81 899 VAL A C 1
ATOM 6815 O O . VAL A 1 899 ? 6.063 -11.551 -20.078 1.00 96.81 899 VAL A O 1
ATOM 6818 N N . ALA A 1 900 ? 6.348 -12.055 -17.903 1.00 96.88 900 ALA A N 1
ATOM 6819 C CA . ALA A 1 900 ? 5.361 -11.122 -17.369 1.00 96.88 900 ALA A CA 1
ATOM 6820 C C . ALA A 1 900 ? 5.751 -10.604 -15.973 1.00 96.88 900 ALA A C 1
ATOM 6822 O O . ALA A 1 900 ? 6.408 -11.306 -15.196 1.00 96.88 900 ALA A O 1
ATOM 6823 N N . ILE A 1 901 ? 5.335 -9.378 -15.648 1.00 97.44 901 ILE A N 1
ATOM 6824 C CA . ILE A 1 901 ? 5.522 -8.716 -14.352 1.00 97.44 901 ILE A CA 1
ATOM 6825 C C . ILE A 1 901 ? 4.275 -7.900 -14.004 1.00 97.44 901 ILE A C 1
ATOM 6827 O O . ILE A 1 901 ? 3.862 -7.025 -14.767 1.00 97.44 901 ILE A O 1
ATOM 6831 N N . LEU A 1 902 ? 3.741 -8.105 -12.800 1.00 95.38 902 LEU A N 1
ATOM 6832 C CA . LEU A 1 902 ? 2.673 -7.284 -12.230 1.00 95.38 902 LEU A CA 1
ATOM 6833 C C . LEU A 1 902 ? 3.028 -6.888 -10.793 1.00 95.38 902 LEU A C 1
ATOM 6835 O O . LEU A 1 902 ? 3.130 -7.736 -9.908 1.00 95.38 902 LEU A O 1
ATOM 6839 N N . SER A 1 903 ? 3.187 -5.585 -10.558 1.00 93.56 903 SER A N 1
ATOM 6840 C CA . SER A 1 903 ? 3.593 -4.968 -9.289 1.00 93.56 903 SER A CA 1
ATOM 6841 C C . SER A 1 903 ? 4.921 -5.508 -8.730 1.00 93.56 903 SER A C 1
ATOM 6843 O O . SER A 1 903 ? 5.988 -4.955 -9.014 1.00 93.56 903 SER A O 1
ATOM 6845 N N . ASP A 1 904 ? 4.844 -6.563 -7.921 1.00 94.19 904 ASP A N 1
ATOM 6846 C CA . ASP A 1 904 ? 5.929 -7.257 -7.230 1.00 94.19 904 ASP A CA 1
ATOM 6847 C C . ASP A 1 904 ? 6.000 -8.767 -7.560 1.00 94.19 904 ASP A C 1
ATOM 6849 O O . ASP A 1 904 ? 6.943 -9.442 -7.127 1.00 94.19 904 ASP A O 1
ATOM 6853 N N . CYS A 1 905 ? 5.086 -9.263 -8.406 1.00 97.19 905 CYS A N 1
ATOM 6854 C CA . CYS A 1 905 ? 5.105 -10.600 -8.994 1.00 97.19 905 CYS A CA 1
ATOM 6855 C C . CYS A 1 905 ? 5.838 -10.616 -10.347 1.00 97.19 905 CYS A C 1
ATOM 6857 O O . CYS A 1 905 ? 5.643 -9.728 -11.176 1.00 97.19 905 CYS A O 1
ATOM 6859 N N . VAL A 1 906 ? 6.664 -11.640 -10.577 1.00 98.19 906 VAL A N 1
ATOM 6860 C CA . VAL A 1 906 ? 7.404 -11.903 -11.822 1.00 98.19 906 VAL A CA 1
ATOM 6861 C C . VAL A 1 906 ? 7.178 -13.354 -12.238 1.00 98.19 906 VAL A C 1
ATOM 6863 O O . VAL A 1 906 ? 7.290 -14.252 -11.403 1.00 98.19 906 VAL A O 1
ATOM 6866 N N . VAL A 1 907 ? 6.901 -13.587 -13.521 1.00 98.25 907 VAL A N 1
ATOM 6867 C CA . VAL A 1 907 ? 6.667 -14.920 -14.098 1.00 98.25 907 VAL A CA 1
ATOM 6868 C C . VAL A 1 907 ? 7.800 -15.295 -15.051 1.00 98.25 907 VAL A C 1
ATOM 6870 O O . VAL A 1 907 ? 8.151 -14.521 -15.945 1.00 98.25 907 VAL A O 1
ATOM 6873 N N . TYR A 1 908 ? 8.334 -16.502 -14.871 1.00 98.12 908 TYR A N 1
ATOM 6874 C CA . TYR A 1 908 ? 9.314 -17.141 -15.753 1.00 98.12 908 TYR A CA 1
ATOM 6875 C C . TYR A 1 908 ? 8.747 -18.456 -16.303 1.00 98.12 908 TYR A C 1
ATOM 6877 O O . TYR A 1 908 ? 7.944 -19.110 -15.632 1.00 98.12 908 TYR A O 1
ATOM 6885 N N . ALA A 1 909 ? 9.179 -18.855 -17.501 1.00 97.44 909 ALA A N 1
ATOM 6886 C CA . ALA A 1 909 ? 8.939 -20.197 -18.024 1.00 97.44 909 ALA A CA 1
ATOM 6887 C C . ALA A 1 909 ? 9.980 -21.191 -17.464 1.00 97.44 909 ALA A C 1
ATOM 6889 O O . ALA A 1 909 ? 11.148 -20.835 -17.296 1.00 97.44 909 ALA A O 1
ATOM 6890 N N . ALA A 1 910 ? 9.562 -22.421 -17.153 1.00 97.06 910 ALA A N 1
ATOM 6891 C CA . ALA A 1 910 ? 10.396 -23.453 -16.531 1.00 97.06 910 ALA A CA 1
ATOM 6892 C C . ALA A 1 910 ? 9.950 -24.885 -16.900 1.00 97.06 910 ALA A C 1
ATOM 6894 O O . ALA A 1 910 ? 8.789 -25.134 -17.231 1.00 97.06 910 ALA A O 1
ATOM 6895 N N . ASP A 1 911 ? 10.870 -25.849 -16.805 1.00 94.75 911 ASP A N 1
ATOM 6896 C CA . ASP A 1 911 ? 10.571 -27.284 -16.967 1.00 94.75 911 ASP A CA 1
ATOM 6897 C C . ASP A 1 911 ? 9.829 -27.891 -15.766 1.00 94.75 911 ASP A C 1
ATOM 6899 O O . ASP A 1 911 ? 9.066 -28.846 -15.926 1.00 94.75 911 ASP A O 1
ATOM 6903 N N . GLY A 1 912 ? 10.061 -27.350 -14.568 1.00 95.06 912 GLY A N 1
ATOM 6904 C CA . GLY A 1 912 ? 9.456 -27.793 -13.312 1.00 95.06 912 GLY A CA 1
ATOM 6905 C C . GLY A 1 912 ? 8.444 -26.794 -12.747 1.00 95.06 912 GLY A C 1
ATOM 6906 O O . GLY A 1 912 ? 8.264 -25.692 -13.265 1.00 95.06 912 GLY A O 1
ATOM 6907 N N . THR A 1 913 ? 7.735 -27.200 -11.694 1.00 96.06 913 THR A N 1
ATOM 6908 C CA . THR A 1 913 ? 6.606 -26.447 -11.125 1.00 96.06 913 THR A CA 1
ATOM 6909 C C . THR A 1 913 ? 6.985 -25.487 -9.996 1.00 96.06 913 THR A C 1
ATOM 6911 O O . THR A 1 913 ? 6.117 -24.764 -9.500 1.00 96.06 913 THR A O 1
ATOM 6914 N N . SER A 1 914 ? 8.247 -25.474 -9.564 1.00 95.69 914 SER A N 1
ATOM 6915 C CA . SER A 1 914 ? 8.736 -24.779 -8.374 1.00 95.69 914 SER A CA 1
ATOM 6916 C C . SER A 1 914 ? 9.667 -23.618 -8.730 1.00 95.69 914 SER A C 1
ATOM 6918 O O . SER A 1 914 ? 10.448 -23.709 -9.677 1.00 95.69 914 SER A O 1
ATOM 6920 N N . PRO A 1 915 ? 9.720 -22.544 -7.918 1.00 96.06 915 PRO A N 1
ATOM 6921 C CA . PRO A 1 915 ? 10.785 -21.552 -8.032 1.00 96.06 915 PRO A CA 1
ATOM 6922 C C . PRO A 1 915 ? 12.200 -22.142 -7.927 1.00 96.06 915 PRO A C 1
ATOM 6924 O O . PRO A 1 915 ? 13.144 -21.537 -8.421 1.00 96.06 915 PRO A O 1
ATOM 6927 N N . LEU A 1 916 ? 12.371 -23.315 -7.305 1.00 94.38 916 LEU A N 1
ATOM 6928 C CA . LEU A 1 916 ? 13.669 -23.999 -7.236 1.00 94.38 916 LEU A CA 1
ATOM 6929 C C . LEU A 1 916 ? 14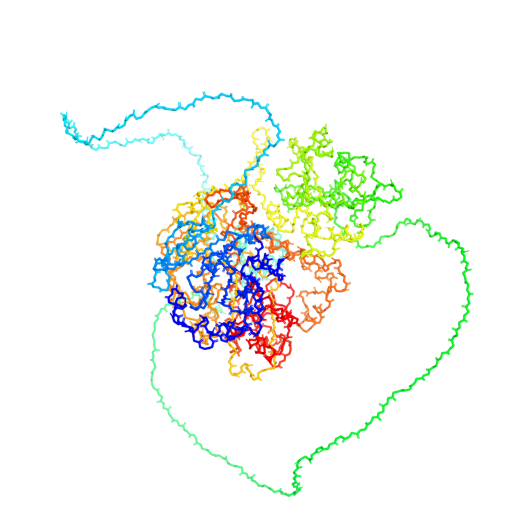.182 -24.482 -8.600 1.00 94.38 916 LEU A C 1
ATOM 6931 O O . LEU A 1 916 ? 15.389 -24.648 -8.746 1.00 94.38 916 LEU A O 1
ATOM 6935 N N . ASP A 1 917 ? 13.297 -24.661 -9.583 1.00 93.06 917 ASP A N 1
ATOM 6936 C CA . ASP A 1 917 ? 13.646 -25.218 -10.894 1.00 93.06 917 ASP A CA 1
ATOM 6937 C C . ASP A 1 917 ? 14.287 -24.176 -11.832 1.00 93.06 917 ASP A C 1
ATOM 6939 O O . ASP A 1 917 ? 14.901 -24.541 -12.832 1.00 93.06 917 ASP A O 1
ATOM 6943 N N . PHE A 1 918 ? 14.181 -22.880 -11.501 1.00 93.75 918 PHE A N 1
ATOM 6944 C CA . PHE A 1 918 ? 14.775 -21.783 -12.281 1.00 93.75 918 PHE A CA 1
ATOM 6945 C C . PHE A 1 918 ? 15.599 -20.781 -11.449 1.00 93.75 918 PHE A C 1
ATOM 6947 O O . PHE A 1 918 ? 16.472 -20.096 -11.985 1.00 93.75 918 PHE A O 1
ATOM 6954 N N . LEU A 1 919 ? 15.377 -20.663 -10.131 1.00 94.62 919 LEU A N 1
ATOM 6955 C CA . LEU A 1 919 ? 16.150 -19.732 -9.304 1.00 94.62 919 LEU A CA 1
ATOM 6956 C C . LEU A 1 919 ? 17.626 -20.171 -9.194 1.00 94.62 919 LEU A C 1
ATOM 6958 O O . LEU A 1 919 ? 17.901 -21.294 -8.779 1.00 94.62 919 LEU A O 1
ATOM 6962 N N . PRO A 1 920 ? 18.606 -19.293 -9.486 1.00 88.31 920 PRO A N 1
ATOM 6963 C CA . PRO A 1 920 ? 20.011 -19.684 -9.528 1.00 88.31 920 PRO A CA 1
ATOM 6964 C C . PRO A 1 920 ? 20.629 -19.864 -8.135 1.00 88.31 920 PRO A C 1
ATOM 6966 O O . PRO A 1 920 ? 20.781 -18.905 -7.367 1.00 88.31 920 PRO A O 1
ATOM 6969 N N . TYR A 1 921 ? 21.074 -21.090 -7.855 1.00 85.38 921 TYR A N 1
ATOM 6970 C CA . TYR A 1 921 ? 21.901 -21.450 -6.703 1.00 85.38 921 TYR A CA 1
ATOM 6971 C C . TYR A 1 921 ? 23.305 -21.874 -7.154 1.00 85.38 921 TYR A C 1
ATOM 6973 O O . TYR A 1 921 ? 23.480 -22.565 -8.153 1.00 85.38 921 TYR A O 1
ATOM 6981 N N . ARG A 1 922 ? 24.321 -21.494 -6.377 1.00 75.81 922 ARG A N 1
ATOM 6982 C CA . ARG A 1 922 ? 25.718 -21.909 -6.532 1.00 75.81 922 ARG A CA 1
ATOM 6983 C C . ARG A 1 922 ? 26.232 -22.407 -5.188 1.00 75.81 922 ARG A C 1
ATOM 6985 O O . ARG A 1 922 ? 26.117 -21.698 -4.193 1.00 75.81 922 ARG A O 1
ATOM 6992 N N . GLU A 1 923 ? 26.803 -23.612 -5.152 1.00 79.31 923 GLU A N 1
ATOM 6993 C CA . GLU A 1 923 ? 27.358 -24.212 -3.920 1.00 79.31 923 GLU A CA 1
ATOM 6994 C C . GLU A 1 923 ? 26.329 -24.214 -2.759 1.00 79.31 923 GLU A C 1
ATOM 6996 O O . GLU A 1 923 ? 26.639 -23.853 -1.621 1.00 79.31 923 GLU A O 1
ATOM 7001 N N . GLY A 1 924 ? 25.067 -24.537 -3.081 1.00 77.62 924 GLY A N 1
ATOM 7002 C CA . GLY A 1 924 ? 23.926 -24.524 -2.152 1.00 77.62 924 GLY A CA 1
ATOM 7003 C C . GLY A 1 924 ? 23.396 -23.134 -1.766 1.00 77.62 924 GLY A C 1
ATOM 7004 O O . GLY A 1 924 ? 22.439 -23.039 -1.007 1.00 77.62 924 GLY A O 1
ATOM 7005 N N . LYS A 1 925 ? 23.976 -22.037 -2.272 1.00 85.94 925 LYS A N 1
ATOM 7006 C CA . LYS A 1 925 ? 23.623 -20.659 -1.883 1.00 85.94 925 LYS A CA 1
ATOM 7007 C C . LYS A 1 925 ? 22.960 -19.905 -3.043 1.00 85.94 925 LYS A C 1
ATOM 7009 O O . LYS A 1 925 ? 23.456 -19.990 -4.164 1.00 85.94 925 LYS A O 1
ATOM 7014 N N . PRO A 1 926 ? 21.890 -19.129 -2.805 1.00 89.44 926 PRO A N 1
ATOM 7015 C CA . PRO A 1 926 ? 21.236 -18.354 -3.858 1.00 89.44 926 PRO A CA 1
ATOM 7016 C C . PRO A 1 926 ? 22.140 -17.219 -4.357 1.00 89.44 926 PRO A C 1
ATOM 7018 O O . PRO A 1 926 ? 22.915 -16.645 -3.585 1.00 89.44 926 PRO A O 1
ATOM 7021 N N . LEU A 1 927 ? 22.010 -16.875 -5.641 1.00 90.00 927 LEU A N 1
ATOM 7022 C CA . LEU A 1 927 ? 22.802 -15.852 -6.329 1.00 90.00 927 LEU A CA 1
ATOM 7023 C C . LEU A 1 927 ? 22.862 -14.519 -5.540 1.00 90.00 927 LEU A C 1
ATOM 7025 O O . LEU A 1 927 ? 21.828 -13.867 -5.359 1.00 90.00 927 LEU A O 1
ATOM 7029 N N . PRO A 1 928 ? 24.047 -14.054 -5.083 1.00 87.56 928 PRO A N 1
ATOM 7030 C CA . PRO A 1 928 ? 24.147 -12.886 -4.206 1.00 87.56 928 PRO A CA 1
ATOM 7031 C C . PRO A 1 928 ? 23.573 -11.600 -4.820 1.00 87.56 928 PRO A C 1
ATOM 7033 O O . PRO A 1 928 ? 24.123 -11.048 -5.777 1.00 87.56 928 PRO A O 1
ATOM 7036 N N . GLY A 1 929 ? 22.476 -11.100 -4.246 1.00 85.69 929 GLY A N 1
ATOM 7037 C CA . GLY A 1 929 ? 21.760 -9.910 -4.727 1.00 85.69 929 GLY A CA 1
ATOM 7038 C C . GLY A 1 929 ? 20.787 -10.157 -5.888 1.00 85.69 929 GLY A C 1
ATOM 7039 O O . GLY A 1 929 ? 20.195 -9.197 -6.374 1.00 85.69 929 GLY A O 1
ATOM 7040 N N . GLY A 1 930 ? 20.613 -11.408 -6.323 1.00 91.94 930 GLY A N 1
ATOM 7041 C CA . GLY A 1 930 ? 19.512 -11.819 -7.193 1.00 91.94 930 GLY A CA 1
ATOM 7042 C C . GLY A 1 930 ? 18.228 -12.093 -6.401 1.00 91.94 930 GLY A C 1
ATOM 7043 O O . GLY A 1 930 ? 18.025 -11.597 -5.287 1.00 91.94 930 GLY A O 1
ATOM 7044 N N . PHE A 1 931 ? 17.351 -12.914 -6.970 1.00 95.81 931 PHE A N 1
ATOM 7045 C CA . PHE A 1 931 ? 16.219 -13.484 -6.245 1.00 95.81 931 PHE A CA 1
ATOM 7046 C C . PHE A 1 931 ? 16.693 -14.535 -5.222 1.00 95.81 931 PHE A C 1
ATOM 7048 O O . PHE A 1 931 ? 17.592 -15.327 -5.495 1.00 95.81 931 PHE A O 1
ATOM 7055 N N . LYS A 1 932 ? 16.078 -14.542 -4.035 1.00 95.25 932 LYS A N 1
ATOM 7056 C CA . LYS A 1 932 ? 16.267 -15.550 -2.980 1.00 95.25 932 LYS A CA 1
ATOM 7057 C C . LYS A 1 932 ? 14.910 -15.840 -2.336 1.00 95.25 932 LYS A C 1
ATOM 7059 O O . LYS A 1 932 ? 14.205 -14.893 -1.983 1.00 95.25 932 LYS A O 1
ATOM 7064 N N . LEU A 1 933 ? 14.598 -17.119 -2.127 1.00 96.19 933 LEU A N 1
ATOM 7065 C CA . LEU A 1 933 ? 13.440 -17.562 -1.347 1.00 96.19 933 LEU A CA 1
ATOM 7066 C C . LEU A 1 933 ? 13.567 -17.200 0.144 1.00 96.19 933 LEU A C 1
ATOM 7068 O O . LEU A 1 933 ? 14.656 -17.262 0.725 1.00 96.19 933 LEU A O 1
ATOM 7072 N N . GLY A 1 934 ? 12.448 -16.821 0.760 1.00 95.81 934 GLY A N 1
ATOM 7073 C CA . GLY A 1 934 ? 12.318 -16.637 2.206 1.00 95.81 934 GLY A CA 1
ATOM 7074 C C . GLY A 1 934 ? 11.289 -15.573 2.597 1.00 95.81 934 GLY A C 1
ATOM 7075 O O . GLY A 1 934 ? 10.834 -14.776 1.776 1.00 95.81 934 GLY A O 1
ATOM 7076 N N . ILE A 1 935 ? 10.938 -15.531 3.886 1.00 96.31 935 ILE A N 1
ATOM 7077 C CA . ILE A 1 935 ? 9.837 -14.687 4.383 1.00 96.31 935 ILE A CA 1
ATOM 7078 C C . ILE A 1 935 ? 10.210 -13.216 4.651 1.00 96.31 935 ILE A C 1
ATOM 7080 O O . ILE A 1 935 ? 9.332 -12.365 4.787 1.00 96.31 935 ILE A O 1
ATOM 7084 N N . ASN A 1 936 ? 11.504 -12.883 4.718 1.00 96.50 936 ASN A N 1
ATOM 7085 C CA . ASN A 1 936 ? 11.961 -11.510 4.970 1.00 96.50 936 ASN A CA 1
ATOM 7086 C C . ASN A 1 936 ? 11.496 -10.530 3.872 1.00 96.50 936 ASN A C 1
ATOM 7088 O O . ASN A 1 936 ? 11.596 -10.868 2.691 1.00 96.50 936 ASN A O 1
ATOM 7092 N N . PRO A 1 937 ? 11.065 -9.297 4.214 1.00 96.25 937 PRO A N 1
ATOM 7093 C CA . PRO A 1 937 ? 10.702 -8.302 3.214 1.00 96.25 937 PRO A CA 1
ATOM 7094 C C . PRO A 1 937 ? 11.807 -8.056 2.183 1.00 96.25 937 PRO A C 1
ATOM 7096 O O . PRO A 1 937 ? 12.961 -7.811 2.534 1.00 96.25 937 PRO A O 1
ATOM 7099 N N . GLY A 1 938 ? 11.446 -8.119 0.902 1.00 95.00 938 GLY A N 1
ATOM 7100 C CA . GLY A 1 938 ? 12.388 -8.043 -0.214 1.00 95.00 938 GLY A CA 1
ATOM 7101 C C . GLY A 1 938 ? 12.967 -9.389 -0.678 1.00 95.00 938 GLY A C 1
ATOM 7102 O O . GLY A 1 938 ? 13.633 -9.405 -1.715 1.00 95.00 938 GLY A O 1
ATOM 7103 N N . LEU A 1 939 ? 12.704 -10.505 0.011 1.00 96.56 939 LEU A N 1
ATOM 7104 C CA . LEU A 1 939 ? 12.877 -11.867 -0.523 1.00 96.56 939 LEU A CA 1
ATOM 7105 C C . LEU A 1 939 ? 11.618 -12.315 -1.284 1.00 96.56 939 LEU A C 1
ATOM 7107 O O . LEU A 1 939 ? 10.590 -11.644 -1.211 1.00 96.56 939 LEU A O 1
ATOM 7111 N N . VAL A 1 940 ? 11.695 -13.419 -2.031 1.00 97.19 940 VAL A N 1
ATOM 7112 C CA . VAL A 1 940 ? 10.548 -13.967 -2.776 1.00 97.19 940 VAL A CA 1
ATOM 7113 C C . VAL A 1 940 ? 9.895 -15.165 -2.092 1.00 97.19 940 VAL A C 1
ATOM 7115 O O . VAL A 1 940 ? 10.525 -15.901 -1.332 1.00 97.19 940 VAL A O 1
ATOM 7118 N N . LYS A 1 941 ? 8.623 -15.371 -2.420 1.00 96.06 941 LYS A N 1
ATOM 7119 C CA . LYS A 1 941 ? 7.885 -16.627 -2.262 1.00 96.06 941 LYS A CA 1
ATOM 7120 C C . LYS A 1 941 ? 7.365 -17.083 -3.627 1.00 96.06 941 LYS A C 1
ATOM 7122 O O . LYS A 1 941 ? 7.292 -16.278 -4.555 1.00 96.06 941 LYS A O 1
ATOM 7127 N N . HIS A 1 942 ? 6.970 -18.346 -3.721 1.00 97.12 942 HIS A N 1
ATOM 7128 C CA . HIS A 1 942 ? 6.065 -18.804 -4.775 1.00 97.12 942 HIS A CA 1
ATOM 7129 C C . HIS A 1 942 ? 4.733 -18.042 -4.674 1.00 97.12 942 HIS A C 1
ATOM 7131 O O . HIS A 1 942 ? 4.284 -17.742 -3.563 1.00 97.12 942 HIS A O 1
ATOM 7137 N N . GLU A 1 943 ? 4.142 -17.682 -5.812 1.00 95.25 943 GLU A N 1
ATOM 7138 C CA . GLU A 1 943 ? 2.810 -17.063 -5.876 1.00 95.25 943 GLU A CA 1
ATOM 7139 C C . GLU A 1 943 ? 1.779 -17.963 -6.564 1.00 95.25 943 GLU A C 1
ATOM 7141 O O . GLU A 1 943 ? 0.625 -17.965 -6.140 1.00 95.25 943 GLU A O 1
ATOM 7146 N N . GLY A 1 944 ? 2.208 -18.747 -7.557 1.00 95.44 944 GLY A N 1
ATOM 7147 C CA . GLY A 1 944 ? 1.425 -19.775 -8.243 1.00 95.44 944 GLY A CA 1
ATOM 7148 C C . GLY A 1 944 ? 2.198 -20.370 -9.423 1.00 95.44 944 GLY A C 1
ATOM 7149 O O . GLY A 1 944 ? 3.255 -19.854 -9.798 1.00 95.44 944 GLY A O 1
ATOM 7150 N N . THR A 1 945 ? 1.694 -21.468 -9.986 1.00 97.06 945 THR A N 1
ATOM 7151 C CA . THR A 1 945 ? 2.263 -22.130 -11.171 1.00 97.06 945 THR A CA 1
ATOM 7152 C C . THR A 1 945 ? 1.146 -22.604 -12.083 1.00 97.06 945 THR A C 1
ATOM 7154 O O . THR A 1 945 ? 0.219 -23.258 -11.618 1.00 97.06 945 THR A O 1
ATOM 7157 N N . GLN A 1 946 ? 1.286 -22.341 -13.380 1.00 97.19 946 GLN A N 1
ATOM 7158 C CA . GLN A 1 946 ? 0.393 -22.821 -14.436 1.00 97.19 946 GLN A CA 1
ATOM 7159 C C . GLN A 1 946 ? 1.194 -23.563 -15.517 1.00 97.19 946 GLN A C 1
ATOM 7161 O O . GLN A 1 946 ? 2.414 -23.714 -15.406 1.00 97.19 946 GLN A O 1
ATOM 7166 N N . THR A 1 947 ? 0.539 -24.063 -16.564 1.00 97.06 947 THR A N 1
ATOM 7167 C CA . THR A 1 947 ? 1.236 -24.596 -17.748 1.00 97.06 947 THR A CA 1
ATOM 7168 C C . THR A 1 947 ? 1.512 -23.490 -18.768 1.00 97.06 947 THR A C 1
ATOM 7170 O O . THR A 1 947 ? 0.805 -22.484 -18.817 1.00 97.06 947 THR A O 1
ATOM 7173 N N . VAL A 1 948 ? 2.521 -23.688 -19.620 1.00 95.69 948 VAL A N 1
ATOM 7174 C CA . VAL A 1 948 ? 2.754 -22.831 -20.800 1.00 95.69 948 VAL A CA 1
ATOM 7175 C C . VAL A 1 948 ? 1.536 -22.855 -21.735 1.00 95.69 948 VAL A C 1
ATOM 7177 O O . VAL A 1 948 ? 1.104 -21.806 -22.201 1.00 95.69 948 VAL A O 1
ATOM 7180 N N . LEU A 1 949 ? 0.907 -24.026 -21.905 1.00 93.19 949 LEU A N 1
ATOM 7181 C CA . LEU A 1 949 ? -0.328 -24.187 -22.683 1.00 93.19 949 LEU A CA 1
ATOM 7182 C C . LEU A 1 949 ? -1.501 -23.360 -22.133 1.00 93.19 949 LEU A C 1
ATOM 7184 O O . LEU A 1 949 ? -2.203 -22.742 -22.920 1.00 93.19 949 LEU A O 1
ATOM 7188 N N . TRP A 1 950 ? -1.693 -23.294 -20.808 1.00 94.38 950 TRP A N 1
ATOM 7189 C CA . TRP A 1 950 ? -2.690 -22.401 -20.195 1.00 94.38 950 TRP A CA 1
ATOM 7190 C C . TRP A 1 950 ? -2.384 -20.931 -20.503 1.00 94.38 950 TRP A C 1
ATOM 7192 O O . TRP A 1 950 ? -3.299 -20.163 -20.778 1.00 94.38 950 TRP A O 1
ATOM 7202 N N . GLY A 1 951 ? -1.105 -20.538 -20.498 1.00 90.06 951 GLY A N 1
ATOM 7203 C CA . GLY A 1 951 ? -0.699 -19.161 -20.783 1.00 90.06 951 GLY A CA 1
ATOM 7204 C C . GLY A 1 951 ? -1.066 -18.719 -22.198 1.00 90.06 951 GLY A C 1
ATOM 7205 O O . GLY A 1 951 ? -1.606 -17.629 -22.380 1.00 90.06 951 GLY A O 1
ATOM 7206 N N . GLU A 1 952 ? -0.834 -19.584 -23.185 1.00 90.31 952 GLU A N 1
ATOM 7207 C CA . GLU A 1 952 ? -1.186 -19.300 -24.578 1.00 90.31 952 GLU A CA 1
ATOM 7208 C C . GLU A 1 952 ? -2.690 -19.485 -24.857 1.00 90.31 952 GLU A C 1
ATOM 7210 O O . GLU A 1 952 ? -3.263 -18.643 -25.539 1.00 90.31 952 GLU A O 1
ATOM 7215 N N . GLU A 1 953 ? -3.377 -20.465 -24.250 1.00 88.44 953 GLU A N 1
ATOM 7216 C CA . GLU A 1 953 ? -4.849 -20.587 -24.333 1.00 88.44 953 GLU A CA 1
ATOM 7217 C C . GLU A 1 953 ? -5.545 -19.326 -23.788 1.00 88.44 953 GLU A C 1
ATOM 7219 O O . GLU A 1 953 ? -6.523 -18.839 -24.354 1.00 88.44 953 GLU A O 1
ATOM 7224 N N . VAL A 1 954 ? -5.024 -18.755 -22.697 1.00 85.62 954 VAL A N 1
ATOM 7225 C CA . VAL A 1 954 ? -5.523 -17.501 -22.118 1.00 85.62 954 VAL A CA 1
ATOM 7226 C C . VAL A 1 954 ? -5.246 -16.308 -23.041 1.00 85.62 954 VAL A C 1
ATOM 7228 O O . VAL A 1 954 ? -6.110 -15.446 -23.181 1.00 85.62 954 VAL A O 1
ATOM 7231 N N . ARG A 1 955 ? -4.099 -16.258 -23.726 1.00 84.00 955 ARG A N 1
ATOM 7232 C CA . ARG A 1 955 ? -3.798 -15.203 -24.715 1.00 84.00 955 ARG A CA 1
ATOM 7233 C C . ARG A 1 955 ? -4.664 -15.299 -25.965 1.00 84.00 955 ARG A C 1
ATOM 7235 O O . ARG A 1 955 ? -5.163 -14.273 -26.421 1.00 84.00 955 ARG A O 1
ATOM 7242 N N . GLU A 1 956 ? -4.885 -16.509 -26.473 1.00 82.88 956 GLU A N 1
ATOM 7243 C CA . GLU A 1 956 ? -5.778 -16.794 -27.602 1.00 82.88 956 GLU A CA 1
ATOM 7244 C C . GLU A 1 956 ? -7.230 -16.425 -27.259 1.00 82.88 956 GLU A C 1
ATOM 7246 O O . GLU A 1 956 ? -7.894 -15.727 -28.024 1.00 82.88 956 GLU A O 1
ATOM 7251 N N . ARG A 1 957 ? -7.712 -16.802 -26.065 1.00 79.62 957 ARG A N 1
ATOM 7252 C CA . ARG A 1 957 ? -9.082 -16.520 -25.600 1.00 79.62 957 ARG A CA 1
ATOM 7253 C C . ARG A 1 957 ? -9.422 -15.024 -25.554 1.00 79.62 957 ARG A C 1
ATOM 7255 O O . ARG A 1 957 ? -10.579 -14.669 -25.773 1.00 79.62 957 ARG A O 1
ATOM 7262 N N . PHE A 1 958 ? -8.441 -14.171 -25.259 1.00 74.94 958 PHE A N 1
ATOM 7263 C CA . PHE A 1 958 ? -8.601 -12.714 -25.163 1.00 74.94 958 PHE A CA 1
ATOM 7264 C C . PHE A 1 958 ? -8.069 -11.947 -26.390 1.00 74.94 958 PHE A C 1
ATOM 7266 O O . PHE A 1 958 ? -8.143 -10.719 -26.396 1.00 74.94 958 PHE A O 1
ATOM 7273 N N . ASP A 1 959 ? -7.554 -12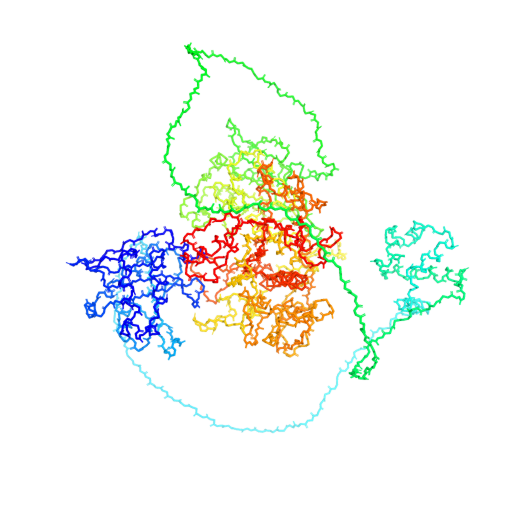.644 -27.413 1.00 76.88 959 ASP A N 1
ATOM 7274 C CA . ASP A 1 959 ? -6.897 -12.067 -28.601 1.00 76.88 959 ASP A CA 1
ATOM 7275 C C . ASP A 1 959 ? -5.803 -11.033 -28.238 1.00 76.88 959 ASP A C 1
ATOM 7277 O O . ASP A 1 959 ? -5.740 -9.912 -28.750 1.00 76.88 959 ASP A O 1
ATOM 7281 N N . ALA A 1 960 ? -4.973 -11.390 -27.248 1.00 76.06 960 ALA A N 1
ATOM 7282 C CA . ALA A 1 960 ? -4.077 -10.463 -26.560 1.00 76.06 960 ALA A CA 1
ATOM 7283 C C . ALA A 1 960 ? -2.730 -11.115 -26.192 1.00 76.06 960 ALA A C 1
ATOM 7285 O O . ALA A 1 960 ? -2.507 -11.539 -25.059 1.00 76.06 960 ALA A O 1
ATOM 7286 N N . LEU A 1 961 ? -1.784 -11.142 -27.138 1.00 71.50 961 LEU A N 1
ATOM 7287 C CA . LEU A 1 961 ? -0.439 -11.723 -26.947 1.00 71.50 961 LEU A CA 1
ATOM 7288 C C . LEU A 1 961 ? 0.373 -11.069 -25.805 1.00 71.50 961 LEU A C 1
ATOM 7290 O O . LEU A 1 961 ? 1.215 -11.714 -25.180 1.00 71.50 961 LEU A O 1
ATOM 7294 N N . GLU A 1 962 ? 0.102 -9.798 -25.503 1.00 77.00 962 GLU A N 1
ATOM 7295 C CA . GLU A 1 962 ? 0.731 -9.037 -24.411 1.00 77.00 962 GLU A CA 1
ATOM 7296 C C . GLU A 1 962 ? -0.063 -9.099 -23.089 1.00 77.00 962 GLU A C 1
ATOM 7298 O O . GLU A 1 962 ? 0.266 -8.393 -22.135 1.00 77.00 962 GLU A O 1
ATOM 7303 N N . LEU A 1 963 ? -1.091 -9.955 -22.990 1.00 84.75 963 LEU A N 1
ATOM 7304 C CA . LEU A 1 963 ? -1.864 -10.136 -21.759 1.00 84.75 963 LEU A CA 1
ATOM 7305 C C . LEU A 1 963 ? -0.946 -10.541 -20.595 1.00 84.75 963 LEU A C 1
ATOM 7307 O O . LEU A 1 963 ? -0.153 -11.487 -20.682 1.00 84.75 963 LEU A O 1
ATOM 7311 N N . ASN A 1 964 ? -1.058 -9.803 -19.489 1.00 91.06 964 ASN A N 1
ATOM 7312 C CA . ASN A 1 964 ? -0.178 -9.939 -18.337 1.00 91.06 964 ASN A CA 1
ATOM 7313 C C . ASN A 1 964 ? -0.578 -11.145 -17.474 1.00 91.06 964 ASN A C 1
ATOM 7315 O O . ASN A 1 964 ? -1.287 -11.013 -16.478 1.00 91.06 964 ASN A O 1
ATOM 7319 N N . LEU A 1 965 ? -0.086 -12.331 -17.845 1.00 90.31 965 LEU A N 1
ATOM 7320 C CA . LEU A 1 965 ? -0.380 -13.610 -17.181 1.00 90.31 965 LEU A CA 1
ATOM 7321 C C . LEU A 1 965 ? -0.077 -13.624 -15.667 1.00 90.31 965 LEU A C 1
ATOM 7323 O O . LEU A 1 965 ? -0.651 -14.434 -14.938 1.00 90.31 965 LEU A O 1
ATOM 7327 N N . ALA A 1 966 ? 0.751 -12.701 -15.159 1.00 92.50 966 ALA A N 1
ATOM 7328 C CA . ALA A 1 966 ? 0.972 -12.522 -13.722 1.00 92.50 966 ALA A CA 1
ATOM 7329 C C . ALA A 1 966 ? -0.307 -12.114 -12.952 1.00 92.50 966 ALA A C 1
ATOM 7331 O O . ALA A 1 966 ? -0.371 -12.336 -11.744 1.00 92.50 966 ALA A O 1
ATOM 7332 N N . ARG A 1 967 ? -1.339 -11.590 -13.637 1.00 89.62 967 ARG A N 1
ATOM 7333 C CA . ARG A 1 967 ? -2.684 -11.323 -13.083 1.00 89.62 967 ARG A CA 1
ATOM 7334 C C . ARG A 1 967 ? -3.367 -12.595 -12.565 1.00 89.62 967 ARG A C 1
ATOM 7336 O O . ARG A 1 967 ? -4.022 -12.546 -11.529 1.00 89.62 967 ARG A O 1
ATOM 7343 N N . TYR A 1 968 ? -3.166 -13.729 -13.244 1.00 89.94 968 TYR A N 1
ATOM 7344 C CA . TYR A 1 968 ? -3.908 -14.979 -13.009 1.00 89.94 968 TYR A CA 1
ATOM 7345 C C . TYR A 1 968 ? -3.026 -16.171 -12.595 1.00 89.94 968 TYR A C 1
ATOM 7347 O O . TYR A 1 968 ? -3.539 -17.240 -12.275 1.00 89.94 968 TYR A O 1
ATOM 7355 N N . ILE A 1 969 ? -1.696 -16.005 -12.567 1.00 93.31 969 ILE A N 1
ATOM 7356 C CA . ILE A 1 969 ? -0.719 -17.082 -12.304 1.00 93.31 969 ILE A CA 1
ATOM 7357 C C . ILE A 1 969 ? -0.959 -17.840 -10.984 1.00 93.31 969 ILE A C 1
ATOM 7359 O O . ILE A 1 969 ? -0.587 -19.007 -10.852 1.00 93.31 969 ILE A O 1
ATOM 7363 N N . LYS A 1 970 ? -1.584 -17.165 -10.011 1.00 90.62 970 LYS A N 1
ATOM 7364 C CA . LYS A 1 970 ? -1.806 -17.617 -8.635 1.00 90.62 970 LYS A CA 1
ATOM 7365 C C . LYS A 1 970 ? -2.578 -18.933 -8.541 1.00 90.62 970 LYS A C 1
ATOM 7367 O O . LYS A 1 970 ? -2.146 -19.852 -7.852 1.00 90.62 970 LYS A O 1
ATOM 7372 N N . ASP A 1 971 ? -3.728 -18.981 -9.197 1.00 87.06 971 ASP A N 1
ATOM 7373 C CA . ASP A 1 971 ? -4.715 -20.059 -9.117 1.00 87.06 971 ASP A CA 1
ATOM 7374 C C . ASP A 1 971 ? -5.212 -20.508 -10.501 1.00 87.06 971 ASP A C 1
ATOM 7376 O O . ASP A 1 971 ? -5.819 -21.570 -10.611 1.00 87.06 971 ASP A O 1
ATOM 7380 N N . GLY A 1 972 ? -4.910 -19.747 -11.559 1.00 83.75 972 GLY A N 1
ATOM 7381 C CA . GLY A 1 972 ? -5.331 -20.024 -12.931 1.00 83.75 972 GLY A CA 1
ATOM 7382 C C . GLY A 1 972 ? -6.737 -19.514 -13.250 1.00 83.75 972 GLY A C 1
ATOM 7383 O O . GLY A 1 972 ? -7.202 -19.702 -14.378 1.00 83.75 972 GLY A O 1
ATOM 7384 N N . THR A 1 973 ? -7.410 -18.860 -12.293 1.00 83.00 973 THR A N 1
ATOM 7385 C CA . THR A 1 973 ? -8.791 -18.382 -12.430 1.00 83.00 973 THR A CA 1
ATOM 7386 C C . THR A 1 973 ? -8.829 -17.116 -13.280 1.00 83.00 973 THR A C 1
ATOM 7388 O O . THR A 1 973 ? -8.788 -15.995 -12.773 1.00 83.00 973 THR A O 1
ATOM 7391 N N . VAL A 1 974 ? -8.926 -17.288 -14.597 1.00 75.25 974 VAL A N 1
ATOM 7392 C CA . VAL A 1 974 ? -9.124 -16.164 -15.517 1.00 75.25 974 VAL A CA 1
ATOM 7393 C C . VAL A 1 974 ? -10.610 -15.824 -15.572 1.00 75.25 974 VAL A C 1
ATOM 7395 O O . VAL A 1 974 ? -11.411 -16.570 -16.133 1.00 75.25 974 VAL A O 1
ATOM 7398 N N . THR A 1 975 ? -10.982 -14.704 -14.958 1.00 59.94 975 THR A N 1
ATOM 7399 C CA . THR A 1 975 ? -12.313 -14.104 -15.084 1.00 59.94 975 THR A CA 1
ATOM 7400 C C . THR A 1 975 ? -12.443 -13.395 -16.429 1.00 59.94 975 THR A C 1
ATOM 7402 O O . THR A 1 975 ? -11.540 -12.649 -16.796 1.00 59.94 975 THR A O 1
ATOM 7405 N N . ASP A 1 976 ? -13.592 -13.511 -17.109 1.00 41.81 976 ASP A N 1
ATOM 7406 C CA . ASP A 1 976 ? -13.906 -12.817 -18.384 1.00 41.81 976 ASP A CA 1
ATOM 7407 C C . ASP A 1 976 ? -14.013 -11.271 -18.265 1.00 41.81 976 ASP A C 1
ATOM 7409 O O . ASP A 1 976 ? -14.529 -10.591 -19.150 1.00 41.81 976 ASP A O 1
ATOM 7413 N N . VAL A 1 977 ? -13.539 -10.722 -17.145 1.00 40.41 977 VAL A N 1
ATOM 7414 C CA . VAL A 1 977 ? -13.588 -9.326 -16.710 1.00 40.41 977 VAL A CA 1
ATOM 7415 C C . VAL A 1 977 ? -12.154 -8.920 -16.344 1.00 40.41 977 VAL A C 1
ATOM 7417 O O . VAL A 1 977 ? -11.747 -9.012 -15.184 1.00 40.41 977 VAL A O 1
ATOM 7420 N N . ASP A 1 978 ? -11.349 -8.538 -17.343 1.00 35.28 978 ASP A N 1
ATOM 7421 C CA . ASP A 1 978 ? -10.044 -7.904 -17.105 1.00 35.28 978 ASP A CA 1
ATOM 7422 C C . ASP A 1 978 ? -10.226 -6.390 -16.945 1.00 35.28 978 ASP A C 1
ATOM 7424 O O . ASP A 1 978 ? -10.188 -5.621 -17.906 1.00 35.28 978 ASP A O 1
ATOM 7428 N N . ASN A 1 979 ? -10.431 -5.966 -15.697 1.00 29.73 979 ASN A N 1
ATOM 7429 C CA . ASN A 1 979 ? -10.602 -4.557 -15.337 1.00 29.73 979 ASN A CA 1
ATOM 7430 C C . ASN A 1 979 ? -9.264 -3.794 -15.189 1.00 29.73 979 ASN A C 1
ATOM 7432 O O . ASN A 1 979 ? -9.271 -2.642 -14.755 1.00 29.73 979 ASN A O 1
ATOM 7436 N N . GLY A 1 980 ? -8.117 -4.403 -15.523 1.00 28.16 980 GLY A N 1
ATOM 7437 C CA . GLY A 1 980 ? -6.832 -3.709 -15.691 1.00 28.16 980 GLY A CA 1
ATOM 7438 C C . GLY A 1 980 ? -6.158 -3.106 -14.443 1.00 28.16 980 GLY A C 1
ATOM 7439 O O . GLY A 1 980 ? -5.125 -2.452 -14.602 1.00 28.16 980 GLY A O 1
ATOM 7440 N N . GLU A 1 981 ? -6.689 -3.306 -13.224 1.00 24.66 981 GLU A N 1
ATOM 7441 C CA . GLU A 1 981 ? -6.116 -2.781 -11.952 1.00 24.66 981 GLU A CA 1
ATOM 7442 C C . GLU A 1 981 ? -4.701 -3.294 -11.609 1.00 24.66 981 GLU A C 1
ATOM 7444 O O . GLU A 1 981 ? -4.348 -4.419 -12.034 1.00 24.66 981 GLU A O 1
#

Foldseek 3Di:
DPFLQVLLVVVPPDWFDDPWKIWGQDDLVCLVVLQQCQQPQVQCVWPQGHDDPLVSVLCSLQRNLRRQKTFIATPVVRDRFWIWGWHDDPLDGQEIEIDITGHPVCPPVLSRLVVVLRSLCCCVPVRPSSHWYKYKTFPVPPVVQVSLVVSPWDFPDWDADSNTIMTMTTHDPDPPPPPVPDDDDDDDDDDDDDDDDDDDDDDDDDYDDDDDDDDDDDDDDDDDDDDDDPDPVVVVVVVVLVVVLQPDDADDLCLLVVLCVVVVHDLVNLCVVLVHDSVVSVCSSVVVDNDDPPSSSVSRVVSVVSCVVPPDDPDDDDDDDDDDDDDDDDDDDDDDDDDDDDDDDDDDDDDDDDYDDDDDDDDDDDDDDDDDDDDDDDDDDDDDDDDDDDDDDDDDDDPDDDDDQLAPQEQEWEWAADPNWIWTATAPRDIDGQPDQAPLSSLVCVNPPNSHWADFPAPQFDTGAHEYEYALRNCVSRVHHSEDDPVCLQLQHDDCPDPRNVVLVVSVWDWPPSYHHQKTKIWHDADVNDTSIYIYHYVSRVQPPCLQQNCLSVDPRNLVNHLQRLLCVLQNRDHTALLVSLQVSLCRHQPQWGWDQQDPVRDTDTDGGALALHDFFDDQCLDQQQLADFLRLVCQPPDPSDRDDQAGHDQLAAAFFFFFDDPVLLVAWKKFKKFFFLLLLVLLAPDKAFRYTWDKDFFDDADLNWWWKFWWWPLPDALQWFDQQHDIFGAPSVLAFDLRHNHSDRDPTIGIATSLNQVLSVRRPDDITTRMITTHPRIDSSCNSSSVSLQSSLQVLLVVLVFHFPDAQVVNQVSPPPSCVSPVSSVSSNSSSSCSSVSNLCLLNDDDDDPDDDRSDDDPSSRDSSNHSSSSSSSSSSSSSLQSSQQSLLCSPQVWHFRADDRRMTITRFNDFAPVRRQDDDPSHGDVSHADDGNGRRHIHTQAMDTSVLVVVVCVSSVHSTPHCSVQRRPSDDDSDCSPD

Sequence (981 aa):
MDSVDTALDRVWPAELRTDRLLLRPVTREDGPLVSELLTDGRVRAHLGGSVTDDRVAARQAAYPTTAGAWTVVRVADQRPIGLVTIGADHRCEGRVELSCQLLPAAWGEGLGREAVAAAVSWWTDAVPGGGPLVAVTQKANRASCRMLEAIGMTVVDELEEHGARQCLYPPRATRTTVTCAGCACLPRGGTPSSVAEAPRPARPRPARTFPRTSRRSPQRNWPVCALPATVPMSELFDAVDALVASRAVLPPPAERKRLRAAHGLTIDEVATALKVRRATVSGWESGKTEPRPPERDAYARLLDKLAELYPAPADAPVQDAAVPATFTGAPAPAETRTLSTGQAPEAADMTATENTQPPAPAPVVAAPVAAPRPARTTRSTSSTLRRPGAKKAAPASTPAGGTDPRFENGPLAVVDVEDGKVLAYCVGGLVLDVPAKSLPSLVDWTLKEAKLGQPKLSGPGKDADPLIVLTEAALERYGLPVTLAEEEKHAGRIPEGHKVIKQLARAEWKLTKRGFGPWARIYRPAIGSERACVQLCIPSWNALDTRHWGEAGQLPPAELARVLGVYASRVMTPRGSTAVTGLELMTALHPPTRASEPDAAGKRHSEHNPGSLGKDAIDPMNWPPCEVPDGHPVLKDLPRFHVRGPGEKLFEEAYDWARPMTDAECTLRHLVGIDVNMAFAAGANGLTVGLGEATHVTNPVFDPKLPGSWLVDLSHVDLSKVKVGKEWVELDGSLLPSPFTPKGERPDGPAWYATPTVAYATELGYEVRPIEAWVRYDNGRYLDGWYNRLRDAYLATMADLGVHTDMEPADFLAAMDGYKDRDPELGLVVSAIKATVKGGLGKLRERPRGEGWRPGQPWRALSRPTWRPDIRAAVISRTRINLHRKIVKHAAFTGQCPVAILSDCVVYAADGTSPLDFLPYREGKPLPGGFKLGINPGLVKHEGTQTVLWGEEVRERFDALELNLARYIKDGTVTDVDNGE

pLDDT: mean 81.49, std 23.48, range [22.52, 98.75]

InterPro domains:
  IPR000182 GNAT domain [PF13302] (20-154)
  IPR000182 GNAT domain [PS51186] (21-174)
  IPR001387 Cro/C1-type, helix-turn-helix domain [PF01381] (257-304)
  IPR001387 Cro/C1-type, helix-turn-helix domain [PS50943] (257-309)
  IPR001387 Cro/C1-type, helix-turn-helix domain [SM00530] (255-310)
  IPR001387 Cro/C1-type, helix-turn-helix domain [cd00093] (257-304)
  IPR010982 Lambda repressor-like, DNA-binding domain superfamily [G3DSA:1.10.260.40] (257-315)
  IPR010982 Lambda repressor-like, DNA-binding domain superfamily [SSF47413] (257-304)
  IPR016181 Acyl-CoA N-acyltransferase [SSF55729] (13-162)
  IPR051531 N-acetyltransferase [PTHR43792] (15-165)